Protein 3U0T (pdb70)

Sequence (875 aa):
DVVMTQSPLSLPVTLGQPASISCKSSQSLLYSDAKTYLNWFQQRPGQSPRRLIYQISRLDPGVPDRFSGSGSGTDFTLKISRVEAEDVGVYYCLQGTHYPVLFGQGTRLEIKRTVAAPSVFIFPPSDEQLKSGTASVVCLLNNFYPREAKVQWKVDNALQSGNSQESVTEQDSKDSTYSLSSTLTLSKADYEKHKVYACEVTHQGLSSPVTKSFNRGECQVQLVQSGAEVKKPGASVKVSCKASGYYTEAYYIHWVRQAPGQGLEWMGRIDPATGNTKYAPRLQDRVTMTRDTSTSTVYMELSSLRSEDTAVYYCASLYSLPVYWGQGTTVTVSSASTKGPSVFPLAPCSSTAALGCLVKDYFPEPVTVSWNSGALTSGVHTFPAVLQSSGLYSLSSVVTVPSSQTYTCNVDHKPSNTKVDKTVERAIIGLMVGGVVVVMTQSPLSLPVTLGQPASISCKSSQSLLYSDAKTYLNWFQQRPGQSPRRLIYQISRLDPGVPDRFSGSGSGTDFTLKISRVEAEDVGVYYCLQGTHYPVLFGQGTRLEIKRTVAAPSVFIFPPSDEQLKSGTASVVCLLNNFYPREAKVQWKVDNALQSGNSQESVTEQDSKDSTYSLSSTLTLSKADYEKHKVYACEVTHQGLSSPVTKSFNRGECQVQLVQSGAEVKKPGASVKVSCKASGYYTEAYYIHWVRQAPGQGLEWMGRIDPATGNTKYAPRLQDRVTMTRDTSTSTVYMELSSLRSEDTAVYYCASLYSLPVYWGQGTTVTVSSASTKGPSVFPLAPCSSESTAALGCLVKDYFPEPVTVSWNSGALTSGVHTFPAVLQSSGLYSLSSVVTVPSSQTYTCNVDHKPSNTKVDKTVERAIIGLMVGGVV

Foldseek 3Di:
DKAKAKPDQEAAAAAFAKDKIKIFIPWFQCAPPNFGFKWKWWDAPPDDIDTQAGRFFHGDPPHDPQWGKDDGTGIIMIMRHGDALVRFGWMWMWRDRDPPIDIHPIYGYAYDDDFDFWDKDKDWADVVVLVPWKTKIKMKTPFGDDPDKDKWKAFLHDTDDPFKDKDKDDQDNVNRGIMMMMIGMDTSVVVVVTFKIKIWMDDPVDPGIDMDIGTPVVD/DKAWAKDAAEEAEAQAKDKMKIFMDDPPLQQFKKWKWWDFVVDDIDTAWIARQVPRDIDGDPVQVVFKDWGADVVRRMIMMMGGRDDQSPQTWMKIWSVVDVVIHIYPTYTYGYHPDDADAWDKDKAADPPQKGKIWIKTDFGDDDDKDKDKPVNPDDPQKDKDDWDQDPVRGIITMIMGIDGPVFKMWMWMADVVVRDIDIDIYDD/DDDPPAPPHDD/DAKAKPDQEAAAAAFAKDKIKIFDPWFQCAPPNFRFKWKWWDAPPDDIDTQAGRFFHGDPPHDPQWGKDDGTGIIMIMRHGDALVRFGWMWMWRDRDPPIDIHPIHGYAYDDDWDFWDKDKDWADVVVLVPWKTKIKMKTPFGDDPDKDKWKAFLRDTDPPFKDKDKDDQDNVSRGIMMMMIGMDTSVVVVVTFKIKIWMDDPNDPGIDMDIDTPVND/DKAWAKDAADEEEAQAKDKMKIFMDDPPLQQFKKWKWWAFVVGDIDTAWIARQVVRDIDGDPVQVVFKDWGADVVRRMIMMMGGRDDQRPQTWMKIWSVPDVVIHIYPTYTYGYHPDDFDAWDKDKAADPDVDFKGKIWIKTDFGDDDDKDKDKPVPPDDPQKDKDDWDQDPVRGIITMIMGIDGPVFKMWMWMADVVVRDIDIDIYDD/DDDPPQPPHDD

InterPro domains:
  IPR002223 Pancreatic trypsin inhibitor Kunitz domain [PF00014] (290-341)
  IPR002223 Pancreatic trypsin inhibitor Kunitz domain [PR00759] (288-302)
  IPR002223 Pancreatic trypsin inhibitor Kunitz domain [PR00759] (316-326)
  IPR002223 Pancreatic trypsin inhibitor Kunitz domain [PR00759] (326-341)
  IPR002223 Pancreatic trypsin inhibitor Kunitz domain [PS50279] (291-341)
  IPR002223 Pancreatic trypsin inhibitor Kunitz domain [SM00131] (289-342)
  IPR008154 Amyloidogenic glycoprotein, extracellular [PS51869] (28-189)
  IPR008154 Amyloidogenic glycoprotein, extracellular [SM00006] (24-188)
  IPR008155 Amyloidogenic glycoprotein [PR00203] (177-195)
  IPR008155 Amyloidogenic glycoprotein [PR00203] (382-405)
  IPR008155 Amyloidogenic glycoprotein [PR00203] (699-724)
  IPR008155 Amyloidogenic glycoprotein [PR00203] (745-767)
  IPR008155 Amyloidogenic glycoprotein [PTHR23103] (10-770)
  IPR011178 Amyloidogenic glycoprotein, copper-binding [PF12924] (132-188)
  IPR011993 PH-like domain superfamily [G3DSA:2.30.29.30] (742-770)
  IPR013803 Amyloidogenic glycoprotein, amyloid-beta peptide [PF03494] (676-713)
  IPR013803 Amyloidogenic glycoprotein, amyloid-beta peptide [PR00204] (675-688)
  IPR013803 Amyloidogenic glycoprotein, amyloid-beta peptide [PR00204] (689-701)
  IPR013803 Amyloidogenic glycoprotein, amyloid-beta peptide [PR00204] (701-713)
  IPR015849 Amyloidogenic glycoprotein, heparin-binding [PF02177] (31-131)

Secondary structure (DSSP, 8-state):
--EEEE-SEEEEETT--EEEEEEESS--B-SSS-B-EEEEEE-TTS--EEEEETTTEEPTT--TTEEEEEETTEEEEEESS--GGG-EEEEEEE-SSSSPEE---EEEEEE---BPPEEEEEPPPHHHHTTTEEEEEEEEEEEBSS--EEEEEETTEEP-SSEEEEEPPPPTTT--EEEEEEEEEEHHHHHT--EEEEEEE-TT-SS-EEEEEETT--/-EEEEE---EEE-TT--EEEEEEEEES-GGGS-EEEEEE-TTPPEEEEEEE-TTT--EEE-GGGTTTEEEEEETTTTEEEEEE-S--GGG-EEEEEE-TTSSS--B---EEEEE-S---BPPEEEEE------SEEEEEEEEEEEBSS--EEEEGGGTB-TTEEEPPPEE-TTS-EEEEEEEEEE----EEEEEEEGGGTEEEEEEE--/---EEEE-SEEEEETT--EEEEEEESS--B-SSS-B-EEEEEE-TTS--EEEEETTTEEPTT--TTEEEEEETTEEEEEESS--GGG-EEEEEEE-SSSSPEE---EEEEEE---BPPEEEEEPPPHHHHTTTEEEEEEEEEEEBSS--EEEEEETTEEP-SSEEEEEPPPPTTT--EEEEEEEEEEHHHHTT--EEEEEEE-TT-SS-EEEEEETT--/-EEEEE---EEE-TT--EEEEEEEEETTGGGS-EEEEEE-SSPPEEEEEEE-TTT--EEE-TTTTTTEEEEEETTTTEEEEEE-S--GGG-EEEEEEETTSSS-EE---EEEEE-SPPPBPPEEEEE-----EEEEEEEEEEEBSS--EEEEGGGTB-TTEEEPPPEE-TTS-EEEEEEEEEE----EEEEEEEGGGTEEEEEEE--/--TTSSSS---/--TTSSTT---

CATH classification: 2.60.40.10 (+1 more: 2.60.40.10)

B-factor: mean 24.24, std 11.47, range [2.0, 93.21]

Radius of gyration: 31.77 Å; Cα contacts (8 Å, |Δi|>4): 2288; chains: 6; bounding box: 98×66×81 Å

GO terms:
  GO:1905898 positive regulation of response to endoplasmic reticulum stress (P, IDA)
  GO:0005634 nucleus (C, IGI)
  GO:0003682 chromatin binding (F, IGI)
  GO:0010629 negative regulation of gene expression (P, TAS)
  GO:0141137 positive regulation of gene expression, epigenetic (P, IGI)
  GO:0006357 regulation of transcription by RNA polymerase II (P, IGI)
  GO:0000122 negative regulation of transcription by RNA polymerase II (P, IGI)
  GO:1900221 regulation of amyloid-beta clearance (P, IMP)
  GO:0005515 protein binding (F, IPI)
  GO:0031901 early endosome membrane (C, IDA)
  GO:0005576 extracellular region (C, IDA)
  GO:0106003 amyloid-beta complex (C, IDA)
  GO:1904646 cellular response to amyloid-beta (P, IDA)
  GO:0032224 positive regulation of synaptic transmission, cholinergic (P, IDA)
  GO:0048018 receptor ligand activity (F, IDA)
  GO:0043083 synaptic cleft (C, TAS)
  GO:0005178 integrin binding (F, IDA)
  GO:0070381 endosome to plasma membrane transport vesicle (C, IDA)
  GO:0005739 mitochondrion (C, IDA)
  GO:0005764 lysosome (C, IDA)

Solvent-accessible surface area: 38571 Å² total; per-residue (Å²): 136,6,85,8,67,5,51,59,110,67,27,58,10,60,106,38,98,83,14,59,3,30,0,101,13,73,90,43,0,105,91,106,66,104,97,12,5,0,0,0,1,3,18,66,53,94,81,47,3,83,9,0,0,19,26,25,62,133,70,9,95,70,15,38,127,27,4,50,11,41,37,82,23,56,68,2,37,0,99,2,54,144,2,80,40,84,1,25,5,42,0,7,0,0,0,0,6,50,97,7,3,56,16,2,98,6,0,84,1,15,9,100,81,110,79,21,41,11,58,8,44,18,2,19,11,13,105,81,4,20,146,84,41,44,0,2,0,1,0,2,0,12,60,0,11,17,62,111,27,118,22,36,4,43,5,66,126,55,107,38,102,87,43,46,76,94,13,49,17,103,23,50,91,181,51,13,5,2,0,5,6,2,23,0,58,21,54,59,66,61,7,94,138,56,118,45,0,11,0,45,0,57,11,133,32,37,129,68,71,47,82,87,61,12,44,74,68,126,103,62,4,28,8,70,11,17,23,83,39,65,52,120,77,58,38,44,3,111,0,18,1,51,8,15,14,111,94,21,86,34,9,43,4,0,0,0,20,52,13,97,86,108,32,10,58,8,0,0,17,1,17,14,53,82,23,98,43,83,22,8,68,210,4,102,128,28,6,69,5,64,93,49,72,80,10,33,8,5,32,0,60,0,40,55,4,122,70,121,1,28,5,46,1,14,0,0,2,2,4,2,53,52,14,38,51,4,62,17,2,63,0,12,8,18,76,20,91,78,85,19,14,44,16,26,26,4,28,57,44,148,144,81,35,4,2,0,0,6,0,13,37,0,2,14,68,88,14,82,26,47,1,42,103,38,98,40,103,88,34,41,28,56,5,68,25,29,93,29,132,75,18,30,24,7,14,6,0,4,1,49,7,89,90,139,181,81,20,27,0,31,2,35,0,114,44,35,118,37,156,44,102,49,70,2,115,225,42,36,86,20,38,71,20,0,0,48,16,44,97,8,68,5,50,55,108,65,28,59,8,56,106,39,99,84,13,63,2,29,0,106,12,76,90,43,0,105,90,108,66,102,95,9,4,0,1,0,1,2,17,20,36,45,6,21,3,46,8,0,0,14,25,26,64,119,71,8,78,37,16,38,129,28,5,51,11,41,37,79,22,60,68,3,35,0,98,2,53,144,2,79,41,80,2,24,5,43,0,8,0,3,0,0,7,52,99,21,3,54,16,4,101,6,0,84,1,14,10,100,81,110,75,22,41,10,56,10,38,17,1,14,14,12,105,82,3,18,146,81,42,43,0,2,0,0,0,1,0,11,63,0,10,16,63,112,28,121,24,37,4,44,6,65,126,55,106,40,102,88,44,48,74,91,14,47,17,82,24,50,93,170,52,14,5,3,0,4,5,1,29,0,61,23,52,59,67,62,8,92,136,58,115,47,0,12,0,47,0,59,10,133,30,37,130,70,69,48,83,88,64,13,42,73,70,121,102,76,10,69,6,53,10,35,52,87,52,66,70,121,76,58,37,45,3,111,0,25,1,94,8,52,49,166,170,21,86,31,10,46,4,0,0,0,21,50,13,100,87,108,28,8,57,6,0,0,16,1,17,14,56,79,23,99,44,82,22,8,74,208,4,102,126,26,5,66,6,61,95,51,73,104,61,37,12,7,65,2,58,0,39,56,3,119,70,120,1,29,5,45,2,13,0,0,2,4,5,2,56,42,13,28,49,0,30,18,2,64,0,12,9,19,77,22,90,79,84,18,13,46,15,30,20,3,30,59,31,129,147,124,96,68,19,3,2,0,0,7,0,18,35,0,3,14,71,89,15,51,6,27,0,41,104,37,94,33,25,73,32,24,32,54,4,70,25,35,93,32,132,78,18,30,24,10,14,5,0,3,0,44,4,84,54,140,162,79,17,27,0,31,2,34,0,152,59,35,146,36,160,44,100,46,70,3,132,131,147,59,86,13,45,74,26,0,0,46,19

Nearest PDB structures (foldseek):
  3u0t-assembly2_A  TM=1.005E+00  e=6.041E-45  Homo sapiens
  3u1s-assembly1_L  TM=9.967E-01  e=1.743E-37  Homo sapiens
  9b82-assembly4_M  TM=8.709E-01  e=2.113E-39  Homo sapiens
  4lex-assembly1_L  TM=8.843E-01  e=4.447E-38  Mus musculus
  3o2w-assembly1_L  TM=8.527E-01  e=3.245E-38  unclassified

Organism: Homo sapiens (NCBI:txid9606)

Structure (mmCIF, N/CA/C/O backbone):
data_3U0T
#
_entry.id   3U0T
#
_cell.length_a   83.370
_cell.length_b   64.250
_cell.length_c   95.890
_cell.angle_alpha   90.00
_cell.angle_beta   112.42
_cell.angle_gamma   90.00
#
_symmetry.space_group_name_H-M   'P 1 21 1'
#
loop_
_entity.id
_entity.type
_entity.pdbx_description
1 polymer 'ponezumab LC Fab'
2 polymer 'ponezumab HC Fab'
3 polymer 'Amyloid beta A4 protein'
4 water water
#
loop_
_atom_site.group_PDB
_atom_site.id
_atom_site.type_symbol
_atom_site.label_atom_id
_atom_site.label_alt_id
_atom_site.label_comp_id
_atom_site.label_asym_id
_atom_site.label_entity_id
_atom_site.label_seq_id
_atom_site.pdbx_PDB_ins_code
_atom_site.Cartn_x
_atom_site.Cartn_y
_atom_site.Cartn_z
_atom_site.occupancy
_atom_site.B_iso_or_equiv
_atom_site.auth_seq_id
_atom_site.auth_comp_id
_atom_site.auth_asym_id
_atom_site.auth_atom_id
_atom_site.pdbx_PDB_model_num
ATOM 1 N N . ASP A 1 1 ? -6.441 23.406 28.157 1.00 43.04 1 ASP C N 1
ATOM 2 C CA . ASP A 1 1 ? -6.980 22.030 28.011 1.00 40.81 1 ASP C CA 1
ATOM 3 C C . ASP A 1 1 ? -7.770 21.644 29.224 1.00 39.62 1 ASP C C 1
ATOM 4 O O . ASP A 1 1 ? -7.431 22.024 30.342 1.00 39.76 1 ASP C O 1
ATOM 9 N N . VAL A 1 2 ? -8.848 20.900 29.008 1.00 38.61 2 VAL C N 1
ATOM 10 C CA . VAL A 1 2 ? -9.609 20.420 30.154 1.00 37.87 2 VAL C CA 1
ATOM 11 C C . VAL A 1 2 ? -8.633 19.622 31.058 1.00 36.68 2 VAL C C 1
ATOM 12 O O . VAL A 1 2 ? -7.771 18.864 30.587 1.00 36.01 2 VAL C O 1
ATOM 16 N N . VAL A 1 3 ? -8.727 19.870 32.355 1.00 36.16 3 VAL C N 1
ATOM 17 C CA . VAL A 1 3 ? -7.824 19.276 33.334 1.00 35.13 3 VAL C CA 1
ATOM 18 C C . VAL A 1 3 ? -8.618 18.490 34.386 1.00 33.34 3 VAL C C 1
ATOM 19 O O . VAL A 1 3 ? -9.566 19.018 34.986 1.00 33.28 3 VAL C O 1
ATOM 23 N N . MET A 1 4 ? -8.226 17.233 34.608 1.00 31.45 4 MET C N 1
ATOM 24 C CA . MET A 1 4 ? -8.936 16.332 35.524 1.00 29.38 4 MET C CA 1
ATOM 25 C C . MET A 1 4 ? -8.131 16.131 36.803 1.00 29.10 4 MET C C 1
ATOM 26 O O . MET A 1 4 ? -6.970 15.722 36.754 1.00 29.65 4 MET C O 1
ATOM 31 N N . THR A 1 5 ? -8.759 16.405 37.944 1.00 28.27 5 THR C N 1
ATOM 32 C CA . THR A 1 5 ? -8.094 16.369 39.236 1.00 28.23 5 THR C CA 1
ATOM 33 C C . THR A 1 5 ? -8.723 15.341 40.155 1.00 26.49 5 THR C C 1
ATOM 34 O O . THR A 1 5 ? -9.766 15.582 40.729 1.00 26.83 5 THR C O 1
ATOM 38 N N . GLN A 1 6 ? -8.072 14.196 40.296 1.00 25.17 6 GLN C N 1
ATOM 39 C CA . GLN A 1 6 ? -8.604 13.073 41.065 1.00 23.52 6 GLN C CA 1
ATOM 40 C C . GLN A 1 6 ? -8.125 13.174 42.494 1.00 23.91 6 GLN C C 1
ATOM 41 O O . GLN A 1 6 ? -6.999 13.577 42.724 1.00 24.87 6 GLN C O 1
ATOM 47 N N . SER A 1 7 ? -8.953 12.783 43.454 1.00 23.56 7 SER C N 1
ATOM 48 C CA . SER A 1 7 ? -8.615 12.974 44.867 1.00 24.90 7 SER C CA 1
ATOM 49 C C . SER A 1 7 ? -9.258 11.980 45.862 1.00 24.54 7 SER C C 1
ATOM 50 O O . SER A 1 7 ? -10.458 11.714 45.801 1.00 24.21 7 SER C O 1
ATOM 53 N N . PRO A 1 8 ? -8.474 11.454 46.819 1.00 25.26 8 PRO C N 1
ATOM 54 C CA . PRO A 1 8 ? -7.026 11.591 47.058 1.00 26.13 8 PRO C CA 1
ATOM 55 C C . PRO A 1 8 ? -6.254 10.658 46.162 1.00 25.37 8 PRO C C 1
ATOM 56 O O . PRO A 1 8 ? -6.872 9.817 45.526 1.00 24.79 8 PRO C O 1
ATOM 60 N N . LEU A 1 9 ? -4.920 10.794 46.151 1.00 26.28 9 LEU C N 1
ATOM 61 C CA . LEU A 1 9 ? -4.037 9.965 45.336 1.00 25.57 9 LEU C CA 1
ATOM 62 C C . LEU A 1 9 ? -3.848 8.570 45.922 1.00 24.23 9 LEU C C 1
ATOM 63 O O . LEU A 1 9 ? -3.642 7.620 45.181 1.00 23.13 9 LEU C O 1
ATOM 68 N N . SER A 1 10 ? -3.909 8.456 47.250 1.00 23.93 10 SER C N 1
ATOM 69 C CA . SER A 1 10 ? -3.780 7.169 47.941 1.00 22.87 10 SER C CA 1
ATOM 70 C C . SER A 1 10 ? -4.851 6.963 49.040 1.00 20.93 10 SER C C 1
ATOM 71 O O . SER A 1 10 ? -5.065 7.790 49.871 1.00 21.22 10 SER C O 1
ATOM 74 N N . LEU A 1 11 ? -5.507 5.821 49.030 1.00 18.98 11 LEU C N 1
ATOM 75 C CA . LEU A 1 11 ? -6.743 5.638 49.779 1.00 17.66 11 LEU C CA 1
ATOM 76 C C . LEU A 1 11 ? -6.689 4.341 50.568 1.00 16.89 11 LEU C C 1
ATOM 77 O O . LEU A 1 11 ? -7.121 3.311 50.069 1.00 16.69 11 LEU C O 1
ATOM 82 N N . PRO A 1 12 ? -6.114 4.373 51.793 1.00 16.61 12 PRO C N 1
ATOM 83 C CA . PRO A 1 12 ? -6.083 3.170 52.632 1.00 15.67 12 PRO C CA 1
ATOM 84 C C . PRO A 1 12 ? -7.402 2.981 53.397 1.00 14.78 12 PRO C C 1
ATOM 85 O O . PRO A 1 12 ? -7.799 3.843 54.168 1.00 15.15 12 PRO C O 1
ATOM 89 N N . VAL A 1 13 ? -8.060 1.851 53.197 1.00 13.13 13 VAL C N 1
ATOM 90 C CA . VAL A 1 13 ? -9.400 1.648 53.738 1.00 12.08 13 VAL C CA 1
ATOM 91 C C . VAL A 1 13 ? -9.480 0.385 54.583 1.00 12.16 13 VAL C C 1
ATOM 92 O O . VAL A 1 13 ? -9.139 -0.682 54.129 1.00 11.37 13 VAL C O 1
ATOM 96 N N . THR A 1 14 ? -10.014 0.500 55.792 1.00 13.55 14 THR C N 1
ATOM 97 C CA . THR A 1 14 ? -10.210 -0.653 56.662 1.00 14.36 14 THR C CA 1
ATOM 98 C C . THR A 1 14 ? -11.215 -1.571 56.004 1.00 14.35 14 THR C C 1
ATOM 99 O O . THR A 1 14 ? -12.163 -1.110 55.393 1.00 13.18 14 THR C O 1
ATOM 103 N N . LEU A 1 15 ? -10.933 -2.869 56.077 1.00 15.30 15 LEU C N 1
ATOM 104 C CA . LEU A 1 15 ? -11.738 -3.869 55.424 1.00 16.03 15 LEU C CA 1
ATOM 105 C C . LEU A 1 15 ? -13.178 -3.741 55.876 1.00 16.54 15 LEU C C 1
ATOM 106 O O . LEU A 1 15 ? -13.455 -3.655 57.086 1.00 17.51 15 LEU C O 1
ATOM 111 N N . GLY A 1 16 ? -14.088 -3.656 54.907 1.00 16.52 16 GLY C N 1
ATOM 112 C CA . GLY A 1 16 ? -15.520 -3.555 55.215 1.00 16.82 16 GLY C CA 1
ATOM 113 C C . GLY A 1 16 ? -16.039 -2.139 55.291 1.00 16.97 16 GLY C C 1
ATOM 114 O O . GLY A 1 16 ? -17.251 -1.948 55.373 1.00 18.56 16 GLY C O 1
ATOM 115 N N . GLN A 1 17 ? -15.163 -1.130 55.261 1.00 16.04 17 GLN C N 1
ATOM 116 C CA . GLN A 1 17 ? -15.615 0.260 55.331 1.00 15.58 17 GLN C CA 1
ATOM 117 C C . GLN A 1 17 ? -16.073 0.717 53.953 1.00 15.17 17 GLN C C 1
ATOM 118 O O . GLN A 1 17 ? -15.759 0.090 52.970 1.00 14.58 17 GLN C O 1
ATOM 124 N N . PRO A 1 18 ? -16.826 1.819 53.890 1.00 15.55 18 PRO C N 1
ATOM 125 C CA . PRO A 1 18 ? -17.112 2.409 52.589 1.00 15.41 18 PRO C CA 1
ATOM 126 C C . PRO A 1 18 ? -15.967 3.310 52.230 1.00 14.70 18 PRO C C 1
ATOM 127 O O . PRO A 1 18 ? -15.181 3.589 53.082 1.00 14.61 18 PRO C O 1
ATOM 131 N N . ALA A 1 19 ? -15.894 3.734 50.975 1.00 15.38 19 ALA C N 1
ATOM 132 C CA . ALA A 1 19 ? -14.868 4.667 50.505 1.00 16.02 19 ALA C CA 1
ATOM 133 C C . ALA A 1 19 ? -15.426 5.481 49.327 1.00 16.41 19 ALA C C 1
ATOM 134 O O . ALA A 1 19 ? -16.367 5.031 48.673 1.00 16.81 19 ALA C O 1
ATOM 136 N N . SER A 1 20 ? -14.880 6.681 49.099 1.00 16.83 20 SER C N 1
ATOM 137 C CA . SER A 1 20 ? -15.229 7.490 47.953 1.00 17.58 20 SER C CA 1
ATOM 138 C C . SER A 1 20 ? -13.972 8.111 47.315 1.00 17.46 20 SER C C 1
ATOM 139 O O . SER A 1 20 ? -12.985 8.364 47.974 1.00 17.80 20 SER C O 1
ATOM 142 N N . ILE A 1 21 ? -14.038 8.329 46.012 1.00 17.59 21 ILE C N 1
ATOM 143 C CA . ILE A 1 21 ? -12.977 8.942 45.242 1.00 17.70 21 ILE C CA 1
ATOM 144 C C . ILE A 1 21 ? -13.636 10.120 44.518 1.00 18.23 21 ILE C C 1
ATOM 145 O O . ILE A 1 21 ? -14.747 9.996 44.028 1.00 17.03 21 ILE C O 1
ATOM 150 N N . SER A 1 22 ? -12.939 11.256 44.490 1.00 19.70 22 SER C N 1
ATOM 151 C CA . SER A 1 22 ? -13.454 12.480 43.892 1.00 21.52 22 SER C CA 1
ATOM 152 C C . SER A 1 22 ? -12.704 12.777 42.597 1.00 22.23 22 SER C C 1
ATOM 153 O O . SER A 1 22 ? -11.508 12.547 42.517 1.00 20.86 22 SER C O 1
ATOM 156 N N . CYS A 1 23 ? -13.443 13.222 41.577 1.00 24.26 23 CYS C N 1
ATOM 157 C CA . CYS A 1 23 ? -12.860 13.665 40.313 1.00 26.17 23 CYS C CA 1
ATOM 158 C C . CYS A 1 23 ? -13.505 15.013 40.050 1.00 27.42 23 CYS C C 1
ATOM 159 O O . CYS A 1 23 ? -14.721 15.135 40.158 1.00 27.21 23 CYS C O 1
ATOM 162 N N . LYS A 1 24 ? -12.682 16.027 39.764 1.00 29.02 24 LYS C N 1
ATOM 163 C CA . LYS A 1 24 ? -13.157 17.362 39.351 1.00 30.69 24 LYS C CA 1
ATOM 164 C C . LYS A 1 24 ? -12.543 17.748 38.042 1.00 30.81 24 LYS C C 1
ATOM 165 O O . LYS A 1 24 ? -11.330 17.626 37.897 1.00 31.34 24 LYS C O 1
ATOM 171 N N . SER A 1 25 ? -13.361 18.230 37.106 1.00 30.87 25 SER C N 1
ATOM 172 C CA . SER A 1 25 ? -12.871 18.765 35.831 1.00 30.88 25 SER C CA 1
ATOM 173 C C . SER A 1 25 ? -12.765 20.293 35.911 1.00 32.51 25 SER C C 1
ATOM 174 O O . SER A 1 25 ? -13.314 20.922 36.830 1.00 33.56 25 SER C O 1
ATOM 177 N N . SER A 1 26 ? -12.026 20.875 34.965 1.00 32.63 26 SER C N 1
ATOM 178 C CA . SER A 1 26 ? -11.842 22.317 34.897 1.00 33.99 26 SER C CA 1
ATOM 179 C C . SER A 1 26 ? -13.037 22.966 34.211 1.00 34.71 26 SER C C 1
ATOM 180 O O . SER A 1 26 ? -13.307 24.161 34.413 1.00 36.03 26 SER C O 1
ATOM 183 N N . GLN A 1 27 ? -13.739 22.185 33.386 1.00 33.84 27 GLN C N 1
ATOM 184 C CA . GLN A 1 27 ? -15.021 22.617 32.799 1.00 34.62 27 GLN C CA 1
ATOM 185 C C . GLN A 1 27 ? -16.030 21.474 32.811 1.00 32.58 27 GLN C C 1
ATOM 186 O O . GLN A 1 27 ? -15.682 20.314 33.039 1.00 30.89 27 GLN C O 1
ATOM 192 N N . SER A 1 28 A -17.281 21.824 32.529 1.00 32.57 27 SER C N 1
ATOM 193 C CA . SER A 1 28 A -18.356 20.856 32.504 1.00 31.21 27 SER C CA 1
ATOM 194 C C . SER A 1 28 A -18.145 19.797 31.455 1.00 29.51 27 SER C C 1
ATOM 195 O O . SER A 1 28 A -17.575 20.048 30.399 1.00 29.46 27 SER C O 1
ATOM 198 N N . LEU A 1 29 B -18.639 18.604 31.753 1.00 28.40 27 LEU C N 1
ATOM 199 C CA . LEU A 1 29 B -18.558 17.497 30.818 1.00 26.89 27 LEU C CA 1
ATOM 200 C C . LEU A 1 29 B -19.920 17.188 30.270 1.00 28.56 27 LEU C C 1
ATOM 201 O O . LEU A 1 29 B -20.106 16.094 29.726 1.00 28.17 27 LEU C O 1
ATOM 206 N N . LEU A 1 30 C -20.864 18.132 30.404 1.00 30.87 27 LEU C N 1
ATOM 207 C CA . LEU A 1 30 C -22.182 18.018 29.783 1.00 33.08 27 LEU C CA 1
ATOM 208 C C . LEU A 1 30 C -21.977 18.351 28.307 1.00 34.82 27 LEU C C 1
ATOM 209 O O . LEU A 1 30 C -21.342 19.333 27.995 1.00 35.37 27 LEU C O 1
ATOM 214 N N . TYR A 1 31 D -22.440 17.481 27.409 1.00 36.67 27 TYR C N 1
ATOM 215 C CA . TYR A 1 31 D -22.316 17.683 25.965 1.00 38.55 27 TYR C CA 1
ATOM 216 C C . TYR A 1 31 D -23.663 18.172 25.401 1.00 41.45 27 TYR C C 1
ATOM 217 O O . TYR A 1 31 D -24.614 18.334 26.162 1.00 42.03 27 TYR C O 1
ATOM 226 N N . SER A 1 32 E -23.744 18.418 24.087 1.00 43.70 27 SER C N 1
ATOM 227 C CA . SER A 1 32 E -24.950 19.018 23.470 1.00 46.61 27 SER C CA 1
ATOM 228 C C . SER A 1 32 E -26.257 18.178 23.526 1.00 47.85 27 SER C C 1
ATOM 229 O O . SER A 1 32 E -27.338 18.713 23.299 1.00 49.22 27 SER C O 1
ATOM 232 N N . ASP A 1 33 ? -26.165 16.889 23.857 1.00 47.74 28 ASP C N 1
ATOM 233 C CA . ASP A 1 33 ? -27.345 16.125 24.332 1.00 49.00 28 ASP C CA 1
ATOM 234 C C . ASP A 1 33 ? -27.437 16.420 25.821 1.00 47.98 28 ASP C C 1
ATOM 235 O O . ASP A 1 33 ? -26.556 17.076 26.361 1.00 47.59 28 ASP C O 1
ATOM 240 N N . ALA A 1 34 ? -28.446 15.895 26.510 1.00 47.80 29 ALA C N 1
ATOM 241 C CA . ALA A 1 34 ? -28.405 15.904 27.980 1.00 46.36 29 ALA C CA 1
ATOM 242 C C . ALA A 1 34 ? -27.376 14.878 28.555 1.00 42.88 29 ALA C C 1
ATOM 243 O O . ALA A 1 34 ? -27.486 14.504 29.720 1.00 43.04 29 ALA C O 1
ATOM 245 N N . LYS A 1 35 ? -26.380 14.443 27.770 1.00 39.53 30 LYS C N 1
ATOM 246 C CA . LYS A 1 35 ? -25.470 13.380 28.213 1.00 36.64 30 LYS C CA 1
ATOM 247 C C . LYS A 1 35 ? -24.100 13.891 28.717 1.00 32.87 30 LYS C C 1
ATOM 248 O O . LYS A 1 35 ? -23.521 14.852 28.181 1.00 32.11 30 LYS C O 1
ATOM 254 N N . THR A 1 36 ? -23.609 13.242 29.766 1.00 29.41 31 THR C N 1
ATOM 255 C CA . THR A 1 36 ? -22.329 13.618 30.414 1.00 26.81 31 THR C CA 1
ATOM 256 C C . THR A 1 36 ? -21.395 12.410 30.399 1.00 23.80 31 THR C C 1
ATOM 257 O O . THR A 1 36 ? -21.621 11.444 31.129 1.00 22.75 31 THR C O 1
ATOM 261 N N . TYR A 1 37 ? -20.359 12.489 29.567 1.00 21.47 32 TYR C N 1
ATOM 262 C CA . TYR A 1 37 ? -19.397 11.406 29.390 1.00 20.07 32 TYR C CA 1
ATOM 263 C C . TYR A 1 37 ? -18.284 11.390 30.465 1.00 18.00 32 TYR C C 1
ATOM 264 O O . TYR A 1 37 ? -17.091 11.535 30.195 1.00 17.45 32 TYR C O 1
ATOM 273 N N . LEU A 1 38 ? -18.679 11.192 31.703 1.00 16.93 33 LEU C N 1
ATOM 274 C CA . LEU A 1 38 ? -17.704 10.852 32.728 1.00 16.53 33 LEU C CA 1
ATOM 275 C C . LEU A 1 38 ? -17.736 9.316 33.012 1.00 15.52 33 LEU C C 1
ATOM 276 O O . LEU A 1 38 ? -18.781 8.733 33.288 1.00 16.32 33 LEU C O 1
ATOM 281 N N . ASN A 1 39 ? -16.570 8.687 32.925 1.00 13.83 34 ASN C N 1
ATOM 282 C CA . ASN A 1 39 ? -16.444 7.273 33.115 1.00 13.20 34 ASN C CA 1
ATOM 283 C C . ASN A 1 39 ? -15.509 7.029 34.276 1.00 12.11 34 ASN C C 1
ATOM 284 O O . ASN A 1 39 ? -14.723 7.923 34.636 1.00 12.77 34 ASN C O 1
ATOM 289 N N . TRP A 1 40 ? -15.591 5.835 34.853 1.00 10.79 35 TRP C N 1
ATOM 290 C CA . TRP A 1 40 ? -14.688 5.408 35.923 1.00 9.65 35 TRP C CA 1
ATOM 291 C C . TRP A 1 40 ? -14.111 4.037 35.564 1.00 10.00 35 TRP C C 1
ATOM 292 O O . TRP A 1 40 ? -14.849 3.147 35.172 1.00 9.86 35 TRP C O 1
ATOM 303 N N . PHE A 1 41 ? -12.778 3.922 35.641 1.00 10.35 36 PHE C N 1
ATOM 304 C CA . PHE A 1 41 ? -12.051 2.718 35.312 1.00 11.48 36 PHE C CA 1
ATOM 305 C C . PHE A 1 41 ? -11.272 2.234 36.525 1.00 11.89 36 PHE C C 1
ATOM 306 O O . PHE A 1 41 ? -10.905 3.037 37.381 1.00 10.38 36 PHE C O 1
ATOM 314 N N . GLN A 1 42 ? -11.001 0.919 36.534 1.00 12.92 37 GLN C N 1
ATOM 315 C CA . GLN A 1 42 ? -10.253 0.252 37.571 1.00 13.61 37 GLN C CA 1
ATOM 316 C C . GLN A 1 42 ? -9.153 -0.583 36.933 1.00 15.44 37 GLN C C 1
ATOM 317 O O . GLN A 1 42 ? -9.356 -1.189 35.864 1.00 16.78 37 GLN C O 1
ATOM 323 N N . GLN A 1 43 ? -7.984 -0.612 37.562 1.00 16.37 38 GLN C N 1
ATOM 324 C CA . GLN A 1 43 ? -6.997 -1.621 37.211 1.00 18.12 38 GLN C CA 1
ATOM 325 C C . GLN A 1 43 ? -6.462 -2.306 38.459 1.00 19.27 38 GLN C C 1
ATOM 326 O O . GLN A 1 43 ? -5.825 -1.690 39.282 1.00 19.35 38 GLN C O 1
ATOM 332 N N . ARG A 1 44 ? -6.707 -3.599 38.574 1.00 21.16 39 ARG C N 1
ATOM 333 C CA . ARG A 1 44 ? -6.179 -4.351 39.684 1.00 22.75 39 ARG C CA 1
ATOM 334 C C . ARG A 1 44 ? -4.788 -4.881 39.311 1.00 24.16 39 ARG C C 1
ATOM 335 O O . ARG A 1 44 ? -4.458 -5.019 38.139 1.00 24.87 39 ARG C O 1
ATOM 343 N N . PRO A 1 45 ? -3.952 -5.173 40.313 1.00 25.42 40 PRO C N 1
ATOM 344 C CA . PRO A 1 45 ? -2.578 -5.603 40.037 1.00 26.59 40 PRO C CA 1
ATOM 345 C C . PRO A 1 45 ? -2.484 -6.844 39.138 1.00 27.61 40 PRO C C 1
ATOM 346 O O . PRO A 1 45 ? -3.164 -7.855 39.396 1.00 28.20 40 PRO C O 1
ATOM 350 N N . GLY A 1 46 ? -1.643 -6.770 38.108 1.00 27.72 41 GLY C N 1
ATOM 351 C CA . GLY A 1 46 ? -1.475 -7.871 37.171 1.00 28.69 41 GLY C CA 1
ATOM 352 C C . GLY A 1 46 ? -2.580 -8.042 36.134 1.00 28.71 41 GLY C C 1
ATOM 353 O O . GLY A 1 46 ? -2.446 -8.906 35.294 1.00 30.28 41 GLY C O 1
ATOM 354 N N . GLN A 1 47 ? -3.650 -7.241 36.171 1.00 26.90 42 GLN C N 1
ATOM 355 C CA . GLN A 1 47 ? -4.755 -7.369 35.216 1.00 27.37 42 GLN C CA 1
ATOM 356 C C . GLN A 1 47 ? -4.882 -6.207 34.242 1.00 25.89 42 GLN C C 1
ATOM 357 O O . GLN A 1 47 ? -4.362 -5.121 34.467 1.00 25.21 42 GLN C O 1
ATOM 363 N N . SER A 1 48 ? -5.641 -6.417 33.175 1.00 25.73 43 SER C N 1
ATOM 364 C CA . SER A 1 48 ? -6.001 -5.316 32.291 1.00 24.35 43 SER C CA 1
ATOM 365 C C . SER A 1 48 ? -7.011 -4.403 32.977 1.00 21.96 43 SER C C 1
ATOM 366 O O . SER A 1 48 ? -7.786 -4.844 33.807 1.00 21.10 43 SER C O 1
ATOM 369 N N . PRO A 1 49 ? -7.003 -3.118 32.619 1.00 20.68 44 PRO C N 1
ATOM 370 C CA . PRO A 1 49 ? -8.011 -2.200 33.093 1.00 19.86 44 PRO C CA 1
ATOM 371 C C . PRO A 1 49 ? -9.419 -2.539 32.608 1.00 20.22 44 PRO C C 1
ATOM 372 O O . PRO A 1 49 ? -9.594 -3.149 31.544 1.00 20.05 44 PRO C O 1
ATOM 376 N N . ARG A 1 50 ? -10.420 -2.112 33.373 1.00 19.77 45 ARG C N 1
ATOM 377 C CA . ARG A 1 50 ? -11.809 -2.357 32.965 1.00 20.66 45 ARG C CA 1
ATOM 378 C C . ARG A 1 50 ? -12.608 -1.153 33.303 1.00 19.16 45 ARG C C 1
ATOM 379 O O . ARG A 1 50 ? -12.270 -0.429 34.257 1.00 18.04 45 ARG C O 1
ATOM 387 N N . ARG A 1 51 ? -13.683 -0.935 32.548 1.00 19.44 46 ARG C N 1
ATOM 388 C CA . ARG A 1 51 ? -14.606 0.131 32.906 1.00 18.86 46 ARG C CA 1
ATOM 389 C C . ARG A 1 51 ? -15.628 -0.378 33.886 1.00 17.91 46 ARG C C 1
ATOM 390 O O . ARG A 1 51 ? -16.118 -1.482 33.739 1.00 18.63 46 ARG C O 1
ATOM 398 N N . LEU A 1 52 ? -15.850 0.445 34.914 1.00 16.76 47 LEU C N 1
ATOM 399 C CA . LEU A 1 52 ? -16.734 0.192 36.045 1.00 16.41 47 LEU C CA 1
ATOM 400 C C . LEU A 1 52 ? -18.065 0.839 35.774 1.00 16.60 47 LEU C C 1
ATOM 401 O O . LEU A 1 52 ? -19.101 0.231 36.003 1.00 17.14 47 LEU C O 1
ATOM 406 N N . ILE A 1 53 ? -18.000 2.074 35.281 1.00 16.11 48 ILE C N 1
ATOM 407 C CA . ILE A 1 53 ? -19.133 2.950 35.155 1.00 17.03 48 ILE C CA 1
ATOM 408 C C . ILE A 1 53 ? -18.993 3.832 33.906 1.00 17.42 48 ILE C C 1
ATOM 409 O O . ILE A 1 53 ? -17.887 4.277 33.603 1.00 16.54 48 ILE C O 1
ATOM 414 N N . TYR A 1 54 ? -20.111 4.067 33.204 1.00 18.62 49 TYR C N 1
ATOM 415 C CA . TYR A 1 54 ? -20.193 5.054 32.103 1.00 19.03 49 TYR C CA 1
ATOM 416 C C . TYR A 1 54 ? -21.363 6.020 32.343 1.00 20.02 49 TYR C C 1
ATOM 417 O O . TYR A 1 54 ? -22.345 5.674 33.003 1.00 20.74 49 TYR C O 1
ATOM 426 N N . GLN A 1 55 ? -21.236 7.229 31.798 1.00 20.34 50 GLN C N 1
ATOM 427 C CA . GLN A 1 55 ? -22.220 8.314 31.978 1.00 21.57 50 GLN C CA 1
ATOM 428 C C . GLN A 1 55 ? -22.588 8.612 33.449 1.00 21.19 50 GLN C C 1
ATOM 429 O O . GLN A 1 55 ? -23.751 8.664 33.820 1.00 21.91 50 GLN C O 1
ATOM 435 N N . ILE A 1 56 ? -21.559 8.816 34.257 1.00 20.36 51 ILE C N 1
ATOM 436 C CA . ILE A 1 56 ? -21.648 9.223 35.687 1.00 20.43 51 ILE C CA 1
ATOM 437 C C . ILE A 1 56 ? -22.021 8.071 36.587 1.00 20.38 51 ILE C C 1
ATOM 438 O O . ILE A 1 56 ? -21.238 7.665 37.416 1.00 19.82 51 ILE C O 1
ATOM 443 N N . SER A 1 57 ? -23.195 7.501 36.382 1.00 22.33 52 SER C N 1
ATOM 444 C CA . SER A 1 57 ? -23.758 6.571 37.329 1.00 23.41 52 SER C CA 1
ATOM 445 C C . SER A 1 57 ? -24.076 5.160 36.783 1.00 24.77 52 SER C C 1
ATOM 446 O O . SER A 1 57 ? -24.414 4.268 37.566 1.00 24.95 52 SER C O 1
ATOM 449 N N . ARG A 1 58 ? -23.959 4.941 35.476 1.00 26.01 53 ARG C N 1
ATOM 450 C CA . ARG A 1 58 ? -24.382 3.659 34.867 1.00 28.23 53 ARG C CA 1
ATOM 451 C C . ARG A 1 58 ? -23.315 2.554 34.918 1.00 27.02 53 ARG C C 1
ATOM 452 O O . ARG A 1 58 ? -22.229 2.677 34.365 1.00 24.93 53 ARG C O 1
ATOM 460 N N . LEU A 1 59 ? -23.669 1.459 35.576 1.00 28.40 54 LEU C N 1
ATOM 461 C CA . LEU A 1 59 ? -22.779 0.321 35.758 1.00 28.41 54 LEU C CA 1
ATOM 462 C C . LEU A 1 59 ? -22.580 -0.441 34.461 1.00 29.83 54 LEU C C 1
ATOM 463 O O . LEU A 1 59 ? -23.533 -0.742 33.749 1.00 31.24 54 LEU C O 1
ATOM 468 N N . ASP A 1 60 ? -21.337 -0.759 34.158 1.00 29.74 55 ASP C N 1
ATOM 469 C CA . ASP A 1 60 ? -21.037 -1.715 33.109 1.00 31.77 55 ASP C CA 1
ATOM 470 C C . ASP A 1 60 ? -21.456 -3.133 33.537 1.00 32.52 55 ASP C C 1
ATOM 471 O O . ASP A 1 60 ? -21.696 -3.399 34.708 1.00 32.28 55 ASP C O 1
ATOM 476 N N . PRO A 1 61 ? -21.543 -4.055 32.583 1.00 33.90 56 PRO C N 1
ATOM 477 C CA . PRO A 1 61 ? -21.934 -5.405 32.958 1.00 35.08 56 PRO C CA 1
ATOM 478 C C . PRO A 1 61 ? -20.767 -6.136 33.562 1.00 33.97 56 PRO C C 1
ATOM 479 O O . PRO A 1 61 ? -19.637 -6.007 33.065 1.00 32.99 56 PRO C O 1
ATOM 483 N N . GLY A 1 62 ? -21.047 -6.889 34.627 1.00 33.83 57 GLY C N 1
ATOM 484 C CA . GLY A 1 62 ? -20.009 -7.573 35.399 1.00 32.79 57 GLY C CA 1
ATOM 485 C C . GLY A 1 62 ? -19.627 -6.840 36.678 1.00 30.61 57 GLY C C 1
ATOM 486 O O . GLY A 1 62 ? -18.975 -7.407 37.552 1.00 30.38 57 GLY C O 1
ATOM 487 N N . VAL A 1 63 ? -20.071 -5.596 36.802 1.00 29.30 58 VAL C N 1
ATOM 488 C CA . VAL A 1 63 ? -19.708 -4.732 37.929 1.00 27.11 58 VAL C CA 1
ATOM 489 C C . VAL A 1 63 ? -20.688 -4.921 39.105 1.00 27.24 58 VAL C C 1
ATOM 490 O O . VAL A 1 63 ? -21.901 -4.808 38.934 1.00 27.48 58 VAL C O 1
ATOM 494 N N . PRO A 1 64 ? -20.163 -5.235 40.293 1.00 26.82 59 PRO C N 1
ATOM 495 C CA . PRO A 1 64 ? -21.075 -5.489 41.394 1.00 28.18 59 PRO C CA 1
ATOM 496 C C . PRO A 1 64 ? -21.728 -4.227 41.858 1.00 28.27 59 PRO C C 1
ATOM 497 O O . PRO A 1 64 ? -21.139 -3.172 41.695 1.00 27.96 59 PRO C O 1
ATOM 501 N N . ASP A 1 65 ? -22.915 -4.368 42.442 1.00 29.64 60 ASP C N 1
ATOM 502 C CA . ASP A 1 65 ? -23.713 -3.303 43.068 1.00 29.93 60 ASP C CA 1
ATOM 503 C C . ASP A 1 65 ? -22.980 -2.405 44.061 1.00 26.76 60 ASP C C 1
ATOM 504 O O . ASP A 1 65 ? -23.413 -1.283 44.306 1.00 26.00 60 ASP C O 1
ATOM 509 N N . ARG A 1 66 ? -21.885 -2.892 44.643 1.00 24.68 61 ARG C N 1
ATOM 510 C CA . ARG A 1 66 ? -21.069 -2.085 45.593 1.00 22.88 61 ARG C CA 1
ATOM 511 C C . ARG A 1 66 ? -20.511 -0.779 45.033 1.00 19.69 61 ARG C C 1
ATOM 512 O O . ARG A 1 66 ? -20.272 0.139 45.783 1.00 18.65 61 ARG C O 1
ATOM 520 N N . PHE A 1 67 ? -20.279 -0.722 43.731 1.00 17.92 62 PHE C N 1
ATOM 521 C CA . PHE A 1 67 ? -19.861 0.490 43.074 1.00 16.76 62 PHE C CA 1
ATOM 522 C C . PHE A 1 67 ? -21.051 1.302 42.592 1.00 17.54 62 PHE C C 1
ATOM 523 O O . PHE A 1 67 ? -21.956 0.737 41.995 1.00 18.32 62 PHE C O 1
ATOM 531 N N . SER A 1 68 ? -21.007 2.618 42.845 1.00 16.69 63 SER C N 1
ATOM 532 C CA . SER A 1 68 ? -22.028 3.567 42.435 1.00 17.91 63 SER C CA 1
ATOM 533 C C . SER A 1 68 ? -21.377 4.901 42.090 1.00 17.12 63 SER C C 1
ATOM 534 O O . SER A 1 68 ? -20.332 5.232 42.628 1.00 15.71 63 SER C O 1
ATOM 537 N N . GLY A 1 69 ? -22.034 5.690 41.252 1.00 18.14 64 GLY C N 1
ATOM 538 C CA . GLY A 1 69 ? -21.453 6.944 40.790 1.00 18.61 64 GLY C CA 1
ATOM 539 C C . GLY A 1 69 ? -22.387 8.097 40.876 1.00 19.60 64 GLY C C 1
ATOM 540 O O . GLY A 1 69 ? -23.574 7.923 40.764 1.00 21.54 64 GLY C O 1
ATOM 541 N N . SER A 1 70 ? -21.848 9.288 41.058 1.00 20.38 65 SER C N 1
ATOM 542 C CA . SER A 1 70 ? -22.696 10.449 41.183 1.00 22.00 65 SER C CA 1
ATOM 543 C C . SER A 1 70 ? -21.969 11.709 40.789 1.00 21.86 65 SER C C 1
ATOM 544 O O . SER A 1 70 ? -20.759 11.701 40.602 1.00 20.98 65 SER C O 1
ATOM 547 N N . GLY A 1 71 ? -22.744 12.780 40.675 1.00 23.60 66 GLY C N 1
ATOM 548 C CA . GLY A 1 71 ? -22.254 14.113 40.402 1.00 24.48 66 GLY C CA 1
ATOM 549 C C . GLY A 1 71 ? -22.820 14.649 39.121 1.00 25.60 66 GLY C C 1
ATOM 550 O O . GLY A 1 71 ? -23.652 14.003 38.496 1.00 26.54 66 GLY C O 1
ATOM 551 N N . SER A 1 72 ? -22.345 15.817 38.706 1.00 26.80 67 SER C N 1
ATOM 552 C CA . SER A 1 72 ? -22.836 16.469 37.483 1.00 28.14 67 SER C CA 1
ATOM 553 C C . SER A 1 72 ? -21.910 17.616 37.127 1.00 28.49 67 SER C C 1
ATOM 554 O O . SER A 1 72 ? -21.191 18.114 37.986 1.00 28.33 67 SER C O 1
ATOM 557 N N . GLY A 1 73 ? -21.934 18.018 35.861 1.00 29.02 68 GLY C N 1
ATOM 558 C CA . GLY A 1 73 ? -21.165 19.159 35.381 1.00 29.90 68 GLY C CA 1
ATOM 559 C C . GLY A 1 73 ? -19.654 19.011 35.470 1.00 29.40 68 GLY C C 1
ATOM 560 O O . GLY A 1 73 ? -19.007 18.539 34.519 1.00 28.55 68 GLY C O 1
ATOM 561 N N . THR A 1 74 ? -19.103 19.451 36.601 1.00 29.95 69 THR C N 1
ATOM 562 C CA . THR A 1 74 ? -17.662 19.445 36.847 1.00 30.05 69 THR C CA 1
ATOM 563 C C . THR A 1 74 ? -17.252 18.641 38.090 1.00 29.18 69 THR C C 1
ATOM 564 O O . THR A 1 74 ? -16.074 18.582 38.417 1.00 29.36 69 THR C O 1
ATOM 568 N N . ASP A 1 75 ? -18.195 18.032 38.792 1.00 28.47 70 ASP C N 1
ATOM 569 C CA . ASP A 1 75 ? -17.869 17.397 40.083 1.00 28.23 70 ASP C CA 1
ATOM 570 C C . ASP A 1 75 ? -18.418 15.949 40.265 1.00 25.17 70 ASP C C 1
ATOM 571 O O . ASP A 1 75 ? -19.629 15.740 40.234 1.00 24.77 70 ASP C O 1
ATOM 576 N N . PHE A 1 76 ? -17.523 14.974 40.465 1.00 21.95 71 PHE C N 1
ATOM 577 C CA . PHE A 1 76 ? -17.911 13.561 40.408 1.00 19.89 71 PHE C CA 1
ATOM 578 C C . PHE A 1 76 ? -17.344 12.730 41.539 1.00 19.04 71 PHE C C 1
ATOM 579 O O . PHE A 1 76 ? -16.255 12.970 42.036 1.00 19.46 71 PHE C O 1
ATOM 587 N N . THR A 1 77 ? -18.097 11.720 41.932 1.00 18.66 72 THR C N 1
ATOM 588 C CA . THR A 1 77 ? -17.704 10.871 43.030 1.00 18.20 72 THR C CA 1
ATOM 589 C C . THR A 1 77 ? -17.935 9.420 42.684 1.00 16.87 72 THR C C 1
ATOM 590 O O . THR A 1 77 ? -18.994 9.060 42.180 1.00 17.19 72 THR C O 1
ATOM 594 N N . LEU A 1 78 ? -16.949 8.592 42.966 1.00 16.11 73 LEU C N 1
ATOM 595 C CA . LEU A 1 78 ? -17.120 7.134 42.886 1.00 16.71 73 LEU C CA 1
ATOM 596 C C . LEU A 1 78 ? -17.215 6.534 44.282 1.00 17.42 73 LEU C C 1
ATOM 597 O O . LEU A 1 78 ? -16.260 6.632 45.038 1.00 17.13 73 LEU C O 1
ATOM 602 N N . LYS A 1 79 ? -18.342 5.894 44.610 1.00 18.51 74 LYS C N 1
ATOM 603 C CA . LYS A 1 79 ? -18.534 5.291 45.947 1.00 20.06 74 LYS C CA 1
ATOM 604 C C . LYS A 1 79 ? -18.452 3.765 45.881 1.00 19.66 74 LYS C C 1
ATOM 605 O O . LYS A 1 79 ? -18.862 3.145 44.900 1.00 19.33 74 LYS C O 1
ATOM 611 N N . ILE A 1 80 ? -17.840 3.171 46.901 1.00 19.80 75 ILE C N 1
ATOM 612 C CA . ILE A 1 80 ? -17.799 1.710 47.068 1.00 19.93 75 ILE C CA 1
ATOM 613 C C . ILE A 1 80 ? -18.410 1.502 48.425 1.00 20.98 75 ILE C C 1
ATOM 614 O O . ILE A 1 80 ? -17.847 1.942 49.428 1.00 21.41 75 ILE C O 1
ATOM 619 N N . SER A 1 81 ? -19.560 0.864 48.485 1.00 22.40 76 SER C N 1
ATOM 620 C CA . SER A 1 81 ? -20.325 0.837 49.740 1.00 24.34 76 SER C CA 1
ATOM 621 C C . SER A 1 81 ? -19.656 0.013 50.826 1.00 25.20 76 SER C C 1
ATOM 622 O O . SER A 1 81 ? -19.795 0.318 52.007 1.00 25.70 76 SER C O 1
ATOM 625 N N . ARG A 1 82 ? -18.900 -1.007 50.414 1.00 25.91 77 ARG C N 1
ATOM 626 C CA . ARG A 1 82 ? -18.268 -1.932 51.337 1.00 26.87 77 ARG C CA 1
ATOM 627 C C . ARG A 1 82 ? -17.059 -2.531 50.647 1.00 25.36 77 ARG C C 1
ATOM 628 O O . ARG A 1 82 ? -17.211 -3.317 49.712 1.00 25.39 77 ARG C O 1
ATOM 636 N N . VAL A 1 83 ? -15.871 -2.171 51.136 1.00 24.14 78 VAL C N 1
ATOM 637 C CA . VAL A 1 83 ? -14.590 -2.531 50.519 1.00 23.18 78 VAL C CA 1
ATOM 638 C C . VAL A 1 83 ? -14.126 -3.962 50.853 1.00 24.14 78 VAL C C 1
ATOM 639 O O . VAL A 1 83 ? -13.998 -4.342 52.022 1.00 24.00 78 VAL C O 1
ATOM 643 N N . GLU A 1 84 ? -13.872 -4.743 49.813 1.00 24.84 79 GLU C N 1
ATOM 644 C CA . GLU A 1 84 ? -13.262 -6.073 49.971 1.00 26.76 79 GLU C CA 1
ATOM 645 C C . GLU A 1 84 ? -11.810 -6.057 49.487 1.00 25.49 79 GLU C C 1
ATOM 646 O O . GLU A 1 84 ? -11.343 -5.110 48.885 1.00 24.35 79 GLU C O 1
ATOM 652 N N . ALA A 1 85 ? -11.107 -7.135 49.745 1.00 26.15 80 ALA C N 1
ATOM 653 C CA . ALA A 1 85 ? -9.746 -7.271 49.261 1.00 26.12 80 ALA C CA 1
ATOM 654 C C . ALA A 1 85 ? -9.671 -7.268 47.732 1.00 25.56 80 ALA C C 1
ATOM 655 O O . ALA A 1 85 ? -8.636 -6.908 47.207 1.00 25.74 80 ALA C O 1
ATOM 657 N N . GLU A 1 86 ? -10.748 -7.624 47.025 1.00 25.62 81 GLU C N 1
ATOM 658 C CA . GLU A 1 86 ? -10.730 -7.623 45.544 1.00 25.88 81 GLU C CA 1
ATOM 659 C C . GLU A 1 86 ? -10.872 -6.215 44.943 1.00 23.55 81 GLU C C 1
ATOM 660 O O . GLU A 1 86 ? -10.886 -6.039 43.713 1.00 24.40 81 GLU C O 1
ATOM 666 N N . ASP A 1 87 ? -11.013 -5.221 45.802 1.00 20.90 82 ASP C N 1
ATOM 667 C CA . ASP A 1 87 ? -11.118 -3.848 45.372 1.00 18.90 82 ASP C CA 1
ATOM 668 C C . ASP A 1 87 ? -9.767 -3.123 45.403 1.00 16.66 82 ASP C C 1
ATOM 669 O O . ASP A 1 87 ? -9.673 -1.976 44.996 1.00 15.43 82 ASP C O 1
ATOM 674 N N . VAL A 1 88 ? -8.731 -3.806 45.867 1.00 15.45 83 VAL C N 1
ATOM 675 C CA . VAL A 1 88 ? -7.374 -3.251 45.853 1.00 14.81 83 VAL C CA 1
ATOM 676 C C . VAL A 1 88 ? -6.895 -2.969 44.446 1.00 13.78 83 VAL C C 1
ATOM 677 O O . VAL A 1 88 ? -6.838 -3.878 43.623 1.00 13.83 83 VAL C O 1
ATOM 681 N N . GLY A 1 89 ? -6.566 -1.703 44.173 1.00 12.81 84 GLY C N 1
ATOM 682 C CA . GLY A 1 89 ? -5.936 -1.344 42.895 1.00 12.60 84 GLY C CA 1
ATOM 683 C C . GLY A 1 89 ? -5.960 0.128 42.635 1.00 12.38 84 GLY C C 1
ATOM 684 O O . GLY A 1 89 ? -6.100 0.946 43.582 1.00 12.71 84 GLY C O 1
ATOM 685 N N . VAL A 1 90 ? -5.858 0.495 41.351 1.00 11.86 85 VAL C N 1
ATOM 686 C CA . VAL A 1 90 ? -5.907 1.917 40.985 1.00 10.87 85 VAL C CA 1
ATOM 687 C C . VAL A 1 90 ? -7.206 2.237 40.206 1.00 10.82 85 VAL C C 1
ATOM 688 O O . VAL A 1 90 ? -7.656 1.437 39.391 1.00 10.57 85 VAL C O 1
ATOM 692 N N . TYR A 1 91 ? -7.791 3.402 40.504 1.00 10.38 86 TYR C N 1
ATOM 693 C CA . TYR A 1 91 ? -9.031 3.840 39.948 1.00 9.81 86 TYR C CA 1
ATOM 694 C C . TYR A 1 91 ? -8.797 5.166 39.277 1.00 10.05 86 TYR C C 1
ATOM 695 O O . TYR A 1 91 ? -8.184 6.046 39.897 1.00 8.88 86 TYR C O 1
ATOM 704 N N . TYR A 1 92 ? -9.342 5.294 38.050 1.00 10.52 87 TYR C N 1
ATOM 705 C CA . TYR A 1 92 ? -9.147 6.418 37.147 1.00 11.23 87 TYR C CA 1
ATOM 706 C C . TYR A 1 92 ? -10.474 6.967 36.637 1.00 13.06 87 TYR C C 1
ATOM 707 O O . TYR A 1 92 ? -11.318 6.198 36.199 1.00 13.71 87 TYR C O 1
ATOM 716 N N . CYS A 1 93 ? -10.665 8.292 36.643 1.00 14.46 88 CYS C N 1
ATOM 717 C CA . CYS A 1 93 ? -11.734 8.850 35.835 1.00 15.85 88 CYS C CA 1
ATOM 718 C C . CYS A 1 93 ? -11.247 9.103 34.422 1.00 15.77 88 CYS C C 1
ATOM 719 O O . CYS A 1 93 ? -10.041 9.213 34.172 1.00 15.78 88 CYS C O 1
ATOM 722 N N . LEU A 1 94 ? -12.210 9.165 33.514 1.00 15.09 89 LEU C N 1
ATOM 723 C CA . LEU A 1 94 ? -11.951 9.430 32.146 1.00 15.52 89 LEU C CA 1
ATOM 724 C C . LEU A 1 94 ? -13.098 10.234 31.621 1.00 16.60 89 LEU C C 1
ATOM 725 O O . LEU A 1 94 ? -14.272 9.832 31.717 1.00 17.63 89 LEU C O 1
ATOM 730 N N . GLN A 1 95 ? -12.712 11.356 31.046 1.00 17.16 90 GLN C N 1
ATOM 731 C CA . GLN A 1 95 ? -13.556 12.363 30.469 1.00 17.93 90 GLN C CA 1
ATOM 732 C C . GLN A 1 95 ? -13.588 12.091 28.999 1.00 18.30 90 GLN C C 1
ATOM 733 O O . GLN A 1 95 ? -12.527 12.046 28.373 1.00 17.78 90 GLN C O 1
ATOM 739 N N . GLY A 1 96 ? -14.782 11.890 28.444 1.00 19.40 91 GLY C N 1
ATOM 740 C CA . GLY A 1 96 ? -14.940 11.659 26.983 1.00 20.21 91 GLY C CA 1
ATOM 741 C C . GLY A 1 96 ? -15.692 12.736 26.210 1.00 21.62 91 GLY C C 1
ATOM 742 O O . GLY A 1 96 ? -16.129 12.478 25.095 1.00 22.58 91 GLY C O 1
ATOM 743 N N . THR A 1 97 ? -15.835 13.940 26.769 1.00 22.08 92 THR C N 1
ATOM 744 C CA . THR A 1 97 ? -16.664 14.980 26.167 1.00 23.48 92 THR C CA 1
ATOM 745 C C . THR A 1 97 ? -15.888 15.979 25.289 1.00 24.93 92 THR C C 1
ATOM 746 O O . THR A 1 97 ? -16.355 16.369 24.226 1.00 25.30 92 THR C O 1
ATOM 750 N N . HIS A 1 98 ? -14.710 16.394 25.757 1.00 25.39 93 HIS C N 1
ATOM 751 C CA . HIS A 1 98 ? -13.901 17.425 25.101 1.00 26.88 93 HIS C CA 1
ATOM 752 C C . HIS A 1 98 ? -12.569 16.898 24.674 1.00 26.55 93 HIS C C 1
ATOM 753 O O . HIS A 1 98 ? -11.892 16.268 25.459 1.00 26.06 93 HIS C O 1
ATOM 760 N N . TYR A 1 99 ? -12.180 17.170 23.439 1.00 27.63 94 TYR C N 1
ATOM 761 C CA . TYR A 1 99 ? -10.835 16.855 23.033 1.00 28.47 94 TYR C CA 1
ATOM 762 C C . TYR A 1 99 ? -9.828 17.561 23.990 1.00 28.70 94 TYR C C 1
ATOM 763 O O . TYR A 1 99 ? -10.014 18.732 24.360 1.00 29.40 94 TYR C O 1
ATOM 772 N N . PRO A 1 100 ? -8.775 16.843 24.425 1.00 28.25 95 PRO C N 1
ATOM 773 C CA . PRO A 1 100 ? -8.479 15.432 24.219 1.00 27.22 95 PRO C CA 1
ATOM 774 C C . PRO A 1 100 ? -9.041 14.613 25.345 1.00 25.72 95 PRO C C 1
ATOM 775 O O . PRO A 1 100 ? -9.245 15.154 26.439 1.00 25.02 95 PRO C O 1
ATOM 779 N N . VAL A 1 101 ? -9.289 13.324 25.051 1.00 24.64 96 VAL C N 1
ATOM 780 C CA . VAL A 1 101 ? -9.704 12.354 26.034 1.00 22.73 96 VAL C CA 1
ATOM 781 C C . VAL A 1 101 ? -8.558 12.323 27.048 1.00 22.60 96 VAL C C 1
ATOM 782 O O . VAL A 1 101 ? -7.363 12.444 26.684 1.00 22.38 96 VAL C O 1
ATOM 786 N N . LEU A 1 102 ? -8.920 12.146 28.319 1.00 21.37 97 LEU C N 1
ATOM 787 C CA . LEU A 1 102 ? -7.991 12.363 29.384 1.00 20.95 97 LEU C CA 1
ATOM 788 C C . LEU A 1 102 ? -8.348 11.545 30.635 1.00 19.84 97 LEU C C 1
ATOM 789 O O . LEU A 1 102 ? -9.478 11.633 31.148 1.00 19.41 97 LEU C O 1
ATOM 794 N N . PHE A 1 103 ? -7.379 10.748 31.102 1.00 18.54 98 PHE C N 1
ATOM 795 C CA . PHE A 1 103 ? -7.483 10.052 32.374 1.00 17.40 98 PHE C CA 1
ATOM 796 C C . PHE A 1 103 ? -7.041 10.938 33.566 1.00 17.96 98 PHE C C 1
ATOM 797 O O . PHE A 1 103 ? -6.118 11.757 33.455 1.00 18.52 98 PHE C O 1
ATOM 805 N N . GLY A 1 104 ? -7.728 10.803 34.690 1.00 17.03 99 GLY C N 1
ATOM 806 C CA . GLY A 1 104 ? -7.235 11.380 35.907 1.00 17.89 99 GLY C CA 1
ATOM 807 C C . GLY A 1 104 ? -5.949 10.686 36.314 1.00 18.42 99 GLY C C 1
ATOM 808 O O . GLY A 1 104 ? -5.534 9.731 35.698 1.00 18.18 99 GLY C O 1
ATOM 809 N N . GLN A 1 105 ? -5.292 11.184 37.348 1.00 20.23 100 GLN C N 1
ATOM 810 C CA . GLN A 1 105 ? -3.934 10.722 37.696 1.00 21.76 100 GLN C CA 1
ATOM 811 C C . GLN A 1 105 ? -3.943 9.404 38.438 1.00 20.42 100 GLN C C 1
ATOM 812 O O . GLN A 1 105 ? -2.893 8.835 38.677 1.00 20.30 100 GLN C O 1
ATOM 818 N N . GLY A 1 106 ? -5.132 8.941 38.821 1.00 19.27 101 GLY C N 1
ATOM 819 C CA . GLY A 1 106 ? -5.282 7.666 39.493 1.00 18.24 101 GLY C CA 1
ATOM 820 C C . GLY A 1 106 ? -5.330 7.799 41.015 1.00 18.08 101 GLY C C 1
ATOM 821 O O . GLY A 1 106 ? -4.711 8.669 41.606 1.00 19.17 101 GLY C O 1
ATOM 822 N N . THR A 1 107 ? -6.108 6.924 41.640 1.00 17.66 102 THR C N 1
ATOM 823 C CA . THR A 1 107 ? -6.183 6.802 43.100 1.00 17.16 102 THR C CA 1
ATOM 824 C C . THR A 1 107 ? -5.891 5.363 43.417 1.00 16.88 102 THR C C 1
ATOM 825 O O . THR A 1 107 ? -6.546 4.474 42.895 1.00 15.82 102 THR C O 1
ATOM 829 N N . ARG A 1 108 ? -4.857 5.169 44.232 1.00 17.82 103 ARG C N 1
ATOM 830 C CA . ARG A 1 108 ? -4.427 3.884 44.655 1.00 18.73 103 ARG C CA 1
ATOM 831 C C . ARG A 1 108 ? -5.229 3.508 45.906 1.00 17.76 103 ARG C C 1
ATOM 832 O O . ARG A 1 108 ? -5.224 4.234 46.932 1.00 18.18 103 ARG C O 1
ATOM 840 N N . LEU A 1 109 ? -5.892 2.366 45.837 1.00 16.15 104 LEU C N 1
ATOM 841 C CA . LEU A 1 109 ? -6.703 1.893 46.966 1.00 15.68 104 LEU C CA 1
ATOM 842 C C . LEU A 1 109 ? -6.079 0.666 47.562 1.00 15.56 104 LEU C C 1
ATOM 843 O O . LEU A 1 109 ? -5.896 -0.346 46.876 1.00 15.08 104 LEU C O 1
ATOM 848 N N . GLU A 1 110 ? -5.789 0.739 48.857 1.00 15.62 105 GLU C N 1
ATOM 849 C CA . GLU A 1 110 ? -5.203 -0.381 49.561 1.00 16.01 105 GLU C CA 1
ATOM 850 C C . GLU A 1 110 ? -6.005 -0.624 50.815 1.00 15.58 105 GLU C C 1
ATOM 851 O O . GLU A 1 110 ? -6.760 0.240 51.229 1.00 16.11 105 GLU C O 1
ATOM 857 N N . ILE A 1 111 ? -5.814 -1.794 51.426 1.00 15.49 106 ILE C N 1
ATOM 858 C CA . ILE A 1 111 ? -6.433 -2.154 52.682 1.00 14.61 106 ILE C CA 1
ATOM 859 C C . ILE A 1 111 ? -5.566 -1.701 53.843 1.00 16.40 106 ILE C C 1
ATOM 860 O O . ILE A 1 111 ? -4.351 -1.919 53.863 1.00 16.29 106 ILE C O 1
ATOM 865 N N . LYS A 1 112 ? -6.214 -1.069 54.817 1.00 17.56 107 LYS C N 1
ATOM 866 C CA . LYS A 1 112 ? -5.570 -0.593 55.994 1.00 19.49 107 LYS C CA 1
ATOM 867 C C . LYS A 1 112 ? -5.723 -1.588 57.135 1.00 20.50 107 LYS C C 1
ATOM 868 O O . LYS A 1 112 ? -6.830 -2.036 57.450 1.00 20.60 107 LYS C O 1
ATOM 874 N N . ARG A 1 113 ? -4.582 -1.896 57.753 1.00 16.55 108 ARG C N 1
ATOM 875 C CA . ARG A 1 113 ? -4.472 -2.713 58.949 1.00 16.33 108 ARG C CA 1
ATOM 876 C C . ARG A 1 113 ? -3.617 -1.966 59.957 1.00 16.04 108 ARG C C 1
ATOM 877 O O . ARG A 1 113 ? -3.099 -0.904 59.658 1.00 15.89 108 ARG C O 1
ATOM 885 N N . THR A 1 114 ? -3.447 -2.525 61.150 1.00 16.65 109 THR C N 1
ATOM 886 C CA . THR A 1 114 ? -2.604 -1.904 62.157 1.00 16.94 109 THR C CA 1
ATOM 887 C C . THR A 1 114 ? -1.121 -1.965 61.719 1.00 15.74 109 THR C C 1
ATOM 888 O O . THR A 1 114 ? -0.694 -2.840 60.954 1.00 15.35 109 THR C O 1
ATOM 892 N N . VAL A 1 115 ? -0.358 -0.998 62.193 1.00 15.17 110 VAL C N 1
ATOM 893 C CA . VAL A 1 115 ? 1.026 -0.831 61.855 1.00 14.18 110 VAL C CA 1
ATOM 894 C C . VAL A 1 115 ? 1.857 -2.049 62.255 1.00 14.17 110 VAL C C 1
ATOM 895 O O . VAL A 1 115 ? 1.781 -2.494 63.376 1.00 15.73 110 VAL C O 1
ATOM 899 N N . ALA A 1 116 ? 2.601 -2.618 61.320 1.00 12.74 111 ALA C N 1
ATOM 900 C CA . ALA A 1 116 ? 3.374 -3.805 61.620 1.00 12.99 111 ALA C CA 1
ATOM 901 C C . ALA A 1 116 ? 4.814 -3.578 61.156 1.00 12.00 111 ALA C C 1
ATOM 902 O O . ALA A 1 116 ? 5.057 -3.201 60.017 1.00 11.65 111 ALA C O 1
ATOM 904 N N . ALA A 1 117 ? 5.754 -3.773 62.060 1.00 12.27 112 ALA C N 1
ATOM 905 C CA . ALA A 1 117 ? 7.160 -3.480 61.809 1.00 11.67 112 ALA C CA 1
ATOM 906 C C . ALA A 1 117 ? 7.716 -4.606 60.997 1.00 11.19 112 ALA C C 1
ATOM 907 O O . ALA A 1 117 ? 7.438 -5.751 61.296 1.00 11.95 112 ALA C O 1
ATOM 909 N N . PRO A 1 118 ? 8.558 -4.301 60.002 1.00 11.12 113 PRO C N 1
ATOM 910 C CA . PRO A 1 118 ? 9.264 -5.330 59.249 1.00 11.32 113 PRO C CA 1
ATOM 911 C C . PRO A 1 118 ? 10.173 -6.225 60.066 1.00 12.00 113 PRO C C 1
ATOM 912 O O . PRO A 1 118 ? 10.688 -5.790 61.082 1.00 12.78 113 PRO C O 1
ATOM 916 N N . SER A 1 119 ? 10.367 -7.452 59.590 1.00 12.91 114 SER C N 1
ATOM 917 C CA . SER A 1 119 ? 11.495 -8.347 59.987 1.00 13.51 114 SER C CA 1
ATOM 918 C C . SER A 1 119 ? 12.616 -8.225 58.968 1.00 12.68 114 SER C C 1
ATOM 919 O O . SER A 1 119 ? 12.380 -8.362 57.784 1.00 12.09 114 SER C O 1
ATOM 922 N N . VAL A 1 120 ? 13.839 -7.991 59.436 1.00 13.05 115 VAL C N 1
ATOM 923 C CA . VAL A 1 120 ? 14.975 -7.694 58.549 1.00 11.93 115 VAL C CA 1
ATOM 924 C C . VAL A 1 120 ? 15.913 -8.889 58.449 1.00 12.23 115 VAL C C 1
ATOM 925 O O . VAL A 1 120 ? 16.239 -9.529 59.445 1.00 13.24 115 VAL C O 1
ATOM 929 N N . PHE A 1 121 ? 16.335 -9.187 57.226 1.00 11.45 116 PHE C N 1
ATOM 930 C CA . PHE A 1 121 ? 17.318 -10.212 56.982 1.00 11.20 116 PHE C CA 1
ATOM 931 C C . PHE A 1 121 ? 18.345 -9.704 56.010 1.00 9.98 116 PHE C C 1
ATOM 932 O O . PHE A 1 121 ? 17.961 -9.085 55.025 1.00 9.70 116 PHE C O 1
ATOM 940 N N . ILE A 1 122 ? 19.620 -10.026 56.266 1.00 9.84 117 ILE C N 1
ATOM 941 C CA . ILE A 1 122 ? 20.743 -9.621 55.399 1.00 9.34 117 ILE C CA 1
ATOM 942 C C . ILE A 1 122 ? 21.464 -10.848 54.810 1.00 9.88 117 ILE C C 1
ATOM 943 O O . ILE A 1 122 ? 21.647 -11.850 55.486 1.00 8.87 117 ILE C O 1
ATOM 948 N N . PHE A 1 123 ? 21.827 -10.773 53.527 1.00 10.43 118 PHE C N 1
ATOM 949 C CA . PHE A 1 123 ? 22.400 -11.950 52.821 1.00 11.70 118 PHE C CA 1
ATOM 950 C C . PHE A 1 123 ? 23.689 -11.563 52.173 1.00 12.42 118 PHE C C 1
ATOM 951 O O . PHE A 1 123 ? 23.677 -10.741 51.266 1.00 12.95 118 PHE C O 1
ATOM 959 N N . PRO A 1 124 ? 24.808 -12.144 52.604 1.00 13.69 119 PRO C N 1
ATOM 960 C CA . PRO A 1 124 ? 26.021 -11.841 51.877 1.00 14.65 119 PRO C CA 1
ATOM 961 C C . PRO A 1 124 ? 25.974 -12.334 50.423 1.00 15.41 119 PRO C C 1
ATOM 962 O O . PRO A 1 124 ? 25.003 -13.017 50.016 1.00 15.59 119 PRO C O 1
ATOM 966 N N . PRO A 1 125 ? 26.990 -11.960 49.632 1.00 16.16 120 PRO C N 1
ATOM 967 C CA . PRO A 1 125 ? 27.019 -12.460 48.268 1.00 17.52 120 PRO C CA 1
ATOM 968 C C . PRO A 1 125 ? 27.413 -13.916 48.266 1.00 19.29 120 PRO C C 1
ATOM 969 O O . PRO A 1 125 ? 28.151 -14.354 49.131 1.00 19.82 120 PRO C O 1
ATOM 973 N N . SER A 1 126 ? 26.899 -14.661 47.305 1.00 21.22 121 SER C N 1
ATOM 974 C CA . SER A 1 126 ? 27.297 -16.054 47.110 1.00 23.50 121 SER C CA 1
ATOM 975 C C . SER A 1 126 ? 28.745 -16.115 46.643 1.00 24.76 121 SER C C 1
ATOM 976 O O . SER A 1 126 ? 29.171 -15.269 45.862 1.00 24.42 121 SER C O 1
ATOM 979 N N . ASP A 1 127 ? 29.501 -17.094 47.117 1.00 27.06 122 ASP C N 1
ATOM 980 C CA . ASP A 1 127 ? 30.858 -17.294 46.587 1.00 29.56 122 ASP C CA 1
ATOM 981 C C . ASP A 1 127 ? 30.848 -17.578 45.080 1.00 30.45 122 ASP C C 1
ATOM 982 O O . ASP A 1 127 ? 31.860 -17.319 44.408 1.00 30.44 122 ASP C O 1
ATOM 987 N N . GLU A 1 128 ? 29.722 -18.085 44.564 1.00 30.74 123 GLU C N 1
ATOM 988 C CA . GLU A 1 128 ? 29.537 -18.245 43.120 1.00 32.34 123 GLU C CA 1
ATOM 989 C C . GLU A 1 128 ? 29.498 -16.923 42.371 1.00 30.60 123 GLU C C 1
ATOM 990 O O . GLU A 1 128 ? 30.069 -16.827 41.288 1.00 31.12 123 GLU C O 1
ATOM 996 N N . GLN A 1 129 ? 28.828 -15.912 42.917 1.00 28.67 124 GLN C N 1
ATOM 997 C CA . GLN A 1 129 ? 28.786 -14.607 42.251 1.00 27.86 124 GLN C CA 1
ATOM 998 C C . GLN A 1 129 ? 30.152 -13.994 42.321 1.00 28.00 124 GLN C C 1
ATOM 999 O O . GLN A 1 129 ? 30.580 -13.362 41.375 1.00 28.55 124 GLN C O 1
ATOM 1005 N N . LEU A 1 130 ? 30.837 -14.193 43.440 1.00 28.21 125 LEU C N 1
ATOM 1006 C CA . LEU A 1 130 ? 32.148 -13.609 43.642 1.00 29.08 125 LEU C CA 1
ATOM 1007 C C . LEU A 1 130 ? 33.137 -14.132 42.624 1.00 31.67 125 LEU C C 1
ATOM 1008 O O . LEU A 1 130 ? 33.939 -13.366 42.132 1.00 31.94 125 LEU C O 1
ATOM 1013 N N . LYS A 1 131 ? 33.043 -15.410 42.271 1.00 34.66 126 LYS C N 1
ATOM 1014 C CA . LYS A 1 131 ? 33.841 -15.985 41.195 1.00 38.03 126 LYS C CA 1
ATOM 1015 C C . LYS A 1 131 ? 33.640 -15.347 39.825 1.00 38.55 126 LYS C C 1
ATOM 1016 O O . LYS A 1 131 ? 34.145 -15.875 38.841 1.00 40.96 126 LYS C O 1
ATOM 1022 N N . SER A 1 132 ? 32.909 -14.245 39.722 1.00 37.47 127 SER C N 1
ATOM 1023 C CA . SER A 1 132 ? 32.638 -13.671 38.403 1.00 37.78 127 SER C CA 1
ATOM 1024 C C . SER A 1 132 ? 32.793 -12.151 38.305 1.00 36.63 127 SER C C 1
ATOM 1025 O O . SER A 1 132 ? 32.451 -11.586 37.279 1.00 37.51 127 SER C O 1
ATOM 1028 N N . GLY A 1 133 ? 33.274 -11.483 39.357 1.00 34.80 128 GLY C N 1
ATOM 1029 C CA . GLY A 1 133 ? 33.596 -10.041 39.285 1.00 33.38 128 GLY C CA 1
ATOM 1030 C C . GLY A 1 133 ? 32.733 -9.085 40.098 1.00 31.27 128 GLY C C 1
ATOM 1031 O O . GLY A 1 133 ? 33.173 -7.967 40.407 1.00 31.19 128 GLY C O 1
ATOM 1032 N N . THR A 1 134 ? 31.512 -9.505 40.452 1.00 29.16 129 THR C N 1
ATOM 1033 C CA . THR A 1 134 ? 30.572 -8.632 41.179 1.00 26.47 129 THR C CA 1
ATOM 1034 C C . THR A 1 134 ? 30.177 -9.255 42.527 1.00 23.55 129 THR C C 1
ATOM 1035 O O . THR A 1 134 ? 30.228 -10.467 42.733 1.00 23.43 129 THR C O 1
ATOM 1039 N N . ALA A 1 135 ? 29.824 -8.388 43.457 1.00 20.66 130 ALA C N 1
ATOM 1040 C CA . ALA A 1 135 ? 29.254 -8.772 44.739 1.00 18.73 130 ALA C CA 1
ATOM 1041 C C . ALA A 1 135 ? 27.880 -8.073 44.884 1.00 16.84 130 ALA C C 1
ATOM 1042 O O . ALA A 1 135 ? 27.804 -6.837 44.883 1.00 15.88 130 ALA C O 1
ATOM 1044 N N . SER A 1 136 ? 26.801 -8.846 44.991 1.00 15.46 131 SER C N 1
ATOM 1045 C CA . SER A 1 136 ? 25.490 -8.255 45.335 1.00 13.25 131 SER C CA 1
ATOM 1046 C C . SER A 1 136 ? 25.161 -8.644 46.754 1.00 12.93 131 SER C C 1
ATOM 1047 O O . SER A 1 136 ? 25.165 -9.863 47.085 1.00 13.88 131 SER C O 1
ATOM 1050 N N . VAL A 1 137 ? 24.905 -7.645 47.608 1.00 11.58 132 VAL C N 1
ATOM 1051 C CA . VAL A 1 137 ? 24.443 -7.915 48.958 1.00 11.26 132 VAL C CA 1
ATOM 1052 C C . VAL A 1 137 ? 22.975 -7.495 49.086 1.00 10.67 132 VAL C C 1
ATOM 1053 O O . VAL A 1 137 ? 22.588 -6.453 48.580 1.00 9.95 132 VAL C O 1
ATOM 1057 N N . VAL A 1 138 ? 22.157 -8.339 49.724 1.00 10.81 133 VAL C N 1
ATOM 1058 C CA . VAL A 1 138 ? 20.699 -8.171 49.743 1.00 10.69 133 VAL C CA 1
ATOM 1059 C C . VAL A 1 138 ? 20.126 -8.053 51.163 1.00 11.12 133 VAL C C 1
ATOM 1060 O O . VAL A 1 138 ? 20.464 -8.833 52.046 1.00 12.76 133 VAL C O 1
ATOM 1064 N N . CYS A 1 139 ? 19.263 -7.063 51.367 1.00 11.53 134 CYS C N 1
ATOM 1065 C CA . CYS A 1 139 ? 18.510 -6.841 52.628 1.00 12.20 134 CYS C CA 1
ATOM 1066 C C . CYS A 1 139 ? 16.994 -7.143 52.370 1.00 11.52 134 CYS C C 1
ATOM 1067 O O . CYS A 1 139 ? 16.407 -6.733 51.376 1.00 10.87 134 CYS C O 1
ATOM 1070 N N . LEU A 1 140 ? 16.379 -7.908 53.250 1.00 11.43 135 LEU C N 1
ATOM 1071 C CA . LEU A 1 140 ? 14.967 -8.217 53.102 1.00 11.39 135 LEU C CA 1
ATOM 1072 C C . LEU A 1 140 ? 14.196 -7.604 54.247 1.00 11.24 135 LEU C C 1
ATOM 1073 O O . LEU A 1 140 ? 14.574 -7.812 55.416 1.00 12.37 135 LEU C O 1
ATOM 1078 N N . LEU A 1 141 ? 13.153 -6.843 53.924 1.00 9.85 136 LEU C N 1
ATOM 1079 C CA . LEU A 1 141 ? 12.203 -6.380 54.929 1.00 9.81 136 LEU C CA 1
ATOM 1080 C C . LEU A 1 141 ? 10.904 -7.090 54.719 1.00 9.85 136 LEU C C 1
ATOM 1081 O O . LEU A 1 141 ? 10.237 -6.912 53.694 1.00 9.14 136 LEU C O 1
ATOM 1086 N N . ASN A 1 142 ? 10.532 -7.906 55.681 1.00 10.57 137 ASN C N 1
ATOM 1087 C CA . ASN A 1 142 ? 9.429 -8.813 55.480 1.00 11.62 137 ASN C CA 1
ATOM 1088 C C . ASN A 1 142 ? 8.171 -8.419 56.250 1.00 10.91 137 ASN C C 1
ATOM 1089 O O . ASN A 1 142 ? 8.273 -8.031 57.401 1.00 10.66 137 ASN C O 1
ATOM 1094 N N . ASN A 1 143 ? 7.013 -8.499 55.566 1.00 10.01 138 ASN C N 1
ATOM 1095 C CA . ASN A 1 143 ? 5.665 -8.473 56.177 1.00 9.62 138 ASN C CA 1
ATOM 1096 C C . ASN A 1 143 ? 5.342 -7.277 57.055 1.00 9.00 138 ASN C C 1
ATOM 1097 O O . ASN A 1 143 ? 5.016 -7.450 58.210 1.00 9.28 138 ASN C O 1
ATOM 1102 N N . PHE A 1 144 ? 5.413 -6.079 56.472 1.00 7.84 139 PHE C N 1
ATOM 1103 C CA . PHE A 1 144 ? 5.300 -4.810 57.183 1.00 7.66 139 PHE C CA 1
ATOM 1104 C C . PHE A 1 144 ? 4.183 -3.904 56.600 1.00 7.17 139 PHE C C 1
ATOM 1105 O O . PHE A 1 144 ? 3.684 -4.109 55.497 1.00 6.53 139 PHE C O 1
ATOM 1113 N N . TYR A 1 145 ? 3.774 -2.927 57.392 1.00 7.41 140 TYR C N 1
ATOM 1114 C CA . TYR A 1 145 ? 2.721 -2.004 57.011 1.00 7.77 140 TYR C CA 1
ATOM 1115 C C . TYR A 1 145 ? 2.798 -0.799 57.874 1.00 8.79 140 TYR C C 1
ATOM 1116 O O . TYR A 1 145 ? 2.877 -0.919 59.108 1.00 10.08 140 TYR C O 1
ATOM 1125 N N . PRO A 1 146 ? 2.695 0.374 57.274 1.00 9.72 141 PRO C N 1
ATOM 1126 C CA . PRO A 1 146 ? 2.413 0.749 55.895 1.00 10.38 141 PRO C CA 1
ATOM 1127 C C . PRO A 1 146 ? 3.596 0.571 54.943 1.00 11.30 141 PRO C C 1
ATOM 1128 O O . PRO A 1 146 ? 4.655 0.129 55.358 1.00 11.48 141 PRO C O 1
ATOM 1132 N N . ARG A 1 147 ? 3.380 0.908 53.680 1.00 12.77 142 ARG C N 1
ATOM 1133 C CA . ARG A 1 147 ? 4.338 0.634 52.601 1.00 14.45 142 ARG C CA 1
ATOM 1134 C C . ARG A 1 147 ? 5.664 1.381 52.700 1.00 14.60 142 ARG C C 1
ATOM 1135 O O . ARG A 1 147 ? 6.661 0.886 52.241 1.00 14.51 142 ARG C O 1
ATOM 1143 N N . GLU A 1 148 ? 5.674 2.558 53.298 1.00 16.10 143 GLU C N 1
ATOM 1144 C CA . GLU A 1 148 ? 6.889 3.373 53.353 1.00 17.68 143 GLU C CA 1
ATOM 1145 C C . GLU A 1 148 ? 7.939 2.743 54.288 1.00 16.94 143 GLU C C 1
ATOM 1146 O O . GLU A 1 148 ? 7.609 2.326 55.398 1.00 17.84 143 GLU C O 1
ATOM 1152 N N . ALA A 1 149 ? 9.182 2.672 53.835 1.00 15.61 144 ALA C N 1
ATOM 1153 C CA . ALA A 1 149 ? 10.265 2.181 54.653 1.00 15.56 144 ALA C CA 1
ATOM 1154 C C . ALA A 1 149 ? 11.542 2.760 54.139 1.00 15.86 144 ALA C C 1
ATOM 1155 O O . ALA A 1 149 ? 11.611 3.170 53.021 1.00 16.45 144 ALA C O 1
ATOM 1157 N N . LYS A 1 150 ? 12.581 2.768 54.940 1.00 16.80 145 LYS C N 1
ATOM 1158 C CA . LYS A 1 150 ? 13.839 3.327 54.478 1.00 17.82 145 LYS C CA 1
ATOM 1159 C C . LYS A 1 150 ? 14.932 2.361 54.845 1.00 16.30 145 LYS C C 1
ATOM 1160 O O . LYS A 1 150 ? 15.011 1.929 55.982 1.00 16.97 145 LYS C O 1
ATOM 1166 N N . VAL A 1 151 ? 15.742 1.996 53.863 1.00 14.92 146 VAL C N 1
ATOM 1167 C CA . VAL A 1 151 ? 16.899 1.169 54.080 1.00 14.03 146 VAL C CA 1
ATOM 1168 C C . VAL A 1 151 ? 18.154 2.009 53.890 1.00 13.59 146 VAL C C 1
ATOM 1169 O O . VAL A 1 151 ? 18.276 2.708 52.907 1.00 13.26 146 VAL C O 1
ATOM 1173 N N . GLN A 1 152 ? 19.060 1.945 54.848 1.00 13.49 147 GLN C N 1
ATOM 1174 C CA . GLN A 1 152 ? 20.347 2.628 54.760 1.00 14.64 147 GLN C CA 1
ATOM 1175 C C . GLN A 1 152 ? 21.479 1.587 54.803 1.00 13.25 147 GLN C C 1
ATOM 1176 O O . GLN A 1 152 ? 21.596 0.780 55.730 1.00 13.09 147 GLN C O 1
ATOM 1182 N N . TRP A 1 153 ? 22.271 1.574 53.754 1.00 13.03 148 TRP C N 1
ATOM 1183 C CA . TRP A 1 153 ? 23.409 0.696 53.659 1.00 12.89 148 TRP C CA 1
ATOM 1184 C C . TRP A 1 153 ? 24.664 1.356 54.209 1.00 13.90 148 TRP C C 1
ATOM 1185 O O . TRP A 1 153 ? 24.947 2.483 53.845 1.00 13.78 148 TRP C O 1
ATOM 1196 N N . LYS A 1 154 ? 25.398 0.639 55.075 1.00 15.37 149 LYS C N 1
ATOM 1197 C CA . LYS A 1 154 ? 26.712 1.058 55.619 1.00 17.24 149 LYS C CA 1
ATOM 1198 C C . LYS A 1 154 ? 27.795 -0.014 55.363 1.00 17.46 149 LYS C C 1
ATOM 1199 O O . LYS A 1 154 ? 27.552 -1.193 55.516 1.00 17.61 149 LYS C O 1
ATOM 1205 N N . VAL A 1 155 ? 28.987 0.406 54.959 1.00 18.64 150 VAL C N 1
ATOM 1206 C CA . VAL A 1 155 ? 30.133 -0.493 54.754 1.00 18.74 150 VAL C CA 1
ATOM 1207 C C . VAL A 1 155 ? 31.254 0.060 55.617 1.00 20.10 150 VAL C C 1
ATOM 1208 O O . VAL A 1 155 ? 31.684 1.171 55.393 1.00 20.32 150 VAL C O 1
ATOM 1212 N N . ASP A 1 156 ? 31.698 -0.698 56.613 1.00 21.42 151 ASP C N 1
ATOM 1213 C CA . ASP A 1 156 ? 32.617 -0.194 57.641 1.00 23.76 151 ASP C CA 1
ATOM 1214 C C . ASP A 1 156 ? 32.244 1.219 58.094 1.00 24.81 151 ASP C C 1
ATOM 1215 O O . ASP A 1 156 ? 33.076 2.109 58.222 1.00 25.16 151 ASP C O 1
ATOM 1220 N N . ASN A 1 157 ? 30.950 1.397 58.323 1.00 25.30 152 ASN C N 1
ATOM 1221 C CA . ASN A 1 157 ? 30.376 2.661 58.784 1.00 26.63 152 ASN C CA 1
ATOM 1222 C C . ASN A 1 157 ? 30.390 3.859 57.797 1.00 25.76 152 ASN C C 1
ATOM 1223 O O . ASN A 1 157 ? 30.124 4.996 58.187 1.00 26.81 152 ASN C O 1
ATOM 1228 N N . ALA A 1 158 ? 30.661 3.605 56.524 1.00 23.81 153 ALA C N 1
ATOM 1229 C CA . ALA A 1 158 ? 30.477 4.623 55.497 1.00 23.38 153 ALA C CA 1
ATOM 1230 C C . ALA A 1 158 ? 29.053 4.483 54.886 1.00 21.95 153 ALA C C 1
ATOM 1231 O O . ALA A 1 158 ? 28.683 3.412 54.417 1.00 20.89 153 ALA C O 1
ATOM 1233 N N . LEU A 1 159 ? 28.231 5.523 54.968 1.00 21.86 154 LEU C N 1
ATOM 1234 C CA . LEU A 1 159 ? 26.875 5.457 54.411 1.00 21.48 154 LEU C CA 1
ATOM 1235 C C . LEU A 1 159 ? 26.896 5.420 52.885 1.00 20.67 154 LEU C C 1
ATOM 1236 O O . LEU A 1 159 ? 27.490 6.294 52.265 1.00 21.68 154 LEU C O 1
ATOM 1241 N N . GLN A 1 160 ? 26.228 4.432 52.288 1.00 18.45 155 GLN C N 1
ATOM 1242 C CA . GLN A 1 160 ? 26.245 4.242 50.841 1.00 17.94 155 GLN C CA 1
ATOM 1243 C C . GLN A 1 160 ? 25.083 4.919 50.170 1.00 18.07 155 GLN C C 1
ATOM 1244 O O . GLN A 1 160 ? 23.950 4.809 50.605 1.00 17.28 155 GLN C O 1
ATOM 1250 N N . SER A 1 161 ? 25.357 5.611 49.078 1.00 19.54 156 SER C N 1
ATOM 1251 C CA . SER A 1 161 ? 24.281 6.100 48.221 1.00 20.57 156 SER C CA 1
ATOM 1252 C C . SER A 1 161 ? 24.617 5.985 46.750 1.00 20.22 156 SER C C 1
ATOM 1253 O O . SER A 1 161 ? 25.764 6.093 46.357 1.00 20.36 156 SER C O 1
ATOM 1256 N N . GLY A 1 162 ? 23.572 5.824 45.945 1.00 19.69 157 GLY C N 1
ATOM 1257 C CA . GLY A 1 162 ? 23.683 5.756 44.498 1.00 19.81 157 GLY C CA 1
ATOM 1258 C C . GLY A 1 162 ? 24.023 4.372 43.971 1.00 19.05 157 GLY C C 1
ATOM 1259 O O . GLY A 1 162 ? 24.200 4.205 42.772 1.00 20.21 157 GLY C O 1
ATOM 1260 N N . ASN A 1 163 ? 24.181 3.392 44.861 1.00 17.46 158 ASN C N 1
ATOM 1261 C CA . ASN A 1 163 ? 24.610 2.044 44.470 1.00 16.52 158 ASN C CA 1
ATOM 1262 C C . ASN A 1 163 ? 23.680 0.982 44.979 1.00 15.20 158 ASN C C 1
ATOM 1263 O O . ASN A 1 163 ? 24.042 -0.177 45.017 1.00 15.45 158 ASN C O 1
ATOM 1268 N N . SER A 1 164 ? 22.498 1.357 45.414 1.00 15.02 159 SER C N 1
ATOM 1269 C CA . SER A 1 164 ? 21.524 0.356 45.736 1.00 14.80 159 SER C CA 1
ATOM 1270 C C . SER A 1 164 ? 20.325 0.556 44.866 1.00 15.01 159 SER C C 1
ATOM 1271 O O . SER A 1 164 ? 20.197 1.552 44.183 1.00 15.77 159 SER C O 1
ATOM 1274 N N . GLN A 1 165 ? 19.443 -0.420 44.905 1.00 15.25 160 GLN C N 1
ATOM 1275 C CA . GLN A 1 165 ? 18.180 -0.362 44.187 1.00 16.03 160 GLN C CA 1
ATOM 1276 C C . GLN A 1 165 ? 17.247 -1.259 44.934 1.00 15.44 160 GLN C C 1
ATOM 1277 O O . GLN A 1 165 ? 17.678 -2.274 45.508 1.00 14.85 160 GLN C O 1
ATOM 1283 N N . GLU A 1 166 ? 15.974 -0.912 44.920 1.00 15.63 161 GLU C N 1
ATOM 1284 C CA . GLU A 1 166 ? 15.018 -1.657 45.720 1.00 15.73 161 GLU C CA 1
ATOM 1285 C C . GLU A 1 166 ? 13.707 -1.883 44.992 1.00 15.66 161 GLU C C 1
ATOM 1286 O O . GLU A 1 166 ? 13.425 -1.285 43.952 1.00 15.81 161 GLU C O 1
ATOM 1292 N N . SER A 1 167 ? 12.907 -2.748 45.588 1.00 14.80 162 SER C N 1
ATOM 1293 C CA . SER A 1 167 ? 11.701 -3.230 44.976 1.00 15.01 162 SER C CA 1
ATOM 1294 C C . SER A 1 167 ? 10.698 -3.634 46.073 1.00 13.49 162 SER C C 1
ATOM 1295 O O . SER A 1 167 ? 11.101 -4.147 47.113 1.00 12.44 162 SER C O 1
ATOM 1298 N N . VAL A 1 168 ? 9.409 -3.424 45.826 1.00 13.46 163 VAL C N 1
ATOM 1299 C CA . VAL A 1 168 ? 8.339 -3.724 46.799 1.00 13.39 163 VAL C CA 1
ATOM 1300 C C . VAL A 1 168 ? 7.214 -4.570 46.237 1.00 13.64 163 VAL C C 1
ATOM 1301 O O . VAL A 1 168 ? 6.770 -4.345 45.122 1.00 14.82 163 VAL C O 1
ATOM 1305 N N . THR A 1 169 ? 6.726 -5.515 47.022 1.00 13.55 164 THR C N 1
ATOM 1306 C CA . THR A 1 169 ? 5.606 -6.374 46.579 1.00 14.65 164 THR C CA 1
ATOM 1307 C C . THR A 1 169 ? 4.285 -5.598 46.468 1.00 15.39 164 THR C C 1
ATOM 1308 O O . THR A 1 169 ? 4.157 -4.479 46.947 1.00 14.57 164 THR C O 1
ATOM 1312 N N . GLU A 1 170 ? 3.313 -6.212 45.812 1.00 17.01 165 GLU C N 1
ATOM 1313 C CA . GLU A 1 170 ? 1.934 -5.797 45.943 1.00 17.99 165 GLU C CA 1
ATOM 1314 C C . GLU A 1 170 ? 1.458 -6.249 47.319 1.00 17.50 165 GLU C C 1
ATOM 1315 O O . GLU A 1 170 ? 2.083 -7.098 47.946 1.00 16.25 165 GLU C O 1
ATOM 1321 N N . GLN A 1 171 ? 0.357 -5.661 47.795 1.00 17.71 166 GLN C N 1
ATOM 1322 C CA . GLN A 1 171 ? -0.138 -5.979 49.124 1.00 17.18 166 GLN C CA 1
ATOM 1323 C C . GLN A 1 171 ? -0.626 -7.404 49.168 1.00 18.84 166 GLN C C 1
ATOM 1324 O O . GLN A 1 171 ? -1.322 -7.860 48.245 1.00 19.22 166 GLN C O 1
ATOM 1330 N N . ASP A 1 172 ? -0.271 -8.112 50.232 1.00 20.17 167 ASP C N 1
ATOM 1331 C CA . ASP A 1 172 ? -0.733 -9.484 50.412 1.00 22.68 167 ASP C CA 1
ATOM 1332 C C . ASP A 1 172 ? -2.229 -9.479 50.761 1.00 24.02 167 ASP C C 1
ATOM 1333 O O . ASP A 1 172 ? -2.669 -8.727 51.622 1.00 23.37 167 ASP C O 1
ATOM 1338 N N . SER A 1 173 ? -3.011 -10.313 50.088 1.00 26.08 168 SER C N 1
ATOM 1339 C CA . SER A 1 173 ? -4.468 -10.295 50.295 1.00 28.12 168 SER C CA 1
ATOM 1340 C C . SER A 1 173 ? -4.837 -10.888 51.653 1.00 29.59 168 SER C C 1
ATOM 1341 O O . SER A 1 173 ? -5.806 -10.474 52.273 1.00 29.83 168 SER C O 1
ATOM 1344 N N . LYS A 1 174 ? -4.041 -11.853 52.100 1.00 31.30 169 LYS C N 1
ATOM 1345 C CA . LYS A 1 174 ? -4.183 -12.466 53.439 1.00 32.97 169 LYS C CA 1
ATOM 1346 C C . LYS A 1 174 ? -4.003 -11.434 54.581 1.00 30.66 169 LYS C C 1
ATOM 1347 O O . LYS A 1 174 ? -4.970 -11.024 55.214 1.00 30.78 169 LYS C O 1
ATOM 1353 N N . ASP A 1 175 ? -2.763 -11.012 54.834 1.00 27.54 170 ASP C N 1
ATOM 1354 C CA . ASP A 1 175 ? -2.486 -10.202 56.018 1.00 25.91 170 ASP C CA 1
ATOM 1355 C C . ASP A 1 175 ? -2.376 -8.720 55.728 1.00 22.45 170 ASP C C 1
ATOM 1356 O O . ASP A 1 175 ? -2.194 -7.948 56.654 1.00 22.09 170 ASP C O 1
ATOM 1361 N N . SER A 1 176 ? -2.510 -8.331 54.463 1.00 19.56 171 SER C N 1
ATOM 1362 C CA . SER A 1 176 ? -2.457 -6.925 54.020 1.00 17.20 171 SER C CA 1
ATOM 1363 C C . SER A 1 176 ? -1.083 -6.263 54.268 1.00 15.40 171 SER C C 1
ATOM 1364 O O . SER A 1 176 ? -1.001 -5.049 54.473 1.00 13.86 171 SER C O 1
ATOM 1367 N N . THR A 1 177 ? -0.018 -7.070 54.247 1.00 14.26 172 THR C N 1
ATOM 1368 C CA . THR A 1 177 ? 1.342 -6.573 54.433 1.00 13.38 172 THR C CA 1
ATOM 1369 C C . THR A 1 177 ? 2.108 -6.419 53.086 1.00 11.72 172 THR C C 1
ATOM 1370 O O . THR A 1 177 ? 1.622 -6.795 52.032 1.00 11.42 172 THR C O 1
ATOM 1374 N N . TYR A 1 178 ? 3.282 -5.798 53.167 1.00 10.34 173 TYR C N 1
ATOM 1375 C CA . TYR A 1 178 ? 4.193 -5.584 52.064 1.00 9.27 173 TYR C CA 1
ATOM 1376 C C . TYR A 1 178 ? 5.526 -6.163 52.457 1.00 8.80 173 TYR C C 1
ATOM 1377 O O . TYR A 1 178 ? 5.845 -6.264 53.635 1.00 8.82 173 TYR C O 1
ATOM 1386 N N . SER A 1 179 ? 6.338 -6.493 51.466 1.00 8.48 174 SER C N 1
ATOM 1387 C CA . SER A 1 179 ? 7.713 -6.831 51.730 1.00 8.46 174 SER C CA 1
ATOM 1388 C C . SER A 1 179 ? 8.582 -6.055 50.803 1.00 8.48 174 SER C C 1
ATOM 1389 O O . SER A 1 179 ? 8.127 -5.666 49.737 1.00 9.53 174 SER C O 1
ATOM 1392 N N . LEU A 1 180 ? 9.849 -5.893 51.169 1.00 8.35 175 LEU C N 1
ATOM 1393 C CA . LEU A 1 180 ? 10.774 -5.111 50.374 1.00 8.35 175 LEU C CA 1
ATOM 1394 C C . LEU A 1 180 ? 12.121 -5.763 50.352 1.00 8.46 175 LEU C C 1
ATOM 1395 O O . LEU A 1 180 ? 12.505 -6.438 51.307 1.00 8.70 175 LEU C O 1
ATOM 1400 N N . SER A 1 181 ? 12.825 -5.503 49.260 1.00 8.96 176 SER C N 1
ATOM 1401 C CA . SER A 1 181 ? 14.103 -6.087 48.949 1.00 9.90 176 SER C CA 1
ATOM 1402 C C . SER A 1 181 ? 14.982 -4.982 48.452 1.00 9.90 176 SER C C 1
ATOM 1403 O O . SER A 1 181 ? 14.559 -4.208 47.615 1.00 11.70 176 SER C O 1
ATOM 1406 N N . SER A 1 182 ? 16.191 -4.892 48.971 1.00 9.88 177 SER C N 1
ATOM 1407 C CA . SER A 1 182 ? 17.132 -3.908 48.522 1.00 10.24 177 SER C CA 1
ATOM 1408 C C . SER A 1 182 ? 18.439 -4.618 48.224 1.00 10.71 177 SER C C 1
ATOM 1409 O O . SER A 1 182 ? 18.858 -5.466 49.007 1.00 11.53 177 SER C O 1
ATOM 1412 N N . THR A 1 183 ? 19.067 -4.297 47.096 1.00 10.72 178 THR C N 1
ATOM 1413 C CA . THR A 1 183 ? 20.344 -4.881 46.732 1.00 10.93 178 THR C CA 1
ATOM 1414 C C . THR A 1 183 ? 21.413 -3.800 46.609 1.00 10.78 178 THR C C 1
ATOM 1415 O O . THR A 1 183 ? 21.214 -2.807 45.915 1.00 10.34 178 THR C O 1
ATOM 1419 N N . LEU A 1 184 ? 22.529 -4.009 47.304 1.00 10.91 179 LEU C N 1
ATOM 1420 C CA . LEU A 1 184 ? 23.719 -3.151 47.224 1.00 11.71 179 LEU C CA 1
ATOM 1421 C C . LEU A 1 184 ? 24.647 -3.850 46.262 1.00 13.16 179 LEU C C 1
ATOM 1422 O O . LEU A 1 184 ? 24.968 -4.994 46.504 1.00 13.61 179 LEU C O 1
ATOM 1427 N N . THR A 1 185 ? 25.081 -3.179 45.194 1.00 14.41 180 THR C N 1
ATOM 1428 C CA . THR A 1 185 ? 26.075 -3.734 44.266 1.00 15.74 180 THR C CA 1
ATOM 1429 C C . THR A 1 185 ? 27.472 -3.145 44.399 1.00 16.67 180 THR C C 1
ATOM 1430 O O . THR A 1 185 ? 27.646 -1.966 44.264 1.00 17.06 180 THR C O 1
ATOM 1434 N N . LEU A 1 186 ? 28.472 -3.977 44.581 1.00 18.36 181 LEU C N 1
ATOM 1435 C CA . LEU A 1 186 ? 29.883 -3.541 44.570 1.00 20.32 181 LEU C CA 1
ATOM 1436 C C . LEU A 1 186 ? 30.675 -4.348 43.562 1.00 21.59 181 LEU C C 1
ATOM 1437 O O . LEU A 1 186 ? 30.283 -5.454 43.204 1.00 21.40 181 LEU C O 1
ATOM 1442 N N . SER A 1 187 ? 31.823 -3.827 43.152 1.00 23.48 182 SER C N 1
ATOM 1443 C CA . SER A 1 187 ? 32.805 -4.652 42.461 1.00 25.09 182 SER C CA 1
ATOM 1444 C C . SER A 1 187 ? 33.384 -5.636 43.489 1.00 25.78 182 SER C C 1
ATOM 1445 O O . SER A 1 187 ? 33.344 -5.382 44.715 1.00 24.75 182 SER C O 1
ATOM 1448 N N . LYS A 1 188 ? 33.897 -6.766 43.004 1.00 27.15 183 LYS C N 1
ATOM 1449 C CA . LYS A 1 188 ? 34.556 -7.734 43.879 1.00 28.07 183 LYS C CA 1
ATOM 1450 C C . LYS A 1 188 ? 35.767 -7.154 44.638 1.00 28.09 183 LYS C C 1
ATOM 1451 O O . LYS A 1 188 ? 35.979 -7.494 45.799 1.00 27.18 183 LYS C O 1
ATOM 1457 N N . ALA A 1 189 ? 36.536 -6.284 43.979 1.00 28.96 184 ALA C N 1
ATOM 1458 C CA . ALA A 1 189 ? 37.750 -5.715 44.576 1.00 29.49 184 ALA C CA 1
ATOM 1459 C C . ALA A 1 189 ? 37.367 -4.860 45.756 1.00 28.88 184 ALA C C 1
ATOM 1460 O O . ALA A 1 189 ? 38.024 -4.897 46.795 1.00 29.45 184 ALA C O 1
ATOM 1462 N N . ASP A 1 190 ? 36.295 -4.089 45.587 1.00 28.61 185 ASP C N 1
ATOM 1463 C CA . ASP A 1 190 ? 35.777 -3.223 46.653 1.00 27.96 185 ASP C CA 1
ATOM 1464 C C . ASP A 1 190 ? 35.182 -4.064 47.764 1.00 25.83 185 ASP C C 1
ATOM 1465 O O . ASP A 1 190 ? 35.410 -3.806 48.945 1.00 24.96 185 ASP C O 1
ATOM 1470 N N . TYR A 1 191 ? 34.423 -5.081 47.388 1.00 24.75 186 TYR C N 1
ATOM 1471 C CA . TYR A 1 191 ? 33.804 -5.944 48.385 1.00 23.61 186 TYR C CA 1
ATOM 1472 C C . TYR A 1 191 ? 34.882 -6.514 49.319 1.00 24.75 186 TYR C C 1
ATOM 1473 O O . TYR A 1 191 ? 34.729 -6.498 50.525 1.00 23.95 186 TYR C O 1
ATOM 1482 N N . GLU A 1 192 ? 35.996 -6.940 48.739 1.00 26.89 187 GLU C N 1
ATOM 1483 C CA . GLU A 1 192 ? 37.093 -7.579 49.460 1.00 28.94 187 GLU C CA 1
ATOM 1484 C C . GLU A 1 192 ? 37.989 -6.672 50.292 1.00 29.13 187 GLU C C 1
ATOM 1485 O O . GLU A 1 192 ? 38.775 -7.181 51.071 1.00 30.55 187 GLU C O 1
ATOM 1491 N N . LYS A 1 193 ? 37.892 -5.359 50.114 1.00 29.12 188 LYS C N 1
ATOM 1492 C CA . LYS A 1 193 ? 38.617 -4.385 50.931 1.00 29.56 188 LYS C CA 1
ATOM 1493 C C . LYS A 1 193 ? 37.972 -4.037 52.284 1.00 28.68 188 LYS C C 1
ATOM 1494 O O . LYS A 1 193 ? 38.574 -3.317 53.092 1.00 29.82 188 LYS C O 1
ATOM 1500 N N . HIS A 1 194 ? 36.752 -4.487 52.543 1.00 26.94 189 HIS C N 1
ATOM 1501 C CA . HIS A 1 194 ? 36.007 -4.004 53.724 1.00 25.84 189 HIS C CA 1
ATOM 1502 C C . HIS A 1 194 ? 35.486 -5.131 54.582 1.00 24.70 189 HIS C C 1
ATOM 1503 O O . HIS A 1 194 ? 35.212 -6.195 54.076 1.00 24.76 189 HIS C O 1
ATOM 1510 N N . LYS A 1 195 ? 35.334 -4.894 55.882 1.00 23.98 190 LYS C N 1
ATOM 1511 C CA . LYS A 1 195 ? 34.918 -5.944 56.798 1.00 23.66 190 LYS C CA 1
ATOM 1512 C C . LYS A 1 195 ? 33.380 -5.968 57.025 1.00 21.35 190 LYS C C 1
ATOM 1513 O O . LYS A 1 195 ? 32.711 -6.907 56.609 1.00 19.58 190 LYS C O 1
ATOM 1519 N N . VAL A 1 196 ? 32.827 -4.958 57.688 1.00 19.96 191 VAL C N 1
ATOM 1520 C CA . VAL A 1 196 ? 31.447 -5.067 58.210 1.00 18.75 191 VAL C CA 1
ATOM 1521 C C . VAL A 1 196 ? 30.396 -4.542 57.244 1.00 16.61 191 VAL C C 1
ATOM 1522 O O . VAL A 1 196 ? 30.463 -3.378 56.872 1.00 17.38 191 VAL C O 1
ATOM 1526 N N . TYR A 1 197 ? 29.427 -5.365 56.842 1.00 14.24 192 TYR C N 1
ATOM 1527 C CA . TYR A 1 197 ? 28.347 -4.888 55.953 1.00 12.10 192 TYR C CA 1
ATOM 1528 C C . TYR A 1 197 ? 27.059 -4.866 56.726 1.00 11.97 192 TYR C C 1
ATOM 1529 O O . TYR A 1 197 ? 26.689 -5.862 57.371 1.00 12.24 192 TYR C O 1
ATOM 1538 N N . ALA A 1 198 ? 26.371 -3.727 56.672 1.00 11.85 193 ALA C N 1
ATOM 1539 C CA . ALA A 1 198 ? 25.136 -3.504 57.473 1.00 12.04 193 ALA C CA 1
ATOM 1540 C C . ALA A 1 198 ? 23.976 -2.943 56.649 1.00 11.17 193 ALA C C 1
ATOM 1541 O O . ALA A 1 198 ? 24.203 -2.154 55.773 1.00 10.50 193 ALA C O 1
ATOM 1543 N N . CYS A 1 199 ? 22.743 -3.348 56.921 1.00 11.84 194 CYS C N 1
ATOM 1544 C CA . CYS A 1 199 ? 21.623 -2.528 56.488 1.00 13.54 194 CYS C CA 1
ATOM 1545 C C . CYS A 1 199 ? 20.783 -2.040 57.657 1.00 13.99 194 CYS C C 1
ATOM 1546 O O . CYS A 1 199 ? 20.359 -2.849 58.482 1.00 14.23 194 CYS C O 1
ATOM 1549 N N . GLU A 1 200 ? 20.579 -0.710 57.716 1.00 14.68 195 GLU C N 1
ATOM 1550 C CA . GLU A 1 200 ? 19.843 -0.064 58.801 1.00 16.29 195 GLU C CA 1
ATOM 1551 C C . GLU A 1 200 ? 18.456 0.316 58.316 1.00 15.95 195 GLU C C 1
ATOM 1552 O O . GLU A 1 200 ? 18.309 1.031 57.323 1.00 16.44 195 GLU C O 1
ATOM 1558 N N . VAL A 1 201 ? 17.433 -0.174 59.007 1.00 15.96 196 VAL C N 1
ATOM 1559 C CA . VAL A 1 201 ? 16.030 -0.025 58.549 1.00 14.95 196 VAL C CA 1
ATOM 1560 C C . VAL A 1 201 ? 15.218 0.908 59.465 1.00 15.46 196 VAL C C 1
ATOM 1561 O O . VAL A 1 201 ? 15.199 0.751 60.692 1.00 15.85 196 VAL C O 1
ATOM 1565 N N . THR A 1 202 ? 14.541 1.865 58.847 1.00 15.05 197 THR C N 1
ATOM 1566 C CA . THR A 1 202 ? 13.676 2.790 59.543 1.00 16.11 197 THR C CA 1
ATOM 1567 C C . THR A 1 202 ? 12.201 2.601 59.097 1.00 15.38 197 THR C C 1
ATOM 1568 O O . THR A 1 202 ? 11.918 2.571 57.898 1.00 14.21 197 THR C O 1
ATOM 1572 N N . HIS A 1 203 ? 11.271 2.516 60.051 1.00 15.24 198 HIS C N 1
ATOM 1573 C CA . HIS A 1 203 ? 9.848 2.330 59.734 1.00 14.93 198 HIS C CA 1
ATOM 1574 C C . HIS A 1 203 ? 8.978 2.855 60.857 1.00 16.05 198 HIS C C 1
ATOM 1575 O O . HIS A 1 203 ? 9.350 2.844 62.038 1.00 15.90 198 HIS C O 1
ATOM 1582 N N . GLN A 1 204 ? 7.783 3.286 60.479 1.00 16.78 199 GLN C N 1
ATOM 1583 C CA . GLN A 1 204 ? 6.781 3.720 61.457 1.00 18.16 199 GLN C CA 1
ATOM 1584 C C . GLN A 1 204 ? 6.610 2.789 62.650 1.00 18.05 199 GLN C C 1
ATOM 1585 O O . GLN A 1 204 ? 6.431 3.286 63.738 1.00 19.59 199 GLN C O 1
ATOM 1591 N N . GLY A 1 205 ? 6.652 1.466 62.458 1.00 17.16 200 GLY C N 1
ATOM 1592 C CA . GLY A 1 205 ? 6.372 0.487 63.543 1.00 17.99 200 GLY C CA 1
ATOM 1593 C C . GLY A 1 205 ? 7.570 0.097 64.410 1.00 19.20 200 GLY C C 1
ATOM 1594 O O . GLY A 1 205 ? 7.489 -0.835 65.199 1.00 20.16 200 GLY C O 1
ATOM 1595 N N . LEU A 1 206 ? 8.687 0.806 64.242 1.00 19.76 201 LEU C N 1
ATOM 1596 C CA . LEU A 1 206 ? 9.919 0.556 64.957 1.00 20.36 201 LEU C CA 1
ATOM 1597 C C . LEU A 1 206 ? 10.229 1.804 65.757 1.00 21.84 201 LEU C C 1
ATOM 1598 O O . LEU A 1 206 ? 10.342 2.884 65.191 1.00 21.13 201 LEU C O 1
ATOM 1603 N N . SER A 1 207 ? 10.355 1.644 67.076 1.00 24.51 202 SER C N 1
ATOM 1604 C CA . SER A 1 207 ? 10.822 2.713 67.972 1.00 26.64 202 SER C CA 1
ATOM 1605 C C . SER A 1 207 ? 12.158 3.246 67.500 1.00 26.21 202 SER C C 1
ATOM 1606 O O . SER A 1 207 ? 12.414 4.436 67.573 1.00 26.54 202 SER C O 1
ATOM 1609 N N . SER A 1 208 ? 13.011 2.342 67.038 1.00 25.35 203 SER C N 1
ATOM 1610 C CA . SER A 1 208 ? 14.347 2.715 66.635 1.00 25.63 203 SER C CA 1
ATOM 1611 C C . SER A 1 208 ? 14.790 1.918 65.446 1.00 23.80 203 SER C C 1
ATOM 1612 O O . SER A 1 208 ? 14.324 0.816 65.250 1.00 23.17 203 SER C O 1
ATOM 1615 N N . PRO A 1 209 ? 15.729 2.464 64.678 1.00 23.76 204 PRO C N 1
ATOM 1616 C CA . PRO A 1 209 ? 16.286 1.709 63.560 1.00 22.85 204 PRO C CA 1
ATOM 1617 C C . PRO A 1 209 ? 16.755 0.339 63.990 1.00 22.53 204 PRO C C 1
ATOM 1618 O O . PRO A 1 209 ? 17.261 0.184 65.104 1.00 23.55 204 PRO C O 1
ATOM 1622 N N . VAL A 1 210 ? 16.474 -0.641 63.138 1.00 21.42 205 VAL C N 1
ATOM 1623 C CA . VAL A 1 210 ? 16.923 -2.004 63.300 1.00 21.61 205 VAL C CA 1
ATOM 1624 C C . VAL A 1 210 ? 18.048 -2.214 62.289 1.00 20.85 205 VAL C C 1
ATOM 1625 O O . VAL A 1 210 ? 17.947 -1.816 61.117 1.00 20.17 205 VAL C O 1
ATOM 1629 N N . THR A 1 211 ? 19.108 -2.869 62.743 1.00 21.06 206 THR C N 1
ATOM 1630 C CA . THR A 1 211 ? 20.304 -3.024 61.941 1.00 20.52 206 THR C CA 1
ATOM 1631 C C . THR A 1 211 ? 20.746 -4.487 61.949 1.00 19.39 206 THR C C 1
ATOM 1632 O O . THR A 1 211 ? 20.848 -5.093 63.020 1.00 20.49 206 THR C O 1
ATOM 1636 N N . LYS A 1 212 ? 20.962 -5.046 60.761 1.00 17.28 207 LYS C N 1
ATOM 1637 C CA . LYS A 1 212 ? 21.499 -6.388 60.613 1.00 16.93 207 LYS C CA 1
ATOM 1638 C C . LYS A 1 212 ? 22.806 -6.300 59.906 1.00 16.42 207 LYS C C 1
ATOM 1639 O O . LYS A 1 212 ? 22.945 -5.554 58.977 1.00 14.87 207 LYS C O 1
ATOM 1645 N N . SER A 1 213 ? 23.760 -7.114 60.300 1.00 17.36 208 SER C N 1
ATOM 1646 C CA . SER A 1 213 ? 25.032 -7.079 59.639 1.00 18.11 208 SER C CA 1
ATOM 1647 C C . SER A 1 213 ? 25.712 -8.415 59.598 1.00 18.80 208 SER C C 1
ATOM 1648 O O . SER A 1 213 ? 25.276 -9.354 60.225 1.00 19.87 208 SER C O 1
ATOM 1651 N N . PHE A 1 214 ? 26.800 -8.477 58.849 1.00 19.42 209 PHE C N 1
ATOM 1652 C CA . PHE A 1 214 ? 27.691 -9.641 58.851 1.00 20.61 209 PHE C CA 1
ATOM 1653 C C . PHE A 1 214 ? 29.132 -9.163 58.655 1.00 22.23 209 PHE C C 1
ATOM 1654 O O . PHE A 1 214 ? 29.354 -8.070 58.161 1.00 21.49 209 PHE C O 1
ATOM 1662 N N . ASN A 1 215 ? 30.104 -9.971 59.055 1.00 25.37 210 ASN C N 1
ATOM 1663 C CA . ASN A 1 215 ? 31.490 -9.690 58.727 1.00 27.34 210 ASN C CA 1
ATOM 1664 C C . ASN A 1 215 ? 31.950 -10.582 57.604 1.00 28.49 210 ASN C C 1
ATOM 1665 O O . ASN A 1 215 ? 31.970 -11.807 57.757 1.00 29.46 210 ASN C O 1
ATOM 1670 N N . ARG A 1 216 ? 32.319 -9.979 56.477 1.00 29.69 211 ARG C N 1
ATOM 1671 C CA . ARG A 1 216 ? 33.022 -10.717 55.443 1.00 31.98 211 ARG C CA 1
ATOM 1672 C C . ARG A 1 216 ? 34.243 -11.387 56.070 1.00 35.84 211 ARG C C 1
ATOM 1673 O O . ARG A 1 216 ? 34.957 -10.782 56.869 1.00 35.89 211 ARG C O 1
ATOM 1681 N N . GLY A 1 217 ? 34.453 -12.651 55.740 1.00 40.31 212 GLY C N 1
ATOM 1682 C CA . GLY A 1 217 ? 35.580 -13.408 56.308 1.00 44.80 212 GLY C CA 1
ATOM 1683 C C . GLY A 1 217 ? 35.151 -14.353 57.418 1.00 48.64 212 GLY C C 1
ATOM 1684 O O . GLY A 1 217 ? 35.759 -15.400 57.614 1.00 50.44 212 GLY C O 1
ATOM 1685 N N . GLU A 1 218 ? 34.091 -13.986 58.132 1.00 51.59 213 GLU C N 1
ATOM 1686 C CA . GLU A 1 218 ? 33.476 -14.856 59.133 1.00 55.19 213 GLU C CA 1
ATOM 1687 C C . GLU A 1 218 ? 32.173 -15.434 58.588 1.00 55.88 213 GLU C C 1
ATOM 1688 O O . GLU A 1 218 ? 31.150 -15.405 59.269 1.00 56.12 213 GLU C O 1
ATOM 1694 N N . CYS A 1 219 ? 32.225 -15.978 57.371 1.00 57.06 214 CYS C N 1
ATOM 1695 C CA . CYS A 1 219 ? 31.002 -16.278 56.610 1.00 57.42 214 CYS C CA 1
ATOM 1696 C C . CYS A 1 219 ? 31.159 -17.487 55.652 1.00 58.65 214 CYS C C 1
ATOM 1697 O O . CYS A 1 219 ? 31.496 -18.598 56.081 1.00 60.47 214 CYS C O 1
ATOM 1701 N N . GLN B 2 1 ? -20.755 -7.624 18.721 1.00 44.06 1 GLN D N 1
ATOM 1702 C CA . GLN B 2 1 ? -19.629 -8.005 19.611 1.00 44.03 1 GLN D CA 1
ATOM 1703 C C . GLN B 2 1 ? -18.299 -8.056 18.846 1.00 43.65 1 GLN D C 1
ATOM 1704 O O . GLN B 2 1 ? -18.181 -8.726 17.809 1.00 45.01 1 GLN D O 1
ATOM 1706 N N . VAL B 2 2 ? -17.288 -7.366 19.366 1.00 42.21 2 VAL D N 1
ATOM 1707 C CA . VAL B 2 2 ? -15.987 -7.235 18.686 1.00 41.07 2 VAL D CA 1
ATOM 1708 C C . VAL B 2 2 ? -14.850 -7.846 19.501 1.00 40.39 2 VAL D C 1
ATOM 1709 O O . VAL B 2 2 ? -14.932 -7.931 20.719 1.00 40.81 2 VAL D O 1
ATOM 1713 N N . GLN B 2 3 ? -13.796 -8.278 18.818 1.00 39.39 3 GLN D N 1
ATOM 1714 C CA . GLN B 2 3 ? -12.630 -8.874 19.460 1.00 38.84 3 GLN D CA 1
ATOM 1715 C C . GLN B 2 3 ? -11.333 -8.315 18.851 1.00 36.18 3 GLN D C 1
ATOM 1716 O O . GLN B 2 3 ? -11.118 -8.331 17.625 1.00 35.99 3 GLN D O 1
ATOM 1722 N N . LEU B 2 4 ? -10.464 -7.816 19.723 1.00 33.16 4 LEU D N 1
ATOM 1723 C CA . LEU B 2 4 ? -9.247 -7.136 19.306 1.00 30.36 4 LEU D CA 1
ATOM 1724 C C . LEU B 2 4 ? -8.016 -7.976 19.644 1.00 29.71 4 LEU D C 1
ATOM 1725 O O . LEU B 2 4 ? -7.860 -8.464 20.761 1.00 29.77 4 LEU D O 1
ATOM 1730 N N . VAL B 2 5 ? -7.130 -8.131 18.673 1.00 28.88 5 VAL D N 1
ATOM 1731 C CA . VAL B 2 5 ? -5.951 -8.951 18.867 1.00 29.17 5 VAL D CA 1
ATOM 1732 C C . VAL B 2 5 ? -4.681 -8.216 18.470 1.00 27.99 5 VAL D C 1
ATOM 1733 O O . VAL B 2 5 ? -4.478 -7.879 17.303 1.00 26.96 5 VAL D O 1
ATOM 1737 N N . GLN B 2 6 ? -3.821 -7.979 19.455 1.00 27.12 6 GLN D N 1
ATOM 1738 C CA . GLN B 2 6 ? -2.642 -7.159 19.208 1.00 26.29 6 GLN D CA 1
ATOM 1739 C C . GLN B 2 6 ? -1.409 -7.987 18.883 1.00 26.50 6 GLN D C 1
ATOM 1740 O O . GLN B 2 6 ? -1.325 -9.179 19.185 1.00 26.79 6 GLN D O 1
ATOM 1746 N N . SER B 2 7 ? -0.443 -7.299 18.284 1.00 26.02 7 SER D N 1
ATOM 1747 C CA . SER B 2 7 ? 0.861 -7.862 18.000 1.00 26.40 7 SER D CA 1
ATOM 1748 C C . SER B 2 7 ? 1.688 -8.043 19.274 1.00 26.52 7 SER D C 1
ATOM 1749 O O . SER B 2 7 ? 1.462 -7.390 20.291 1.00 25.25 7 SER D O 1
ATOM 1752 N N . GLY B 2 8 ? 2.656 -8.943 19.192 1.00 27.86 8 GLY D N 1
ATOM 1753 C CA . GLY B 2 8 ? 3.386 -9.407 20.353 1.00 28.68 8 GLY D CA 1
ATOM 1754 C C . GLY B 2 8 ? 4.421 -8.436 20.894 1.00 28.95 8 GLY D C 1
ATOM 1755 O O . GLY B 2 8 ? 4.550 -7.295 20.428 1.00 28.53 8 GLY D O 1
ATOM 1756 N N . ALA B 2 9 ? 5.147 -8.920 21.896 1.00 30.08 9 ALA D N 1
ATOM 1757 C CA . ALA B 2 9 ? 6.172 -8.172 22.594 1.00 30.75 9 ALA D CA 1
ATOM 1758 C C . ALA B 2 9 ? 7.221 -7.637 21.649 1.00 31.59 9 ALA D C 1
ATOM 1759 O O . ALA B 2 9 ? 7.662 -8.352 20.771 1.00 33.08 9 ALA D O 1
ATOM 1761 N N . GLU B 2 10 ? 7.654 -6.402 21.848 1.00 32.05 10 GLU D N 1
ATOM 1762 C CA . GLU B 2 10 ? 8.705 -5.820 21.012 1.00 33.48 10 GLU D CA 1
ATOM 1763 C C . GLU B 2 10 ? 9.839 -5.261 21.856 1.00 33.47 10 GLU D C 1
ATOM 1764 O O . GLU B 2 10 ? 9.609 -4.710 22.935 1.00 32.70 10 GLU D O 1
ATOM 1770 N N . VAL B 2 11 ? 11.063 -5.411 21.353 1.00 34.22 11 VAL D N 1
ATOM 1771 C CA . VAL B 2 11 ? 12.250 -4.827 21.982 1.00 34.53 11 VAL D CA 1
ATOM 1772 C C . VAL B 2 11 ? 12.919 -3.904 20.966 1.00 34.69 11 VAL D C 1
ATOM 1773 O O . VAL B 2 11 ? 13.320 -4.353 19.912 1.00 34.55 11 VAL D O 1
ATOM 1777 N N . LYS B 2 12 ? 13.016 -2.615 21.278 1.00 34.99 12 LYS D N 1
ATOM 1778 C CA . LYS B 2 12 ? 13.610 -1.638 20.361 1.00 35.96 12 LYS D CA 1
ATOM 1779 C C . LYS B 2 12 ? 14.620 -0.739 21.055 1.00 36.60 12 LYS D C 1
ATOM 1780 O O . LYS B 2 12 ? 14.606 -0.580 22.281 1.00 36.34 12 LYS D O 1
ATOM 1786 N N . LYS B 2 13 ? 15.483 -0.134 20.247 1.00 37.47 13 LYS D N 1
ATOM 1787 C CA . LYS B 2 13 ? 16.618 0.643 20.737 1.00 38.67 13 LYS D CA 1
ATOM 1788 C C . LYS B 2 13 ? 16.214 2.106 20.854 1.00 37.54 13 LYS D C 1
ATOM 1789 O O . LYS B 2 13 ? 15.310 2.540 20.147 1.00 36.73 13 LYS D O 1
ATOM 1795 N N . PRO B 2 14 ? 16.881 2.870 21.740 1.00 37.29 14 PRO D N 1
ATOM 1796 C CA . PRO B 2 14 ? 16.574 4.302 21.834 1.00 37.23 14 PRO D CA 1
ATOM 1797 C C . PRO B 2 14 ? 16.761 5.021 20.495 1.00 37.29 14 PRO D C 1
ATOM 1798 O O . PRO B 2 14 ? 17.705 4.712 19.753 1.00 37.44 14 PRO D O 1
ATOM 1802 N N . GLY B 2 15 ? 15.849 5.945 20.195 1.00 36.67 15 GLY D N 1
ATOM 1803 C CA . GLY B 2 15 ? 15.855 6.679 18.931 1.00 37.13 15 GLY D CA 1
ATOM 1804 C C . GLY B 2 15 ? 15.049 6.027 17.818 1.00 36.41 15 GLY D C 1
ATOM 1805 O O . GLY B 2 15 ? 14.656 6.696 16.858 1.00 37.21 15 GLY D O 1
ATOM 1806 N N . ALA B 2 16 ? 14.816 4.724 17.928 1.00 35.12 16 ALA D N 1
ATOM 1807 C CA . ALA B 2 16 ? 14.147 3.968 16.884 1.00 34.63 16 ALA D CA 1
ATOM 1808 C C . ALA B 2 16 ? 12.635 4.207 16.905 1.00 33.84 16 ALA D C 1
ATOM 1809 O O . ALA B 2 16 ? 12.136 5.094 17.596 1.00 33.64 16 ALA D O 1
ATOM 1811 N N . SER B 2 17 ? 11.926 3.413 16.121 1.00 33.82 17 SER D N 1
ATOM 1812 C CA . SER B 2 17 ? 10.474 3.478 16.009 1.00 33.20 17 SER D CA 1
ATOM 1813 C C . SER B 2 17 ? 9.901 2.081 16.307 1.00 32.25 17 SER D C 1
ATOM 1814 O O . SER B 2 17 ? 10.570 1.057 16.050 1.00 32.48 17 SER D O 1
ATOM 1817 N N . VAL B 2 18 ? 8.676 2.038 16.834 1.00 30.95 18 VAL D N 1
ATOM 1818 C CA . VAL B 2 18 ? 7.934 0.770 17.013 1.00 29.99 18 VAL D CA 1
ATOM 1819 C C . VAL B 2 18 ? 6.520 0.891 16.431 1.00 29.61 18 VAL D C 1
ATOM 1820 O O . VAL B 2 18 ? 5.915 1.965 16.532 1.00 28.35 18 VAL D O 1
ATOM 1824 N N . LYS B 2 19 ? 6.039 -0.206 15.823 1.00 29.85 19 LYS D N 1
ATOM 1825 C CA . LYS B 2 19 ? 4.705 -0.287 15.207 1.00 30.27 19 LYS D CA 1
ATOM 1826 C C . LYS B 2 19 ? 3.947 -1.458 15.829 1.00 29.00 19 LYS D C 1
ATOM 1827 O O . LYS B 2 19 ? 4.394 -2.574 15.745 1.00 29.76 19 LYS D O 1
ATOM 1833 N N . VAL B 2 20 ? 2.826 -1.177 16.472 1.00 27.68 20 VAL D N 1
ATOM 1834 C CA . VAL B 2 20 ? 1.991 -2.159 17.127 1.00 27.01 20 VAL D CA 1
ATOM 1835 C C . VAL B 2 20 ? 0.702 -2.236 16.347 1.00 26.99 20 VAL D C 1
ATOM 1836 O O . VAL B 2 20 ? 0.172 -1.177 15.974 1.00 27.22 20 VAL D O 1
ATOM 1840 N N . SER B 2 21 ? 0.200 -3.452 16.101 1.00 26.98 21 SER D N 1
ATOM 1841 C CA . SER B 2 21 ? -1.045 -3.640 15.378 1.00 27.53 21 SER D CA 1
ATOM 1842 C C . SER B 2 21 ? -2.171 -4.101 16.294 1.00 27.88 21 SER D C 1
ATOM 1843 O O . SER B 2 21 ? -1.909 -4.594 17.379 1.00 27.72 21 SER D O 1
ATOM 1846 N N . CYS B 2 22 ? -3.413 -3.927 15.826 1.00 28.34 22 CYS D N 1
ATOM 1847 C CA . CYS B 2 22 ? -4.639 -4.313 16.540 1.00 29.15 22 CYS D CA 1
ATOM 1848 C C . CYS B 2 22 ? -5.620 -4.838 15.480 1.00 30.19 22 CYS D C 1
ATOM 1849 O O . CYS B 2 22 ? -6.236 -4.052 14.741 1.00 30.62 22 CYS D O 1
ATOM 1852 N N . LYS B 2 23 ? -5.753 -6.158 15.393 1.00 31.40 23 LYS D N 1
ATOM 1853 C CA . LYS B 2 23 ? -6.673 -6.774 14.454 1.00 32.97 23 LYS D CA 1
ATOM 1854 C C . LYS B 2 23 ? -8.087 -6.821 15.035 1.00 32.76 23 LYS D C 1
ATOM 1855 O O . LYS B 2 23 ? -8.316 -7.413 16.075 1.00 32.74 23 LYS D O 1
ATOM 1861 N N . ALA B 2 24 ? -9.036 -6.200 14.354 1.00 33.29 24 ALA D N 1
ATOM 1862 C CA . ALA B 2 24 ? -10.424 -6.234 14.788 1.00 34.36 24 ALA D CA 1
ATOM 1863 C C . ALA B 2 24 ? -11.165 -7.353 14.056 1.00 36.22 24 ALA D C 1
ATOM 1864 O O . ALA B 2 24 ? -10.849 -7.649 12.904 1.00 37.51 24 ALA D O 1
ATOM 1866 N N . SER B 2 25 ? -12.127 -7.982 14.729 1.00 37.40 25 SER D N 1
ATOM 1867 C CA . SER B 2 25 ? -13.019 -8.942 14.079 1.00 39.71 25 SER D CA 1
ATOM 1868 C C . SER B 2 25 ? -14.357 -8.989 14.791 1.00 40.34 25 SER D C 1
ATOM 1869 O O . SER B 2 25 ? -14.418 -8.775 15.995 1.00 39.73 25 SER D O 1
ATOM 1872 N N . GLY B 2 26 ? -15.411 -9.277 14.031 1.00 41.95 26 GLY D N 1
ATOM 1873 C CA . GLY B 2 26 ? -16.780 -9.259 14.516 1.00 43.15 26 GLY D CA 1
ATOM 1874 C C . GLY B 2 26 ? -17.648 -8.561 13.489 1.00 44.31 26 GLY D C 1
ATOM 1875 O O . GLY B 2 26 ? -17.198 -8.237 12.391 1.00 43.83 26 GLY D O 1
ATOM 1876 N N . TYR B 2 27 ? -18.902 -8.332 13.849 1.00 46.31 27 TYR D N 1
ATOM 1877 C CA . TYR B 2 27 ? -19.830 -7.630 12.966 1.00 48.00 27 TYR D CA 1
ATOM 1878 C C . TYR B 2 27 ? -19.528 -6.130 13.033 1.00 47.29 27 TYR D C 1
ATOM 1879 O O . TYR B 2 27 ? -19.367 -5.574 14.125 1.00 46.45 27 TYR D O 1
ATOM 1888 N N . TYR B 2 28 ? -19.446 -5.490 11.866 1.00 48.05 28 TYR D N 1
ATOM 1889 C CA . TYR B 2 28 ? -19.230 -4.043 11.760 1.00 48.00 28 TYR D CA 1
ATOM 1890 C C . TYR B 2 28 ? -18.043 -3.561 12.589 1.00 45.43 28 TYR D C 1
ATOM 1891 O O . TYR B 2 28 ? -18.208 -2.783 13.526 1.00 44.23 28 TYR D O 1
ATOM 1900 N N . THR B 2 29 ? -16.850 -4.030 12.250 1.00 44.04 29 THR D N 1
ATOM 1901 C CA . THR B 2 29 ? -15.643 -3.555 12.920 1.00 42.38 29 THR D CA 1
ATOM 1902 C C . THR B 2 29 ? -15.385 -2.049 12.642 1.00 41.45 29 THR D C 1
ATOM 1903 O O . THR B 2 29 ? -14.806 -1.350 13.481 1.00 40.24 29 THR D O 1
ATOM 1907 N N . GLU B 2 30 ? -15.839 -1.568 11.475 1.00 41.42 30 GLU D N 1
ATOM 1908 C CA . GLU B 2 30 ? -15.686 -0.150 11.042 1.00 40.92 30 GLU D CA 1
ATOM 1909 C C . GLU B 2 30 ? -16.445 0.893 11.894 1.00 38.78 30 GLU D C 1
ATOM 1910 O O . GLU B 2 30 ? -16.117 2.093 11.849 1.00 38.40 30 GLU D O 1
ATOM 1916 N N . ALA B 2 31 ? -17.438 0.443 12.659 1.00 36.83 31 ALA D N 1
ATOM 1917 C CA . ALA B 2 31 ? -18.227 1.316 13.537 1.00 34.98 31 ALA D CA 1
ATOM 1918 C C . ALA B 2 31 ? -17.605 1.578 14.907 1.00 33.14 31 ALA D C 1
ATOM 1919 O O . ALA B 2 31 ? -18.141 2.397 15.670 1.00 33.21 31 ALA D O 1
ATOM 1921 N N . TYR B 2 32 ? -16.498 0.909 15.239 1.00 31.05 32 TYR D N 1
ATOM 1922 C CA . TYR B 2 32 ? -15.854 1.137 16.548 1.00 29.47 32 TYR D CA 1
ATOM 1923 C C . TYR B 2 32 ? -14.571 1.943 16.418 1.00 27.93 32 TYR D C 1
ATOM 1924 O O . TYR B 2 32 ? -13.654 1.535 15.700 1.00 27.39 32 TYR D O 1
ATOM 1933 N N . TYR B 2 33 ? -14.500 3.090 17.098 1.00 26.17 33 TYR D N 1
ATOM 1934 C CA . TYR B 2 33 ? -13.253 3.812 17.135 1.00 24.90 33 TYR D CA 1
ATOM 1935 C C . TYR B 2 33 ? -12.316 3.014 18.030 1.00 22.59 33 TYR D C 1
ATOM 1936 O O . TYR B 2 33 ? -12.686 2.600 19.111 1.00 20.32 33 TYR D O 1
ATOM 1945 N N . ILE B 2 34 ? -11.099 2.809 17.532 1.00 21.62 34 ILE D N 1
ATOM 1946 C CA . ILE B 2 34 ? -10.029 2.161 18.273 1.00 20.12 34 ILE D CA 1
ATOM 1947 C C . ILE B 2 34 ? -9.169 3.210 18.949 1.00 19.04 34 ILE D C 1
ATOM 1948 O O . ILE B 2 34 ? -8.707 4.137 18.309 1.00 19.35 34 ILE D O 1
ATOM 1953 N N . HIS B 2 35 ? -8.988 3.076 20.256 1.00 17.90 35 HIS D N 1
ATOM 1954 C CA . HIS B 2 35 ? -8.081 3.928 21.021 1.00 17.14 35 HIS D CA 1
ATOM 1955 C C . HIS B 2 35 ? -6.812 3.184 21.421 1.00 16.56 35 HIS D C 1
ATOM 1956 O O . HIS B 2 35 ? -6.792 1.980 21.456 1.00 16.36 35 HIS D O 1
ATOM 1963 N N . TRP B 2 36 ? -5.752 3.920 21.710 1.00 16.51 36 TRP D N 1
ATOM 1964 C CA . TRP B 2 36 ? -4.552 3.349 22.308 1.00 16.66 36 TRP D CA 1
ATOM 1965 C C . TRP B 2 36 ? -4.328 3.992 23.664 1.00 17.42 36 TRP D C 1
ATOM 1966 O O . TRP B 2 36 ? -4.484 5.208 23.888 1.00 17.09 36 TRP D O 1
ATOM 1977 N N . VAL B 2 37 ? -3.997 3.149 24.602 1.00 17.69 37 VAL D N 1
ATOM 1978 C CA . VAL B 2 37 ? -3.734 3.616 25.912 1.00 18.45 37 VAL D CA 1
ATOM 1979 C C . VAL B 2 37 ? -2.461 2.929 26.332 1.00 19.76 37 VAL D C 1
ATOM 1980 O O . VAL B 2 37 ? -2.194 1.828 25.873 1.00 19.52 37 VAL D O 1
ATOM 1984 N N . ARG B 2 38 ? -1.684 3.564 27.193 1.00 21.73 38 ARG D N 1
ATOM 1985 C CA . ARG B 2 38 ? -0.487 2.927 27.724 1.00 23.89 38 ARG D CA 1
ATOM 1986 C C . ARG B 2 38 ? -0.301 3.075 29.243 1.00 26.02 38 ARG D C 1
ATOM 1987 O O . ARG B 2 38 ? -0.805 4.018 29.889 1.00 25.82 38 ARG D O 1
ATOM 1995 N N . GLN B 2 39 ? 0.436 2.119 29.796 1.00 28.13 39 GLN D N 1
ATOM 1996 C CA . GLN B 2 39 ? 0.778 2.138 31.197 1.00 30.62 39 GLN D CA 1
ATOM 1997 C C . GLN B 2 39 ? 2.253 1.853 31.379 1.00 31.58 39 GLN D C 1
ATOM 1998 O O . GLN B 2 39 ? 2.705 0.735 31.194 1.00 32.02 39 GLN D O 1
ATOM 2004 N N . ALA B 2 40 ? 3.007 2.869 31.742 1.00 33.44 40 ALA D N 1
ATOM 2005 C CA . ALA B 2 40 ? 4.403 2.670 32.065 1.00 35.27 40 ALA D CA 1
ATOM 2006 C C . ALA B 2 40 ? 4.514 2.150 33.508 1.00 37.84 40 ALA D C 1
ATOM 2007 O O . ALA B 2 40 ? 3.569 2.282 34.304 1.00 37.89 40 ALA D O 1
ATOM 2009 N N . PRO B 2 41 ? 5.667 1.542 33.843 1.00 40.60 41 PRO D N 1
ATOM 2010 C CA . PRO B 2 41 ? 5.909 0.965 35.175 1.00 42.81 41 PRO D CA 1
ATOM 2011 C C . PRO B 2 41 ? 5.750 1.973 36.318 1.00 44.27 41 PRO D C 1
ATOM 2012 O O . PRO B 2 41 ? 6.375 3.050 36.303 1.00 44.49 41 PRO D O 1
ATOM 2016 N N . GLY B 2 42 ? 4.895 1.621 37.280 1.00 45.32 42 GLY D N 1
ATOM 2017 C CA . GLY B 2 42 ? 4.468 2.545 38.324 1.00 46.43 42 GLY D CA 1
ATOM 2018 C C . GLY B 2 42 ? 3.421 3.557 37.881 1.00 45.72 42 GLY D C 1
ATOM 2019 O O . GLY B 2 42 ? 2.527 3.902 38.674 1.00 46.70 42 GLY D O 1
ATOM 2020 N N . GLN B 2 43 ? 3.511 4.004 36.619 1.00 44.05 43 GLN D N 1
ATOM 2021 C CA . GLN B 2 43 ? 2.790 5.203 36.127 1.00 43.14 43 GLN D CA 1
ATOM 2022 C C . GLN B 2 43 ? 1.297 4.996 35.927 1.00 40.13 43 GLN D C 1
ATOM 2023 O O . GLN B 2 43 ? 0.786 3.873 35.912 1.00 39.56 43 GLN D O 1
ATOM 2029 N N . GLY B 2 44 ? 0.621 6.117 35.731 1.00 37.25 44 GLY D N 1
ATOM 2030 C CA . GLY B 2 44 ? -0.794 6.108 35.478 1.00 34.76 44 GLY D CA 1
ATOM 2031 C C . GLY B 2 44 ? -1.057 5.751 34.044 1.00 31.38 44 GLY D C 1
ATOM 2032 O O . GLY B 2 44 ? -0.142 5.732 33.221 1.00 31.16 44 GLY D O 1
ATOM 2033 N N . LEU B 2 45 ? -2.319 5.451 33.763 1.00 28.53 45 LEU D N 1
ATOM 2034 C CA . LEU B 2 45 ? -2.810 5.266 32.401 1.00 25.64 45 LEU D CA 1
ATOM 2035 C C . LEU B 2 45 ? -2.784 6.571 31.657 1.00 24.79 45 LEU D C 1
ATOM 2036 O O . LEU B 2 45 ? -3.215 7.622 32.192 1.00 25.05 45 LEU D O 1
ATOM 2041 N N . GLU B 2 46 ? -2.308 6.505 30.420 1.00 23.37 46 GLU D N 1
ATOM 2042 C CA . GLU B 2 46 ? -2.174 7.690 29.569 1.00 22.87 46 GLU D CA 1
ATOM 2043 C C . GLU B 2 46 ? -2.879 7.384 28.273 1.00 20.78 46 GLU D C 1
ATOM 2044 O O . GLU B 2 46 ? -2.614 6.370 27.665 1.00 19.47 46 GLU D O 1
ATOM 2050 N N . TRP B 2 47 ? -3.759 8.277 27.847 1.00 20.19 47 TRP D N 1
ATOM 2051 C CA . TRP B 2 47 ? -4.449 8.133 26.566 1.00 19.13 47 TRP D CA 1
ATOM 2052 C C . TRP B 2 47 ? -3.588 8.733 25.471 1.00 19.21 47 TRP D C 1
ATOM 2053 O O . TRP B 2 47 ? -3.215 9.891 25.560 1.00 19.90 47 TRP D O 1
ATOM 2064 N N . MET B 2 48 ? -3.326 7.939 24.434 1.00 18.85 48 MET D N 1
ATOM 2065 C CA . MET B 2 48 ? -2.441 8.303 23.316 1.00 18.83 48 MET D CA 1
ATOM 2066 C C . MET B 2 48 ? -3.160 8.867 22.100 1.00 18.42 48 MET D C 1
ATOM 2067 O O . MET B 2 48 ? -2.605 9.669 21.380 1.00 19.01 48 MET D O 1
ATOM 2072 N N . GLY B 2 49 ? -4.361 8.399 21.818 1.00 18.10 49 GLY D N 1
ATOM 2073 C CA . GLY B 2 49 ? -5.141 8.936 20.693 1.00 18.48 49 GLY D CA 1
ATOM 2074 C C . GLY B 2 49 ? -6.153 7.917 20.241 1.00 18.38 49 GLY D C 1
ATOM 2075 O O . GLY B 2 49 ? -6.121 6.825 20.749 1.00 17.30 49 GLY D O 1
ATOM 2076 N N . ARG B 2 50 ? -7.035 8.274 19.290 1.00 20.12 50 ARG D N 1
ATOM 2077 C CA . ARG B 2 50 ? -7.984 7.337 18.638 1.00 20.21 50 ARG D CA 1
ATOM 2078 C C . ARG B 2 50 ? -7.846 7.452 17.125 1.00 20.94 50 ARG D C 1
ATOM 2079 O O . ARG B 2 50 ? -7.466 8.510 16.623 1.00 20.52 50 ARG D O 1
ATOM 2087 N N . ILE B 2 51 ? -8.221 6.372 16.419 1.00 21.29 51 ILE D N 1
ATOM 2088 C CA . ILE B 2 51 ? -8.480 6.393 14.987 1.00 22.01 51 ILE D CA 1
ATOM 2089 C C . ILE B 2 51 ? -9.928 5.917 14.687 1.00 23.25 51 ILE D C 1
ATOM 2090 O O . ILE B 2 51 ? -10.405 4.967 15.286 1.00 22.37 51 ILE D O 1
ATOM 2095 N N . ASP B 2 52 ? -10.608 6.614 13.774 1.00 25.73 52 ASP D N 1
ATOM 2096 C CA . ASP B 2 52 ? -11.899 6.177 13.224 1.00 27.33 52 ASP D CA 1
ATOM 2097 C C . ASP B 2 52 ? -11.603 5.297 12.041 1.00 28.69 52 ASP D C 1
ATOM 2098 O O . ASP B 2 52 ? -11.138 5.812 11.031 1.00 28.79 52 ASP D O 1
ATOM 2103 N N . PRO B 2 53 A -11.866 3.977 12.152 1.00 30.01 52 PRO D N 1
ATOM 2104 C CA . PRO B 2 53 A -11.578 3.088 11.024 1.00 31.69 52 PRO D CA 1
ATOM 2105 C C . PRO B 2 53 A -12.411 3.390 9.776 1.00 33.53 52 PRO D C 1
ATOM 2106 O O . PRO B 2 53 A -11.969 3.106 8.652 1.00 35.00 52 PRO D O 1
ATOM 2110 N N . ALA B 2 54 ? -13.591 3.978 9.963 1.00 34.41 53 ALA D N 1
ATOM 2111 C CA . ALA B 2 54 ? -14.434 4.350 8.836 1.00 36.24 53 ALA D CA 1
ATOM 2112 C C . ALA B 2 54 ? -13.654 5.228 7.840 1.00 37.61 53 ALA D C 1
ATOM 2113 O O . ALA B 2 54 ? -13.532 4.875 6.667 1.00 38.97 53 ALA D O 1
ATOM 2115 N N . THR B 2 55 ? -13.099 6.335 8.344 1.00 37.59 54 THR D N 1
ATOM 2116 C CA . THR B 2 55 ? -12.489 7.385 7.529 1.00 38.37 54 THR D CA 1
ATOM 2117 C C . THR B 2 55 ? -10.961 7.475 7.640 1.00 37.62 54 THR D C 1
ATOM 2118 O O . THR B 2 55 ? -10.306 8.048 6.779 1.00 38.15 54 THR D O 1
ATOM 2122 N N . GLY B 2 56 ? -10.404 6.934 8.715 1.00 36.05 55 GLY D N 1
ATOM 2123 C CA . GLY B 2 56 ? -8.974 7.033 8.987 1.00 35.38 55 GLY D CA 1
ATOM 2124 C C . GLY B 2 56 ? -8.604 8.274 9.787 1.00 34.85 55 GLY D C 1
ATOM 2125 O O . GLY B 2 56 ? -7.427 8.538 10.003 1.00 34.55 55 GLY D O 1
ATOM 2126 N N . ASN B 2 57 ? -9.608 9.036 10.226 1.00 34.51 56 ASN D N 1
ATOM 2127 C CA . ASN B 2 57 ? -9.369 10.291 10.936 1.00 34.63 56 ASN D CA 1
ATOM 2128 C C . ASN B 2 57 ? -8.902 10.063 12.365 1.00 32.44 56 ASN D C 1
ATOM 2129 O O . ASN B 2 57 ? -9.411 9.197 13.067 1.00 31.73 56 ASN D O 1
ATOM 2134 N N . THR B 2 58 ? -7.904 10.831 12.779 1.00 31.37 57 THR D N 1
ATOM 2135 C CA . THR B 2 58 ? -7.195 10.565 14.017 1.00 29.22 57 THR D CA 1
ATOM 2136 C C . THR B 2 58 ? -7.186 11.792 14.900 1.00 29.07 57 THR D C 1
ATOM 2137 O O . THR B 2 58 ? -7.264 12.906 14.411 1.00 29.71 57 THR D O 1
ATOM 2141 N N . LYS B 2 59 ? -7.110 11.560 16.210 1.00 27.78 58 LYS D N 1
ATOM 2142 C CA . LYS B 2 59 ? -6.897 12.601 17.218 1.00 28.31 58 LYS D CA 1
ATOM 2143 C C . LYS B 2 59 ? -5.793 12.129 18.149 1.00 27.39 58 LYS D C 1
ATOM 2144 O O . LYS B 2 59 ? -5.791 10.982 18.527 1.00 26.69 58 LYS D O 1
ATOM 2150 N N . TYR B 2 60 ? -4.863 12.983 18.537 1.00 27.90 59 TYR D N 1
ATOM 2151 C CA . TYR B 2 60 ? -3.745 12.512 19.360 1.00 27.84 59 TYR D CA 1
ATOM 2152 C C . TYR B 2 60 ? -3.657 13.274 20.679 1.00 28.53 59 TYR D C 1
ATOM 2153 O O . TYR B 2 60 ? -4.036 14.435 20.769 1.00 29.61 59 TYR D O 1
ATOM 2162 N N . ALA B 2 61 ? -3.164 12.623 21.720 1.00 28.40 60 ALA D N 1
ATOM 2163 C CA . ALA B 2 61 ? -2.793 13.352 22.922 1.00 29.71 60 ALA D CA 1
ATOM 2164 C C . ALA B 2 61 ? -1.687 14.378 22.528 1.00 31.44 60 ALA D C 1
ATOM 2165 O O . ALA B 2 61 ? -0.753 14.048 21.793 1.00 30.88 60 ALA D O 1
ATOM 2167 N N . PRO B 2 62 ? -1.811 15.621 22.993 1.00 33.67 61 PRO D N 1
ATOM 2168 C CA . PRO B 2 62 ? -0.914 16.670 22.527 1.00 35.98 61 PRO D CA 1
ATOM 2169 C C . PRO B 2 62 ? 0.541 16.472 22.913 1.00 37.28 61 PRO D C 1
ATOM 2170 O O . PRO B 2 62 ? 1.422 16.886 22.173 1.00 37.55 61 PRO D O 1
ATOM 2174 N N . ARG B 2 63 ? 0.777 15.826 24.047 1.00 38.36 62 ARG D N 1
ATOM 2175 C CA . ARG B 2 63 ? 2.120 15.540 24.501 1.00 40.46 62 ARG D CA 1
ATOM 2176 C C . ARG B 2 63 ? 2.872 14.595 23.580 1.00 39.97 62 ARG D C 1
ATOM 2177 O O . ARG B 2 63 ? 4.098 14.533 23.655 1.00 40.24 62 ARG D O 1
ATOM 2185 N N . LEU B 2 64 ? 2.138 13.863 22.732 1.00 39.49 63 LEU D N 1
ATOM 2186 C CA . LEU B 2 64 ? 2.700 12.833 21.868 1.00 39.30 63 LEU D CA 1
ATOM 2187 C C . LEU B 2 64 ? 2.526 13.079 20.366 1.00 40.36 63 LEU D C 1
ATOM 2188 O O . LEU B 2 64 ? 3.112 12.339 19.566 1.00 39.77 63 LEU D O 1
ATOM 2193 N N . GLN B 2 65 ? 1.744 14.104 19.991 1.00 41.82 64 GLN D N 1
ATOM 2194 C CA . GLN B 2 65 ? 1.336 14.332 18.593 1.00 42.72 64 GLN D CA 1
ATOM 2195 C C . GLN B 2 65 ? 2.527 14.298 17.617 1.00 42.95 64 GLN D C 1
ATOM 2196 O O . GLN B 2 65 ? 2.511 13.596 16.598 1.00 42.74 64 GLN D O 1
ATOM 2202 N N . ASP B 2 66 ? 3.573 15.028 17.954 1.00 43.28 65 ASP D N 1
ATOM 2203 C CA . ASP B 2 66 ? 4.760 15.068 17.116 1.00 44.15 65 ASP D CA 1
ATOM 2204 C C . ASP B 2 66 ? 5.390 13.691 16.854 1.00 42.06 65 ASP D C 1
ATOM 2205 O O . ASP B 2 66 ? 6.087 13.546 15.856 1.00 43.29 65 ASP D O 1
ATOM 2210 N N . ARG B 2 67 ? 5.143 12.695 17.721 1.00 38.89 66 ARG D N 1
ATOM 2211 C CA . ARG B 2 67 ? 5.866 11.423 17.678 1.00 36.58 66 ARG D CA 1
ATOM 2212 C C . ARG B 2 67 ? 5.061 10.190 17.313 1.00 34.19 66 ARG D C 1
ATOM 2213 O O . ARG B 2 67 ? 5.662 9.170 17.006 1.00 33.25 66 ARG D O 1
ATOM 2221 N N . VAL B 2 68 ? 3.734 10.243 17.379 1.00 32.57 67 VAL D N 1
ATOM 2222 C CA . VAL B 2 68 ? 2.920 9.040 17.112 1.00 31.22 67 VAL D CA 1
ATOM 2223 C C . VAL B 2 68 ? 2.018 9.177 15.895 1.00 30.31 67 VAL D C 1
ATOM 2224 O O . VAL B 2 68 ? 1.507 10.257 15.641 1.00 30.88 67 VAL D O 1
ATOM 2228 N N . THR B 2 69 ? 1.822 8.079 15.163 1.00 29.19 68 THR D N 1
ATOM 2229 C CA . THR B 2 69 ? 0.872 8.046 14.046 1.00 29.38 68 THR D CA 1
ATOM 2230 C C . THR B 2 69 ? -0.082 6.888 14.199 1.00 27.73 68 THR D C 1
ATOM 2231 O O . THR B 2 69 ? 0.314 5.846 14.630 1.00 27.03 68 THR D O 1
ATOM 2235 N N . MET B 2 70 ? -1.338 7.083 13.836 1.00 27.82 69 MET D N 1
ATOM 2236 C CA . MET B 2 70 ? -2.321 6.001 13.786 1.00 27.47 69 MET D CA 1
ATOM 2237 C C . MET B 2 70 ? -2.890 5.834 12.394 1.00 28.48 69 MET D C 1
ATOM 2238 O O . MET B 2 70 ? -3.356 6.794 11.784 1.00 28.95 69 MET D O 1
ATOM 2243 N N . THR B 2 71 ? -2.807 4.593 11.918 1.00 29.32 70 THR D N 1
ATOM 2244 C CA . THR B 2 71 ? -3.173 4.213 10.571 1.00 30.83 70 THR D CA 1
ATOM 2245 C C . THR B 2 71 ? -4.066 2.973 10.630 1.00 31.75 70 THR D C 1
ATOM 2246 O O . THR B 2 71 ? -4.131 2.285 11.656 1.00 30.89 70 THR D O 1
ATOM 2250 N N . ARG B 2 72 ? -4.733 2.715 9.504 1.00 33.83 71 ARG D N 1
ATOM 2251 C CA . ARG B 2 72 ? -5.792 1.722 9.368 1.00 34.49 71 ARG D CA 1
ATOM 2252 C C . ARG B 2 72 ? -5.523 0.918 8.081 1.00 36.04 71 ARG D C 1
ATOM 2253 O O . ARG B 2 72 ? -4.883 1.427 7.172 1.00 36.19 71 ARG D O 1
ATOM 2261 N N . ASP B 2 73 ? -6.016 -0.325 8.015 1.00 37.20 72 ASP D N 1
ATOM 2262 C CA . ASP B 2 73 ? -6.079 -1.093 6.762 1.00 38.78 72 ASP D CA 1
ATOM 2263 C C . ASP B 2 73 ? -7.443 -1.730 6.714 1.00 38.77 72 ASP D C 1
ATOM 2264 O O . ASP B 2 73 ? -7.694 -2.698 7.437 1.00 38.19 72 ASP D O 1
ATOM 2269 N N . THR B 2 74 ? -8.318 -1.201 5.847 1.00 39.19 73 THR D N 1
ATOM 2270 C CA . THR B 2 74 ? -9.718 -1.649 5.808 1.00 39.34 73 THR D CA 1
ATOM 2271 C C . THR B 2 74 ? -9.906 -3.080 5.284 1.00 39.75 73 THR D C 1
ATOM 2272 O O . THR B 2 74 ? -10.819 -3.758 5.735 1.00 40.07 73 THR D O 1
ATOM 2276 N N . SER B 2 75 ? -9.074 -3.534 4.346 1.00 39.86 74 SER D N 1
ATOM 2277 C CA . SER B 2 75 ? -9.187 -4.911 3.841 1.00 40.60 74 SER D CA 1
ATOM 2278 C C . SER B 2 75 ? -8.940 -5.921 4.969 1.00 39.36 74 SER D C 1
ATOM 2279 O O . SER B 2 75 ? -9.675 -6.884 5.103 1.00 39.67 74 SER D O 1
ATOM 2282 N N . THR B 2 76 ? -7.938 -5.654 5.808 1.00 37.61 75 THR D N 1
ATOM 2283 C CA . THR B 2 76 ? -7.591 -6.519 6.923 1.00 36.49 75 THR D CA 1
ATOM 2284 C C . THR B 2 76 ? -8.152 -6.105 8.290 1.00 34.34 75 THR D C 1
ATOM 2285 O O . THR B 2 76 ? -7.771 -6.688 9.279 1.00 33.21 75 THR D O 1
ATOM 2289 N N . SER B 2 77 ? -9.078 -5.139 8.333 1.00 33.79 76 SER D N 1
ATOM 2290 C CA . SER B 2 77 ? -9.637 -4.563 9.597 1.00 31.93 76 SER D CA 1
ATOM 2291 C C . SER B 2 77 ? -8.605 -4.503 10.706 1.00 30.75 76 SER D C 1
ATOM 2292 O O . SER B 2 77 ? -8.843 -4.897 11.825 1.00 30.78 76 SER D O 1
ATOM 2295 N N . THR B 2 78 ? -7.451 -3.976 10.374 1.00 30.31 77 THR D N 1
ATOM 2296 C CA . THR B 2 78 ? -6.370 -3.810 11.324 1.00 29.59 77 THR D CA 1
ATOM 2297 C C . THR B 2 78 ? -6.092 -2.313 11.515 1.00 27.97 77 THR D C 1
ATOM 2298 O O . THR B 2 78 ? -6.200 -1.558 10.551 1.00 28.47 77 THR D O 1
ATOM 2302 N N . VAL B 2 79 ? -5.774 -1.891 12.741 1.00 25.86 78 VAL D N 1
ATOM 2303 C CA . VAL B 2 79 ? -5.232 -0.547 12.966 1.00 24.79 78 VAL D CA 1
ATOM 2304 C C . VAL B 2 79 ? -3.818 -0.592 13.564 1.00 24.27 78 VAL D C 1
ATOM 2305 O O . VAL B 2 79 ? -3.409 -1.531 14.254 1.00 23.45 78 VAL D O 1
ATOM 2309 N N . TYR B 2 80 ? -3.041 0.427 13.265 1.00 24.20 79 TYR D N 1
ATOM 2310 C CA . TYR B 2 80 ? -1.634 0.400 13.613 1.00 23.96 79 TYR D CA 1
ATOM 2311 C C . TYR B 2 80 ? -1.287 1.635 14.417 1.00 23.20 79 TYR D C 1
ATOM 2312 O O . TYR B 2 80 ? -1.860 2.668 14.231 1.00 21.44 79 TYR D O 1
ATOM 2321 N N . MET B 2 81 ? -0.328 1.513 15.319 1.00 23.49 80 MET D N 1
ATOM 2322 C CA . MET B 2 81 ? 0.165 2.677 16.023 1.00 23.78 80 MET D CA 1
ATOM 2323 C C . MET B 2 81 ? 1.680 2.681 16.026 1.00 24.37 80 MET D C 1
ATOM 2324 O O . MET B 2 81 ? 2.317 1.717 16.477 1.00 23.67 80 MET D O 1
ATOM 2329 N N . GLU B 2 82 ? 2.266 3.779 15.546 1.00 25.14 81 GLU D N 1
ATOM 2330 C CA . GLU B 2 82 ? 3.723 3.894 15.441 1.00 26.19 81 GLU D CA 1
ATOM 2331 C C . GLU B 2 82 ? 4.251 4.972 16.376 1.00 25.78 81 GLU D C 1
ATOM 2332 O O . GLU B 2 82 ? 3.859 6.132 16.273 1.00 26.03 81 GLU D O 1
ATOM 2338 N N . LEU B 2 83 ? 5.152 4.605 17.281 1.00 25.48 82 LEU D N 1
ATOM 2339 C CA . LEU B 2 83 ? 5.744 5.591 18.180 1.00 25.67 82 LEU D CA 1
ATOM 2340 C C . LEU B 2 83 ? 7.212 5.790 17.831 1.00 26.94 82 LEU D C 1
ATOM 2341 O O . LEU B 2 83 ? 8.015 4.881 17.967 1.00 27.30 82 LEU D O 1
ATOM 2346 N N . SER B 2 84 A 7.556 6.989 17.378 1.00 28.46 82 SER D N 1
ATOM 2347 C CA . SER B 2 84 A 8.899 7.284 16.909 1.00 30.14 82 SER D CA 1
ATOM 2348 C C . SER B 2 84 A 9.726 7.901 17.994 1.00 30.83 82 SER D C 1
ATOM 2349 O O . SER B 2 84 A 9.196 8.327 19.010 1.00 30.11 82 SER D O 1
ATOM 2352 N N . SER B 2 85 B 11.032 7.964 17.742 1.00 32.69 82 SER D N 1
ATOM 2353 C CA . SER B 2 85 B 11.989 8.632 18.636 1.00 34.34 82 SER D CA 1
ATOM 2354 C C . SER B 2 85 B 11.841 8.085 20.042 1.00 33.77 82 SER D C 1
ATOM 2355 O O . SER B 2 85 B 11.615 8.820 21.003 1.00 33.19 82 SER D O 1
ATOM 2358 N N . LEU B 2 86 C 11.933 6.768 20.146 1.00 33.96 82 LEU D N 1
ATOM 2359 C CA . LEU B 2 86 C 11.704 6.105 21.422 1.00 33.73 82 LEU D CA 1
ATOM 2360 C C . LEU B 2 86 C 12.753 6.488 22.462 1.00 35.49 82 LEU D C 1
ATOM 2361 O O . LEU B 2 86 C 13.961 6.465 22.184 1.00 35.99 82 LEU D O 1
ATOM 2366 N N . ARG B 2 87 ? 12.288 6.874 23.647 1.00 32.11 83 ARG D N 1
ATOM 2367 C CA . ARG B 2 87 ? 13.155 6.930 24.832 1.00 33.64 83 ARG D CA 1
ATOM 2368 C C . ARG B 2 87 ? 12.687 5.927 25.884 1.00 31.69 83 ARG D C 1
ATOM 2369 O O . ARG B 2 87 ? 11.619 5.321 25.755 1.00 30.90 83 ARG D O 1
ATOM 2377 N N . SER B 2 88 ? 13.506 5.732 26.912 1.00 31.03 84 SER D N 1
ATOM 2378 C CA . SER B 2 88 ? 13.266 4.660 27.881 1.00 29.95 84 SER D CA 1
ATOM 2379 C C . SER B 2 88 ? 11.951 4.784 28.644 1.00 28.16 84 SER D C 1
ATOM 2380 O O . SER B 2 88 ? 11.380 3.773 29.024 1.00 27.12 84 SER D O 1
ATOM 2383 N N . GLU B 2 89 ? 11.461 6.006 28.828 1.00 27.69 85 GLU D N 1
ATOM 2384 C CA . GLU B 2 89 ? 10.144 6.240 29.464 1.00 26.88 85 GLU D CA 1
ATOM 2385 C C . GLU B 2 89 ? 8.944 5.854 28.585 1.00 24.74 85 GLU D C 1
ATOM 2386 O O . GLU B 2 89 ? 7.792 5.996 29.029 1.00 23.76 85 GLU D O 1
ATOM 2392 N N . ASP B 2 90 ? 9.222 5.386 27.357 1.00 22.89 86 ASP D N 1
ATOM 2393 C CA . ASP B 2 90 ? 8.230 4.728 26.500 1.00 21.07 86 ASP D CA 1
ATOM 2394 C C . ASP B 2 90 ? 8.099 3.215 26.728 1.00 19.19 86 ASP D C 1
ATOM 2395 O O . ASP B 2 90 ? 7.154 2.590 26.224 1.00 18.44 86 ASP D O 1
ATOM 2400 N N . THR B 2 91 ? 9.037 2.627 27.477 1.00 17.71 87 THR D N 1
ATOM 2401 C CA . THR B 2 91 ? 8.907 1.223 27.937 1.00 16.21 87 THR D CA 1
ATOM 2402 C C . THR B 2 91 ? 7.605 1.085 28.699 1.00 15.22 87 THR D C 1
ATOM 2403 O O . THR B 2 91 ? 7.427 1.767 29.717 1.00 15.29 87 THR D O 1
ATOM 2407 N N . ALA B 2 92 ? 6.682 0.250 28.227 1.00 14.14 88 ALA D N 1
ATOM 2408 C CA . ALA B 2 92 ? 5.342 0.207 28.861 1.00 12.65 88 ALA D CA 1
ATOM 2409 C C . ALA B 2 92 ? 4.501 -0.837 28.192 1.00 12.15 88 ALA D C 1
ATOM 2410 O O . ALA B 2 92 ? 4.942 -1.430 27.207 1.00 11.90 88 ALA D O 1
ATOM 2412 N N . VAL B 2 93 ? 3.313 -1.067 28.770 1.00 11.53 89 VAL D N 1
ATOM 2413 C CA . VAL B 2 93 ? 2.257 -1.914 28.195 1.00 11.04 89 VAL D CA 1
ATOM 2414 C C . VAL B 2 93 ? 1.306 -1.016 27.391 1.00 10.88 89 VAL D C 1
ATOM 2415 O O . VAL B 2 93 ? 0.842 -0.037 27.916 1.00 11.46 89 VAL D O 1
ATOM 2419 N N . TYR B 2 94 ? 1.069 -1.332 26.126 1.00 10.52 90 TYR D N 1
ATOM 2420 C CA . TYR B 2 94 ? 0.189 -0.537 25.251 1.00 10.63 90 TYR D CA 1
ATOM 2421 C C . TYR B 2 94 ? -1.051 -1.348 24.905 1.00 11.35 90 TYR D C 1
ATOM 2422 O O . TYR B 2 94 ? -0.948 -2.477 24.408 1.00 12.38 90 TYR D O 1
ATOM 2431 N N . TYR B 2 95 ? -2.223 -0.791 25.168 1.00 11.75 91 TYR D N 1
ATOM 2432 C CA . TYR B 2 95 ? -3.483 -1.475 24.875 1.00 12.39 91 TYR D CA 1
ATOM 2433 C C . TYR B 2 95 ? -4.198 -0.759 23.732 1.00 13.49 91 TYR D C 1
ATOM 2434 O O . TYR B 2 95 ? -4.124 0.468 23.638 1.00 13.92 91 TYR D O 1
ATOM 2443 N N . CYS B 2 96 ? -4.866 -1.492 22.848 1.00 14.95 92 CYS D N 1
ATOM 2444 C CA . CYS B 2 96 ? -5.928 -0.868 22.023 1.00 16.59 92 CYS D CA 1
ATOM 2445 C C . CYS B 2 96 ? -7.249 -1.214 22.646 1.00 15.79 92 CYS D C 1
ATOM 2446 O O . CYS B 2 96 ? -7.363 -2.263 23.241 1.00 15.41 92 CYS D O 1
ATOM 2449 N N . ALA B 2 97 ? -8.228 -0.321 22.514 1.00 16.00 93 ALA D N 1
ATOM 2450 C CA . ALA B 2 97 ? -9.531 -0.490 23.161 1.00 16.12 93 ALA D CA 1
ATOM 2451 C C . ALA B 2 97 ? -10.609 0.373 22.494 1.00 17.31 93 ALA D C 1
ATOM 2452 O O . ALA B 2 97 ? -10.371 1.548 22.170 1.00 18.89 93 ALA D O 1
ATOM 2454 N N . SER B 2 98 ? -11.800 -0.184 22.312 1.00 17.12 94 SER D N 1
ATOM 2455 C CA . SER B 2 98 ? -12.933 0.621 21.893 1.00 17.54 94 SER D CA 1
ATOM 2456 C C . SER B 2 98 ? -13.538 1.270 23.144 1.00 16.87 94 SER D C 1
ATOM 2457 O O . SER B 2 98 ? -14.535 0.780 23.696 1.00 16.26 94 SER D O 1
ATOM 2460 N N . LEU B 2 99 ? -12.920 2.382 23.568 1.00 16.34 95 LEU D N 1
ATOM 2461 C CA . LEU B 2 99 ? -13.289 3.065 24.828 1.00 16.19 95 LEU D CA 1
ATOM 2462 C C . LEU B 2 99 ? -14.707 3.660 24.783 1.00 17.25 95 LEU D C 1
ATOM 2463 O O . LEU B 2 99 ? -15.295 3.918 25.820 1.00 17.52 95 LEU D O 1
ATOM 2468 N N . TYR B 2 100 ? -15.246 3.914 23.595 1.00 17.98 96 TYR D N 1
ATOM 2469 C CA . TYR B 2 100 ? -16.544 4.557 23.505 1.00 19.20 96 TYR D CA 1
ATOM 2470 C C . TYR B 2 100 ? -17.711 3.579 23.569 1.00 19.96 96 TYR D C 1
ATOM 2471 O O . TYR B 2 100 ? -18.834 4.015 23.810 1.00 20.58 96 TYR D O 1
ATOM 2480 N N . SER B 2 101 ? -17.454 2.275 23.390 1.00 19.67 97 SER D N 1
ATOM 2481 C CA . SER B 2 101 ? -18.534 1.287 23.241 1.00 20.51 97 SER D CA 1
ATOM 2482 C C . SER B 2 101 ? -18.992 0.612 24.529 1.00 20.93 97 SER D C 1
ATOM 2483 O O . SER B 2 101 ? -18.290 0.618 25.527 1.00 19.90 97 SER D O 1
ATOM 2486 N N . LEU B 2 102 ? -20.187 0.029 24.490 1.00 22.77 98 LEU D N 1
ATOM 2487 C CA . LEU B 2 102 ? -20.734 -0.736 25.628 1.00 23.87 98 LEU D CA 1
ATOM 2488 C C . LEU B 2 102 ? -20.822 -2.235 25.326 1.00 24.41 98 LEU D C 1
ATOM 2489 O O . LEU B 2 102 ? -21.620 -2.643 24.495 1.00 26.40 98 LEU D O 1
ATOM 2494 N N . PRO B 2 103 ? -19.981 -3.067 25.974 1.00 23.91 99 PRO D N 1
ATOM 2495 C CA . PRO B 2 103 ? -18.884 -2.765 26.901 1.00 22.09 99 PRO D CA 1
ATOM 2496 C C . PRO B 2 103 ? -17.678 -2.347 26.104 1.00 20.75 99 PRO D C 1
ATOM 2497 O O . PRO B 2 103 ? -17.731 -2.357 24.881 1.00 21.63 99 PRO D O 1
ATOM 2501 N N . VAL B 2 104 ? -16.617 -1.950 26.780 1.00 19.30 100 VAL D N 1
ATOM 2502 C CA . VAL B 2 104 ? -15.375 -1.660 26.120 1.00 18.25 100 VAL D CA 1
ATOM 2503 C C . VAL B 2 104 ? -14.726 -2.972 25.722 1.00 18.94 100 VAL D C 1
ATOM 2504 O O . VAL B 2 104 ? -14.674 -3.911 26.508 1.00 19.93 100 VAL D O 1
ATOM 2508 N N . TYR B 2 105 ? -14.267 -3.062 24.481 1.00 19.14 101 TYR D N 1
ATOM 2509 C CA . TYR B 2 105 ? -13.549 -4.234 24.050 1.00 19.00 101 TYR D CA 1
ATOM 2510 C C . TYR B 2 105 ? -12.056 -3.916 24.044 1.00 18.68 101 TYR D C 1
ATOM 2511 O O . TYR B 2 105 ? -11.657 -2.904 23.509 1.00 19.22 101 TYR D O 1
ATOM 2520 N N . TRP B 2 106 ? -11.250 -4.762 24.684 1.00 18.41 102 TRP D N 1
ATOM 2521 C CA . TRP B 2 106 ? -9.831 -4.509 24.900 1.00 17.23 102 TRP D CA 1
ATOM 2522 C C . TRP B 2 106 ? -9.017 -5.460 24.099 1.00 18.09 102 TRP D C 1
ATOM 2523 O O . TRP B 2 106 ? -9.412 -6.624 23.892 1.00 19.44 102 TRP D O 1
ATOM 2534 N N . GLY B 2 107 ? -7.860 -4.991 23.649 1.00 17.76 103 GLY D N 1
ATOM 2535 C CA . GLY B 2 107 ? -6.812 -5.902 23.227 1.00 18.20 103 GLY D CA 1
ATOM 2536 C C . GLY B 2 107 ? -6.170 -6.523 24.468 1.00 18.04 103 GLY D C 1
ATOM 2537 O O . GLY B 2 107 ? -6.483 -6.169 25.611 1.00 17.69 103 GLY D O 1
ATOM 2538 N N . GLN B 2 108 ? -5.272 -7.460 24.259 1.00 18.46 104 GLN D N 1
ATOM 2539 C CA . GLN B 2 108 ? -4.677 -8.137 25.390 1.00 19.12 104 GLN D CA 1
ATOM 2540 C C . GLN B 2 108 ? -3.403 -7.449 25.920 1.00 19.22 104 GLN D C 1
ATOM 2541 O O . GLN B 2 108 ? -2.806 -7.912 26.873 1.00 19.56 104 GLN D O 1
ATOM 2547 N N . GLY B 2 109 ? -2.984 -6.352 25.296 1.00 19.88 105 GLY D N 1
ATOM 2548 C CA . GLY B 2 109 ? -1.746 -5.698 25.671 1.00 19.34 105 GLY D CA 1
ATOM 2549 C C . GLY B 2 109 ? -0.506 -6.193 24.919 1.00 19.72 105 GLY D C 1
ATOM 2550 O O . GLY B 2 109 ? -0.336 -7.387 24.636 1.00 20.87 105 GLY D O 1
ATOM 2551 N N . THR B 2 110 ? 0.339 -5.238 24.586 1.00 18.97 106 THR D N 1
ATOM 2552 C CA . THR B 2 110 ? 1.598 -5.480 23.979 1.00 19.41 106 THR D CA 1
ATOM 2553 C C . THR B 2 110 ? 2.656 -4.737 24.807 1.00 19.21 106 THR D C 1
ATOM 2554 O O . THR B 2 110 ? 2.471 -3.550 25.141 1.00 19.51 106 THR D O 1
ATOM 2558 N N . THR B 2 111 ? 3.751 -5.417 25.125 1.00 18.68 107 THR D N 1
ATOM 2559 C CA . THR B 2 111 ? 4.798 -4.847 25.928 1.00 18.39 107 THR D CA 1
ATOM 2560 C C . THR B 2 111 ? 5.869 -4.323 25.019 1.00 18.70 107 THR D C 1
ATOM 2561 O O . THR B 2 111 ? 6.326 -5.034 24.120 1.00 19.11 107 THR D O 1
ATOM 2565 N N . VAL B 2 112 ? 6.284 -3.082 25.261 1.00 18.14 108 VAL D N 1
ATOM 2566 C CA . VAL B 2 112 ? 7.369 -2.481 24.517 1.00 18.50 108 VAL D CA 1
ATOM 2567 C C . VAL B 2 112 ? 8.483 -2.090 25.478 1.00 18.19 108 VAL D C 1
ATOM 2568 O O . VAL B 2 112 ? 8.246 -1.395 26.451 1.00 18.60 108 VAL D O 1
ATOM 2572 N N . THR B 2 113 ? 9.689 -2.535 25.175 1.00 18.39 109 THR D N 1
ATOM 2573 C CA . THR B 2 113 ? 10.885 -2.255 25.951 1.00 18.27 109 THR D CA 1
ATOM 2574 C C . THR B 2 113 ? 11.890 -1.433 25.121 1.00 19.08 109 THR D C 1
ATOM 2575 O O . THR B 2 113 ? 12.311 -1.835 24.073 1.00 19.48 109 THR D O 1
ATOM 2579 N N . VAL B 2 114 ? 12.252 -0.256 25.600 1.00 19.83 110 VAL D N 1
ATOM 2580 C CA . VAL B 2 114 ? 13.239 0.594 24.924 1.00 20.85 110 VAL D CA 1
ATOM 2581 C C . VAL B 2 114 ? 14.598 0.462 25.612 1.00 21.52 110 VAL D C 1
ATOM 2582 O O . VAL B 2 114 ? 14.738 0.804 26.784 1.00 20.96 110 VAL D O 1
ATOM 2586 N N . SER B 2 115 ? 15.579 -0.050 24.865 1.00 22.92 111 SER D N 1
ATOM 2587 C CA . SER B 2 115 ? 16.855 -0.489 25.429 1.00 23.65 111 SER D CA 1
ATOM 2588 C C . SER B 2 115 ? 17.835 -0.954 24.336 1.00 25.22 111 SER D C 1
ATOM 2589 O O . SER B 2 115 ? 17.438 -1.398 23.251 1.00 24.98 111 SER D O 1
ATOM 2592 N N . SER B 2 116 ? 19.114 -0.840 24.653 1.00 26.17 112 SER D N 1
ATOM 2593 C CA . SER B 2 116 ? 20.189 -1.259 23.774 1.00 28.25 112 SER D CA 1
ATOM 2594 C C . SER B 2 116 ? 20.667 -2.678 24.101 1.00 28.34 112 SER D C 1
ATOM 2595 O O . SER B 2 116 ? 21.418 -3.290 23.339 1.00 29.33 112 SER D O 1
ATOM 2598 N N . ALA B 2 117 ? 20.242 -3.194 25.245 1.00 27.21 113 ALA D N 1
ATOM 2599 C CA . ALA B 2 117 ? 20.639 -4.509 25.672 1.00 27.36 113 ALA D CA 1
ATOM 2600 C C . ALA B 2 117 ? 20.278 -5.584 24.648 1.00 28.10 113 ALA D C 1
ATOM 2601 O O . ALA B 2 117 ? 19.265 -5.489 23.927 1.00 28.50 113 ALA D O 1
ATOM 2603 N N . SER B 2 118 ? 21.099 -6.625 24.582 1.00 28.63 114 SER D N 1
ATOM 2604 C CA . SER B 2 118 ? 20.678 -7.823 23.870 1.00 29.07 114 SER D CA 1
ATOM 2605 C C . SER B 2 118 ? 20.247 -8.929 24.837 1.00 27.26 114 SER D C 1
ATOM 2606 O O . SER B 2 118 ? 20.618 -8.941 26.023 1.00 27.22 114 SER D O 1
ATOM 2609 N N . THR B 2 119 ? 19.426 -9.830 24.307 1.00 25.80 115 THR D N 1
ATOM 2610 C CA . THR B 2 119 ? 18.883 -10.979 25.029 1.00 23.83 115 THR D CA 1
ATOM 2611 C C . THR B 2 119 ? 19.923 -11.784 25.775 1.00 23.34 115 THR D C 1
ATOM 2612 O O . THR B 2 119 ? 20.930 -12.184 25.196 1.00 23.81 115 THR D O 1
ATOM 2616 N N . LYS B 2 120 ? 19.670 -12.008 27.065 1.00 21.55 116 LYS D N 1
ATOM 2617 C CA . LYS B 2 120 ? 20.598 -12.738 27.931 1.00 21.16 116 LYS D CA 1
ATOM 2618 C C . LYS B 2 120 ? 19.789 -13.460 29.001 1.00 19.24 116 LYS D C 1
ATOM 2619 O O . LYS B 2 120 ? 18.996 -12.828 29.680 1.00 19.13 116 LYS D O 1
ATOM 2625 N N . GLY B 2 121 ? 19.963 -14.775 29.129 1.00 18.49 117 GLY D N 1
ATOM 2626 C CA . GLY B 2 121 ? 19.316 -15.558 30.186 1.00 17.05 117 GLY D CA 1
ATOM 2627 C C . GLY B 2 121 ? 19.981 -15.287 31.528 1.00 15.93 117 GLY D C 1
ATOM 2628 O O . GLY B 2 121 ? 21.105 -14.841 31.567 1.00 16.79 117 GLY D O 1
ATOM 2629 N N . PRO B 2 122 ? 19.280 -15.517 32.637 1.00 14.25 118 PRO D N 1
ATOM 2630 C CA . PRO B 2 122 ? 19.831 -15.139 33.958 1.00 14.10 118 PRO D CA 1
ATOM 2631 C C . PRO B 2 122 ? 20.867 -16.078 34.568 1.00 14.89 118 PRO D C 1
ATOM 2632 O O . PRO B 2 122 ? 20.902 -17.264 34.251 1.00 15.80 118 PRO D O 1
ATOM 2636 N N . SER B 2 123 ? 21.670 -15.539 35.480 1.00 15.18 119 SER D N 1
ATOM 2637 C CA . SER B 2 123 ? 22.428 -16.341 36.444 1.00 15.52 119 SER D CA 1
ATOM 2638 C C . SER B 2 123 ? 21.578 -16.384 37.702 1.00 15.11 119 SER D C 1
ATOM 2639 O O . SER B 2 123 ? 21.013 -15.338 38.091 1.00 15.38 119 SER D O 1
ATOM 2642 N N . VAL B 2 124 ? 21.480 -17.555 38.351 1.00 14.81 120 VAL D N 1
ATOM 2643 C CA . VAL B 2 124 ? 20.750 -17.662 39.629 1.00 14.09 120 VAL D CA 1
ATOM 2644 C C . VAL B 2 124 ? 21.647 -18.003 40.819 1.00 14.15 120 VAL D C 1
ATOM 2645 O O . VAL B 2 124 ? 22.298 -19.014 40.784 1.00 15.41 120 VAL D O 1
ATOM 2649 N N . PHE B 2 125 ? 21.644 -17.166 41.869 1.00 13.81 121 PHE D N 1
ATOM 2650 C CA . PHE B 2 125 ? 22.509 -17.338 43.036 1.00 13.99 121 PHE D CA 1
ATOM 2651 C C . PHE B 2 125 ? 21.654 -17.499 44.282 1.00 14.09 121 PHE D C 1
ATOM 2652 O O . PHE B 2 125 ? 20.523 -17.023 44.316 1.00 14.11 121 PHE D O 1
ATOM 2660 N N . PRO B 2 126 ? 22.188 -18.193 45.296 1.00 14.63 122 PRO D N 1
ATOM 2661 C CA . PRO B 2 126 ? 21.431 -18.484 46.511 1.00 14.84 122 PRO D CA 1
ATOM 2662 C C . PRO B 2 126 ? 21.489 -17.333 47.477 1.00 15.18 122 PRO D C 1
ATOM 2663 O O . PRO B 2 126 ? 22.504 -16.665 47.547 1.00 15.83 122 PRO D O 1
ATOM 2667 N N . LEU B 2 127 ? 20.404 -17.088 48.189 1.00 15.37 123 LEU D N 1
ATOM 2668 C CA . LEU B 2 127 ? 20.391 -16.128 49.245 1.00 15.88 123 LEU D CA 1
ATOM 2669 C C . LEU B 2 127 ? 20.286 -16.924 50.561 1.00 17.53 123 LEU D C 1
ATOM 2670 O O . LEU B 2 127 ? 19.231 -17.499 50.882 1.00 17.36 123 LEU D O 1
ATOM 2675 N N . ALA B 2 128 ? 21.381 -16.976 51.307 1.00 19.17 124 ALA D N 1
ATOM 2676 C CA . ALA B 2 128 ? 21.392 -17.728 52.557 1.00 21.92 124 ALA D CA 1
ATOM 2677 C C . ALA B 2 128 ? 21.995 -16.885 53.670 1.00 23.64 124 ALA D C 1
ATOM 2678 O O . ALA B 2 128 ? 22.917 -16.120 53.436 1.00 23.91 124 ALA D O 1
ATOM 2680 N N . PRO B 2 129 ? 21.448 -17.008 54.885 1.00 25.97 125 PRO D N 1
ATOM 2681 C CA . PRO B 2 129 ? 22.060 -16.269 55.982 1.00 28.18 125 PRO D CA 1
ATOM 2682 C C . PRO B 2 129 ? 23.513 -16.662 56.205 1.00 30.69 125 PRO D C 1
ATOM 2683 O O . PRO B 2 129 ? 23.966 -17.688 55.739 1.00 30.25 125 PRO D O 1
ATOM 2687 N N . CYS B 2 130 ? 24.235 -15.813 56.901 1.00 34.64 126 CYS D N 1
ATOM 2688 C CA . CYS B 2 130 ? 25.608 -16.102 57.270 1.00 38.82 126 CYS D CA 1
ATOM 2689 C C . CYS B 2 130 ? 25.696 -17.259 58.303 1.00 40.23 126 CYS D C 1
ATOM 2690 O O . CYS B 2 130 ? 26.549 -18.124 58.162 1.00 40.80 126 CYS D O 1
ATOM 2693 N N . SER B 2 131 ? 24.802 -17.280 59.301 1.00 41.85 127 SER D N 1
ATOM 2694 C CA . SER B 2 131 ? 24.788 -18.312 60.363 1.00 43.86 127 SER D C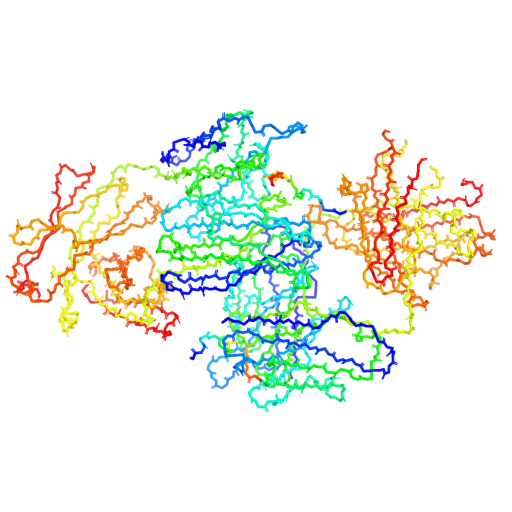A 1
ATOM 2695 C C . SER B 2 131 ? 23.403 -18.453 61.017 1.00 44.39 127 SER D C 1
ATOM 2696 O O . SER B 2 131 ? 23.238 -18.241 62.234 1.00 45.25 127 SER D O 1
ATOM 2699 N N . SER B 2 137 ? 13.633 -18.590 65.259 1.00 56.39 133 SER D N 1
ATOM 2700 C CA . SER B 2 137 ? 12.404 -19.347 65.080 1.00 56.09 133 SER D CA 1
ATOM 2701 C C . SER B 2 137 ? 12.114 -19.468 63.581 1.00 53.58 133 SER D C 1
ATOM 2702 O O . SER B 2 137 ? 11.981 -20.576 63.047 1.00 53.49 133 SER D O 1
ATOM 2705 N N . THR B 2 138 ? 12.050 -18.308 62.919 1.00 50.69 134 THR D N 1
ATOM 2706 C CA . THR B 2 138 ? 11.666 -18.186 61.510 1.00 47.78 134 THR D CA 1
ATOM 2707 C C . THR B 2 138 ? 12.853 -17.774 60.617 1.00 44.34 134 THR D C 1
ATOM 2708 O O . THR B 2 138 ? 13.300 -16.627 60.646 1.00 44.25 134 THR D O 1
ATOM 2712 N N . ALA B 2 139 ? 13.368 -18.705 59.818 1.00 40.57 135 ALA D N 1
ATOM 2713 C CA . ALA B 2 139 ? 14.464 -18.378 58.905 1.00 37.04 135 ALA D CA 1
ATOM 2714 C C . ALA B 2 139 ? 13.975 -17.910 57.499 1.00 33.66 135 ALA D C 1
ATOM 2715 O O . ALA B 2 139 ? 12.789 -17.946 57.152 1.00 32.66 135 ALA D O 1
ATOM 2717 N N . ALA B 2 140 ? 14.914 -17.445 56.703 1.00 29.62 136 ALA D N 1
ATOM 2718 C CA . ALA B 2 140 ? 14.601 -17.002 5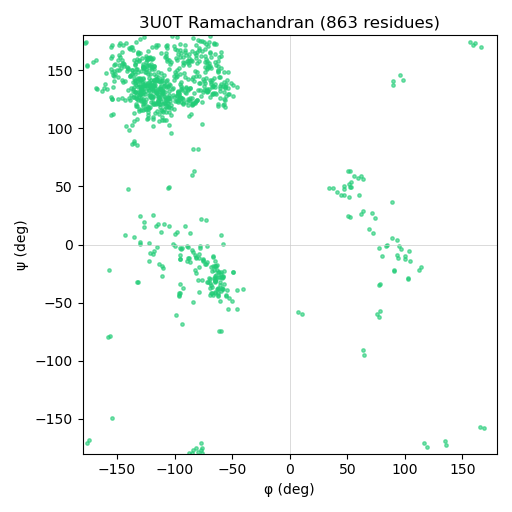5.388 1.00 26.65 136 ALA D CA 1
ATOM 2719 C C . ALA B 2 140 ? 15.733 -17.376 54.443 1.00 24.65 136 ALA D C 1
ATOM 2720 O O . ALA B 2 140 ? 16.908 -17.291 54.790 1.00 24.18 136 ALA D O 1
ATOM 2722 N N . LEU B 2 141 ? 15.367 -17.800 53.242 1.00 22.28 137 LEU D N 1
ATOM 2723 C CA . LEU B 2 141 ? 16.344 -18.059 52.228 1.00 20.74 137 LEU D CA 1
ATOM 2724 C C . LEU B 2 141 ? 15.756 -17.685 50.901 1.00 19.00 137 LEU D C 1
ATOM 2725 O O . LEU B 2 141 ? 14.587 -17.350 50.830 1.00 18.76 137 LEU D O 1
ATOM 2730 N N . GLY B 2 142 ? 16.567 -17.692 49.851 1.00 17.76 138 GLY D N 1
ATOM 2731 C CA . GLY B 2 142 ? 16.063 -17.252 48.577 1.00 16.95 138 GLY D CA 1
ATOM 2732 C C . GLY B 2 142 ? 16.973 -17.361 47.382 1.00 16.38 138 GLY D C 1
ATOM 2733 O O . GLY B 2 142 ? 18.022 -17.964 47.434 1.00 15.59 138 GLY D O 1
ATOM 2734 N N . CYS B 2 143 ? 16.519 -16.758 46.290 1.00 16.10 139 CYS D N 1
ATOM 2735 C CA . CYS B 2 143 ? 17.218 -16.785 45.010 1.00 16.59 139 CYS D CA 1
ATOM 2736 C C . CYS B 2 143 ? 17.407 -15.409 44.434 1.00 14.83 139 CYS D C 1
ATOM 2737 O O . CYS B 2 143 ? 16.497 -14.579 44.415 1.00 13.71 139 CYS D O 1
ATOM 2740 N N . LEU B 2 144 ? 18.609 -15.165 43.940 1.00 14.50 140 LEU D N 1
ATOM 2741 C CA . LEU B 2 144 ? 18.902 -13.926 43.247 1.00 13.08 140 LEU D CA 1
ATOM 2742 C C . LEU B 2 144 ? 19.017 -14.307 41.758 1.00 13.50 140 LEU D C 1
ATOM 2743 O O . LEU B 2 144 ? 19.902 -15.095 41.342 1.00 14.21 140 LEU D O 1
ATOM 2748 N N . VAL B 2 145 ? 18.070 -13.788 40.981 1.00 12.36 141 VAL D N 1
ATOM 2749 C CA . VAL B 2 145 ? 17.985 -14.011 39.575 1.00 12.32 141 VAL D CA 1
ATOM 2750 C C . VAL B 2 145 ? 18.478 -12.781 38.862 1.00 13.75 141 VAL D C 1
ATOM 2751 O O . VAL B 2 145 ? 17.716 -11.838 38.601 1.00 13.36 141 VAL D O 1
ATOM 2755 N N . LYS B 2 146 ? 19.756 -12.823 38.489 1.00 15.78 142 LYS D N 1
ATOM 2756 C CA . LYS B 2 146 ? 20.509 -11.643 38.094 1.00 16.59 142 LYS D CA 1
ATOM 2757 C C . LYS B 2 146 ? 20.832 -11.563 36.589 1.00 16.89 142 LYS D C 1
ATOM 2758 O O . LYS B 2 146 ? 21.079 -12.580 35.947 1.00 17.74 142 LYS D O 1
ATOM 2764 N N . ASP B 2 147 ? 20.849 -10.343 36.047 1.00 16.50 143 ASP D N 1
ATOM 2765 C CA . ASP B 2 147 ? 21.415 -10.034 34.708 1.00 16.47 143 ASP D CA 1
ATOM 2766 C C . ASP B 2 147 ? 20.685 -10.713 33.528 1.00 15.61 143 ASP D C 1
ATOM 2767 O O . ASP B 2 147 ? 21.277 -11.436 32.691 1.00 16.41 143 ASP D O 1
ATOM 2772 N N . TYR B 2 148 ? 19.396 -10.481 33.433 1.00 13.80 144 TYR D N 1
ATOM 2773 C CA . TYR B 2 148 ? 18.656 -11.041 32.332 1.00 13.19 144 TYR D CA 1
ATOM 2774 C C . TYR B 2 148 ? 18.006 -9.961 31.548 1.00 13.04 144 TYR D C 1
ATOM 2775 O O . TYR B 2 148 ? 17.901 -8.834 32.011 1.00 13.74 144 TYR D O 1
ATOM 2784 N N . PHE B 2 149 ? 17.616 -10.267 30.324 1.00 13.37 145 PHE D N 1
ATOM 2785 C CA . PHE B 2 149 ? 16.972 -9.264 29.465 1.00 13.35 145 PHE D CA 1
ATOM 2786 C C . PHE B 2 149 ? 16.385 -9.938 28.259 1.00 13.79 145 PHE D C 1
ATOM 2787 O O . PHE B 2 149 ? 17.021 -10.817 27.676 1.00 14.99 145 PHE D O 1
ATOM 2795 N N . PRO B 2 150 ? 15.137 -9.590 27.895 1.00 13.50 146 PRO D N 1
ATOM 2796 C CA . PRO B 2 150 ? 14.230 -8.673 28.551 1.00 12.49 146 PRO D CA 1
ATOM 2797 C C . PRO B 2 150 ? 13.444 -9.415 29.595 1.00 12.59 146 PRO D C 1
ATOM 2798 O O . PRO B 2 150 ? 13.665 -10.591 29.784 1.00 12.27 146 PRO D O 1
ATOM 2802 N N . GLU B 2 151 ? 12.557 -8.705 30.283 1.00 13.41 147 GLU D N 1
ATOM 2803 C CA . GLU B 2 151 ? 11.482 -9.314 31.074 1.00 14.74 147 GLU D CA 1
ATOM 2804 C C . GLU B 2 151 ? 10.573 -10.181 30.159 1.00 15.82 147 GLU D C 1
ATOM 2805 O O . GLU B 2 151 ? 10.666 -10.136 28.943 1.00 16.75 147 GLU D O 1
ATOM 2811 N N . PRO B 2 152 ? 9.728 -11.031 30.741 1.00 16.40 148 PRO D N 1
ATOM 2812 C CA . PRO B 2 152 ? 9.674 -11.390 32.150 1.00 15.70 148 PRO D CA 1
ATOM 2813 C C . PRO B 2 152 ? 10.475 -12.655 32.449 1.00 16.38 148 PRO D C 1
ATOM 2814 O O . PRO B 2 152 ? 10.840 -13.409 31.549 1.00 16.72 148 PRO D O 1
ATOM 2818 N N . VAL B 2 153 ? 10.728 -12.859 33.741 1.00 16.89 149 VAL D N 1
ATOM 2819 C CA . VAL B 2 153 ? 11.140 -14.155 34.301 1.00 17.41 149 VAL D CA 1
ATOM 2820 C C . VAL B 2 153 ? 10.025 -14.590 35.253 1.00 17.36 149 VAL D C 1
ATOM 2821 O O . VAL B 2 153 ? 9.442 -13.754 35.914 1.00 17.14 149 VAL D O 1
ATOM 2825 N N . THR B 2 154 ? 9.707 -15.887 35.267 1.00 18.50 150 THR D N 1
ATOM 2826 C CA . THR B 2 154 ? 8.754 -16.495 36.219 1.00 18.54 150 THR D CA 1
ATOM 2827 C C . THR B 2 154 ? 9.523 -17.347 37.223 1.00 18.34 150 THR D C 1
ATOM 2828 O O . THR B 2 154 ? 10.399 -18.108 36.830 1.00 18.80 150 THR D O 1
ATOM 2832 N N . VAL B 2 155 ? 9.158 -17.252 38.507 1.00 17.61 151 VAL D N 1
ATOM 2833 C CA . VAL B 2 155 ? 9.819 -18.012 39.552 1.00 17.17 151 VAL D CA 1
ATOM 2834 C C . VAL B 2 155 ? 8.827 -18.802 40.364 1.00 17.34 151 VAL D C 1
ATOM 2835 O O . VAL B 2 155 ? 7.789 -18.284 40.690 1.00 18.49 151 VAL D O 1
ATOM 2839 N N . SER B 2 156 ? 9.146 -20.057 40.669 1.00 17.19 152 SER D N 1
ATOM 2840 C CA . SER B 2 156 ? 8.406 -20.850 41.650 1.00 16.64 152 SER D CA 1
ATOM 2841 C C . SER B 2 156 ? 9.349 -21.650 42.535 1.00 16.67 152 SER D C 1
ATOM 2842 O O . SER B 2 156 ? 10.566 -21.733 42.293 1.00 16.13 152 SER D O 1
ATOM 2845 N N . TRP B 2 157 ? 8.788 -22.241 43.582 1.00 16.75 153 TRP D N 1
ATOM 2846 C CA . TRP B 2 157 ? 9.569 -23.048 44.508 1.00 17.08 153 TRP D CA 1
ATOM 2847 C C . TRP B 2 157 ? 9.044 -24.457 44.551 1.00 18.77 153 TRP D C 1
ATOM 2848 O O . TRP B 2 157 ? 7.819 -24.659 44.603 1.00 18.70 153 TRP D O 1
ATOM 2859 N N . ASN B 2 158 ? 9.971 -25.423 44.527 1.00 20.33 154 ASN D N 1
ATOM 2860 C CA . ASN B 2 158 ? 9.631 -26.832 44.657 1.00 22.40 154 ASN D CA 1
ATOM 2861 C C . ASN B 2 158 ? 8.553 -27.179 43.648 1.00 23.90 154 ASN D C 1
ATOM 2862 O O . ASN B 2 158 ? 7.505 -27.723 43.964 1.00 25.32 154 ASN D O 1
ATOM 2867 N N . SER B 2 159 ? 8.806 -26.785 42.416 1.00 25.03 155 SER D N 1
ATOM 2868 C CA . SER B 2 159 ? 7.894 -27.069 41.307 1.00 26.45 155 SER D CA 1
ATOM 2869 C C . SER B 2 159 ? 6.437 -26.681 41.574 1.00 26.71 155 SER D C 1
ATOM 2870 O O . SER B 2 159 ? 5.520 -27.242 40.976 1.00 28.27 155 SER D O 1
ATOM 2873 N N . GLY B 2 160 ? 6.217 -25.730 42.464 1.00 25.82 156 GLY D N 1
ATOM 2874 C CA . GLY B 2 160 ? 4.873 -25.255 42.719 1.00 26.17 156 GLY D CA 1
ATOM 2875 C C . GLY B 2 160 ? 4.252 -25.741 44.012 1.00 26.90 156 GLY D C 1
ATOM 2876 O O . GLY B 2 160 ? 3.271 -25.180 44.451 1.00 27.01 156 GLY D O 1
ATOM 2877 N N . ALA B 2 161 ? 4.831 -26.756 44.637 1.00 27.56 157 ALA D N 1
ATOM 2878 C CA . ALA B 2 161 ? 4.275 -27.294 45.849 1.00 28.87 157 ALA D CA 1
ATOM 2879 C C . ALA B 2 161 ? 4.490 -26.356 47.037 1.00 28.73 157 ALA D C 1
ATOM 2880 O O . ALA B 2 161 ? 3.856 -26.501 48.089 1.00 28.98 157 ALA D O 1
ATOM 2882 N N . LEU B 2 162 ? 5.411 -25.409 46.895 1.00 28.43 158 LEU D N 1
ATOM 2883 C CA . LEU B 2 162 ? 5.701 -24.460 47.977 1.00 28.34 158 LEU D CA 1
ATOM 2884 C C . LEU B 2 162 ? 5.226 -23.092 47.535 1.00 27.44 158 LEU D C 1
ATOM 2885 O O . LEU B 2 162 ? 5.728 -22.546 46.559 1.00 26.77 158 LEU D O 1
ATOM 2890 N N . THR B 2 163 ? 4.236 -22.566 48.251 1.00 27.64 159 THR D N 1
ATOM 2891 C CA . THR B 2 163 ? 3.617 -21.271 47.954 1.00 27.07 159 THR D CA 1
ATOM 2892 C C . THR B 2 163 ? 3.482 -20.360 49.215 1.00 26.53 159 THR D C 1
ATOM 2893 O O . THR B 2 163 ? 3.560 -19.122 49.135 1.00 25.41 159 THR D O 1
ATOM 2897 N N . SER B 2 164 ? 3.277 -20.973 50.379 1.00 26.75 160 SER D N 1
ATOM 2898 C CA . SER B 2 164 ? 3.125 -20.218 51.616 1.00 26.61 160 SER D CA 1
ATOM 2899 C C . SER B 2 164 ? 4.423 -19.502 51.992 1.00 24.93 160 SER D C 1
ATOM 2900 O O . SER B 2 164 ? 5.495 -20.116 52.033 1.00 24.52 160 SER D O 1
ATOM 2903 N N . GLY B 2 165 ? 4.328 -18.205 52.283 1.00 23.16 161 GLY D N 1
ATOM 2904 C CA . GLY B 2 165 ? 5.513 -17.444 52.703 1.00 21.69 161 GLY D CA 1
ATOM 2905 C C . GLY B 2 165 ? 6.496 -17.129 51.574 1.00 19.82 161 GLY D C 1
ATOM 2906 O O . GLY B 2 165 ? 7.652 -16.891 51.836 1.00 19.93 161 GLY D O 1
ATOM 2907 N N . VAL B 2 166 ? 6.029 -17.134 50.331 1.00 17.85 162 VAL D N 1
ATOM 2908 C CA . VAL B 2 166 ? 6.868 -16.895 49.182 1.00 16.14 162 VAL D CA 1
ATOM 2909 C C . VAL B 2 166 ? 6.631 -15.483 48.761 1.00 15.55 162 VAL D C 1
ATOM 2910 O O . VAL B 2 166 ? 5.487 -15.028 48.699 1.00 16.44 162 VAL D O 1
ATOM 2914 N N . HIS B 2 167 ? 7.704 -14.769 48.484 1.00 14.76 163 HIS D N 1
ATOM 2915 C CA . HIS B 2 167 ? 7.585 -13.415 47.912 1.00 13.71 163 HIS D CA 1
ATOM 2916 C C . HIS B 2 167 ? 8.547 -13.287 46.745 1.00 12.57 163 HIS D C 1
ATOM 2917 O O . HIS B 2 167 ? 9.750 -13.472 46.916 1.00 12.26 163 HIS D O 1
ATOM 2924 N N . THR B 2 168 ? 8.002 -13.026 45.560 1.00 11.63 164 THR D N 1
ATOM 2925 C CA . THR B 2 168 ? 8.789 -12.791 44.380 1.00 11.05 164 THR D CA 1
ATOM 2926 C C . THR B 2 168 ? 8.643 -11.305 44.049 1.00 11.08 164 THR D C 1
ATOM 2927 O O . THR B 2 168 ? 7.545 -10.798 43.852 1.00 12.23 164 THR D O 1
ATOM 2931 N N . PHE B 2 169 ? 9.768 -10.598 44.006 1.00 10.98 165 PHE D N 1
ATOM 2932 C CA . PHE B 2 169 ? 9.754 -9.145 43.902 1.00 10.09 165 PHE D CA 1
ATOM 2933 C C . PHE B 2 169 ? 9.716 -8.709 42.449 1.00 10.08 165 PHE D C 1
ATOM 2934 O O . PHE B 2 169 ? 10.046 -9.503 41.578 1.00 10.43 165 PHE D O 1
ATOM 2942 N N . PRO B 2 170 ? 9.252 -7.469 42.182 1.00 10.13 166 PRO D N 1
ATOM 2943 C CA . PRO B 2 170 ? 9.381 -6.878 40.850 1.00 10.32 166 PRO D CA 1
ATOM 2944 C C . PRO B 2 170 ? 10.848 -6.726 40.465 1.00 11.26 166 PRO D C 1
ATOM 2945 O O . PRO B 2 170 ? 11.681 -6.529 41.324 1.00 11.94 166 PRO D O 1
ATOM 2949 N N . ALA B 2 171 ? 11.135 -6.796 39.181 1.00 11.84 167 ALA D N 1
ATOM 2950 C CA . ALA B 2 171 ? 12.468 -6.718 38.678 1.00 12.76 167 ALA D CA 1
ATOM 2951 C C . ALA B 2 171 ? 12.922 -5.272 38.758 1.00 13.57 167 ALA D C 1
ATOM 2952 O O . ALA B 2 171 ? 12.100 -4.361 38.558 1.00 14.18 167 ALA D O 1
ATOM 2954 N N . VAL B 2 172 ? 14.201 -5.048 39.088 1.00 13.78 168 VAL D N 1
ATOM 2955 C CA . VAL B 2 172 ? 14.784 -3.717 38.941 1.00 13.93 168 VAL D CA 1
ATOM 2956 C C . VAL B 2 172 ? 15.668 -3.707 37.710 1.00 14.10 168 VAL D C 1
ATOM 2957 O O . VAL B 2 172 ? 16.168 -4.741 37.301 1.00 14.33 168 VAL D O 1
ATOM 2961 N N . LEU B 2 173 ? 15.858 -2.532 37.135 1.00 14.59 169 LEU D N 1
ATOM 2962 C CA . LEU B 2 173 ? 16.627 -2.374 35.916 1.00 16.01 169 LEU D CA 1
ATOM 2963 C C . LEU B 2 173 ? 17.973 -1.764 36.278 1.00 17.44 169 LEU D C 1
ATOM 2964 O O . LEU B 2 173 ? 18.050 -0.637 36.763 1.00 17.69 169 LEU D O 1
ATOM 2969 N N . GLN B 2 174 ? 19.036 -2.529 36.085 1.00 18.64 170 GLN D N 1
ATOM 2970 C CA . GLN B 2 174 ? 20.353 -2.079 36.515 1.00 20.57 170 GLN D CA 1
ATOM 2971 C C . GLN B 2 174 ? 20.994 -1.065 35.563 1.00 22.52 170 GLN D C 1
ATOM 2972 O O . GLN B 2 174 ? 20.497 -0.830 34.449 1.00 22.82 170 GLN D O 1
ATOM 2978 N N . SER B 2 175 ? 22.087 -0.450 36.018 1.00 24.35 171 SER D N 1
ATOM 2979 C CA . SER B 2 175 ? 22.828 0.512 35.197 1.00 26.18 171 SER D CA 1
ATOM 2980 C C . SER B 2 175 ? 23.290 -0.139 33.899 1.00 26.24 171 SER D C 1
ATOM 2981 O O . SER B 2 175 ? 23.506 0.539 32.884 1.00 27.91 171 SER D O 1
ATOM 2984 N N . SER B 2 176 ? 23.484 -1.454 33.942 1.00 24.89 172 SER D N 1
ATOM 2985 C CA . SER B 2 176 ? 23.921 -2.208 32.766 1.00 24.38 172 SER D CA 1
ATOM 2986 C C . SER B 2 176 ? 22.822 -2.430 31.732 1.00 23.02 172 SER D C 1
ATOM 2987 O O . SER B 2 176 ? 23.097 -2.831 30.627 1.00 23.19 172 SER D O 1
ATOM 2990 N N . GLY B 2 177 ? 21.570 -2.191 32.103 1.00 21.40 173 GLY D N 1
ATOM 2991 C CA . GLY B 2 177 ? 20.453 -2.368 31.188 1.00 20.00 173 GLY D CA 1
ATOM 2992 C C . GLY B 2 177 ? 19.845 -3.740 31.361 1.00 18.99 173 GLY D C 1
ATOM 2993 O O . GLY B 2 177 ? 18.870 -4.098 30.718 1.00 19.05 173 GLY D O 1
ATOM 2994 N N . LEU B 2 178 ? 20.426 -4.516 32.254 1.00 18.29 174 LEU D N 1
ATOM 2995 C CA . LEU B 2 178 ? 19.955 -5.850 32.553 1.00 17.18 174 LEU D CA 1
ATOM 2996 C C . LEU B 2 178 ? 19.119 -5.792 33.810 1.00 16.09 174 LEU D C 1
ATOM 2997 O O . LEU B 2 178 ? 19.347 -4.956 34.667 1.00 17.08 174 LEU D O 1
ATOM 3002 N N . TYR B 2 179 ? 18.107 -6.642 33.886 1.00 14.96 175 TYR D N 1
ATOM 3003 C CA . TYR B 2 179 ? 17.201 -6.669 35.032 1.00 13.84 175 TYR D CA 1
ATOM 3004 C C . TYR B 2 179 ? 17.674 -7.616 36.110 1.00 13.69 175 TYR D C 1
ATOM 3005 O O . TYR B 2 179 ? 18.470 -8.522 35.844 1.00 13.59 175 TYR D O 1
ATOM 3014 N N . SER B 2 180 ? 17.120 -7.457 37.309 1.00 13.21 176 SER D N 1
ATOM 3015 C CA . SER B 2 180 ? 17.417 -8.374 38.409 1.00 13.69 176 SER D CA 1
ATOM 3016 C C . SER B 2 180 ? 16.225 -8.497 39.337 1.00 13.18 176 SER D C 1
ATOM 3017 O O . SER B 2 180 ? 15.476 -7.547 39.514 1.00 14.03 176 SER D O 1
ATOM 3020 N N . LEU B 2 181 ? 15.990 -9.678 39.891 1.00 13.47 177 LEU D N 1
ATOM 3021 C CA . LEU B 2 181 ? 14.980 -9.815 40.934 1.00 13.04 177 LEU D CA 1
ATOM 3022 C C . LEU B 2 181 ? 15.326 -10.869 41.950 1.00 13.44 177 LEU D C 1
ATOM 3023 O O . LEU B 2 181 ? 16.190 -11.685 41.738 1.00 13.84 177 LEU D O 1
ATOM 3028 N N . SER B 2 182 ? 14.679 -10.789 43.098 1.00 13.88 178 SER D N 1
ATOM 3029 C CA . SER B 2 182 ? 14.887 -11.749 44.136 1.00 14.82 178 SER D CA 1
ATOM 3030 C C . SER B 2 182 ? 13.587 -12.419 44.484 1.00 14.79 178 SER D C 1
ATOM 3031 O O . SER B 2 182 ? 12.502 -11.812 44.382 1.00 14.56 178 SER D O 1
ATOM 3034 N N . SER B 2 183 ? 13.690 -13.694 44.855 1.00 15.52 179 SER D N 1
ATOM 3035 C CA . SER B 2 183 ? 12.541 -14.424 45.368 1.00 15.82 179 SER D CA 1
ATOM 3036 C C . SER B 2 183 ? 12.961 -15.074 46.652 1.00 17.38 179 SER D C 1
ATOM 3037 O O . SER B 2 183 ? 13.998 -15.728 46.720 1.00 17.58 179 SER D O 1
ATOM 3040 N N . VAL B 2 184 ? 12.143 -14.877 47.677 1.00 18.91 180 VAL D N 1
ATOM 3041 C CA . VAL B 2 184 ? 12.474 -15.302 49.012 1.00 20.54 180 VAL D CA 1
ATOM 3042 C C . VAL B 2 184 ? 11.380 -16.161 49.585 1.00 22.54 180 VAL D C 1
ATOM 3043 O O . VAL B 2 184 ? 10.191 -16.025 49.212 1.00 22.47 180 VAL D O 1
ATOM 3047 N N . VAL B 2 185 ? 11.771 -17.050 50.487 1.00 24.59 181 VAL D N 1
ATOM 3048 C CA . VAL B 2 185 ? 10.787 -17.797 51.228 1.00 26.83 181 VAL D CA 1
ATOM 3049 C C . VAL B 2 185 ? 11.125 -17.840 52.721 1.00 29.41 181 VAL D C 1
ATOM 3050 O O . VAL B 2 185 ? 12.283 -17.802 53.132 1.00 28.27 181 VAL D O 1
ATOM 3054 N N . THR B 2 186 ? 10.077 -17.856 53.526 1.00 33.43 182 THR D N 1
ATOM 3055 C CA . THR B 2 186 ? 10.215 -18.067 54.960 1.00 37.27 182 THR D CA 1
ATOM 3056 C C . THR B 2 186 ? 9.912 -19.501 55.302 1.00 40.81 182 THR D C 1
ATOM 3057 O O . THR B 2 186 ? 8.832 -20.018 54.990 1.00 41.41 182 THR D O 1
ATOM 3061 N N . VAL B 2 187 ? 10.888 -20.126 55.940 1.00 44.69 183 VAL D N 1
ATOM 3062 C CA . VAL B 2 187 ? 10.801 -21.491 56.395 1.00 48.52 183 VAL D CA 1
ATOM 3063 C C . VAL B 2 187 ? 11.059 -21.541 57.912 1.00 51.63 183 VAL D C 1
ATOM 3064 O O . VAL B 2 187 ? 11.624 -20.602 58.484 1.00 51.55 183 VAL D O 1
ATOM 3068 N N . PRO B 2 188 ? 10.613 -22.628 58.569 1.00 55.33 184 PRO D N 1
ATOM 3069 C CA . PRO B 2 188 ? 11.082 -22.966 59.909 1.00 57.34 184 PRO D CA 1
ATOM 3070 C C . PRO B 2 188 ? 12.464 -23.641 59.913 1.00 57.56 184 PRO D C 1
ATOM 3071 O O . PRO B 2 188 ? 12.778 -24.399 58.996 1.00 57.76 184 PRO D O 1
ATOM 3075 N N . SER B 2 189 ? 13.279 -23.371 60.933 1.00 57.91 185 SER D N 1
ATOM 3076 C CA . SER B 2 189 ? 14.466 -24.210 61.225 1.00 58.09 185 SER D CA 1
ATOM 3077 C C . SER B 2 189 ? 14.051 -25.670 61.498 1.00 57.51 185 SER D C 1
ATOM 3078 O O . SER B 2 189 ? 14.757 -26.605 61.118 1.00 58.00 185 SER D O 1
ATOM 3081 N N . SER B 2 190 ? 12.916 -25.815 62.194 1.00 56.16 186 SER D N 1
ATOM 3082 C CA . SER B 2 190 ? 12.141 -27.068 62.412 1.00 55.36 186 SER D CA 1
ATOM 3083 C C . SER B 2 190 ? 12.737 -28.412 61.940 1.00 55.13 186 SER D C 1
ATOM 3084 O O . SER B 2 190 ? 13.907 -28.524 61.603 1.00 53.56 186 SER D O 1
ATOM 3087 N N . GLN B 2 196 ? 14.217 -28.628 55.182 1.00 39.01 192 GLN D N 1
ATOM 3088 C CA . GLN B 2 196 ? 14.990 -29.690 54.524 1.00 39.04 192 GLN D CA 1
ATOM 3089 C C . GLN B 2 196 ? 15.594 -29.191 53.184 1.00 37.59 192 GLN D C 1
ATOM 3090 O O . GLN B 2 196 ? 16.792 -28.787 53.150 1.00 36.91 192 GLN D O 1
ATOM 3096 N N . THR B 2 197 ? 14.773 -29.155 52.114 1.00 35.98 193 THR D N 1
ATOM 3097 C CA . THR B 2 197 ? 15.253 -28.789 50.765 1.00 34.06 193 THR D CA 1
ATOM 3098 C C . THR B 2 197 ? 14.286 -27.861 49.995 1.00 31.68 193 THR D C 1
ATOM 3099 O O . THR B 2 197 ? 13.072 -28.066 49.947 1.00 31.11 193 THR D O 1
ATOM 3103 N N . TYR B 2 198 ? 14.888 -26.843 49.390 1.00 29.36 194 TYR D N 1
ATOM 3104 C CA . TYR B 2 198 ? 14.184 -25.769 48.708 1.00 27.36 194 TYR D CA 1
ATOM 3105 C C . TYR B 2 198 ? 14.896 -25.438 47.433 1.00 25.93 194 TYR D C 1
ATOM 3106 O O . TYR B 2 198 ? 16.090 -25.142 47.429 1.00 25.01 194 TYR D O 1
ATOM 3115 N N . THR B 2 199 ? 14.142 -25.509 46.354 1.00 25.44 195 THR D N 1
ATOM 3116 C CA . THR B 2 199 ? 14.650 -25.306 45.018 1.00 24.77 195 THR D CA 1
ATOM 3117 C C . THR B 2 199 ? 13.792 -24.251 44.343 1.00 23.95 195 THR D C 1
ATOM 3118 O O . THR B 2 199 ? 12.566 -24.379 44.289 1.00 24.05 195 THR D O 1
ATOM 3122 N N . CYS B 2 200 ? 14.431 -23.209 43.843 1.00 22.86 196 CYS D N 1
ATOM 3123 C CA . CYS B 2 200 ? 13.698 -22.208 43.114 1.00 22.76 196 CYS D CA 1
ATOM 3124 C C . CYS B 2 200 ? 13.832 -22.503 41.614 1.00 21.69 196 CYS D C 1
ATOM 3125 O O . CYS B 2 200 ? 14.929 -22.784 41.106 1.00 21.42 196 CYS D O 1
ATOM 3128 N N . ASN B 2 201 ? 12.691 -22.480 40.926 1.00 20.92 197 ASN D N 1
ATOM 3129 C CA . ASN B 2 201 ? 12.630 -22.807 39.502 1.00 20.86 197 ASN D CA 1
ATOM 3130 C C . ASN B 2 201 ? 12.425 -21.551 38.730 1.00 19.56 197 ASN D C 1
ATOM 3131 O O . ASN B 2 201 ? 11.440 -20.862 38.930 1.00 19.15 197 ASN D O 1
ATOM 3136 N N . VAL B 2 202 ? 13.377 -21.245 37.872 1.00 19.73 198 VAL D N 1
ATOM 3137 C CA . VAL B 2 202 ? 13.396 -19.993 37.159 1.00 19.72 198 VAL D CA 1
ATOM 3138 C C . VAL B 2 202 ? 13.314 -20.288 35.670 1.00 21.05 198 VAL D C 1
ATOM 3139 O O . VAL B 2 202 ? 14.013 -21.161 35.152 1.00 21.74 198 VAL D O 1
ATOM 3143 N N . ASP B 2 203 ? 12.445 -19.562 34.993 1.00 21.76 199 ASP D N 1
ATOM 3144 C CA . ASP B 2 203 ? 12.188 -19.773 33.575 1.00 23.82 199 ASP D CA 1
ATOM 3145 C C . ASP B 2 203 ? 12.237 -18.419 32.860 1.00 22.62 199 ASP D C 1
ATOM 3146 O O . ASP B 2 203 ? 11.679 -17.463 33.340 1.00 21.72 199 ASP D O 1
ATOM 3151 N N . HIS B 2 204 ? 12.980 -18.346 31.761 1.00 22.76 200 HIS D N 1
ATOM 3152 C CA . HIS B 2 204 ? 13.176 -17.117 31.015 1.00 22.25 200 HIS D CA 1
ATOM 3153 C C . HIS B 2 204 ? 13.021 -17.442 29.569 1.00 23.53 200 HIS D C 1
ATOM 3154 O O . HIS B 2 204 ? 13.986 -17.724 28.909 1.00 24.77 200 HIS D O 1
ATOM 3161 N N . LYS B 2 205 ? 11.797 -17.362 29.082 1.00 24.38 201 LYS D N 1
ATOM 3162 C CA . LYS B 2 205 ? 11.457 -17.847 27.754 1.00 26.24 201 LYS D CA 1
ATOM 3163 C C . LYS B 2 205 ? 12.130 -17.106 26.625 1.00 26.40 201 LYS D C 1
ATOM 3164 O O . LYS B 2 205 ? 12.408 -17.701 25.591 1.00 27.79 201 LYS D O 1
ATOM 3170 N N . PRO B 2 206 ? 12.399 -15.806 26.800 1.00 25.72 202 PRO D N 1
ATOM 3171 C CA . PRO B 2 206 ? 13.011 -15.142 25.650 1.00 26.43 202 PRO D CA 1
ATOM 3172 C C . PRO B 2 206 ? 14.369 -15.760 25.257 1.00 27.36 202 PRO D C 1
ATOM 3173 O O . PRO B 2 206 ? 14.734 -15.710 24.096 1.00 28.12 202 PRO D O 1
ATOM 3177 N N . SER B 2 207 ? 15.095 -16.343 26.206 1.00 27.50 203 SER D N 1
ATOM 3178 C CA . SER B 2 207 ? 16.381 -16.975 25.890 1.00 29.07 203 SER D CA 1
ATOM 3179 C C . SER B 2 207 ? 16.291 -18.502 26.055 1.00 30.24 203 SER D C 1
ATOM 3180 O O . SER B 2 207 ? 17.295 -19.219 26.000 1.00 30.55 203 SER D O 1
ATOM 3183 N N . ASN B 2 208 ? 15.067 -18.990 26.220 1.00 30.64 204 ASN D N 1
ATOM 3184 C CA . ASN B 2 208 ? 14.801 -20.405 26.399 1.00 31.73 204 ASN D CA 1
ATOM 3185 C C . ASN B 2 208 ? 15.659 -21.011 27.501 1.00 31.43 204 ASN D C 1
ATOM 3186 O O . ASN B 2 208 ? 16.165 -22.118 27.380 1.00 32.37 204 ASN D O 1
ATOM 3191 N N . THR B 2 209 ? 15.819 -20.262 28.581 1.00 30.25 205 THR D N 1
ATOM 3192 C CA . THR B 2 209 ? 16.641 -20.681 29.700 1.00 30.00 205 THR D CA 1
ATOM 3193 C C . THR B 2 209 ? 15.749 -21.110 30.847 1.00 28.63 205 THR D C 1
ATOM 3194 O O . THR B 2 209 ? 14.713 -20.492 31.124 1.00 27.58 205 THR D O 1
ATOM 3198 N N . LYS B 2 210 ? 16.152 -22.201 31.479 1.00 28.18 206 LYS D N 1
ATOM 3199 C CA . LYS B 2 210 ? 15.519 -22.692 32.691 1.00 27.66 206 LYS D CA 1
ATOM 3200 C C . LYS B 2 210 ? 16.553 -23.144 33.694 1.00 26.36 206 LYS D C 1
ATOM 3201 O O . LYS B 2 210 ? 17.425 -23.948 33.359 1.00 26.71 206 LYS D O 1
ATOM 3207 N N . VAL B 2 211 ? 16.446 -22.652 34.922 1.00 24.46 207 VAL D N 1
ATOM 3208 C CA . VAL B 2 211 ? 17.378 -23.039 35.975 1.00 23.54 207 VAL D CA 1
ATOM 3209 C C . VAL B 2 211 ? 16.637 -23.519 37.196 1.00 22.81 207 VAL D C 1
ATOM 3210 O O . VAL B 2 211 ? 15.630 -22.940 37.571 1.00 22.24 207 VAL D O 1
ATOM 3214 N N . ASP B 2 212 ? 17.125 -24.597 37.797 1.00 23.18 208 ASP D N 1
ATOM 3215 C CA . ASP B 2 212 ? 16.611 -25.076 39.086 1.00 22.62 208 ASP D CA 1
ATOM 3216 C C . ASP B 2 212 ? 17.750 -25.028 40.103 1.00 21.43 208 ASP D C 1
ATOM 3217 O O . ASP B 2 212 ? 18.705 -25.811 40.041 1.00 20.58 208 ASP D O 1
ATOM 3222 N N . LYS B 2 213 ? 17.622 -24.102 41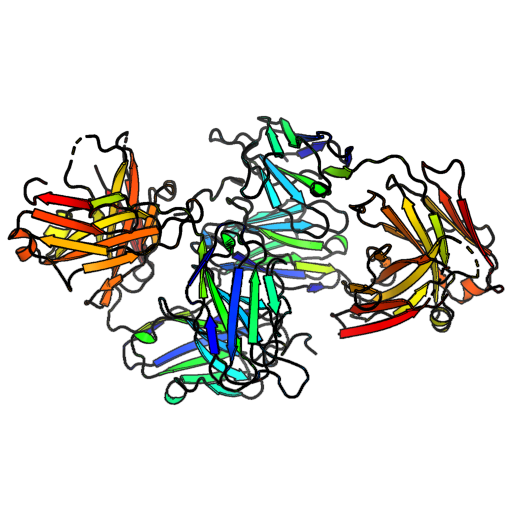.044 1.00 19.77 209 LYS D N 1
ATOM 3223 C CA . LYS B 2 213 ? 18.658 -23.833 42.001 1.00 19.43 209 LYS D CA 1
ATOM 3224 C C . LYS B 2 213 ? 18.225 -24.297 43.384 1.00 19.63 209 LYS D C 1
ATOM 3225 O O . LYS B 2 213 ? 17.205 -23.869 43.904 1.00 18.41 209 LYS D O 1
ATOM 3231 N N . THR B 2 214 ? 19.000 -25.199 43.955 1.00 20.98 210 THR D N 1
ATOM 3232 C CA . THR B 2 214 ? 18.775 -25.649 45.314 1.00 22.35 210 THR D CA 1
ATOM 3233 C C . THR B 2 214 ? 19.623 -24.836 46.284 1.00 22.48 210 THR D C 1
ATOM 3234 O O . THR B 2 214 ? 20.819 -24.621 46.056 1.00 22.02 210 THR D O 1
ATOM 3238 N N . VAL B 2 215 ? 18.968 -24.390 47.352 1.00 23.12 211 VAL D N 1
ATOM 3239 C CA . VAL B 2 215 ? 19.551 -23.502 48.336 1.00 24.28 211 VAL D CA 1
ATOM 3240 C C . VAL B 2 215 ? 19.497 -24.169 49.711 1.00 27.10 211 VAL D C 1
ATOM 3241 O O . VAL B 2 215 ? 18.486 -24.760 50.097 1.00 26.94 211 VAL D O 1
ATOM 3245 N N . GLU B 2 216 ? 20.597 -24.071 50.450 1.00 30.59 212 GLU D N 1
ATOM 3246 C CA . GLU B 2 216 ? 20.753 -24.827 51.708 1.00 33.60 212 GLU D CA 1
ATOM 3247 C C . GLU B 2 216 ? 20.626 -23.964 52.946 1.00 35.28 212 GLU D C 1
ATOM 3248 O O . GLU B 2 216 ? 20.615 -22.749 52.850 1.00 35.68 212 GLU D O 1
ATOM 3254 N N . ARG B 2 217 ? 20.528 -24.621 54.101 1.00 38.51 213 ARG D N 1
ATOM 3255 C CA . ARG B 2 217 ? 20.375 -23.998 55.445 1.00 40.13 213 ARG D CA 1
ATOM 3256 C C . ARG B 2 217 ? 18.942 -23.502 55.682 1.00 40.06 213 ARG D C 1
ATOM 3257 O O . ARG B 2 217 ? 18.107 -24.254 56.212 1.00 41.05 213 ARG D O 1
ATOM 3265 N N . ALA C 3 1 ? -28.689 -2.188 13.626 1.00 56.80 30 ALA E N 1
ATOM 3266 C CA . ALA C 3 1 ? -27.221 -2.025 13.839 1.00 57.45 30 ALA E CA 1
ATOM 3267 C C . ALA C 3 1 ? -26.888 -1.862 15.346 1.00 55.96 30 ALA E C 1
ATOM 3268 O O . ALA C 3 1 ? -27.666 -2.293 16.207 1.00 55.62 30 ALA E O 1
ATOM 3270 N N . ILE C 3 2 ? -25.754 -1.236 15.669 1.00 55.43 31 ILE E N 1
ATOM 3271 C CA . ILE C 3 2 ? -25.090 -1.458 16.982 1.00 55.17 31 ILE E CA 1
ATOM 3272 C C . ILE C 3 2 ? -25.637 -0.650 18.163 1.00 51.87 31 ILE E C 1
ATOM 3273 O O . ILE C 3 2 ? -25.642 0.578 18.120 1.00 49.69 31 ILE E O 1
ATOM 3278 N N . ILE C 3 3 ? -26.067 -1.348 19.220 1.00 52.04 32 ILE E N 1
ATOM 3279 C CA . ILE C 3 3 ? -26.586 -0.699 20.437 1.00 49.87 32 ILE E CA 1
ATOM 3280 C C . ILE C 3 3 ? -25.431 -0.292 21.347 1.00 49.09 32 ILE E C 1
ATOM 3281 O O . ILE C 3 3 ? -24.459 -1.029 21.477 1.00 50.80 32 ILE E O 1
ATOM 3286 N N . GLY C 3 4 ? -25.542 0.879 21.972 1.00 46.93 33 GLY E N 1
ATOM 3287 C CA . GLY C 3 4 ? -24.560 1.330 22.971 1.00 46.03 33 GLY E CA 1
ATOM 3288 C C . GLY C 3 4 ? -23.133 1.457 22.444 1.00 46.90 33 GLY E C 1
ATOM 3289 O O . GLY C 3 4 ? -22.168 1.081 23.128 1.00 47.71 33 GLY E O 1
ATOM 3290 N N . LEU C 3 5 ? -23.011 2.013 21.240 1.00 47.08 34 LEU E N 1
ATOM 3291 C CA . LEU C 3 5 ? -21.738 2.082 20.506 1.00 48.18 34 LEU E CA 1
ATOM 3292 C C . LEU C 3 5 ? -20.871 3.260 20.954 1.00 46.28 34 LEU E C 1
ATOM 3293 O O . LEU C 3 5 ? -19.641 3.222 20.774 1.00 47.44 34 LEU E O 1
ATOM 3298 N N . MET C 3 6 ? -21.517 4.275 21.545 1.00 43.30 35 MET E N 1
ATOM 3299 C CA . MET C 3 6 ? -20.875 5.548 21.885 1.00 41.84 35 MET E CA 1
ATOM 3300 C C . MET C 3 6 ? -21.347 6.071 23.231 1.00 39.06 35 MET E C 1
ATOM 3301 O O . MET C 3 6 ? -21.696 7.240 23.350 1.00 38.41 35 MET E O 1
ATOM 3306 N N . VAL C 3 7 ? -21.363 5.212 24.242 1.00 38.39 36 VAL E N 1
ATOM 3307 C CA . VAL C 3 7 ? -21.764 5.622 25.587 1.00 36.82 36 VAL E CA 1
ATOM 3308 C C . VAL C 3 7 ? -20.594 6.139 26.441 1.00 36.27 36 VAL E C 1
ATOM 3309 O O . VAL C 3 7 ? -20.826 6.736 27.500 1.00 34.99 36 VAL E O 1
ATOM 3313 N N . GLY C 3 8 ? -19.359 5.886 25.999 1.00 37.44 37 GLY E N 1
ATOM 3314 C CA . GLY C 3 8 ? -18.160 6.279 26.741 1.00 37.22 37 GLY E CA 1
ATOM 3315 C C . GLY C 3 8 ? -17.551 7.613 26.321 1.00 36.99 37 GLY E C 1
ATOM 3316 O O . GLY C 3 8 ? -16.631 8.113 26.982 1.00 36.80 37 GLY E O 1
ATOM 3317 N N . GLY C 3 9 ? -18.055 8.169 25.214 1.00 37.22 38 GLY E N 1
ATOM 3318 C CA . GLY C 3 9 ? -17.553 9.441 24.661 1.00 37.43 38 GLY E CA 1
ATOM 3319 C C . GLY C 3 9 ? -17.965 9.816 23.231 1.00 38.23 38 GLY E C 1
ATOM 3320 O O . GLY C 3 9 ? -18.549 9.020 22.506 1.00 38.81 38 GLY E O 1
ATOM 3321 N N . VAL C 3 10 ? -17.665 11.056 22.848 1.00 38.61 39 VAL E N 1
ATOM 3322 C CA . VAL C 3 10 ? -17.921 11.557 21.509 1.00 40.07 39 VAL E CA 1
ATOM 3323 C C . VAL C 3 10 ? -16.679 12.068 20.770 1.00 42.92 39 VAL E C 1
ATOM 3324 O O . VAL C 3 10 ? -16.728 12.245 19.542 1.00 44.43 39 VAL E O 1
ATOM 3328 N N . VAL C 3 11 ? -15.571 12.285 21.488 1.00 44.18 40 VAL E N 1
ATOM 3329 C CA . VAL C 3 11 ? -14.386 12.982 20.914 1.00 46.94 40 VAL E CA 1
ATOM 3330 C C . VAL C 3 11 ? -13.635 12.229 19.782 1.00 49.81 40 VAL E C 1
ATOM 3331 O O . VAL C 3 11 ? -13.341 12.794 18.719 1.00 51.69 40 VAL E O 1
ATOM 3336 N N . VAL D 1 2 ? -6.871 -41.265 11.322 1.00 33.36 2 VAL A N 1
ATOM 3337 C CA . VAL D 1 2 ? -7.281 -40.859 12.697 1.00 32.57 2 VAL A CA 1
ATOM 3338 C C . VAL D 1 2 ? -8.617 -40.099 12.660 1.00 31.61 2 VAL A C 1
ATOM 3339 O O . VAL D 1 2 ? -8.839 -39.295 11.778 1.00 31.03 2 VAL A O 1
ATOM 3343 N N . VAL D 1 3 ? -9.501 -40.411 13.615 1.00 31.14 3 VAL A N 1
ATOM 3344 C CA . VAL D 1 3 ? -10.845 -39.847 13.682 1.00 30.45 3 VAL A CA 1
ATOM 3345 C C . VAL D 1 3 ? -10.980 -39.078 15.001 1.00 28.27 3 VAL A C 1
ATOM 3346 O O . VAL D 1 3 ? -10.583 -39.586 16.050 1.00 27.42 3 VAL A O 1
ATOM 3350 N N . MET D 1 4 ? -11.532 -37.862 14.920 1.00 26.79 4 MET A N 1
ATOM 3351 C CA . MET D 1 4 ? -11.791 -37.022 16.100 1.00 25.04 4 MET A CA 1
ATOM 3352 C C . MET D 1 4 ? -13.278 -36.943 16.368 1.00 24.94 4 MET A C 1
ATOM 3353 O O . MET D 1 4 ? -14.037 -36.641 15.465 1.00 26.01 4 MET A O 1
ATOM 3358 N N . THR D 1 5 ? -13.666 -37.248 17.602 1.00 23.92 5 THR A N 1
ATOM 3359 C CA . THR D 1 5 ? -15.039 -37.215 18.053 1.00 23.92 5 THR A CA 1
ATOM 3360 C C . THR D 1 5 ? -15.186 -36.197 19.192 1.00 22.27 5 THR A C 1
ATOM 3361 O O . THR D 1 5 ? -14.742 -36.423 20.301 1.00 22.11 5 THR A O 1
ATOM 3365 N N . GLN D 1 6 ? -15.835 -35.081 18.899 1.00 21.50 6 GLN A N 1
ATOM 3366 C CA . GLN D 1 6 ? -16.099 -34.034 19.882 1.00 20.03 6 GLN A CA 1
ATOM 3367 C C . GLN D 1 6 ? -17.458 -34.286 20.516 1.00 20.30 6 GLN A C 1
ATOM 3368 O O . GLN D 1 6 ? -18.334 -34.779 19.852 1.00 20.83 6 GLN A O 1
ATOM 3374 N N . SER D 1 7 ? -17.622 -33.933 21.789 1.00 20.19 7 SER A N 1
ATOM 3375 C CA . SER D 1 7 ? -18.870 -34.163 22.513 1.00 21.54 7 SER A CA 1
ATOM 3376 C C . SER D 1 7 ? -19.081 -33.170 23.619 1.00 21.16 7 SER A C 1
ATOM 3377 O O . SER D 1 7 ? -18.117 -32.825 24.281 1.00 20.27 7 SER A O 1
ATOM 3380 N N . PRO D 1 8 ? -20.333 -32.699 23.828 1.00 22.29 8 PRO A N 1
ATOM 3381 C CA . PRO D 1 8 ? -21.511 -32.858 22.980 1.00 23.70 8 PRO A CA 1
ATOM 3382 C C . PRO D 1 8 ? -21.459 -31.912 21.802 1.00 23.34 8 PRO A C 1
ATOM 3383 O O . PRO D 1 8 ? -20.578 -31.057 21.737 1.00 22.96 8 PRO A O 1
ATOM 3387 N N . LEU D 1 9 ? -22.421 -32.024 20.897 1.00 24.25 9 LEU A N 1
ATOM 3388 C CA . LEU D 1 9 ? -22.469 -31.128 19.746 1.00 23.89 9 LEU A CA 1
ATOM 3389 C C . LEU D 1 9 ? -23.063 -29.782 20.077 1.00 22.67 9 LEU A C 1
ATOM 3390 O O . LEU D 1 9 ? -22.680 -28.798 19.456 1.00 21.50 9 LEU A O 1
ATOM 3395 N N . SER D 1 10 ? -23.986 -29.737 21.044 1.00 22.49 10 SER A N 1
ATOM 3396 C CA . SER D 1 10 ? -24.566 -28.463 21.486 1.00 22.02 10 SER A CA 1
ATOM 3397 C C . SER D 1 10 ? -24.566 -28.346 23.013 1.00 20.60 10 SER A C 1
ATOM 3398 O O . SER D 1 10 ? -24.896 -29.289 23.705 1.00 21.06 10 SER A O 1
ATOM 3401 N N . LEU D 1 11 ? -24.174 -27.184 23.536 1.00 18.86 11 LEU A N 1
ATOM 3402 C CA . LEU D 1 11 ? -23.882 -27.035 24.963 1.00 17.31 11 LEU A CA 1
ATOM 3403 C C . LEU D 1 11 ? -24.526 -25.761 25.451 1.00 16.87 11 LEU A C 1
ATOM 3404 O O . LEU D 1 11 ? -23.933 -24.713 25.378 1.00 16.49 11 LEU A O 1
ATOM 3409 N N . PRO D 1 12 ? -25.790 -25.831 25.872 1.00 17.13 12 PRO A N 1
ATOM 3410 C CA . PRO D 1 12 ? -26.436 -24.691 26.521 1.00 16.56 12 PRO A CA 1
ATOM 3411 C C . PRO D 1 12 ? -26.032 -24.603 27.993 1.00 15.76 12 PRO A C 1
ATOM 3412 O O . PRO D 1 12 ? -26.211 -25.586 28.711 1.00 16.55 12 PRO A O 1
ATOM 3416 N N . VAL D 1 13 ? -25.498 -23.451 28.418 1.00 14.05 13 VAL A N 1
ATOM 3417 C CA . VAL D 1 13 ? -24.953 -23.269 29.761 1.00 13.03 13 VAL A CA 1
ATOM 3418 C C . VAL D 1 13 ? -25.533 -22.048 30.424 1.00 13.62 13 VAL A C 1
ATOM 3419 O O . VAL D 1 13 ? -25.561 -20.999 29.834 1.00 13.04 13 VAL A O 1
ATOM 3423 N N . THR D 1 14 ? -25.963 -22.187 31.668 1.00 15.26 14 THR A N 1
ATOM 3424 C CA . THR D 1 14 ? -26.470 -21.078 32.423 1.00 16.55 14 THR A CA 1
ATOM 3425 C C . THR D 1 14 ? -25.340 -20.121 32.736 1.00 16.54 14 THR A C 1
ATOM 3426 O O . THR D 1 14 ? -24.219 -20.519 33.037 1.00 15.45 14 THR A O 1
ATOM 3430 N N . LEU D 1 15 ? -25.640 -18.842 32.609 1.00 17.61 15 LEU A N 1
ATOM 3431 C CA . LEU D 1 15 ? -24.649 -17.821 32.811 1.00 18.07 15 LEU A CA 1
ATOM 3432 C C . LEU D 1 15 ? -24.000 -18.051 34.154 1.00 18.76 15 LEU A C 1
ATOM 3433 O O . LEU D 1 15 ? -24.710 -18.291 35.141 1.00 20.40 15 LEU A O 1
ATOM 3438 N N . GLY D 1 16 ? -22.660 -18.066 34.172 1.00 18.17 16 GLY A N 1
ATOM 3439 C CA . GLY D 1 16 ? -21.889 -18.203 35.402 1.00 18.11 16 GLY A CA 1
ATOM 3440 C C . GLY D 1 16 ? -21.498 -19.625 35.715 1.00 18.09 16 GLY A C 1
ATOM 3441 O O . GLY D 1 16 ? -20.695 -19.846 36.615 1.00 19.08 16 GLY A O 1
ATOM 3442 N N . GLN D 1 17 ? -22.068 -20.610 35.010 1.00 17.37 17 GLN A N 1
ATOM 3443 C CA . GLN D 1 17 ? -21.786 -22.036 35.328 1.00 16.84 17 GLN A CA 1
ATOM 3444 C C . GLN D 1 17 ? -20.534 -22.479 34.615 1.00 15.69 17 GLN A C 1
ATOM 3445 O O . GLN D 1 17 ? -20.129 -21.858 33.625 1.00 14.82 17 GLN A O 1
ATOM 3451 N N . PRO D 1 18 ? -19.901 -23.555 35.113 1.00 15.66 18 PRO A N 1
ATOM 3452 C CA . PRO D 1 18 ? -18.764 -24.079 34.406 1.00 14.53 18 PRO A CA 1
ATOM 3453 C C . PRO D 1 18 ? -19.260 -24.963 33.301 1.00 14.60 18 PRO A C 1
ATOM 3454 O O . PRO D 1 18 ? -20.405 -25.382 33.326 1.00 14.98 18 PRO A O 1
ATOM 3458 N N . ALA D 1 19 ? -18.381 -25.283 32.353 1.00 14.89 19 ALA A N 1
ATOM 3459 C CA . ALA D 1 19 ? -18.707 -26.209 31.240 1.00 14.90 19 ALA A CA 1
ATOM 3460 C C . ALA D 1 19 ? -17.464 -26.982 30.806 1.00 14.58 19 ALA A C 1
ATOM 3461 O O . ALA D 1 19 ? -16.334 -26.532 31.028 1.00 14.54 19 ALA A O 1
ATOM 3463 N N . SER D 1 20 ? -17.685 -28.156 30.227 1.00 14.82 20 SER A N 1
ATOM 3464 C CA . SER D 1 20 ? -16.604 -28.959 29.681 1.00 15.30 20 SER A CA 1
ATOM 3465 C C . SER D 1 20 ? -16.961 -29.603 28.337 1.00 15.31 20 SER A C 1
ATOM 3466 O O . SER D 1 20 ? -18.103 -29.909 28.067 1.00 16.53 20 SER A O 1
ATOM 3469 N N . ILE D 1 21 ? -15.969 -29.718 27.469 1.00 14.82 21 ILE A N 1
ATOM 3470 C CA . ILE D 1 21 ? -16.152 -30.203 26.119 1.00 14.60 21 ILE A CA 1
ATOM 3471 C C . ILE D 1 21 ? -15.155 -31.356 25.976 1.00 14.73 21 ILE A C 1
ATOM 3472 O O . ILE D 1 21 ? -14.036 -31.301 26.465 1.00 13.87 21 ILE A O 1
ATOM 3477 N N . SER D 1 22 ? -15.566 -32.432 25.337 1.00 16.23 22 SER A N 1
ATOM 3478 C CA . SER D 1 22 ? -14.739 -33.625 25.286 1.00 17.30 22 SER A CA 1
ATOM 3479 C C . SER D 1 22 ? -14.293 -33.834 23.851 1.00 18.04 22 SER A C 1
ATOM 3480 O O . SER D 1 22 ? -15.036 -33.585 22.910 1.00 17.10 22 SER A O 1
ATOM 3483 N N . CYS D 1 23 ? -13.038 -34.238 23.685 1.00 19.80 23 CYS A N 1
ATOM 3484 C CA . CYS D 1 23 ? -12.499 -34.587 22.355 1.00 21.58 23 CYS A CA 1
ATOM 3485 C C . CYS D 1 23 ? -11.799 -35.926 22.520 1.00 22.30 23 CYS A C 1
ATOM 3486 O O . CYS D 1 23 ? -10.983 -36.073 23.436 1.00 22.03 23 CYS A O 1
ATOM 3489 N N . LYS D 1 24 ? -12.189 -36.918 21.715 1.00 23.57 24 LYS A N 1
ATOM 3490 C CA . LYS D 1 24 ? -11.563 -38.255 21.745 1.00 24.99 24 LYS A CA 1
ATOM 3491 C C . LYS D 1 24 ? -10.990 -38.577 20.382 1.00 25.19 24 LYS A C 1
ATOM 3492 O O . LYS D 1 24 ? -11.705 -38.472 19.397 1.00 26.06 24 LYS A O 1
ATOM 3498 N N . SER D 1 25 ? -9.727 -39.002 20.321 1.00 24.57 25 SER A N 1
ATOM 3499 C CA . SER D 1 25 ? -9.146 -39.506 19.076 1.00 24.57 25 SER A CA 1
ATOM 3500 C C . SER D 1 25 ? -9.166 -41.035 19.004 1.00 25.89 25 SER A C 1
ATOM 3501 O O . SER D 1 25 ? -9.251 -41.721 20.036 1.00 26.70 25 SER A O 1
ATOM 3504 N N . SER D 1 26 ? -9.082 -41.559 17.780 1.00 25.79 26 SER A N 1
ATOM 3505 C CA . SER D 1 26 ? -9.086 -42.991 17.530 1.00 26.97 26 SER A CA 1
ATOM 3506 C C . SER D 1 26 ? -7.712 -43.615 17.803 1.00 27.31 26 SER A C 1
ATOM 3507 O O . SER D 1 26 ? -7.593 -44.823 18.017 1.00 28.42 26 SER A O 1
ATOM 3510 N N . GLN D 1 27 ? -6.675 -42.791 17.829 1.00 26.41 27 GLN A N 1
ATOM 3511 C CA . GLN D 1 27 ? -5.369 -43.219 18.343 1.00 26.76 27 GLN A CA 1
ATOM 3512 C C . GLN D 1 27 ? -4.650 -42.091 19.031 1.00 24.72 27 GLN A C 1
ATOM 3513 O O . GLN D 1 27 ? -5.002 -40.923 18.871 1.00 24.06 27 GLN A O 1
ATOM 3519 N N . SER D 1 28 A -3.613 -42.452 19.771 1.00 24.13 27 SER A N 1
ATOM 3520 C CA . SER D 1 28 A -2.893 -41.515 20.604 1.00 22.71 27 SER A CA 1
ATOM 3521 C C . SER D 1 28 A -2.270 -40.403 19.807 1.00 21.59 27 SER A C 1
ATOM 3522 O O . SER D 1 28 A -1.757 -40.614 18.702 1.00 21.61 27 SER A O 1
ATOM 3525 N N . LEU D 1 29 B -2.256 -39.213 20.394 1.00 20.54 27 LEU A N 1
ATOM 3526 C CA . LEU D 1 29 B -1.649 -38.054 19.723 1.00 19.31 27 LEU A CA 1
ATOM 3527 C C . LEU D 1 29 B -0.289 -37.724 20.345 1.00 20.42 27 LEU A C 1
ATOM 3528 O O . LEU D 1 29 B 0.237 -36.620 20.152 1.00 19.81 27 LEU A O 1
ATOM 3533 N N . LEU D 1 30 C 0.264 -38.675 21.106 1.00 22.17 27 LEU A N 1
ATOM 3534 C CA . LEU D 1 30 C 1.616 -38.564 21.640 1.00 23.71 27 LEU A CA 1
ATOM 3535 C C . LEU D 1 30 C 2.578 -38.851 20.507 1.00 25.42 27 LEU A C 1
ATOM 3536 O O . LEU D 1 30 C 2.492 -39.901 19.865 1.00 26.07 27 LEU A O 1
ATOM 3541 N N . TYR D 1 31 D 3.466 -37.896 20.229 1.00 27.30 27 TYR A N 1
ATOM 3542 C CA . TYR D 1 31 D 4.443 -38.007 19.121 1.00 29.36 27 TYR A CA 1
ATOM 3543 C C . TYR D 1 31 D 5.787 -38.487 19.661 1.00 31.31 27 TYR A C 1
ATOM 3544 O O . TYR D 1 31 D 5.917 -38.727 20.850 1.00 31.71 27 TYR A O 1
ATOM 3553 N N . SER D 1 32 E 6.777 -38.668 18.794 1.00 33.74 27 SER A N 1
ATOM 3554 C CA . SER D 1 32 E 8.073 -39.269 19.192 1.00 35.91 27 SER A CA 1
ATOM 3555 C C . SER D 1 32 E 8.949 -38.442 20.161 1.00 36.52 27 SER A C 1
ATOM 3556 O O . SER D 1 32 E 9.942 -38.950 20.674 1.00 37.37 27 SER A O 1
ATOM 3559 N N . ASP D 1 33 ? 8.596 -37.177 20.393 1.00 36.58 28 ASP A N 1
ATOM 3560 C CA . ASP D 1 33 ? 9.051 -36.440 21.604 1.00 37.33 28 ASP A CA 1
ATOM 3561 C C . ASP D 1 33 ? 8.065 -36.792 22.703 1.00 36.31 28 ASP A C 1
ATOM 3562 O O . ASP D 1 33 ? 7.095 -37.507 22.474 1.00 36.27 28 ASP A O 1
ATOM 3567 N N . ALA D 1 34 ? 8.251 -36.250 23.894 1.00 35.85 29 ALA A N 1
ATOM 3568 C CA . ALA D 1 34 ? 7.180 -36.363 24.881 1.00 34.44 29 ALA A CA 1
ATOM 3569 C C . ALA D 1 34 ? 6.031 -35.367 24.607 1.00 31.52 29 ALA A C 1
ATOM 3570 O O . ALA D 1 34 ? 5.256 -35.081 25.514 1.00 31.81 29 ALA A O 1
ATOM 3572 N N . LYS D 1 35 ? 5.874 -34.878 23.378 1.00 28.68 30 LYS A N 1
ATOM 3573 C CA . LYS D 1 35 ? 4.844 -33.847 23.112 1.00 26.28 30 LYS A CA 1
ATOM 3574 C C . LYS D 1 35 ? 3.580 -34.437 22.475 1.00 23.04 30 LYS A C 1
ATOM 3575 O O . LYS D 1 35 ? 3.643 -35.377 21.688 1.00 22.37 30 LYS A O 1
ATOM 3581 N N . THR D 1 36 ? 2.447 -33.857 22.843 1.00 20.16 31 THR A N 1
ATOM 3582 C CA . THR D 1 36 ? 1.110 -34.254 22.358 1.00 17.93 31 THR A CA 1
ATOM 3583 C C . THR D 1 36 ? 0.428 -33.033 21.737 1.00 15.70 31 THR A C 1
ATOM 3584 O O . THR D 1 36 ? 0.027 -32.115 22.483 1.00 15.12 31 THR A O 1
ATOM 3588 N N . TYR D 1 37 ? 0.311 -33.019 20.400 1.00 13.85 32 TYR A N 1
ATOM 3589 C CA . TYR D 1 37 ? -0.217 -31.875 19.651 1.00 12.67 32 TYR A CA 1
ATOM 3590 C C . TYR D 1 37 ? -1.761 -31.856 19.561 1.00 11.12 32 TYR A C 1
ATOM 3591 O O . TYR D 1 37 ? -2.331 -31.858 18.478 1.00 11.11 32 TYR A O 1
ATOM 3600 N N . LEU D 1 38 ? -2.426 -31.798 20.702 1.00 10.02 33 LEU A N 1
ATOM 3601 C CA . LEU D 1 38 ? -3.852 -31.512 20.723 1.00 9.84 33 LEU A CA 1
ATOM 3602 C C . LEU D 1 38 ? -4.056 -29.999 21.027 1.00 8.96 33 LEU A C 1
ATOM 3603 O O . LEU D 1 38 ? -3.542 -29.493 22.016 1.00 9.62 33 LEU A O 1
ATOM 3608 N N . ASN D 1 39 ? -4.832 -29.323 20.182 1.00 7.80 34 ASN A N 1
ATOM 3609 C CA . ASN D 1 39 ? -5.112 -27.909 20.303 1.00 7.35 34 ASN A CA 1
ATOM 3610 C C . ASN D 1 39 ? -6.608 -27.709 20.425 1.00 6.95 34 ASN A C 1
ATOM 3611 O O . ASN D 1 39 ? -7.416 -28.613 20.038 1.00 7.78 34 ASN A O 1
ATOM 3616 N N . TRP D 1 40 ? -6.991 -26.534 20.935 1.00 5.38 35 TRP A N 1
ATOM 3617 C CA . TRP D 1 40 ? -8.393 -26.180 21.031 1.00 4.73 35 TRP A CA 1
ATOM 3618 C C . TRP D 1 40 ? -8.584 -24.809 20.449 1.00 5.31 35 TRP A C 1
ATOM 3619 O O . TRP D 1 40 ? -7.847 -23.925 20.810 1.00 5.77 35 TRP A O 1
ATOM 3630 N N . PHE D 1 41 ? -9.558 -24.646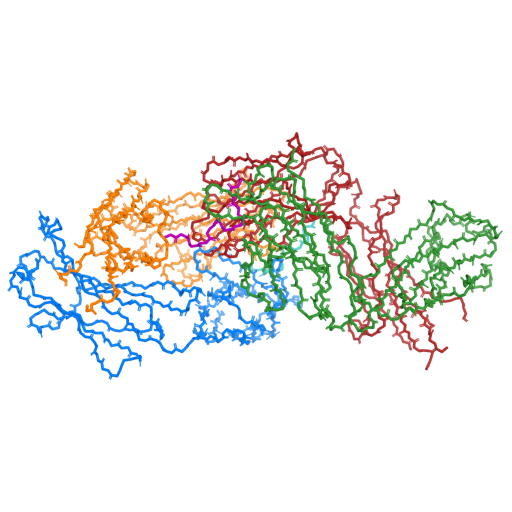 19.547 1.00 5.97 36 PHE A N 1
ATOM 3631 C CA . PHE D 1 41 ? -9.851 -23.384 18.850 1.00 7.38 36 PHE A CA 1
ATOM 3632 C C . PHE D 1 41 ? -11.245 -22.940 19.182 1.00 8.11 36 PHE A C 1
ATOM 3633 O O . PHE D 1 41 ? -12.068 -23.747 19.604 1.00 7.86 36 PHE A O 1
ATOM 3641 N N . GLN D 1 42 ? -11.501 -21.656 18.971 1.00 9.09 37 GLN A N 1
ATOM 3642 C CA . GLN D 1 42 ? -12.784 -21.068 19.207 1.00 10.44 37 GLN A CA 1
ATOM 3643 C C . GLN D 1 42 ? -13.120 -20.206 18.038 1.00 12.03 37 GLN A C 1
ATOM 3644 O O . GLN D 1 42 ? -12.238 -19.523 17.523 1.00 13.38 37 GLN A O 1
ATOM 3650 N N . GLN D 1 43 ? -14.378 -20.221 17.617 1.00 13.52 38 GLN A N 1
ATOM 3651 C CA . GLN D 1 43 ? -14.882 -19.209 16.695 1.00 15.42 38 GLN A CA 1
ATOM 3652 C C . GLN D 1 43 ? -16.183 -18.640 17.195 1.00 16.84 38 GLN A C 1
ATOM 3653 O O . GLN D 1 43 ? -17.173 -19.358 17.243 1.00 16.83 38 GLN A O 1
ATOM 3659 N N . ARG D 1 44 ? -16.165 -17.342 17.525 1.00 18.72 39 ARG A N 1
ATOM 3660 C CA . ARG D 1 44 ? -17.341 -16.613 17.970 1.00 20.34 39 ARG A CA 1
ATOM 3661 C C . ARG D 1 44 ? -18.017 -16.104 16.717 1.00 22.06 39 ARG A C 1
ATOM 3662 O O . ARG D 1 44 ? -17.355 -15.939 15.701 1.00 22.88 39 ARG A O 1
ATOM 3670 N N . PRO D 1 45 ? -19.340 -15.860 16.772 1.00 23.75 40 PRO A N 1
ATOM 3671 C CA . PRO D 1 45 ? -20.103 -15.338 15.627 1.00 25.12 40 PRO A CA 1
ATOM 3672 C C . PRO D 1 45 ? -19.531 -14.035 15.000 1.00 25.82 40 PRO A C 1
ATOM 3673 O O . PRO D 1 45 ? -19.277 -13.056 15.727 1.00 25.82 40 PRO A O 1
ATOM 3677 N N . GLY D 1 46 ? -19.360 -14.039 13.672 1.00 25.97 41 GLY A N 1
ATOM 3678 C CA . GLY D 1 46 ? -18.819 -12.889 12.920 1.00 26.70 41 GLY A CA 1
ATOM 3679 C C . GLY D 1 46 ? -17.288 -12.704 12.938 1.00 26.25 41 GLY A C 1
ATOM 3680 O O . GLY D 1 46 ? -16.748 -11.893 12.199 1.00 27.15 41 GLY A O 1
ATOM 3681 N N . GLN D 1 47 ? -16.582 -13.453 13.776 1.00 24.58 42 GLN A N 1
ATOM 3682 C CA . GLN D 1 47 ? -15.151 -13.285 13.933 1.00 24.39 42 GLN A CA 1
ATOM 3683 C C . GLN D 1 47 ? -14.349 -14.414 13.311 1.00 22.91 42 GLN A C 1
ATOM 3684 O O . GLN D 1 47 ? -14.861 -15.514 13.040 1.00 22.31 42 GLN A O 1
ATOM 3690 N N . SER D 1 48 ? -13.056 -14.153 13.145 1.00 22.18 43 SER A N 1
ATOM 3691 C CA . SER D 1 48 ? -12.127 -15.206 12.733 1.00 20.94 43 SER A CA 1
ATOM 3692 C C . SER D 1 48 ? -11.903 -16.173 13.865 1.00 18.49 43 SER A C 1
ATOM 3693 O O . SER D 1 48 ? -11.972 -15.786 15.019 1.00 18.11 43 SER A O 1
ATOM 3696 N N . PRO D 1 49 ? -11.601 -17.427 13.542 1.00 17.38 44 PRO A N 1
ATOM 3697 C CA . PRO D 1 49 ? -11.218 -18.374 14.565 1.00 16.17 44 PRO A CA 1
ATOM 3698 C C . PRO D 1 49 ? -9.938 -17.969 15.293 1.00 15.90 44 PRO A C 1
ATOM 3699 O O . PRO D 1 49 ? -9.146 -17.201 14.779 1.00 15.96 44 PRO A O 1
ATOM 3703 N N . ARG D 1 50 ? -9.741 -18.485 16.498 1.00 15.41 45 ARG A N 1
ATOM 3704 C CA . ARG D 1 50 ? -8.490 -18.244 17.214 1.00 15.87 45 ARG A CA 1
ATOM 3705 C C . ARG D 1 50 ? -8.105 -19.472 17.987 1.00 14.29 45 ARG A C 1
ATOM 3706 O O . ARG D 1 50 ? -8.970 -20.243 18.397 1.00 13.57 45 ARG A O 1
ATOM 3714 N N . ARG D 1 51 ? -6.815 -19.649 18.238 1.00 13.95 46 ARG A N 1
ATOM 3715 C CA . ARG D 1 51 ? -6.423 -20.736 19.126 1.00 13.19 46 ARG A CA 1
ATOM 3716 C C . ARG D 1 51 ? -6.448 -20.326 20.586 1.00 12.44 46 ARG A C 1
ATOM 3717 O O . ARG D 1 51 ? -5.984 -19.255 20.965 1.00 13.34 46 ARG A O 1
ATOM 3725 N N . LEU D 1 52 ? -7.015 -21.200 21.394 1.00 11.09 47 LEU A N 1
ATOM 3726 C CA . LEU D 1 52 ? -7.190 -20.971 22.806 1.00 11.06 47 LEU A CA 1
ATOM 3727 C C . LEU D 1 52 ? -6.047 -21.627 23.551 1.00 10.77 47 LEU A C 1
ATOM 3728 O O . LEU D 1 52 ? -5.480 -21.035 24.449 1.00 10.77 47 LEU A O 1
ATOM 3733 N N . ILE D 1 53 ? -5.719 -22.851 23.130 1.00 10.19 48 ILE A N 1
ATOM 3734 C CA . ILE D 1 53 ? -4.809 -23.747 23.822 1.00 10.31 48 ILE A CA 1
ATOM 3735 C C . ILE D 1 53 ? -4.002 -24.571 22.827 1.00 10.41 48 ILE A C 1
ATOM 3736 O O . ILE D 1 53 ? -4.571 -25.017 21.843 1.00 10.07 48 ILE A O 1
ATOM 3741 N N . TYR D 1 54 ? -2.697 -24.774 23.101 1.00 11.02 49 TYR A N 1
ATOM 3742 C CA . TYR D 1 54 ? -1.854 -25.713 22.362 1.00 11.27 49 TYR A CA 1
ATOM 3743 C C . TYR D 1 54 ? -1.243 -26.721 23.347 1.00 12.12 49 TYR A C 1
ATOM 3744 O O . TYR D 1 54 ? -1.215 -26.495 24.552 1.00 12.86 49 TYR A O 1
ATOM 3753 N N . GLN D 1 55 ? -0.799 -27.852 22.825 1.00 12.29 50 GLN A N 1
ATOM 3754 C CA . GLN D 1 55 ? -0.223 -28.931 23.613 1.00 13.27 50 GLN A CA 1
ATOM 3755 C C . GLN D 1 55 ? -1.012 -29.341 24.892 1.00 13.47 50 GLN A C 1
ATOM 3756 O O . GLN D 1 55 ? -0.447 -29.472 25.996 1.00 13.86 50 GLN A O 1
ATOM 3762 N N . ILE D 1 56 ? -2.313 -29.576 24.699 1.00 12.85 51 ILE A N 1
ATOM 3763 C CA . ILE D 1 56 ? -3.247 -30.092 25.732 1.00 13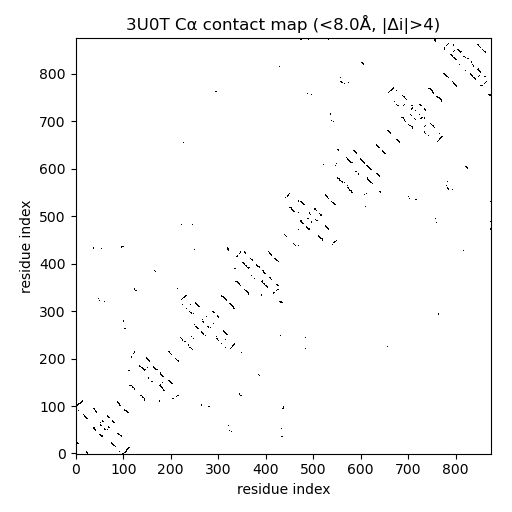.13 51 ILE A CA 1
ATOM 3764 C C . ILE D 1 56 ? -3.702 -29.050 26.705 1.00 13.40 51 ILE A C 1
ATOM 3765 O O . ILE D 1 56 ? -4.891 -28.840 26.849 1.00 12.82 51 ILE A O 1
ATOM 3770 N N . SER D 1 57 ? -2.745 -28.408 27.376 1.00 14.92 52 SER A N 1
ATOM 3771 C CA . SER D 1 57 ? -3.055 -27.509 28.482 1.00 15.75 52 SER A CA 1
ATOM 3772 C C . SER D 1 57 ? -2.397 -26.112 28.434 1.00 16.62 52 SER A C 1
ATOM 3773 O O . SER D 1 57 ? -2.614 -25.311 29.309 1.00 16.86 52 SER A O 1
ATOM 3776 N N . ARG D 1 58 ? -1.610 -25.807 27.419 1.00 17.83 53 ARG A N 1
ATOM 3777 C CA . ARG D 1 58 ? -0.945 -24.508 27.353 1.00 19.59 53 ARG A CA 1
ATOM 3778 C C . ARG D 1 58 ? -1.806 -23.417 26.703 1.00 18.57 53 ARG A C 1
ATOM 3779 O O . ARG D 1 58 ? -2.238 -23.559 25.572 1.00 17.04 53 ARG A O 1
ATOM 3787 N N . LEU D 1 59 ? -2.027 -22.329 27.431 1.00 19.83 54 LEU A N 1
ATOM 3788 C CA . LEU D 1 59 ? -2.823 -21.180 26.947 1.00 20.44 54 LEU A CA 1
ATOM 3789 C C . LEU D 1 59 ? -2.077 -20.328 25.948 1.00 21.61 54 LEU A C 1
ATOM 3790 O O . LEU D 1 59 ? -0.944 -19.926 26.216 1.00 22.64 54 LEU A O 1
ATOM 3795 N N . ASP D 1 60 ? -2.716 -20.017 24.825 1.00 22.04 55 ASP A N 1
ATOM 3796 C CA . ASP D 1 60 ? -2.183 -19.003 23.887 1.00 23.82 55 ASP A CA 1
ATOM 3797 C C . ASP D 1 60 ? -2.263 -17.612 24.539 1.00 24.42 55 ASP A C 1
ATOM 3798 O O . ASP D 1 60 ? -3.022 -17.420 25.505 1.00 24.36 55 ASP A O 1
ATOM 3803 N N . PRO D 1 61 ? -1.491 -16.636 24.013 1.00 25.28 56 PRO A N 1
ATOM 3804 C CA . PRO D 1 61 ? -1.546 -15.295 24.584 1.00 26.06 56 PRO A CA 1
ATOM 3805 C C . PRO D 1 61 ? -2.833 -14.595 24.215 1.00 25.11 56 PRO A C 1
ATOM 3806 O O . PRO D 1 61 ? -3.300 -14.719 23.087 1.00 24.78 56 PRO A O 1
ATOM 3810 N N . GLY D 1 62 ? -3.406 -13.892 25.176 1.00 25.09 57 GLY A N 1
ATOM 3811 C CA . GLY D 1 62 ? -4.700 -13.240 25.004 1.00 24.50 57 GLY A CA 1
ATOM 3812 C C . GLY D 1 62 ? -5.842 -14.016 25.614 1.00 23.25 57 GLY A C 1
ATOM 3813 O O . GLY D 1 62 ? -6.938 -13.512 25.712 1.00 23.63 57 GLY A O 1
ATOM 3814 N N . VAL D 1 63 ? -5.585 -15.251 26.031 1.00 22.17 58 VAL A N 1
ATOM 3815 C CA . VAL D 1 63 ? -6.619 -16.176 26.491 1.00 20.35 58 VAL A CA 1
ATOM 3816 C C . VAL D 1 63 ? -6.828 -16.104 28.007 1.00 20.53 58 VAL A C 1
ATOM 3817 O O . VAL D 1 63 ? -5.913 -16.253 28.782 1.00 20.36 58 VAL A O 1
ATOM 3821 N N . PRO D 1 64 ? -8.059 -15.869 28.437 1.00 20.61 59 PRO A N 1
ATOM 3822 C CA . PRO D 1 64 ? -8.214 -15.713 29.856 1.00 22.23 59 PRO A CA 1
ATOM 3823 C C . PRO D 1 64 ? -8.023 -16.994 30.666 1.00 22.56 59 PRO A C 1
ATOM 3824 O O . PRO D 1 64 ? -8.252 -18.096 30.181 1.00 22.82 59 PRO A O 1
ATOM 3828 N N . ASP D 1 65 ? -7.615 -16.830 31.908 1.00 23.71 60 ASP A N 1
ATOM 3829 C CA . ASP D 1 65 ? -7.485 -17.921 32.887 1.00 24.17 60 ASP A CA 1
ATOM 3830 C C . ASP D 1 65 ? -8.682 -18.898 33.056 1.00 21.68 60 ASP A C 1
ATOM 3831 O O . ASP D 1 65 ? -8.508 -20.017 33.509 1.00 20.59 60 ASP A O 1
ATOM 3836 N N . ARG D 1 66 ? -9.883 -18.454 32.697 1.00 20.16 61 ARG A N 1
ATOM 3837 C CA . ARG D 1 66 ? -11.106 -19.285 32.740 1.00 18.72 61 ARG A CA 1
ATOM 3838 C C . ARG D 1 66 ? -11.029 -20.548 31.913 1.00 15.77 61 ARG A C 1
ATOM 3839 O O . ARG D 1 66 ? -11.739 -21.478 32.194 1.00 15.17 61 ARG A O 1
ATOM 3847 N N . PHE D 1 67 ? -10.240 -20.544 30.848 1.00 13.64 62 PHE A N 1
ATOM 3848 C CA . PHE D 1 67 ? -10.070 -21.722 30.024 1.00 12.27 62 PHE A CA 1
ATOM 3849 C C . PHE D 1 67 ? -8.908 -22.598 30.576 1.00 12.47 62 PHE A C 1
ATOM 3850 O O . PHE D 1 67 ? -7.886 -22.108 31.094 1.00 12.64 62 PHE A O 1
ATOM 3858 N N . SER D 1 68 ? -9.102 -23.911 30.499 1.00 11.60 63 SER A N 1
ATOM 3859 C CA . SER D 1 68 ? -8.075 -24.839 30.889 1.00 12.28 63 SER A CA 1
ATOM 3860 C C . SER D 1 68 ? -8.242 -26.137 30.119 1.00 11.32 63 SER A C 1
ATOM 3861 O O . SER D 1 68 ? -9.307 -26.473 29.660 1.00 9.98 63 SER A O 1
ATOM 3864 N N . GLY D 1 69 ? -7.147 -26.850 29.970 1.00 11.93 64 GLY A N 1
ATOM 3865 C CA . GLY D 1 69 ? -7.149 -28.053 29.159 1.00 12.39 64 GLY A CA 1
ATOM 3866 C C . GLY D 1 69 ? -6.510 -29.234 29.840 1.00 13.01 64 GLY A C 1
ATOM 3867 O O . GLY D 1 69 ? -5.594 -29.086 30.629 1.00 13.91 64 GLY A O 1
ATOM 3868 N N . SER D 1 70 ? -6.999 -30.417 29.539 1.00 13.60 65 SER A N 1
ATOM 3869 C CA . SER D 1 70 ? -6.456 -31.597 30.179 1.00 15.13 65 SER A CA 1
ATOM 3870 C C . SER D 1 70 ? -6.642 -32.843 29.363 1.00 15.11 65 SER A C 1
ATOM 3871 O O . SER D 1 70 ? -7.348 -32.877 28.350 1.00 14.57 65 SER A O 1
ATOM 3874 N N . GLY D 1 71 ? -5.999 -33.888 29.852 1.00 16.68 66 GLY A N 1
ATOM 3875 C CA . GLY D 1 71 ? -6.051 -35.187 29.235 1.00 17.12 66 GLY A CA 1
ATOM 3876 C C . GLY D 1 71 ? -4.692 -35.631 28.738 1.00 17.76 66 GLY A C 1
ATOM 3877 O O . GLY D 1 71 ? -3.646 -35.019 29.010 1.00 17.70 66 GLY A O 1
ATOM 3878 N N . SER D 1 72 ? -4.724 -36.730 28.003 1.00 19.12 67 SER A N 1
ATOM 3879 C CA . SER D 1 72 ? -3.516 -37.360 27.476 1.00 19.85 67 SER A CA 1
ATOM 3880 C C . SER D 1 72 ? -3.908 -38.472 26.486 1.00 19.94 67 SER A C 1
ATOM 3881 O O . SER D 1 72 ? -5.037 -38.988 26.526 1.00 19.74 67 SER A O 1
ATOM 3884 N N . GLY D 1 73 ? -2.974 -38.794 25.598 1.00 19.93 68 GLY A N 1
ATOM 3885 C CA . GLY D 1 73 ? -3.112 -39.895 24.678 1.00 21.00 68 GLY A CA 1
ATOM 3886 C C . GLY D 1 73 ? -4.233 -39.717 23.684 1.00 21.07 68 GLY A C 1
ATOM 3887 O O . GLY D 1 73 ? -4.060 -39.065 22.627 1.00 20.57 68 GLY A O 1
ATOM 3888 N N . THR D 1 74 ? -5.386 -40.287 24.041 1.00 22.09 69 THR A N 1
ATOM 3889 C CA . THR D 1 74 ? -6.574 -40.307 23.188 1.00 22.40 69 THR A CA 1
ATOM 3890 C C . THR D 1 74 ? -7.766 -39.535 23.752 1.00 21.81 69 THR A C 1
ATOM 3891 O O . THR D 1 74 ? -8.787 -39.469 23.067 1.00 22.28 69 THR A O 1
ATOM 3895 N N . ASP D 1 75 ? -7.653 -38.955 24.956 1.00 20.94 70 ASP A N 1
ATOM 3896 C CA . ASP D 1 75 ? -8.816 -38.372 25.653 1.00 20.99 70 ASP A CA 1
ATOM 3897 C C . ASP D 1 75 ? -8.578 -36.966 26.253 1.00 18.17 70 ASP A C 1
ATOM 3898 O O . ASP D 1 75 ? -7.709 -36.798 27.092 1.00 17.78 70 ASP A O 1
ATOM 3903 N N . PHE D 1 76 ? -9.360 -35.970 25.838 1.00 15.74 71 PHE A N 1
ATOM 3904 C CA . PHE D 1 76 ? -9.070 -34.560 26.144 1.00 13.66 71 PHE A CA 1
ATOM 3905 C C . PHE D 1 76 ? -10.307 -33.792 26.543 1.00 13.56 71 PHE A C 1
ATOM 3906 O O . PHE D 1 76 ? -11.397 -34.071 26.054 1.00 14.62 71 PHE A O 1
ATOM 3914 N N . THR D 1 77 ? -10.139 -32.834 27.430 1.00 12.77 72 THR A N 1
ATOM 3915 C CA . THR D 1 77 ? -11.262 -32.030 27.898 1.00 13.15 72 THR A CA 1
ATOM 3916 C C . THR D 1 77 ? -10.869 -30.558 27.869 1.00 11.98 72 THR A C 1
ATOM 3917 O O . THR D 1 77 ? -9.750 -30.209 28.235 1.00 11.40 72 THR A O 1
ATOM 3921 N N . LEU D 1 78 ? -11.788 -29.725 27.399 1.00 11.61 73 LEU A N 1
ATOM 3922 C CA . LEU D 1 78 ? -11.669 -28.285 27.511 1.00 12.31 73 LEU A CA 1
ATOM 3923 C C . LEU D 1 78 ? -12.638 -27.815 28.595 1.00 13.60 73 LEU A C 1
ATOM 3924 O O . LEU D 1 78 ? -13.839 -28.108 28.499 1.00 13.73 73 LEU A O 1
ATOM 3929 N N . LYS D 1 79 ? -12.130 -27.144 29.628 1.00 14.31 74 LYS A N 1
ATOM 3930 C CA . LYS D 1 79 ? -12.981 -26.644 30.715 1.00 16.39 74 LYS A CA 1
ATOM 3931 C C . LYS D 1 79 ? -13.022 -25.129 30.649 1.00 16.30 74 LYS A C 1
ATOM 3932 O O . LYS D 1 79 ? -12.014 -24.491 30.316 1.00 15.88 74 LYS A O 1
ATOM 3938 N N . ILE D 1 80 ? -14.186 -24.554 30.928 1.00 16.93 75 ILE A N 1
ATOM 3939 C CA . ILE D 1 80 ? -14.330 -23.086 31.129 1.00 17.41 75 ILE A CA 1
ATOM 3940 C C . ILE D 1 80 ? -14.922 -22.937 32.507 1.00 18.86 75 ILE A C 1
ATOM 3941 O O . ILE D 1 80 ? -16.045 -23.409 32.745 1.00 19.72 75 ILE A O 1
ATOM 3946 N N . SER D 1 81 ? -14.190 -22.320 33.417 1.00 19.86 76 SER A N 1
ATOM 3947 C CA . SER D 1 81 ? -14.552 -22.396 34.825 1.00 22.05 76 SER A CA 1
ATOM 3948 C C . SER D 1 81 ? -15.811 -21.616 35.155 1.00 23.48 76 SER A C 1
ATOM 3949 O O . SER D 1 81 ? -16.507 -21.936 36.117 1.00 24.35 76 SER A O 1
ATOM 3952 N N . ARG D 1 82 ? -16.063 -20.558 34.383 1.00 24.48 77 ARG A N 1
ATOM 3953 C CA . ARG D 1 82 ? -17.192 -19.656 34.624 1.00 26.11 77 ARG A CA 1
ATOM 3954 C C . ARG D 1 82 ? -17.570 -19.015 33.292 1.00 24.82 77 ARG A C 1
ATOM 3955 O O . ARG D 1 82 ? -16.791 -18.229 32.759 1.00 25.10 77 ARG A O 1
ATOM 3963 N N . VAL D 1 83 ? -18.748 -19.349 32.768 1.00 23.68 78 VAL A N 1
ATOM 3964 C CA . VAL D 1 83 ? -19.158 -18.960 31.423 1.00 22.63 78 VAL A CA 1
ATOM 3965 C C . VAL D 1 83 ? -19.783 -17.561 31.341 1.00 23.99 78 VAL A C 1
ATOM 3966 O O . VAL D 1 83 ? -20.758 -17.265 32.050 1.00 24.80 78 VAL A O 1
ATOM 3970 N N . GLU D 1 84 ? -19.241 -16.716 30.460 1.00 24.22 79 GLU A N 1
ATOM 3971 C CA . GLU D 1 84 ? -19.795 -15.390 30.192 1.00 26.13 79 GLU A CA 1
ATOM 3972 C C . GLU D 1 84 ? -20.481 -15.352 28.828 1.00 25.34 79 GLU A C 1
ATOM 3973 O O . GLU D 1 84 ? -20.376 -16.289 28.036 1.00 24.29 79 GLU A O 1
ATOM 3979 N N . ALA D 1 85 ? -21.174 -14.264 28.532 1.00 25.82 80 ALA A N 1
ATOM 3980 C CA . ALA D 1 85 ? -21.746 -14.111 27.193 1.00 25.78 80 ALA A CA 1
ATOM 3981 C C . ALA D 1 85 ? -20.677 -14.091 26.088 1.00 24.93 80 ALA A C 1
ATOM 3982 O O . ALA D 1 85 ? -20.981 -14.402 24.952 1.00 24.73 80 ALA A O 1
ATOM 3984 N N . GLU D 1 86 ? -19.432 -13.728 26.413 1.00 24.70 81 GLU A N 1
ATOM 3985 C CA . GLU D 1 86 ? -18.384 -13.634 25.395 1.00 24.11 81 GLU A CA 1
ATOM 3986 C C . GLU D 1 86 ? -17.836 -15.002 24.997 1.00 21.76 81 GLU A C 1
ATOM 3987 O O . GLU D 1 86 ? -16.982 -15.115 24.109 1.00 22.29 81 GLU A O 1
ATOM 3993 N N . ASP D 1 87 ? -18.317 -16.045 25.650 1.00 19.42 82 ASP A N 1
ATOM 3994 C CA . ASP D 1 87 ? -17.898 -17.400 25.348 1.00 16.96 82 ASP A CA 1
ATOM 3995 C C . ASP D 1 87 ? -18.851 -18.088 24.358 1.00 15.36 82 ASP A C 1
ATOM 3996 O O . ASP D 1 87 ? -18.605 -19.196 23.918 1.00 14.19 82 ASP A O 1
ATOM 4001 N N . VAL D 1 88 ? -19.935 -17.420 23.992 1.00 14.49 83 VAL A N 1
ATOM 4002 C CA . VAL D 1 88 ? -20.849 -17.957 23.013 1.00 13.85 83 VAL A CA 1
ATOM 4003 C C . VAL D 1 88 ? -20.181 -18.146 21.658 1.00 12.80 83 VAL A C 1
ATOM 4004 O O . VAL D 1 88 ? -19.707 -17.190 21.043 1.00 12.86 83 VAL A O 1
ATOM 4008 N N . GLY D 1 89 ? -20.147 -19.391 21.189 1.00 11.76 84 GLY A N 1
ATOM 4009 C CA . GLY D 1 89 ? -19.615 -19.685 19.862 1.00 11.17 84 GLY A CA 1
ATOM 4010 C C . GLY D 1 89 ? -19.416 -21.173 19.644 1.00 11.05 84 GLY A C 1
ATOM 4011 O O . GLY D 1 89 ? -20.060 -22.006 20.311 1.00 11.65 84 GLY A O 1
ATOM 4012 N N . VAL D 1 90 ? -18.534 -21.511 18.695 1.00 10.31 85 VAL A N 1
ATOM 4013 C CA . VAL D 1 90 ? -18.240 -22.899 18.389 1.00 9.09 85 VAL A CA 1
ATOM 4014 C C . VAL D 1 90 ? -16.804 -23.211 18.771 1.00 8.74 85 VAL A C 1
ATOM 4015 O O . VAL D 1 90 ? -15.938 -22.370 18.615 1.00 8.42 85 VAL A O 1
ATOM 4019 N N . TYR D 1 91 ? -16.584 -24.406 19.333 1.00 8.12 86 TYR A N 1
ATOM 4020 C CA . TYR D 1 91 ? -15.286 -24.815 19.820 1.00 7.13 86 TYR A CA 1
ATOM 4021 C C . TYR D 1 91 ? -14.852 -26.106 19.114 1.00 7.64 86 TYR A C 1
ATOM 4022 O O . TYR D 1 91 ? -15.616 -27.072 19.024 1.00 6.51 86 TYR A O 1
ATOM 4031 N N . TYR D 1 92 ? -13.601 -26.118 18.636 1.00 7.60 87 TYR A N 1
ATOM 4032 C CA . TYR D 1 92 ? -13.087 -27.206 17.821 1.00 8.26 87 TYR A CA 1
ATOM 4033 C C . TYR D 1 92 ? -11.793 -27.726 18.435 1.00 9.48 87 TYR A C 1
ATOM 4034 O O . TYR D 1 92 ? -10.940 -26.929 18.752 1.00 10.16 87 TYR A O 1
ATOM 4043 N N . CYS D 1 93 ? -11.605 -29.040 18.558 1.00 10.60 88 CYS A N 1
ATOM 4044 C CA . CYS D 1 93 ? -10.266 -29.530 18.728 1.00 11.26 88 CYS A CA 1
ATOM 4045 C C . CYS D 1 93 ? -9.581 -29.715 17.360 1.00 11.52 88 CYS A C 1
ATOM 4046 O O . CYS D 1 93 ? -10.232 -29.882 16.282 1.00 11.60 88 CYS A O 1
ATOM 4049 N N . LEU D 1 94 ? -8.260 -29.705 17.434 1.00 10.48 89 LEU A N 1
ATOM 4050 C CA . LEU D 1 94 ? -7.410 -29.939 16.300 1.00 10.92 89 LEU A CA 1
ATOM 4051 C C . LEU D 1 94 ? -6.149 -30.745 16.690 1.00 11.31 89 LEU A C 1
ATOM 4052 O O . LEU D 1 94 ? -5.349 -30.383 17.563 1.00 11.19 89 LEU A O 1
ATOM 4057 N N . GLN D 1 95 ? -6.015 -31.840 15.976 1.00 12.04 90 GLN A N 1
ATOM 4058 C CA . GLN D 1 95 ? -4.995 -32.834 16.125 1.00 12.30 90 GLN A CA 1
ATOM 4059 C C . GLN D 1 95 ? -3.913 -32.455 15.126 1.00 13.14 90 GLN A C 1
ATOM 4060 O O . GLN D 1 95 ? -4.172 -32.331 13.915 1.00 12.96 90 GLN A O 1
ATOM 4066 N N . GLY D 1 96 ? -2.700 -32.244 15.624 1.00 13.86 91 GLY A N 1
ATOM 4067 C CA . GLY D 1 96 ? -1.553 -31.989 14.745 1.00 14.60 91 GLY A CA 1
ATOM 4068 C C . GLY D 1 96 ? -0.403 -32.987 14.799 1.00 15.59 91 GLY A C 1
ATOM 4069 O O . GLY D 1 96 ? 0.734 -32.640 14.444 1.00 16.30 91 GLY A O 1
ATOM 4070 N N . THR D 1 97 ? -0.680 -34.238 15.199 1.00 16.26 92 THR A N 1
ATOM 4071 C CA . THR D 1 97 ? 0.350 -35.258 15.316 1.00 16.59 92 THR A CA 1
ATOM 4072 C C . THR D 1 97 ? 0.472 -36.160 14.100 1.00 18.13 92 THR A C 1
ATOM 4073 O O . THR D 1 97 ? 1.566 -36.483 13.706 1.00 18.54 92 THR A O 1
ATOM 4077 N N . HIS D 1 98 ? -0.650 -36.584 13.531 1.00 19.40 93 HIS A N 1
ATOM 4078 C CA . HIS D 1 98 ? -0.698 -37.580 12.462 1.00 21.08 93 HIS A CA 1
ATOM 4079 C C . HIS D 1 98 ? -1.327 -36.958 11.254 1.00 21.26 93 HIS A C 1
ATOM 4080 O O . HIS D 1 98 ? -2.344 -36.321 11.408 1.00 21.65 93 HIS A O 1
ATOM 4087 N N . TYR D 1 99 ? -0.774 -37.180 10.067 1.00 22.67 94 TYR A N 1
ATOM 4088 C CA . TYR D 1 99 ? -1.454 -36.818 8.831 1.00 23.76 94 TYR A CA 1
ATOM 4089 C C . TYR D 1 99 ? -2.782 -37.589 8.778 1.00 24.34 94 TYR A C 1
ATOM 4090 O O . TYR D 1 99 ? -2.799 -38.772 9.156 1.00 25.37 94 TYR A O 1
ATOM 4099 N N . PRO D 1 100 ? -3.893 -36.948 8.343 1.00 24.16 95 PRO A N 1
ATOM 4100 C CA . PRO D 1 100 ? -3.983 -35.542 8.030 1.00 23.54 95 PRO A CA 1
ATOM 4101 C C . PRO D 1 100 ? -4.360 -34.762 9.284 1.00 22.06 95 PRO A C 1
ATOM 4102 O O . PRO D 1 100 ? -4.937 -35.335 10.240 1.00 21.22 95 PRO A O 1
ATOM 4106 N N . VAL D 1 101 ? -4.040 -33.461 9.268 1.00 21.00 96 VAL A N 1
ATOM 4107 C CA . VAL D 1 101 ? -4.482 -32.539 10.298 1.00 18.90 96 VAL A CA 1
ATOM 4108 C C . VAL D 1 101 ? -6.011 -32.461 10.161 1.00 18.67 96 VAL A C 1
ATOM 4109 O O . VAL D 1 101 ? -6.529 -32.517 9.051 1.00 18.83 96 VAL A O 1
ATOM 4113 N N . LEU D 1 102 ? -6.702 -32.356 11.299 1.00 17.50 97 LEU A N 1
ATOM 4114 C CA . LEU D 1 102 ? -8.124 -32.663 11.382 1.00 17.30 97 LEU A CA 1
ATOM 4115 C C . LEU D 1 102 ? -8.708 -31.890 12.528 1.00 15.90 97 LEU A C 1
ATOM 4116 O O . LEU D 1 102 ? -8.201 -31.974 13.651 1.00 15.19 97 LEU A O 1
ATOM 4121 N N . PHE D 1 103 ? -9.756 -31.124 12.234 1.00 15.21 98 PHE A N 1
ATOM 4122 C CA . PHE D 1 103 ? -10.635 -30.567 13.256 1.00 13.93 98 PHE A CA 1
ATOM 4123 C C . PHE D 1 103 ? -11.687 -31.606 13.699 1.00 14.58 98 PHE A C 1
ATOM 4124 O O . PHE D 1 103 ? -12.095 -32.445 12.921 1.00 15.36 98 PHE A O 1
ATOM 4132 N N . GLY D 1 104 ? -12.121 -31.534 14.953 1.00 14.23 99 GLY A N 1
ATOM 4133 C CA . GLY D 1 104 ? -13.347 -32.196 15.383 1.00 14.60 99 GLY A CA 1
ATOM 4134 C C . GLY D 1 104 ? -14.513 -31.469 14.765 1.00 15.40 99 GLY A C 1
ATOM 4135 O O . GLY D 1 104 ? -14.329 -30.422 14.163 1.00 14.75 99 GLY A O 1
ATOM 4136 N N . GLN D 1 105 ? -15.717 -31.998 14.953 1.00 17.34 100 GLN A N 1
ATOM 4137 C CA . GLN D 1 105 ? -16.915 -31.507 14.250 1.00 19.07 100 GLN A CA 1
ATOM 4138 C C . GLN D 1 105 ? -17.433 -30.182 14.795 1.00 17.74 100 GLN A C 1
ATOM 4139 O O . GLN D 1 105 ? -18.266 -29.582 14.144 1.00 18.10 100 GLN A O 1
ATOM 4145 N N . GLY D 1 106 ? -16.956 -29.759 15.978 1.00 16.34 101 GLY A N 1
ATOM 4146 C CA . GLY D 1 106 ? -17.411 -28.515 16.656 1.00 15.72 101 GLY A CA 1
ATOM 4147 C C . GLY D 1 106 ? -18.473 -28.697 17.764 1.00 15.60 101 GLY A C 1
ATOM 4148 O O . GLY D 1 106 ? -19.375 -29.497 17.652 1.00 17.05 101 GLY A O 1
ATOM 4149 N N . THR D 1 107 ? -18.360 -27.931 18.827 1.00 14.92 102 THR A N 1
ATOM 4150 C CA . THR D 1 107 ? -19.364 -27.857 19.872 1.00 15.14 102 THR A CA 1
ATOM 4151 C C . THR D 1 107 ? -19.913 -26.447 19.945 1.00 15.56 102 THR A C 1
ATOM 4152 O O . THR D 1 107 ? -19.153 -25.494 20.175 1.00 14.48 102 THR A O 1
ATOM 4156 N N . ARG D 1 108 ? -21.230 -26.323 19.748 1.00 16.80 103 ARG A N 1
ATOM 4157 C CA . ARG D 1 108 ? -21.882 -25.039 19.799 1.00 18.06 103 ARG A CA 1
ATOM 4158 C C . ARG D 1 108 ? -22.205 -24.742 21.244 1.00 17.04 103 ARG A C 1
ATOM 4159 O O . ARG D 1 108 ? -22.928 -25.510 21.888 1.00 18.07 103 ARG A O 1
ATOM 4167 N N . LEU D 1 109 ? -21.666 -23.637 21.748 1.00 15.52 104 LEU A N 1
ATOM 4168 C CA . LEU D 1 109 ? -21.938 -23.207 23.097 1.00 15.28 104 LEU A CA 1
ATOM 4169 C C . LEU D 1 109 ? -22.839 -21.978 23.052 1.00 15.22 104 LEU A C 1
ATOM 4170 O O . LEU D 1 109 ? -22.502 -21.019 22.396 1.00 14.75 104 LEU A O 1
ATOM 4175 N N . GLU D 1 110 ? -23.973 -22.052 23.754 1.00 15.81 105 GLU A N 1
ATOM 4176 C CA . GLU D 1 110 ? -24.935 -20.956 23.892 1.00 16.51 105 GLU A CA 1
ATOM 4177 C C . GLU D 1 110 ? -25.306 -20.795 25.351 1.00 16.40 105 GLU A C 1
ATOM 4178 O O . GLU D 1 110 ? -25.023 -21.688 26.164 1.00 16.67 105 GLU A O 1
ATOM 4184 N N . ILE D 1 111 ? -25.929 -19.660 25.677 1.00 16.65 106 ILE A N 1
ATOM 4185 C CA . ILE D 1 111 ? -26.390 -19.353 27.042 1.00 16.38 106 ILE A CA 1
ATOM 4186 C C . ILE D 1 111 ? -27.803 -19.852 27.238 1.00 18.63 106 ILE A C 1
ATOM 4187 O O . ILE D 1 111 ? -28.708 -19.545 26.441 1.00 18.99 106 ILE A O 1
ATOM 4192 N N . LYS D 1 112 ? -28.003 -20.582 28.335 1.00 20.11 107 LYS A N 1
ATOM 4193 C CA . LYS D 1 112 ? -29.306 -21.108 28.691 1.00 22.31 107 LYS A CA 1
ATOM 4194 C C . LYS D 1 112 ? -30.037 -20.179 29.675 1.00 23.86 107 LYS A C 1
ATOM 4195 O O . LYS D 1 112 ? -29.517 -19.827 30.762 1.00 23.86 107 LYS A O 1
ATOM 4201 N N . ARG D 1 113 ? -31.267 -19.832 29.284 1.00 18.47 108 ARG A N 1
ATOM 4202 C CA . ARG D 1 113 ? -32.210 -19.052 30.089 1.00 17.57 108 ARG A CA 1
ATOM 4203 C C . ARG D 1 113 ? -33.499 -19.841 30.144 1.00 16.71 108 ARG A C 1
ATOM 4204 O O . ARG D 1 113 ? -33.613 -20.884 29.518 1.00 16.62 108 ARG A O 1
ATOM 4212 N N . THR D 1 114 ? -34.491 -19.320 30.851 1.00 16.99 109 THR A N 1
ATOM 4213 C CA . THR D 1 114 ? -35.797 -19.962 30.909 1.00 17.16 109 THR A CA 1
ATOM 4214 C C . THR D 1 114 ? -36.506 -19.867 29.556 1.00 15.64 109 THR A C 1
ATOM 4215 O O . THR D 1 114 ? -36.249 -18.986 28.738 1.00 15.60 109 THR A O 1
ATOM 4219 N N . VAL D 1 115 ? -37.373 -20.819 29.325 1.00 14.93 110 VAL A N 1
ATOM 4220 C CA . VAL D 1 115 ? -38.068 -20.931 28.081 1.00 14.06 110 VAL A CA 1
ATOM 4221 C C . VAL D 1 115 ? -38.896 -19.657 27.842 1.00 14.15 110 VAL A C 1
ATOM 4222 O O . VAL D 1 115 ? -39.568 -19.181 28.733 1.00 15.48 110 VAL A O 1
ATOM 4226 N N . ALA D 1 116 ? -38.810 -19.080 26.649 1.00 12.85 111 ALA A N 1
ATOM 4227 C CA . ALA D 1 116 ? -39.662 -17.945 26.328 1.00 12.91 111 ALA A CA 1
ATOM 4228 C C . ALA D 1 116 ? -40.329 -18.181 24.967 1.00 12.42 111 ALA A C 1
ATOM 4229 O O . ALA D 1 116 ? -39.659 -18.504 23.961 1.00 12.40 111 ALA A O 1
ATOM 4231 N N . ALA D 1 117 ? -41.652 -18.056 24.953 1.00 12.29 112 ALA A N 1
ATOM 4232 C CA . ALA D 1 117 ? -42.436 -18.273 23.753 1.00 11.91 112 ALA A CA 1
ATOM 4233 C C . ALA D 1 117 ? -42.264 -17.086 22.801 1.00 11.68 112 ALA A C 1
ATOM 4234 O O . ALA D 1 117 ? -42.280 -15.937 23.202 1.00 12.07 112 ALA A O 1
ATOM 4236 N N . PRO D 1 118 ? -42.168 -17.365 21.514 1.00 11.69 113 PRO A N 1
ATOM 4237 C CA . PRO D 1 118 ? -42.108 -16.285 20.531 1.00 12.15 113 PRO A CA 1
ATOM 4238 C C . PRO D 1 118 ? -43.342 -15.419 20.523 1.00 12.96 113 PRO A C 1
ATOM 4239 O O . PRO D 1 118 ? -44.405 -15.915 20.868 1.00 13.87 113 PRO A O 1
ATOM 4243 N N . SER D 1 119 ? -43.181 -14.163 20.100 1.00 13.54 114 SER A N 1
ATOM 4244 C CA . SER D 1 119 ? -44.275 -13.300 19.621 1.00 14.27 114 SER A CA 1
ATOM 4245 C C . SER D 1 119 ? -44.313 -13.329 18.083 1.00 13.85 114 SER A C 1
ATOM 4246 O O . SER D 1 119 ? -43.297 -13.069 17.436 1.00 13.73 114 SER A O 1
ATOM 4249 N N . VAL D 1 120 ? -45.478 -13.599 17.509 1.00 13.91 115 VAL A N 1
ATOM 4250 C CA . VAL D 1 120 ? -45.623 -13.828 16.068 1.00 13.25 115 VAL A CA 1
ATOM 4251 C C . VAL D 1 120 ? -46.230 -12.614 15.368 1.00 13.42 115 VAL A C 1
ATOM 4252 O O . VAL D 1 120 ? -47.172 -11.990 15.854 1.00 14.75 115 VAL A O 1
ATOM 4256 N N . PHE D 1 121 ? -45.676 -12.270 14.220 1.00 12.80 116 PHE A N 1
ATOM 4257 C CA . PHE D 1 121 ? -46.225 -11.202 13.393 1.00 12.49 116 PHE A CA 1
ATOM 4258 C C . PHE D 1 121 ? -46.230 -11.673 11.967 1.00 11.75 116 PHE A C 1
ATOM 4259 O O . PHE D 1 121 ? -45.269 -12.350 11.561 1.00 11.59 116 PHE A O 1
ATOM 4267 N N . ILE D 1 122 ? -47.300 -11.345 11.232 1.00 11.48 117 ILE A N 1
ATOM 4268 C CA . ILE D 1 122 ? -47.451 -11.734 9.827 1.00 11.19 117 ILE A CA 1
ATOM 4269 C C . ILE D 1 122 ? -47.557 -10.464 8.978 1.00 12.06 117 ILE A C 1
ATOM 4270 O O . ILE D 1 122 ? -48.176 -9.517 9.401 1.00 11.54 117 ILE A O 1
ATOM 4275 N N . PHE D 1 123 ? -46.910 -10.452 7.803 1.00 12.57 118 PHE A N 1
ATOM 4276 C CA . PHE D 1 123 ? -46.865 -9.282 6.936 1.00 13.84 118 PHE A CA 1
ATOM 4277 C C . PHE D 1 123 ? -47.302 -9.685 5.544 1.00 14.82 118 PHE A C 1
ATOM 4278 O O . PHE D 1 123 ? -46.659 -10.538 4.902 1.00 15.33 118 PHE A O 1
ATOM 4286 N N . PRO D 1 124 ? -48.371 -9.085 5.043 1.00 15.85 119 PRO A N 1
ATOM 4287 C CA . PRO D 1 124 ? -48.709 -9.369 3.670 1.00 16.99 119 PRO A CA 1
ATOM 4288 C C . PRO D 1 124 ? -47.641 -8.834 2.709 1.00 17.84 119 PRO A C 1
ATOM 4289 O O . PRO D 1 124 ? -46.708 -8.137 3.151 1.00 18.15 119 PRO A O 1
ATOM 4293 N N . PRO D 1 125 ? -47.760 -9.164 1.412 1.00 18.54 120 PRO A N 1
ATOM 4294 C CA . PRO D 1 125 ? -46.835 -8.573 0.440 1.00 19.93 120 PRO A CA 1
ATOM 4295 C C . PRO D 1 125 ? -47.179 -7.115 0.207 1.00 21.89 120 PRO A C 1
ATOM 4296 O O . PRO D 1 125 ? -48.321 -6.681 0.433 1.00 22.64 120 PRO A O 1
ATOM 4300 N N . SER D 1 126 ? -46.165 -6.356 -0.155 1.00 23.58 121 SER A N 1
ATOM 4301 C CA . SER D 1 126 ? -46.337 -4.966 -0.491 1.00 26.15 121 SER A CA 1
ATOM 4302 C C . SER D 1 126 ? -47.019 -4.876 -1.840 1.00 27.45 121 SER A C 1
ATOM 4303 O O . SER D 1 126 ? -46.766 -5.684 -2.728 1.00 26.89 121 SER A O 1
ATOM 4306 N N . ASP D 1 127 ? -47.887 -3.896 -2.007 1.00 30.06 122 ASP A N 1
ATOM 4307 C CA . ASP D 1 127 ? -48.440 -3.645 -3.337 1.00 32.36 122 ASP A CA 1
ATOM 4308 C C . ASP D 1 127 ? -47.318 -3.331 -4.368 1.00 33.01 122 ASP A C 1
ATOM 4309 O O . ASP D 1 127 ? -47.437 -3.646 -5.547 1.00 32.96 122 ASP A O 1
ATOM 4314 N N . GLU D 1 128 ? -46.214 -2.769 -3.908 1.00 33.64 123 GLU A N 1
ATOM 4315 C CA . GLU D 1 128 ? -45.050 -2.549 -4.767 1.00 35.06 123 GLU A CA 1
ATOM 4316 C C . GLU D 1 128 ? -44.457 -3.867 -5.317 1.00 33.09 123 GLU A C 1
ATOM 4317 O O . GLU D 1 128 ? -44.120 -3.964 -6.492 1.00 33.02 123 GLU A O 1
ATOM 4323 N N . GLN D 1 129 ? -44.332 -4.883 -4.473 1.00 31.15 124 GLN A N 1
ATOM 4324 C CA . GLN D 1 129 ? -43.836 -6.187 -4.948 1.00 30.23 124 GLN A CA 1
ATOM 4325 C C . GLN D 1 129 ? -44.817 -6.848 -5.896 1.00 30.41 124 GLN A C 1
ATOM 4326 O O . GLN D 1 129 ? -44.416 -7.511 -6.847 1.00 30.57 124 GLN A O 1
ATOM 4332 N N . LEU D 1 130 ? -46.106 -6.677 -5.615 1.00 30.86 125 LEU A N 1
ATOM 4333 C CA . LEU D 1 130 ? -47.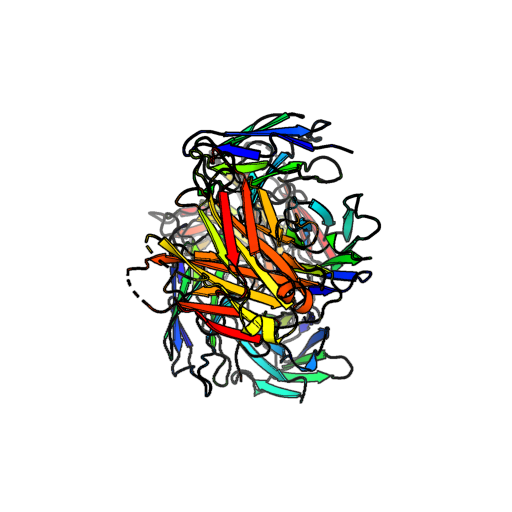158 -7.219 -6.458 1.00 31.44 125 LEU A CA 1
ATOM 4334 C C . LEU D 1 130 ? -47.127 -6.594 -7.857 1.00 33.97 125 LEU A C 1
ATOM 4335 O O . LEU D 1 130 ? -47.322 -7.280 -8.839 1.00 33.72 125 LEU A O 1
ATOM 4340 N N . LYS D 1 131 ? -46.841 -5.302 -7.954 1.00 37.06 126 LYS A N 1
ATOM 4341 C CA . LYS D 1 131 ? -46.692 -4.657 -9.260 1.00 40.31 126 LYS A CA 1
ATOM 4342 C C . LYS D 1 131 ? -45.617 -5.289 -10.149 1.00 40.72 126 LYS A C 1
ATOM 4343 O O . LYS D 1 131 ? -45.385 -4.806 -11.244 1.00 43.32 126 LYS A O 1
ATOM 4349 N N . SER D 1 132 ? -44.930 -6.329 -9.702 1.00 39.70 127 SER A N 1
ATOM 4350 C CA . SER D 1 132 ? -43.774 -6.818 -10.436 1.00 39.68 127 SER A CA 1
ATOM 4351 C C . SER D 1 132 ? -43.777 -8.313 -10.687 1.00 38.58 127 SER A C 1
ATOM 4352 O O . SER D 1 132 ? -42.814 -8.793 -11.257 1.00 39.57 127 SER A O 1
ATOM 4355 N N . GLY D 1 133 ? -44.819 -9.055 -10.268 1.00 36.65 128 GLY A N 1
ATOM 4356 C CA . GLY D 1 133 ? -44.951 -10.498 -10.595 1.00 35.24 128 GLY A CA 1
ATOM 4357 C C . GLY D 1 133 ? -44.882 -11.545 -9.480 1.00 33.36 128 GLY A C 1
ATOM 4358 O O . GLY D 1 133 ? -45.348 -12.692 -9.665 1.00 33.40 128 GLY A O 1
ATOM 4359 N N . THR D 1 134 ? -44.315 -11.173 -8.328 1.00 31.32 129 THR A N 1
ATOM 4360 C CA . THR D 1 134 ? -44.140 -12.088 -7.188 1.00 28.65 129 THR A CA 1
ATOM 4361 C C . THR D 1 134 ? -44.835 -11.540 -5.921 1.00 26.11 129 THR A C 1
ATOM 4362 O O . THR D 1 134 ? -45.056 -10.341 -5.785 1.00 26.36 129 THR A O 1
ATOM 4366 N N . ALA D 1 135 ? -45.205 -12.453 -5.027 1.00 22.95 130 ALA A N 1
ATOM 4367 C CA . ALA D 1 135 ? -45.755 -12.134 -3.719 1.00 21.07 130 ALA A CA 1
ATOM 4368 C C . ALA D 1 135 ? -44.930 -12.840 -2.660 1.00 19.20 130 ALA A C 1
ATOM 4369 O O . ALA D 1 135 ? -44.898 -14.063 -2.631 1.00 18.67 130 ALA A O 1
ATOM 4371 N N . SER D 1 136 ? -44.265 -12.085 -1.797 1.00 17.57 131 SER A N 1
ATOM 4372 C CA . SER D 1 136 ? -43.600 -12.674 -0.650 1.00 15.70 131 SER A CA 1
ATOM 4373 C C . SER D 1 136 ? -44.425 -12.349 0.591 1.00 15.04 131 SER A C 1
ATOM 4374 O O . SER D 1 136 ? -44.757 -11.204 0.848 1.00 15.67 131 SER A O 1
ATOM 4377 N N . VAL D 1 137 ? -44.783 -13.375 1.345 1.00 14.13 132 VAL A N 1
ATOM 4378 C CA . VAL D 1 137 ? -45.434 -13.176 2.616 1.00 13.62 132 VAL A CA 1
ATOM 4379 C C . VAL D 1 137 ? -44.495 -13.641 3.742 1.00 12.79 132 VAL A C 1
ATOM 4380 O O . VAL D 1 137 ? -43.888 -14.684 3.658 1.00 11.73 132 VAL A O 1
ATOM 4384 N N . VAL D 1 138 ? -44.377 -12.819 4.783 1.00 13.18 133 VAL A N 1
ATOM 4385 C CA . VAL D 1 138 ? -43.363 -13.002 5.837 1.00 13.09 133 VAL A CA 1
ATOM 4386 C C . VAL D 1 138 ? -43.999 -13.172 7.238 1.00 13.49 133 VAL A C 1
ATOM 4387 O O . VAL D 1 138 ? -44.956 -12.447 7.594 1.00 14.94 133 VAL A O 1
ATOM 4391 N N . CYS D 1 139 ? -43.502 -14.157 7.988 1.00 13.27 134 CYS A N 1
ATOM 4392 C CA . CYS D 1 139 ? -43.917 -14.427 9.364 1.00 13.91 134 CYS A CA 1
ATOM 4393 C C . CYS D 1 139 ? -42.684 -14.146 10.219 1.00 13.47 134 CYS A C 1
ATOM 4394 O O . CYS D 1 139 ? -41.588 -14.554 9.870 1.00 13.37 134 CYS A O 1
ATOM 4397 N N . LEU D 1 140 ? -42.852 -13.419 11.317 1.00 13.28 135 LEU A N 1
ATOM 4398 C CA . LEU D 1 140 ? -41.750 -13.132 12.220 1.00 12.93 135 LEU A CA 1
ATOM 4399 C C . LEU D 1 140 ? -42.055 -13.780 13.556 1.00 12.85 135 LEU A C 1
ATOM 4400 O O . LEU D 1 140 ? -43.166 -13.617 14.057 1.00 13.71 135 LEU A O 1
ATOM 4405 N N . LEU D 1 141 ? -41.083 -14.518 14.102 1.00 11.79 136 LEU A N 1
ATOM 4406 C CA . LEU D 1 141 ? -41.125 -15.028 15.469 1.00 11.61 136 LEU A CA 1
ATOM 4407 C C . LEU D 1 141 ? -40.039 -14.291 16.217 1.00 11.78 136 LEU A C 1
ATOM 4408 O O . LEU D 1 141 ? -38.851 -14.406 15.886 1.00 10.93 136 LEU A O 1
ATOM 4413 N N . ASN D 1 142 ? -40.455 -13.546 17.239 1.00 12.52 137 ASN A N 1
ATOM 4414 C CA . ASN D 1 142 ? -39.565 -12.651 17.936 1.00 13.13 137 ASN A CA 1
ATOM 4415 C C . ASN D 1 142 ? -39.230 -13.038 19.383 1.00 12.87 137 ASN A C 1
ATOM 4416 O O . ASN D 1 142 ? -40.136 -13.335 20.188 1.00 13.23 137 ASN A O 1
ATOM 4421 N N . ASN D 1 143 ? -37.932 -13.021 19.709 1.00 11.87 138 ASN A N 1
ATOM 4422 C CA . ASN D 1 143 ? -37.447 -13.067 21.084 1.00 11.23 138 ASN A CA 1
ATOM 4423 C C . ASN D 1 143 ? -37.869 -14.305 21.884 1.00 10.36 138 ASN A C 1
ATOM 4424 O O . ASN D 1 143 ? -38.433 -14.184 22.965 1.00 10.37 138 ASN A O 1
ATOM 4429 N N . PHE D 1 144 ? -37.515 -15.478 21.362 1.00 9.48 139 PHE A N 1
ATOM 4430 C CA . PHE D 1 144 ? -37.911 -16.780 21.896 1.00 9.05 139 PHE A CA 1
ATOM 4431 C C . PHE D 1 144 ? -36.697 -17.634 22.280 1.00 8.49 139 PHE A C 1
ATOM 4432 O O . PHE D 1 144 ? -35.587 -17.373 21.843 1.00 8.52 139 PHE A O 1
ATOM 4440 N N . TYR D 1 145 ? -36.916 -18.626 23.135 1.00 8.80 140 TYR A N 1
ATOM 4441 C CA . TYR D 1 145 ? -35.857 -19.544 23.556 1.00 9.00 140 TYR A CA 1
ATOM 4442 C C . TYR D 1 145 ? -36.524 -20.770 24.049 1.00 9.72 140 TYR A C 1
ATOM 4443 O O . TYR D 1 145 ? -37.404 -20.635 24.877 1.00 10.19 140 TYR A O 1
ATOM 4452 N N . PRO D 1 146 ? -36.049 -21.970 23.637 1.00 11.10 141 PRO A N 1
ATOM 4453 C CA . PRO D 1 146 ? -34.816 -22.273 22.872 1.00 11.81 141 PRO A CA 1
ATOM 4454 C C . PRO D 1 146 ? -34.947 -22.026 21.367 1.00 13.15 141 PRO A C 1
ATOM 4455 O O . PRO D 1 146 ? -36.003 -21.562 20.917 1.00 13.07 141 PRO A O 1
ATOM 4459 N N . ARG D 1 147 ? -33.876 -22.315 20.624 1.00 14.83 142 ARG A N 1
ATOM 4460 C CA . ARG D 1 147 ? -33.774 -22.031 19.182 1.00 16.52 142 ARG A CA 1
ATOM 4461 C C . ARG D 1 147 ? -34.756 -22.773 18.290 1.00 16.47 142 ARG A C 1
ATOM 4462 O O . ARG D 1 147 ? -35.103 -22.301 17.255 1.00 16.61 142 ARG A O 1
ATOM 4470 N N . GLU D 1 148 ? -35.180 -23.953 18.673 1.00 17.95 143 GLU A N 1
ATOM 4471 C CA . GLU D 1 148 ? -36.033 -24.759 17.808 1.00 19.43 143 GLU A CA 1
ATOM 4472 C C . GLU D 1 148 ? -37.444 -24.162 17.761 1.00 18.46 143 GLU A C 1
ATOM 4473 O O . GLU D 1 148 ? -38.008 -23.816 18.784 1.00 19.08 143 GLU A O 1
ATOM 4479 N N . ALA D 1 149 ? -37.993 -24.036 16.567 1.00 17.61 144 ALA A N 1
ATOM 4480 C CA . ALA D 1 149 ? -39.365 -23.604 16.394 1.00 17.33 144 ALA A CA 1
ATOM 4481 C C . ALA D 1 149 ? -39.861 -24.153 15.067 1.00 17.91 144 ALA A C 1
ATOM 4482 O O . ALA D 1 149 ? -39.066 -24.562 14.227 1.00 18.64 144 ALA A O 1
ATOM 4484 N N . LYS D 1 150 ? -41.168 -24.192 14.881 1.00 18.29 145 LYS A N 1
ATOM 4485 C CA . LYS D 1 150 ? -41.694 -24.702 13.640 1.00 19.35 145 LYS A CA 1
ATOM 4486 C C . LYS D 1 150 ? -42.761 -23.774 13.130 1.00 17.72 145 LYS A C 1
ATOM 4487 O O . LYS D 1 150 ? -43.697 -23.455 13.843 1.00 17.89 145 LYS A O 1
ATOM 4493 N N . VAL D 1 151 ? -42.600 -23.333 11.891 1.00 16.55 146 VAL A N 1
ATOM 4494 C CA . VAL D 1 151 ? -43.595 -22.510 11.238 1.00 15.66 146 VAL A CA 1
ATOM 4495 C C . VAL D 1 151 ? -44.315 -23.298 10.162 1.00 15.02 146 VAL A C 1
ATOM 4496 O O . VAL D 1 151 ? -43.690 -23.854 9.316 1.00 15.23 146 VAL A O 1
ATOM 4500 N N . GLN D 1 152 ? -45.630 -23.332 10.200 1.00 15.10 147 GLN A N 1
ATOM 4501 C CA . GLN D 1 152 ? -46.425 -24.004 9.174 1.00 16.23 147 GLN A CA 1
ATOM 4502 C C . GLN D 1 152 ? -47.275 -22.935 8.458 1.00 15.25 147 GLN A C 1
ATOM 4503 O O . GLN D 1 152 ? -48.032 -22.185 9.070 1.00 15.07 147 GLN A O 1
ATOM 4509 N N . TRP D 1 153 ? -47.101 -22.834 7.161 1.00 14.98 148 TRP A N 1
ATOM 4510 C CA . TRP D 1 153 ? -47.884 -21.929 6.340 1.00 14.86 148 TRP A CA 1
ATOM 4511 C C . TRP D 1 153 ? -49.183 -22.568 5.822 1.00 15.76 148 TRP A C 1
ATOM 4512 O O . TRP D 1 153 ? -49.182 -23.657 5.322 1.00 16.21 148 TRP A O 1
ATOM 4523 N N . LYS D 1 154 ? -50.298 -21.863 5.914 1.00 17.37 149 LYS A N 1
ATOM 4524 C CA . LYS D 1 154 ? -51.582 -22.323 5.324 1.00 19.32 149 LYS A CA 1
ATOM 4525 C C . LYS D 1 154 ? -52.216 -21.244 4.439 1.00 19.67 149 LYS A C 1
ATOM 4526 O O . LYS D 1 154 ? -52.249 -20.073 4.799 1.00 19.81 149 LYS A O 1
ATOM 4532 N N . VAL D 1 155 ? -52.711 -21.636 3.274 1.00 20.96 150 VAL A N 1
ATOM 4533 C CA . VAL D 1 155 ? -53.387 -20.722 2.333 1.00 21.19 150 VAL A CA 1
ATOM 4534 C C . VAL D 1 155 ? -54.784 -21.277 2.074 1.00 22.67 150 VAL A C 1
ATOM 4535 O O . VAL D 1 155 ? -54.915 -22.312 1.435 1.00 22.82 150 VAL A O 1
ATOM 4539 N N . ASP D 1 156 ? -55.821 -20.586 2.548 1.00 24.13 151 ASP A N 1
ATOM 4540 C CA . ASP D 1 156 ? -57.206 -21.135 2.572 1.00 26.51 151 ASP A CA 1
ATOM 4541 C C . ASP D 1 156 ? -57.249 -22.599 3.086 1.00 27.70 151 ASP A C 1
ATOM 4542 O O . ASP D 1 156 ? -57.932 -23.483 2.543 1.00 27.87 151 ASP A O 1
ATOM 4547 N N . ASN D 1 157 ? -56.465 -22.813 4.141 1.00 28.09 152 ASN A N 1
ATOM 4548 C CA . ASN D 1 157 ? -56.335 -24.093 4.856 1.00 29.25 152 ASN A CA 1
ATOM 4549 C C . ASN D 1 157 ? -55.584 -25.231 4.176 1.00 28.24 152 ASN A C 1
ATOM 4550 O O . ASN D 1 157 ? -55.594 -26.358 4.676 1.00 29.37 152 ASN A O 1
ATOM 4555 N N . ALA D 1 158 ? -54.914 -24.945 3.071 1.00 26.51 153 ALA A N 1
ATOM 4556 C CA . ALA D 1 158 ? -54.046 -25.930 2.457 1.00 26.19 153 ALA A CA 1
ATOM 4557 C C . ALA D 1 158 ? -52.678 -25.709 3.090 1.00 24.17 153 ALA A C 1
ATOM 4558 O O . ALA D 1 158 ? -52.182 -24.591 3.026 1.00 22.82 153 ALA A O 1
ATOM 4560 N N . LEU D 1 159 ? -52.096 -26.737 3.712 1.00 24.00 154 LEU A N 1
ATOM 4561 C CA . LEU D 1 159 ? -50.715 -26.663 4.228 1.00 23.49 154 LEU A CA 1
ATOM 4562 C C . LEU D 1 159 ? -49.698 -26.551 3.086 1.00 22.78 154 LEU A C 1
ATOM 4563 O O . LEU D 1 159 ? -49.751 -27.332 2.131 1.00 23.51 154 LEU A O 1
ATOM 4568 N N . GLN D 1 160 ? -48.783 -25.590 3.186 1.00 20.91 155 GLN A N 1
ATOM 4569 C CA . GLN D 1 160 ? -47.756 -25.363 2.152 1.00 20.42 155 GLN A CA 1
ATOM 4570 C C . GLN D 1 160 ? -46.471 -26.093 2.500 1.00 20.65 155 GLN A C 1
ATOM 4571 O O . GLN D 1 160 ? -46.086 -26.149 3.671 1.00 19.96 155 GLN A O 1
ATOM 4577 N N . SER D 1 161 ? -45.822 -26.688 1.504 1.00 21.81 156 SER A N 1
ATOM 4578 C CA . SER D 1 161 ? -44.445 -27.131 1.691 1.00 22.73 156 SER A CA 1
ATOM 4579 C C . SER D 1 161 ? -43.662 -27.006 0.425 1.00 22.51 156 SER A C 1
ATOM 4580 O O . SER D 1 161 ? -44.246 -27.094 -0.652 1.00 22.82 156 SER A O 1
ATOM 4583 N N . GLY D 1 162 ? -42.344 -26.811 0.589 1.00 21.98 157 GLY A N 1
ATOM 4584 C CA . GLY D 1 162 ? -41.393 -26.639 -0.511 1.00 22.30 157 GLY A CA 1
ATOM 4585 C C . GLY D 1 162 ? -41.304 -25.222 -1.058 1.00 21.34 157 GLY A C 1
ATOM 4586 O O . GLY D 1 162 ? -40.498 -24.965 -1.963 1.00 22.51 157 GLY A O 1
ATOM 4587 N N . ASN D 1 163 ? -42.098 -24.294 -0.509 1.00 19.47 158 ASN A N 1
ATOM 4588 C CA . ASN D 1 163 ? -42.138 -22.933 -1.011 1.00 18.45 158 ASN A CA 1
ATOM 4589 C C . ASN D 1 163 ? -41.899 -21.924 0.070 1.00 17.49 158 ASN A C 1
ATOM 4590 O O . ASN D 1 163 ? -42.249 -20.764 -0.091 1.00 18.04 158 ASN A O 1
ATOM 4595 N N . SER D 1 164 ? -41.320 -22.319 1.188 1.00 17.47 159 SER A N 1
ATOM 4596 C CA . SER D 1 164 ? -40.896 -21.321 2.160 1.00 17.13 159 SER A CA 1
ATOM 4597 C C . SER D 1 164 ? -39.432 -21.485 2.415 1.00 17.74 159 SER A C 1
ATOM 4598 O O . SER D 1 164 ? -38.846 -22.483 2.021 1.00 18.71 159 SER A O 1
ATOM 4601 N N . GLN D 1 165 ? -38.845 -20.483 3.049 1.00 17.81 160 GLN A N 1
ATOM 4602 C CA . GLN D 1 165 ? -37.463 -20.543 3.480 1.00 18.64 160 GLN A CA 1
ATOM 4603 C C . GLN D 1 165 ? -37.379 -19.714 4.731 1.00 17.96 160 GLN A C 1
ATOM 4604 O O . GLN D 1 165 ? -38.124 -18.735 4.886 1.00 17.21 160 GLN A O 1
ATOM 4610 N N . GLU D 1 166 ? -36.466 -20.079 5.618 1.00 18.23 161 GLU A N 1
ATOM 4611 C CA . GLU D 1 166 ? -36.378 -19.367 6.874 1.00 18.23 161 GLU A CA 1
ATOM 4612 C C . GLU D 1 166 ? -34.956 -19.091 7.269 1.00 18.29 161 GLU A C 1
ATOM 4613 O O . GLU D 1 166 ? -34.028 -19.605 6.662 1.00 18.96 161 GLU A O 1
ATOM 4619 N N . SER D 1 167 ? -34.818 -18.258 8.297 1.00 17.68 162 SER A N 1
ATOM 4620 C CA . SER D 1 167 ? -33.542 -17.747 8.748 1.00 17.96 162 SER A CA 1
ATOM 4621 C C . SER D 1 167 ? -33.634 -17.401 10.236 1.00 16.57 162 SER A C 1
ATOM 4622 O O . SER D 1 167 ? -34.682 -16.932 10.680 1.00 15.14 162 SER A O 1
ATOM 4625 N N . VAL D 1 168 ? -32.543 -17.595 10.983 1.00 16.54 163 VAL A N 1
ATOM 4626 C CA . VAL D 1 168 ? -32.521 -17.321 12.426 1.00 16.64 163 VAL A CA 1
ATOM 4627 C C . VAL D 1 168 ? -31.342 -16.471 12.893 1.00 17.10 163 VAL A C 1
ATOM 4628 O O . VAL D 1 168 ? -30.230 -16.655 12.433 1.00 18.90 163 VAL A O 1
ATOM 4632 N N . THR D 1 169 ? -31.568 -15.584 13.848 1.00 16.71 164 THR A N 1
ATOM 4633 C CA . THR D 1 169 ? -30.504 -14.722 14.337 1.00 17.93 164 THR A CA 1
ATOM 4634 C C . THR D 1 169 ? -29.476 -15.489 15.160 1.00 19.11 164 THR A C 1
ATOM 4635 O O . THR D 1 169 ? -29.670 -16.653 15.500 1.00 18.63 164 THR A O 1
ATOM 4639 N N . GLU D 1 170 ? -28.377 -14.827 15.483 1.00 20.73 165 GLU A N 1
ATOM 4640 C CA . GLU D 1 170 ? -27.490 -15.298 16.545 1.00 22.24 165 GLU A CA 1
ATOM 4641 C C . GLU D 1 170 ? -28.148 -14.942 17.831 1.00 21.37 165 GLU A C 1
ATOM 4642 O O . GLU D 1 170 ? -29.045 -14.109 17.851 1.00 20.47 165 GLU A O 1
ATOM 4648 N N . GLN D 1 171 ? -27.722 -15.574 18.917 1.00 21.82 166 GLN A N 1
ATOM 4649 C CA . GLN D 1 171 ? -28.351 -15.344 20.219 1.00 21.05 166 GLN A CA 1
ATOM 4650 C C . GLN D 1 171 ? -28.076 -13.933 20.647 1.00 22.76 166 GLN A C 1
ATOM 4651 O O . GLN D 1 171 ? -26.945 -13.461 20.491 1.00 23.01 166 GLN A O 1
ATOM 4657 N N . ASP D 1 172 ? -29.101 -13.259 21.172 1.00 23.88 167 ASP A N 1
ATOM 4658 C CA . ASP D 1 172 ? -28.925 -11.904 21.686 1.00 26.40 167 ASP A CA 1
ATOM 4659 C C . ASP D 1 172 ? -28.116 -11.945 22.977 1.00 27.82 167 ASP A C 1
ATOM 4660 O O . ASP D 1 172 ? -28.428 -12.725 23.864 1.00 27.15 167 ASP A O 1
ATOM 4665 N N . SER D 1 173 ? -27.102 -11.098 23.092 1.00 30.04 168 SER A N 1
ATOM 4666 C CA . SER D 1 173 ? -26.245 -11.110 24.285 1.00 32.38 168 SER A CA 1
ATOM 4667 C C . SER D 1 173 ? -26.962 -10.581 25.526 1.00 33.45 168 SER A C 1
ATOM 4668 O O . SER D 1 173 ? -26.678 -11.042 26.631 1.00 33.45 168 SER A O 1
ATOM 4671 N N . LYS D 1 174 ? -27.875 -9.622 25.315 1.00 34.77 169 LYS A N 1
ATOM 4672 C CA . LYS D 1 174 ? -28.756 -9.078 26.368 1.00 36.21 169 LYS A CA 1
ATOM 4673 C C . LYS D 1 174 ? -29.657 -10.152 27.016 1.00 33.41 169 LYS A C 1
ATOM 4674 O O . LYS D 1 174 ? -29.405 -10.563 28.155 1.00 33.56 169 LYS A O 1
ATOM 4680 N N . ASP D 1 175 ? -30.699 -10.588 26.293 1.00 29.92 170 ASP A N 1
ATOM 4681 C CA . ASP D 1 175 ? -31.720 -11.456 26.875 1.00 28.05 170 ASP A CA 1
ATOM 4682 C C . ASP D 1 175 ? -31.552 -12.938 26.490 1.00 24.78 170 ASP A C 1
ATOM 4683 O O . ASP D 1 175 ? -32.325 -13.772 26.936 1.00 23.69 170 ASP A O 1
ATOM 4688 N N . SER D 1 176 ? -30.515 -13.250 25.705 1.00 22.26 171 SER A N 1
ATOM 4689 C CA . SER D 1 176 ? -30.180 -14.612 25.314 1.00 19.89 171 SER A CA 1
ATOM 4690 C C . SER D 1 176 ? -31.312 -15.253 24.496 1.00 18.20 171 SER A C 1
ATOM 4691 O O . SER D 1 176 ? -31.451 -16.473 24.471 1.00 16.69 171 SER A O 1
ATOM 4694 N N . THR D 1 177 ? -32.114 -14.425 23.818 1.00 17.05 172 THR A N 1
ATOM 4695 C CA . THR D 1 177 ? -33.165 -14.930 22.931 1.00 15.81 172 THR A CA 1
ATOM 4696 C C . THR D 1 177 ? -32.707 -15.013 21.443 1.00 14.21 172 THR A C 1
ATOM 4697 O O . THR D 1 177 ? -31.619 -14.584 21.078 1.00 13.63 172 THR A O 1
ATOM 4701 N N . TYR D 1 178 ? -33.577 -15.605 20.633 1.00 12.62 173 TYR A N 1
ATOM 4702 C CA . TYR D 1 178 ? -33.403 -15.747 19.196 1.00 11.88 173 TYR A CA 1
ATOM 4703 C C . TYR D 1 178 ? -34.614 -15.138 18.530 1.00 11.38 173 TYR A C 1
ATOM 4704 O O . TYR D 1 178 ? -35.671 -15.015 19.150 1.00 11.47 173 TYR A O 1
ATOM 4713 N N . SER D 1 179 ? -34.475 -14.776 17.261 1.00 11.06 174 SER A N 1
ATOM 4714 C CA . SER D 1 179 ? -35.626 -14.447 16.432 1.00 10.91 174 SER A CA 1
ATOM 4715 C C . SER D 1 179 ? -35.544 -15.195 15.091 1.00 11.16 174 SER A C 1
ATOM 4716 O O . SER D 1 179 ? -34.451 -15.600 14.659 1.00 11.58 174 SER A O 1
ATOM 4719 N N . LEU D 1 180 ? -36.706 -15.352 14.440 1.00 10.90 175 LEU A N 1
ATOM 4720 C CA . LEU D 1 180 ? -36.823 -16.128 13.208 1.00 10.59 175 LEU A CA 1
ATOM 4721 C C . LEU D 1 180 ? -37.774 -15.477 12.240 1.00 10.65 175 LEU A C 1
ATOM 4722 O O . LEU D 1 180 ? -38.730 -14.828 12.603 1.00 10.59 175 LEU A O 1
ATOM 4727 N N . SER D 1 181 ? -37.472 -15.691 10.978 1.00 11.51 176 SER A N 1
ATOM 4728 C CA . SER D 1 181 ? -38.146 -15.046 9.895 1.00 12.20 176 SER A CA 1
ATOM 4729 C C . SER D 1 181 ? -38.310 -16.087 8.867 1.00 12.31 176 SER A C 1
ATOM 4730 O O . SER D 1 181 ? -37.326 -16.694 8.476 1.00 14.20 176 SER A O 1
ATOM 4733 N N . SER D 1 182 ? -39.547 -16.291 8.427 1.00 12.38 177 SER A N 1
ATOM 4734 C CA . SER D 1 182 ? -39.894 -17.282 7.403 1.00 12.58 177 SER A CA 1
ATOM 4735 C C . SER D 1 182 ? -40.604 -16.543 6.302 1.00 13.02 177 SER A C 1
ATOM 4736 O O . SER D 1 182 ? -41.418 -15.676 6.607 1.00 13.64 177 SER A O 1
ATOM 4739 N N . THR D 1 183 ? -40.263 -16.834 5.041 1.00 13.20 178 THR A N 1
ATOM 4740 C CA . THR D 1 183 ? -40.908 -16.210 3.901 1.00 13.25 178 THR A CA 1
ATOM 4741 C C . THR D 1 183 ? -41.557 -17.257 3.029 1.00 13.13 178 THR A C 1
ATOM 4742 O O . THR D 1 183 ? -40.920 -18.206 2.619 1.00 13.54 178 THR A O 1
ATOM 4746 N N . LEU D 1 184 ? -42.833 -17.071 2.732 1.00 13.12 179 LEU A N 1
ATOM 4747 C CA . LEU D 1 184 ? -43.549 -17.879 1.759 1.00 13.80 179 LEU A CA 1
ATOM 4748 C C . LEU D 1 184 ? -43.531 -17.146 0.432 1.00 15.44 179 LEU A C 1
ATOM 4749 O O . LEU D 1 184 ? -43.941 -15.978 0.393 1.00 15.80 179 LEU A O 1
ATOM 4754 N N . THR D 1 185 ? -43.070 -17.797 -0.640 1.00 16.61 180 THR A N 1
ATOM 4755 C CA . THR D 1 185 ? -43.079 -17.189 -1.986 1.00 18.18 180 THR A CA 1
ATOM 4756 C C . THR D 1 185 ? -44.167 -17.783 -2.889 1.00 19.18 180 THR A C 1
ATOM 4757 O O . THR D 1 185 ? -44.235 -18.993 -3.052 1.00 19.28 180 THR A O 1
ATOM 4761 N N . LEU D 1 186 ? -44.999 -16.923 -3.478 1.00 20.80 181 LEU A N 1
ATOM 4762 C CA . LEU D 1 186 ? -45.975 -17.317 -4.514 1.00 22.37 181 LEU A CA 1
ATOM 4763 C C . LEU D 1 186 ? -45.861 -16.431 -5.745 1.00 23.79 181 LEU A C 1
ATOM 4764 O O . LEU D 1 186 ? -45.356 -15.311 -5.676 1.00 23.72 181 LEU A O 1
ATOM 4769 N N . SER D 1 187 ? -46.371 -16.915 -6.869 1.00 25.64 182 SER A N 1
ATOM 4770 C CA . SER D 1 187 ? -46.548 -16.056 -8.024 1.00 27.34 182 SER A CA 1
ATOM 4771 C C . SER D 1 187 ? -47.700 -15.121 -7.687 1.00 27.95 182 SER A C 1
ATOM 4772 O O . SER D 1 187 ? -48.523 -15.469 -6.840 1.00 27.32 182 SER A O 1
ATOM 4775 N N . LYS D 1 188 ? -47.743 -13.952 -8.340 1.00 29.22 183 LYS A N 1
ATOM 4776 C CA . LYS D 1 188 ? -48.847 -13.029 -8.195 1.00 30.16 183 LYS A CA 1
ATOM 4777 C C . LYS D 1 188 ? -50.218 -13.646 -8.575 1.00 30.49 183 LYS A C 1
ATOM 4778 O O . LYS D 1 188 ? -51.223 -13.339 -7.923 1.00 30.10 183 LYS A O 1
ATOM 4784 N N . ALA D 1 189 ? -50.273 -14.485 -9.612 1.00 31.03 184 ALA A N 1
ATOM 4785 C CA . ALA D 1 189 ? -51.565 -15.039 -10.069 1.00 31.71 184 ALA A CA 1
ATOM 4786 C C . ALA D 1 189 ? -52.125 -15.976 -8.997 1.00 31.45 184 ALA A C 1
ATOM 4787 O O . ALA D 1 189 ? -53.309 -15.960 -8.698 1.00 32.02 184 ALA A O 1
ATOM 4789 N N . ASP D 1 190 ? -51.247 -16.774 -8.407 1.00 31.06 185 ASP A N 1
ATOM 4790 C CA . ASP D 1 190 ? -51.609 -17.657 -7.311 1.00 30.67 185 ASP A CA 1
ATOM 4791 C C . ASP D 1 190 ? -52.004 -16.871 -6.057 1.00 28.57 185 ASP A C 1
ATOM 4792 O O . ASP D 1 190 ? -52.970 -17.199 -5.385 1.00 27.61 185 ASP A O 1
ATOM 4797 N N . TYR D 1 191 ? -51.239 -15.835 -5.738 1.00 27.38 186 TYR A N 1
ATOM 4798 C CA . TYR D 1 191 ? -51.544 -15.036 -4.561 1.00 26.31 186 TYR A CA 1
ATOM 4799 C C . TYR D 1 191 ? -52.980 -14.531 -4.658 1.00 27.66 186 TYR A C 1
ATOM 4800 O O . TYR D 1 191 ? -53.730 -14.619 -3.711 1.00 27.06 186 TYR A O 1
ATOM 4809 N N . GLU D 1 192 ? -53.346 -14.052 -5.847 1.00 29.92 187 GLU A N 1
ATOM 4810 C CA . GLU D 1 192 ? -54.630 -13.421 -6.115 1.00 31.83 187 GLU A CA 1
ATOM 4811 C C . GLU D 1 192 ? -55.812 -14.364 -6.186 1.00 32.29 187 GLU A C 1
ATOM 4812 O O . GLU D 1 192 ? -56.934 -13.912 -6.097 1.00 33.93 187 GLU A O 1
ATOM 4818 N N . LYS D 1 193 ? -55.579 -15.658 -6.339 1.00 32.27 188 LYS A N 1
ATOM 4819 C CA . LYS D 1 193 ? -56.652 -16.652 -6.322 1.00 32.81 188 LYS A CA 1
ATOM 4820 C C . LYS D 1 193 ? -57.191 -17.050 -4.923 1.00 32.23 188 LYS A C 1
ATOM 4821 O O . LYS D 1 193 ? -58.218 -17.738 -4.833 1.00 33.28 188 LYS A O 1
ATOM 4827 N N . HIS D 1 194 ? -56.512 -16.663 -3.839 1.00 30.32 189 HIS A N 1
ATOM 4828 C CA . HIS D 1 194 ? -56.834 -17.196 -2.508 1.00 28.96 189 HIS A CA 1
ATOM 4829 C C . HIS D 1 194 ? -57.150 -16.105 -1.483 1.00 27.86 189 HIS A C 1
ATOM 4830 O O . HIS D 1 194 ? -56.669 -15.002 -1.598 1.00 27.93 189 HIS A O 1
ATOM 4837 N N . LYS D 1 195 ? -57.925 -16.415 -0.455 1.00 26.92 190 LYS A N 1
ATOM 4838 C CA . LYS D 1 195 ? -58.332 -15.383 0.503 1.00 26.87 190 LYS A CA 1
ATOM 4839 C C . LYS D 1 195 ? -57.511 -15.317 1.820 1.00 24.56 190 LYS A C 1
ATOM 4840 O O . LYS D 1 195 ? -56.914 -14.290 2.108 1.00 23.14 190 LYS A O 1
ATOM 4846 N N . VAL D 1 196 ? -57.486 -16.391 2.617 1.00 23.05 191 VAL A N 1
ATOM 4847 C CA . VAL D 1 196 ? -56.857 -16.343 3.955 1.00 21.42 191 VAL A CA 1
ATOM 4848 C C . VAL D 1 196 ? -55.406 -16.849 3.966 1.00 19.10 191 VAL A C 1
ATOM 4849 O O . VAL D 1 196 ? -55.149 -17.977 3.543 1.00 19.63 191 VAL A O 1
ATOM 4853 N N . TYR D 1 197 ? -54.471 -16.019 4.442 1.00 16.70 192 TYR A N 1
ATOM 4854 C CA . TYR D 1 197 ? -53.058 -16.415 4.612 1.00 14.64 192 TYR A CA 1
ATOM 4855 C C . TYR D 1 197 ? -52.685 -16.467 6.100 1.00 14.04 192 TYR A C 1
ATOM 4856 O O . TYR D 1 197 ? -52.865 -15.501 6.837 1.00 14.13 192 TYR A O 1
ATOM 4865 N N . ALA D 1 198 ? -52.146 -17.601 6.525 1.00 13.52 193 ALA A N 1
ATOM 4866 C CA . ALA D 1 198 ? -51.885 -17.868 7.929 1.00 13.56 193 ALA A CA 1
ATOM 4867 C C . ALA D 1 198 ? -50.487 -18.455 8.147 1.00 13.16 193 ALA A C 1
ATOM 4868 O O . ALA D 1 198 ? -50.013 -19.255 7.328 1.00 12.71 193 ALA A O 1
ATOM 4870 N N . CYS D 1 199 ? -49.812 -18.062 9.216 1.00 13.55 194 CYS A N 1
ATOM 4871 C CA . CYS D 1 199 ? -48.731 -18.910 9.694 1.00 15.33 194 CYS A CA 1
ATOM 4872 C C . CYS D 1 199 ? -49.069 -19.439 11.072 1.00 15.80 194 CYS A C 1
ATOM 4873 O O . CYS D 1 199 ? -49.493 -18.669 11.947 1.00 15.93 194 CYS A O 1
ATOM 4876 N N . GLU D 1 200 ? -48.922 -20.763 11.224 1.00 16.50 195 GLU A N 1
ATOM 4877 C CA . GLU D 1 200 ? -49.127 -21.453 12.500 1.00 17.63 195 GLU A CA 1
ATOM 4878 C C . GLU D 1 200 ? -47.758 -21.809 13.100 1.00 17.15 195 GLU A C 1
ATOM 4879 O O . GLU D 1 200 ? -46.934 -22.471 12.437 1.00 17.13 195 GLU A O 1
ATOM 4885 N N . VAL D 1 201 ? -47.543 -21.378 14.348 1.00 16.80 196 VAL A N 1
ATOM 4886 C CA . VAL D 1 201 ? -46.251 -21.490 15.036 1.00 15.83 196 VAL A CA 1
ATOM 4887 C C . VAL D 1 201 ? -46.306 -22.421 16.225 1.00 16.33 196 VAL A C 1
ATOM 4888 O O . VAL D 1 201 ? -47.153 -22.239 17.102 1.00 17.15 196 VAL A O 1
ATOM 4892 N N . THR D 1 202 ? -45.388 -23.394 16.258 1.00 16.25 197 THR A N 1
ATOM 4893 C CA . THR D 1 202 ? -45.244 -24.372 17.343 1.00 16.97 197 THR A CA 1
ATOM 4894 C C . THR D 1 202 ? -43.909 -24.115 18.070 1.00 16.00 197 THR A C 1
ATOM 4895 O O . THR D 1 202 ? -42.882 -23.949 17.416 1.00 15.36 197 THR A O 1
ATOM 4899 N N . HIS D 1 203 ? -43.924 -24.131 19.398 1.00 15.65 198 HIS A N 1
ATOM 4900 C CA . HIS D 1 203 ? -42.696 -23.936 20.203 1.00 15.32 198 HIS A CA 1
ATOM 4901 C C . HIS D 1 203 ? -42.880 -24.489 21.612 1.00 15.89 198 HIS A C 1
ATOM 4902 O O . HIS D 1 203 ? -43.986 -24.456 22.190 1.00 15.17 198 HIS A O 1
ATOM 4909 N N . GLN D 1 204 ? -41.774 -24.984 22.155 1.00 16.54 199 GLN A N 1
ATOM 4910 C CA . GLN D 1 204 ? -41.721 -25.450 23.531 1.00 17.93 199 GLN A CA 1
ATOM 4911 C C . GLN D 1 204 ? -42.480 -24.580 24.536 1.00 17.74 199 GLN A C 1
ATOM 4912 O O . GLN D 1 204 ? -43.082 -25.116 25.461 1.00 18.23 199 GLN A O 1
ATOM 4918 N N . GLY D 1 205 ? -42.430 -23.254 24.369 1.00 16.66 200 GLY A N 1
ATOM 4919 C CA . GLY D 1 205 ? -43.014 -22.339 25.338 1.00 17.29 200 GLY A CA 1
ATOM 4920 C C . GLY D 1 205 ? -44.463 -21.952 25.091 1.00 18.69 200 GLY A C 1
ATOM 4921 O O . GLY D 1 205 ? -44.943 -20.957 25.659 1.00 19.63 200 GLY A O 1
ATOM 4922 N N . LEU D 1 206 ? -45.163 -22.715 24.241 1.00 19.31 201 LEU A N 1
ATOM 4923 C CA . LEU D 1 206 ? -46.566 -22.439 23.860 1.00 19.87 201 LEU A CA 1
ATOM 4924 C C . LEU D 1 206 ? -47.359 -23.696 24.102 1.00 21.11 201 LEU A C 1
ATOM 4925 O O . LEU D 1 206 ? -47.064 -24.727 23.514 1.00 20.85 201 LEU A O 1
ATOM 4930 N N . SER D 1 207 ? -48.369 -23.613 24.945 1.00 23.14 202 SER A N 1
ATOM 4931 C CA . SER D 1 207 ? -49.269 -24.731 25.188 1.00 25.32 202 SER A CA 1
ATOM 4932 C C . SER D 1 207 ? -49.929 -25.219 23.912 1.00 25.41 202 SER A C 1
ATOM 4933 O O . SER D 1 207 ? -50.167 -26.416 23.741 1.00 25.86 202 SER A O 1
ATOM 4936 N N . SER D 1 208 ? -50.202 -24.283 23.015 1.00 24.68 203 SER A N 1
ATOM 4937 C CA . SER D 1 208 ? -50.769 -24.619 21.737 1.00 25.16 203 SER A CA 1
ATOM 4938 C C . SER D 1 208 ? -50.252 -23.733 20.634 1.00 23.73 203 SER A C 1
ATOM 4939 O O . SER D 1 208 ? -49.863 -22.583 20.883 1.00 22.49 203 SER A O 1
ATOM 4942 N N . PRO D 1 209 ? -50.311 -24.254 19.397 1.00 23.90 204 PRO A N 1
ATOM 4943 C CA . PRO D 1 209 ? -49.923 -23.464 18.272 1.00 23.07 204 PRO A CA 1
ATOM 4944 C C . PRO D 1 209 ? -50.603 -22.092 18.307 1.00 23.05 204 PRO A C 1
ATOM 4945 O O . PRO D 1 209 ? -51.774 -21.984 18.643 1.00 24.01 204 PRO A O 1
ATOM 4949 N N . VAL D 1 210 ? -49.821 -21.068 17.987 1.00 22.15 205 VAL A N 1
ATOM 4950 C CA . VAL D 1 210 ? -50.290 -19.710 17.814 1.00 22.20 205 VAL A CA 1
ATOM 4951 C C . VAL D 1 210 ? -50.327 -19.377 16.327 1.00 21.79 205 VAL A C 1
ATOM 4952 O O . VAL D 1 210 ? -49.326 -19.582 15.599 1.00 21.49 205 VAL A O 1
ATOM 4956 N N . THR D 1 211 ? -51.453 -18.813 15.898 1.00 21.84 206 THR A N 1
ATOM 4957 C CA . THR D 1 211 ? -51.742 -18.635 14.483 1.00 21.55 206 THR A CA 1
ATOM 4958 C C . THR D 1 211 ? -52.035 -17.167 14.219 1.00 20.32 206 THR A C 1
ATOM 4959 O O . THR D 1 211 ? -52.866 -16.569 14.879 1.00 21.29 206 THR A O 1
ATOM 4963 N N . LYS D 1 212 ? -51.313 -16.570 13.280 1.00 18.78 207 LYS A N 1
ATOM 4964 C CA . LYS D 1 212 ? -51.627 -15.202 12.829 1.00 18.39 207 LYS A CA 1
ATOM 4965 C C . LYS D 1 212 ? -52.005 -15.217 11.394 1.00 17.95 207 LYS A C 1
ATOM 4966 O O . LYS D 1 212 ? -51.336 -15.869 10.610 1.00 16.05 207 LYS A O 1
ATOM 4972 N N . SER D 1 213 ? -53.046 -14.466 11.038 1.00 19.11 208 SER A N 1
ATOM 4973 C CA . SER D 1 213 ? -53.483 -14.427 9.647 1.00 19.94 208 SER A CA 1
ATOM 4974 C C . SER D 1 213 ? -53.942 -13.053 9.171 1.00 20.91 208 SER A C 1
ATOM 4975 O O . SER D 1 213 ? -54.014 -12.112 9.924 1.00 21.58 208 SER A O 1
ATOM 4978 N N . PHE D 1 214 ? -54.220 -12.963 7.878 1.00 21.82 209 PHE A N 1
ATOM 4979 C CA . PHE D 1 214 ? -54.847 -11.794 7.285 1.00 22.87 209 PHE A CA 1
ATOM 4980 C C . PHE D 1 214 ? -55.667 -12.269 6.106 1.00 24.89 209 PHE A C 1
ATOM 4981 O O . PHE D 1 214 ? -55.412 -13.358 5.607 1.00 23.96 209 PHE A O 1
ATOM 4989 N N . ASN D 1 215 ? -56.659 -11.480 5.680 1.00 28.06 210 ASN A N 1
ATOM 4990 C CA . ASN D 1 215 ? -57.375 -11.765 4.447 1.00 30.12 210 ASN A CA 1
ATOM 4991 C C . ASN D 1 215 ? -56.888 -10.822 3.373 1.00 31.17 210 ASN A C 1
ATOM 4992 O O . ASN D 1 215 ? -56.993 -9.629 3.522 1.00 32.48 210 ASN A O 1
ATOM 4997 N N . ARG D 1 216 ? -56.353 -11.349 2.295 1.00 32.38 211 ARG A N 1
ATOM 4998 C CA . ARG D 1 216 ? -56.117 -10.552 1.117 1.00 34.95 211 ARG A CA 1
ATOM 4999 C C . ARG D 1 216 ? -57.435 -9.906 0.678 1.00 39.29 211 ARG A C 1
ATOM 5000 O O . ARG D 1 216 ? -58.488 -10.561 0.635 1.00 39.58 211 ARG A O 1
ATOM 5008 N N . GLY D 1 217 ? -57.379 -8.622 0.354 1.00 43.70 212 GLY A N 1
ATOM 5009 C CA . GLY D 1 217 ? -58.591 -7.896 -0.032 1.00 48.36 212 GLY A CA 1
ATOM 5010 C C . GLY D 1 217 ? -59.114 -7.020 1.086 1.00 52.24 212 GLY A C 1
ATOM 5011 O O . GLY D 1 217 ? -59.746 -5.999 0.826 1.00 54.07 212 GLY A O 1
ATOM 5012 N N . GLU D 1 218 ? -58.852 -7.424 2.330 1.00 55.00 213 GLU A N 1
ATOM 5013 C CA . GLU D 1 218 ? -59.178 -6.615 3.513 1.00 58.58 213 GLU A CA 1
ATOM 5014 C C . GLU D 1 218 ? -57.899 -6.006 4.083 1.00 59.06 213 GLU A C 1
ATOM 5015 O O . GLU D 1 218 ? -57.661 -6.049 5.288 1.00 59.26 213 GLU A O 1
ATOM 5021 N N . CYS D 1 219 ? -57.096 -5.408 3.206 1.00 60.25 214 CYS A N 1
ATOM 5022 C CA . CYS D 1 219 ? -55.705 -5.111 3.532 1.00 60.40 214 CYS A CA 1
ATOM 5023 C C . CYS D 1 219 ? -55.148 -3.850 2.843 1.00 61.71 214 CYS A C 1
ATOM 5024 O O . CYS D 1 219 ? -55.766 -2.777 2.886 1.00 63.70 214 CYS A O 1
ATOM 5028 N N . GLN E 2 1 ? 7.884 -11.887 14.431 1.00 44.29 1 GLN B N 1
ATOM 5029 C CA . GLN E 2 1 ? 6.475 -11.497 14.210 1.00 43.46 1 GLN B CA 1
ATOM 5030 C C . GLN E 2 1 ? 6.145 -11.439 12.711 1.00 42.42 1 GLN B C 1
ATOM 5031 O O . GLN E 2 1 ? 6.850 -10.759 11.946 1.00 43.76 1 GLN B O 1
ATOM 5037 N N . VAL E 2 2 ? 5.075 -12.133 12.310 1.00 40.27 2 VAL B N 1
ATOM 5038 C CA . VAL E 2 2 ? 4.661 -12.231 10.904 1.00 38.81 2 VAL B CA 1
ATOM 5039 C C . VAL E 2 2 ? 3.261 -11.632 10.670 1.00 37.66 2 VAL B C 1
ATOM 5040 O O . VAL E 2 2 ? 2.425 -11.589 11.579 1.00 37.87 2 VAL B O 1
ATOM 5044 N N . GLN E 2 3 ? 3.013 -11.167 9.448 1.00 36.18 3 GLN B N 1
ATOM 5045 C CA . GLN E 2 3 ? 1.708 -10.625 9.088 1.00 35.12 3 GLN B CA 1
ATOM 5046 C C . GLN E 2 3 ? 1.316 -11.217 7.740 1.00 31.92 3 GLN B C 1
ATOM 5047 O O . GLN E 2 3 ? 2.136 -11.230 6.821 1.00 32.13 3 GLN B O 1
ATOM 5053 N N . LEU E 2 4 ? 0.087 -11.731 7.645 1.00 28.45 4 LEU B N 1
ATOM 5054 C CA . LEU E 2 4 ? -0.400 -12.410 6.435 1.00 25.72 4 LEU B CA 1
ATOM 5055 C C . LEU E 2 4 ? -1.563 -11.636 5.839 1.00 24.64 4 LEU B C 1
ATOM 5056 O O . LEU E 2 4 ? -2.500 -11.298 6.544 1.00 24.37 4 LEU B O 1
ATOM 5061 N N . VAL E 2 5 ? -1.490 -11.373 4.541 1.00 23.95 5 VAL B N 1
ATOM 5062 C CA . VAL E 2 5 ? -2.493 -10.578 3.845 1.00 23.85 5 VAL B CA 1
ATOM 5063 C C . VAL E 2 5 ? -2.970 -11.392 2.649 1.00 22.70 5 VAL B C 1
ATOM 5064 O O . VAL E 2 5 ? -2.165 -11.808 1.826 1.00 21.89 5 VAL B O 1
ATOM 5068 N N . GLN E 2 6 ? -4.276 -11.665 2.605 1.00 21.76 6 GLN B N 1
ATOM 5069 C CA . GLN E 2 6 ? -4.854 -12.486 1.536 1.00 20.78 6 GLN B CA 1
ATOM 5070 C C . GLN E 2 6 ? -5.475 -11.619 0.455 1.00 20.97 6 GLN B C 1
ATOM 5071 O O . GLN E 2 6 ? -5.801 -10.480 0.695 1.00 20.68 6 GLN B O 1
ATOM 5077 N N . SER E 2 7 ? -5.643 -12.227 -0.717 1.00 20.77 7 SER B N 1
ATOM 5078 C CA . SER E 2 7 ? -6.363 -11.646 -1.827 1.00 21.31 7 SER B CA 1
ATOM 5079 C C . SER E 2 7 ? -7.842 -11.473 -1.470 1.00 21.20 7 SER B C 1
ATOM 5080 O O . SER E 2 7 ? -8.342 -12.035 -0.501 1.00 19.48 7 SER B O 1
ATOM 5083 N N . GLY E 2 8 ? -8.527 -10.660 -2.265 1.00 22.90 8 GLY B N 1
ATOM 5084 C CA . GLY E 2 8 ? -9.916 -10.270 -1.988 1.00 23.66 8 GLY B CA 1
ATOM 5085 C C . GLY E 2 8 ? -10.953 -11.275 -2.408 1.00 23.64 8 GLY B C 1
ATOM 5086 O O . GLY E 2 8 ? -10.607 -12.359 -2.912 1.00 23.34 8 GLY B O 1
ATOM 5087 N N . ALA E 2 9 ? -12.215 -10.864 -2.245 1.00 24.88 9 ALA B N 1
ATOM 5088 C CA . ALA E 2 9 ? -13.402 -11.675 -2.536 1.00 25.73 9 ALA B CA 1
ATOM 5089 C C . ALA E 2 9 ? -13.422 -12.139 -3.978 1.00 27.28 9 ALA B C 1
ATOM 5090 O O . ALA E 2 9 ? -13.149 -11.338 -4.884 1.00 28.86 9 ALA B O 1
ATOM 5092 N N . GLU E 2 10 ? -13.767 -13.411 -4.190 1.00 27.76 10 GLU B N 1
ATOM 5093 C CA . GLU E 2 10 ? -13.883 -13.969 -5.533 1.00 29.71 10 GLU B CA 1
ATOM 5094 C C . GLU E 2 10 ? -15.280 -14.532 -5.790 1.00 29.92 10 GLU B C 1
ATOM 5095 O O . GLU E 2 10 ? -15.891 -15.092 -4.897 1.00 29.10 10 GLU B O 1
ATOM 5101 N N . VAL E 2 11 ? -15.770 -14.365 -7.018 1.00 31.31 11 VAL B N 1
ATOM 5102 C CA . VAL E 2 11 ? -16.980 -15.018 -7.492 1.00 31.81 11 VAL B CA 1
ATOM 5103 C C . VAL E 2 11 ? -16.605 -15.863 -8.706 1.00 32.54 11 VAL B C 1
ATOM 5104 O O . VAL E 2 11 ? -16.065 -15.345 -9.674 1.00 32.69 11 VAL B O 1
ATOM 5108 N N . LYS E 2 12 ? -16.881 -17.164 -8.634 1.00 32.94 12 LYS B N 1
ATOM 5109 C CA . LYS E 2 12 ? -16.603 -18.093 -9.738 1.00 34.35 12 LYS B CA 1
ATOM 5110 C C . LYS E 2 12 ? -17.809 -18.987 -10.037 1.00 35.33 12 LYS B C 1
ATOM 5111 O O . LYS E 2 12 ? -18.732 -19.104 -9.225 1.00 34.39 12 LYS B O 1
ATOM 5117 N N . LYS E 2 13 ? -17.756 -19.616 -11.215 1.00 36.85 13 LYS B N 1
ATOM 5118 C CA . LYS E 2 13 ? -18.837 -20.443 -11.753 1.00 38.37 13 LYS B CA 1
ATOM 5119 C C . LYS E 2 13 ? -18.580 -21.889 -11.449 1.00 36.86 13 LYS B C 1
ATOM 5120 O O . LYS E 2 13 ? -17.429 -22.278 -11.335 1.00 35.98 13 LYS B O 1
ATOM 5126 N N . PRO E 2 14 ? -19.643 -22.698 -11.325 1.00 36.82 14 PRO B N 1
ATOM 5127 C CA . PRO E 2 14 ? -19.419 -24.121 -11.081 1.00 36.55 14 PRO B CA 1
ATOM 5128 C C . PRO E 2 14 ? -18.500 -24.743 -12.147 1.00 36.92 14 PRO B C 1
ATOM 5129 O O . PRO E 2 14 ? -18.574 -24.367 -13.320 1.00 38.00 14 PRO B O 1
ATOM 5133 N N . GLY E 2 15 ? -17.619 -25.646 -11.717 1.00 35.82 15 GLY B N 1
ATOM 5134 C CA . GLY E 2 15 ? -16.672 -26.306 -12.607 1.00 36.44 15 GLY B CA 1
ATOM 5135 C C . GLY E 2 15 ? -15.346 -25.576 -12.736 1.00 35.44 15 GLY B C 1
ATOM 5136 O O . GLY E 2 15 ? -14.327 -26.171 -13.086 1.00 36.14 15 GLY B O 1
ATOM 5137 N N . ALA E 2 16 ? -15.356 -24.280 -12.460 1.00 34.13 16 ALA B N 1
ATOM 5138 C CA . ALA E 2 16 ? -14.171 -23.457 -12.621 1.00 33.44 16 ALA B CA 1
ATOM 5139 C C . ALA E 2 16 ? -13.159 -23.648 -11.488 1.00 31.95 16 ALA B C 1
ATOM 5140 O O . ALA E 2 16 ? -13.338 -24.453 -10.577 1.00 31.27 16 ALA B O 1
ATOM 5142 N N . SER E 2 17 ? -12.098 -22.864 -11.559 1.00 31.87 17 SER B N 1
ATOM 5143 C CA . SER E 2 17 ? -11.018 -22.894 -10.598 1.00 30.73 17 SER B CA 1
ATOM 5144 C C . SER E 2 17 ? -10.862 -21.520 -9.902 1.00 29.57 17 SER B C 1
ATOM 5145 O O . SER E 2 17 ? -11.212 -20.495 -10.468 1.00 30.22 17 SER B O 1
ATOM 5148 N N . VAL E 2 18 ? -10.371 -21.509 -8.658 1.00 27.72 18 VAL B N 1
ATOM 5149 C CA . VAL E 2 18 ? -10.092 -20.264 -7.960 1.00 26.21 18 VAL B CA 1
ATOM 5150 C C . VAL E 2 18 ? -8.713 -20.289 -7.315 1.00 25.75 18 VAL B C 1
ATOM 5151 O O . VAL E 2 18 ? -8.291 -21.303 -6.765 1.00 24.25 18 VAL B O 1
ATOM 5155 N N . LYS E 2 19 ? -8.018 -19.155 -7.375 1.00 26.18 19 LYS B N 1
ATOM 5156 C CA . LYS E 2 19 ? -6.658 -19.046 -6.827 1.00 26.37 19 LYS B CA 1
ATOM 5157 C C . LYS E 2 19 ? -6.601 -17.934 -5.778 1.00 24.76 19 LYS B C 1
ATOM 5158 O O . LYS E 2 19 ? -6.869 -16.804 -6.084 1.00 25.67 19 LYS B O 1
ATOM 5164 N N . VAL E 2 20 ? -6.295 -18.274 -4.536 1.00 23.11 20 VAL B N 1
ATOM 5165 C CA . VAL E 2 20 ? -6.252 -17.316 -3.436 1.00 22.31 20 VAL B CA 1
ATOM 5166 C C . VAL E 2 20 ? -4.806 -17.143 -2.952 1.00 22.41 20 VAL B C 1
ATOM 5167 O O . VAL E 2 20 ? -4.100 -18.110 -2.736 1.00 22.36 20 VAL B O 1
ATOM 5171 N N . SER E 2 21 ? -4.363 -15.911 -2.756 1.00 22.68 21 SER B N 1
ATOM 5172 C CA . SER E 2 21 ? -2.994 -15.677 -2.320 1.00 23.04 21 SER B CA 1
ATOM 5173 C C . SER E 2 21 ? -2.899 -15.245 -0.849 1.00 23.21 21 SER B C 1
ATOM 5174 O O . SER E 2 21 ? -3.870 -14.732 -0.250 1.00 22.65 21 SER B O 1
ATOM 5177 N N . CYS E 2 22 ? -1.700 -15.437 -0.294 1.00 23.62 22 CYS B N 1
ATOM 5178 C CA . CYS E 2 22 ? -1.381 -15.112 1.110 1.00 24.31 22 CYS B CA 1
ATOM 5179 C C . CYS E 2 22 ? 0.033 -14.495 1.135 1.00 25.54 22 CYS B C 1
ATOM 5180 O O . CYS E 2 22 ? 1.026 -15.182 1.048 1.00 25.95 22 CYS B O 1
ATOM 5183 N N . LYS E 2 23 ? 0.115 -13.184 1.186 1.00 26.94 23 LYS B N 1
ATOM 5184 C CA . LYS E 2 23 ? 1.403 -12.521 1.197 1.00 28.72 23 LYS B CA 1
ATOM 5185 C C . LYS E 2 23 ? 1.937 -12.473 2.628 1.00 28.57 23 LYS B C 1
ATOM 5186 O O . LYS E 2 23 ? 1.299 -11.931 3.519 1.00 28.14 23 LYS B O 1
ATOM 5192 N N . ALA E 2 24 ? 3.107 -13.048 2.851 1.00 29.52 24 ALA B N 1
ATOM 5193 C CA . ALA E 2 24 ? 3.717 -13.006 4.182 1.00 30.67 24 ALA B CA 1
ATOM 5194 C C . ALA E 2 24 ? 4.758 -11.912 4.280 1.00 32.97 24 ALA B C 1
ATOM 5195 O O . ALA E 2 24 ? 5.473 -11.630 3.322 1.00 34.72 24 ALA B O 1
ATOM 5197 N N . SER E 2 25 ? 4.840 -11.287 5.442 1.00 34.28 25 SER B N 1
ATOM 5198 C CA . SER E 2 25 ? 5.866 -10.294 5.690 1.00 36.85 25 SER B CA 1
ATOM 5199 C C . SER E 2 25 ? 6.267 -10.238 7.155 1.00 37.72 25 SER B C 1
ATOM 5200 O O . SER E 2 25 ? 5.468 -10.481 8.039 1.00 36.89 25 SER B O 1
ATOM 5203 N N . GLY E 2 26 ? 7.520 -9.878 7.392 1.00 40.18 26 GLY B N 1
ATOM 5204 C CA . GLY E 2 26 ? 8.109 -9.908 8.730 1.00 41.72 26 GLY B CA 1
ATOM 5205 C C . GLY E 2 26 ? 9.483 -10.527 8.638 1.00 43.46 26 GLY B C 1
ATOM 5206 O O . GLY E 2 26 ? 10.001 -10.713 7.541 1.00 43.30 26 GLY B O 1
ATOM 5207 N N . TYR E 2 27 ? 10.070 -10.845 9.785 1.00 45.93 27 TYR B N 1
ATOM 5208 C CA . TYR E 2 27 ? 11.386 -11.510 9.832 1.00 48.33 27 TYR B CA 1
ATOM 5209 C C . TYR E 2 27 ? 11.243 -13.019 9.649 1.00 47.53 27 TYR B C 1
ATOM 5210 O O . TYR E 2 27 ? 10.440 -13.646 10.339 1.00 46.47 27 TYR B O 1
ATOM 5219 N N . TYR E 2 28 ? 12.042 -13.587 8.738 1.00 48.53 28 TYR B N 1
ATOM 5220 C CA . TYR E 2 28 ? 12.046 -15.028 8.433 1.00 48.34 28 TYR B CA 1
ATOM 5221 C C . TYR E 2 28 ? 10.660 -15.577 8.119 1.00 44.90 28 TYR B C 1
ATOM 5222 O O . TYR E 2 28 ? 10.154 -16.433 8.838 1.00 43.81 28 TYR B O 1
ATOM 5231 N N . THR E 2 29 ? 10.057 -15.088 7.046 1.00 43.05 29 THR B N 1
ATOM 5232 C CA . THR E 2 29 ? 8.754 -15.582 6.616 1.00 40.75 29 THR B CA 1
ATOM 5233 C C . THR E 2 29 ? 8.845 -17.048 6.195 1.00 39.84 29 THR B C 1
ATOM 5234 O O . THR E 2 29 ? 7.875 -17.790 6.371 1.00 38.34 29 THR B O 1
ATOM 5238 N N . GLU E 2 30 ? 10.009 -17.449 5.652 1.00 40.18 30 GLU B N 1
ATOM 5239 C CA . GLU E 2 30 ? 10.278 -18.831 5.189 1.00 39.66 30 GLU B CA 1
ATOM 5240 C C . GLU E 2 30 ? 10.247 -19.898 6.287 1.00 37.79 30 GLU B C 1
ATOM 5241 O O . GLU E 2 30 ? 10.149 -21.076 5.979 1.00 37.28 30 GLU B O 1
ATOM 5247 N N . ALA E 2 31 ? 10.356 -19.496 7.555 1.00 36.29 31 ALA B N 1
ATOM 5248 C CA . ALA E 2 31 ? 10.354 -20.449 8.672 1.00 34.79 31 ALA B CA 1
ATOM 5249 C C . ALA E 2 31 ? 8.949 -20.839 9.141 1.00 32.21 31 ALA B C 1
ATOM 5250 O O . ALA E 2 31 ? 8.835 -21.661 10.015 1.00 32.61 31 ALA B O 1
ATOM 5252 N N . TYR E 2 32 ? 7.900 -20.234 8.597 1.00 29.50 32 TYR B N 1
ATOM 5253 C CA . TYR E 2 32 ? 6.531 -20.537 9.014 1.00 27.75 32 TYR B CA 1
ATOM 5254 C C . TYR E 2 32 ? 5.789 -21.314 7.934 1.00 25.64 32 TYR B C 1
ATOM 5255 O O . TYR E 2 32 ? 5.654 -20.842 6.796 1.00 24.45 32 TYR B O 1
ATOM 5264 N N . TYR E 2 33 ? 5.299 -22.500 8.291 1.00 23.98 33 TYR B N 1
ATOM 5265 C CA . TYR E 2 33 ? 4.418 -23.235 7.396 1.00 22.21 33 TYR B CA 1
ATOM 5266 C C . TYR E 2 33 ? 3.111 -22.516 7.385 1.00 19.38 33 TYR B C 1
ATOM 5267 O O . TYR E 2 33 ? 2.594 -22.176 8.414 1.00 17.61 33 TYR B O 1
ATOM 5276 N N . ILE E 2 34 ? 2.606 -22.275 6.188 1.00 18.07 34 ILE B N 1
ATOM 5277 C CA . ILE E 2 34 ? 1.331 -21.655 5.987 1.00 16.26 34 ILE B CA 1
ATOM 5278 C C . ILE E 2 34 ? 0.342 -22.787 5.767 1.00 15.06 34 ILE B C 1
ATOM 5279 O O . ILE E 2 34 ? 0.595 -23.675 4.955 1.00 15.10 34 ILE B O 1
ATOM 5284 N N . HIS E 2 35 ? -0.762 -22.747 6.496 1.00 13.48 35 HIS B N 1
ATOM 5285 C CA . HIS E 2 35 ? -1.889 -23.657 6.289 1.00 12.76 35 HIS B CA 1
ATOM 5286 C C . HIS E 2 35 ? -3.049 -22.922 5.652 1.00 11.88 35 HIS B C 1
ATOM 5287 O O . HIS E 2 35 ? -3.097 -21.705 5.721 1.00 11.65 35 HIS B O 1
ATOM 5294 N N . TRP E 2 36 ? -3.989 -23.666 5.085 1.00 11.38 36 TRP B N 1
ATOM 5295 C CA . TRP E 2 36 ? -5.260 -23.125 4.656 1.00 11.52 36 TRP B CA 1
ATOM 5296 C C . TRP E 2 36 ? -6.402 -23.842 5.349 1.00 12.30 36 TRP B C 1
ATOM 5297 O O . TRP E 2 36 ? -6.400 -25.060 5.492 1.00 12.00 36 TRP B O 1
ATOM 5308 N N . VAL E 2 37 ? -7.392 -23.064 5.764 1.00 12.33 37 VAL B N 1
ATOM 5309 C CA . VAL E 2 37 ? -8.512 -23.587 6.478 1.00 13.32 37 VAL B CA 1
ATOM 5310 C C . VAL E 2 37 ? -9.700 -22.913 5.882 1.00 14.60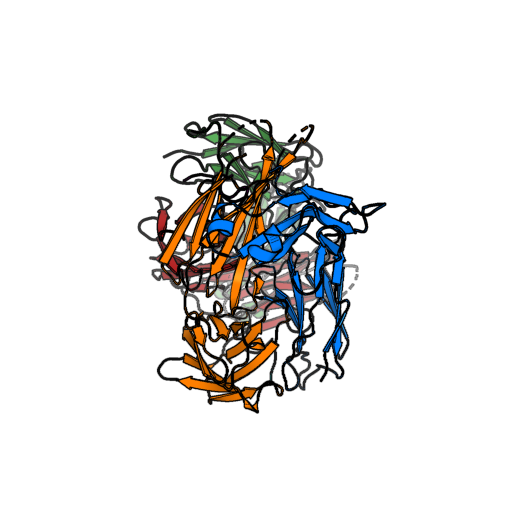 37 VAL B C 1
ATOM 5311 O O . VAL E 2 37 ? -9.601 -21.765 5.459 1.00 14.66 37 VAL B O 1
ATOM 5315 N N . ARG E 2 38 ? -10.836 -23.585 5.894 1.00 16.67 38 ARG B N 1
ATOM 5316 C CA . ARG E 2 38 ? -12.058 -22.965 5.396 1.00 18.78 38 ARG B CA 1
ATOM 5317 C C . ARG E 2 38 ? -13.233 -23.215 6.324 1.00 20.64 38 ARG B C 1
ATOM 5318 O O . ARG E 2 38 ? -13.200 -24.131 7.121 1.00 20.79 38 ARG B O 1
ATOM 5326 N N . GLN E 2 39 ? -14.239 -22.357 6.210 1.00 22.77 39 GLN B N 1
ATOM 5327 C CA . GLN E 2 39 ? -15.483 -22.489 6.923 1.00 25.09 39 GLN B CA 1
ATOM 5328 C C . GLN E 2 39 ? -16.604 -22.232 5.953 1.00 26.17 39 GLN B C 1
ATOM 5329 O O . GLN E 2 39 ? -16.731 -21.130 5.446 1.00 26.86 39 GLN B O 1
ATOM 5335 N N . ALA E 2 40 ? -17.392 -23.243 5.652 1.00 28.25 40 ALA B N 1
ATOM 5336 C CA . ALA E 2 40 ? -18.587 -23.052 4.833 1.00 30.34 40 ALA B CA 1
ATOM 5337 C C . ALA E 2 40 ? -19.768 -22.671 5.738 1.00 32.88 40 ALA B C 1
ATOM 5338 O O . ALA E 2 40 ? -19.729 -22.932 6.942 1.00 33.15 40 ALA B O 1
ATOM 5340 N N . PRO E 2 41 ? -20.825 -22.071 5.161 1.00 35.61 41 PRO B N 1
ATOM 5341 C CA . PRO E 2 41 ? -21.992 -21.558 5.914 1.00 37.95 41 PRO B CA 1
ATOM 5342 C C . PRO E 2 41 ? -22.683 -22.600 6.776 1.00 39.73 41 PRO B C 1
ATOM 5343 O O . PRO E 2 41 ? -23.074 -23.666 6.278 1.00 40.16 41 PRO B O 1
ATOM 5347 N N . GLY E 2 42 ? -22.796 -22.289 8.070 1.00 40.90 42 GLY B N 1
ATOM 5348 C CA . GLY E 2 42 ? -23.217 -23.264 9.075 1.00 42.18 42 GLY B CA 1
ATOM 5349 C C . GLY E 2 42 ? -22.103 -24.227 9.488 1.00 41.44 42 GLY B C 1
ATOM 5350 O O . GLY E 2 42 ? -22.028 -24.614 10.664 1.00 42.60 42 GLY B O 1
ATOM 5351 N N . GLN E 2 43 ? -21.223 -24.578 8.537 1.00 39.67 43 GLN B N 1
ATOM 5352 C CA . GLN E 2 43 ? -20.316 -25.751 8.661 1.00 38.79 43 GLN B CA 1
ATOM 5353 C C . GLN E 2 43 ? -19.147 -25.524 9.584 1.00 35.71 43 GLN B C 1
ATOM 5354 O O . GLN E 2 43 ? -18.834 -24.393 9.951 1.00 35.11 43 GLN B O 1
ATOM 5360 N N . GLY E 2 44 ? -18.498 -26.631 9.924 1.00 33.02 44 GLY B N 1
ATOM 5361 C CA . GLY E 2 44 ? -17.371 -26.606 10.813 1.00 30.73 44 GLY B CA 1
ATOM 5362 C C . GLY E 2 44 ? -16.149 -26.198 10.052 1.00 27.02 44 GLY B C 1
ATOM 5363 O O . GLY E 2 44 ? -16.144 -26.204 8.833 1.00 27.15 44 GLY B O 1
ATOM 5364 N N . LEU E 2 45 ? -15.109 -25.851 10.784 1.00 24.12 45 LEU B N 1
ATOM 5365 C CA . LEU E 2 45 ? -13.798 -25.609 10.213 1.00 21.11 45 LEU B CA 1
ATOM 5366 C C . LEU E 2 45 ? -13.189 -26.865 9.598 1.00 20.12 45 LEU B C 1
ATOM 5367 O O . LEU E 2 45 ? -13.163 -27.947 10.215 1.00 20.82 45 LEU B O 1
ATOM 5372 N N . GLU E 2 46 ? -12.620 -26.702 8.421 1.00 18.38 46 GLU B N 1
ATOM 5373 C CA . GLU E 2 46 ? -12.042 -27.819 7.667 1.00 18.11 46 GLU B CA 1
ATOM 5374 C C . GLU E 2 46 ? -10.614 -27.513 7.274 1.00 16.07 46 GLU B C 1
ATOM 5375 O O . GLU E 2 46 ? -10.373 -26.513 6.617 1.00 15.17 46 GLU B O 1
ATOM 5381 N N . TRP E 2 47 ? -9.670 -28.361 7.657 1.00 15.39 47 TRP B N 1
ATOM 5382 C CA . TRP E 2 47 ? -8.276 -28.154 7.291 1.00 14.31 47 TRP B CA 1
ATOM 5383 C C . TRP E 2 47 ? -8.041 -28.658 5.898 1.00 14.20 47 TRP B C 1
ATOM 5384 O O . TRP E 2 47 ? -8.280 -29.815 5.616 1.00 15.18 47 TRP B O 1
ATOM 5395 N N . MET E 2 48 ? -7.548 -27.786 5.032 1.00 13.58 48 MET B N 1
ATOM 5396 C CA . MET E 2 48 ? -7.310 -28.103 3.614 1.00 13.72 48 MET B CA 1
ATOM 5397 C C . MET E 2 48 ? -5.904 -28.604 3.276 1.00 13.65 48 MET B C 1
ATOM 5398 O O . MET E 2 48 ? -5.761 -29.481 2.412 1.00 14.18 48 MET B O 1
ATOM 5403 N N . GLY E 2 49 ? -4.875 -28.059 3.932 1.00 13.13 49 GLY B N 1
ATOM 5404 C CA . GLY E 2 49 ? -3.492 -28.555 3.753 1.00 13.62 49 GLY B CA 1
ATOM 5405 C C . GLY E 2 49 ? -2.459 -27.546 4.204 1.00 13.83 49 GLY B C 1
ATOM 5406 O O . GLY E 2 49 ? -2.839 -26.456 4.538 1.00 12.64 49 GLY B O 1
ATOM 5407 N N . ARG E 2 50 ? -1.167 -27.901 4.232 1.00 15.35 50 ARG B N 1
ATOM 5408 C CA . ARG E 2 50 ? -0.100 -26.922 4.509 1.00 16.14 50 ARG B CA 1
ATOM 5409 C C . ARG E 2 50 ? 0.945 -26.879 3.382 1.00 16.72 50 ARG B C 1
ATOM 5410 O O . ARG E 2 50 ? 1.159 -27.867 2.710 1.00 16.67 50 ARG B O 1
ATOM 5418 N N . ILE E 2 51 ? 1.620 -25.745 3.219 1.00 16.98 51 ILE B N 1
ATOM 5419 C CA . ILE E 2 51 ? 2.844 -25.678 2.415 1.00 18.12 51 ILE B CA 1
ATOM 5420 C C . ILE E 2 51 ? 4.052 -25.177 3.262 1.00 19.43 51 ILE B C 1
ATOM 5421 O O . ILE E 2 51 ? 3.942 -24.251 4.030 1.00 18.63 51 ILE B O 1
ATOM 5426 N N . ASP E 2 52 ? 5.192 -25.823 3.098 1.00 22.18 52 ASP B N 1
ATOM 5427 C CA . ASP E 2 52 ? 6.454 -25.362 3.649 1.00 24.26 52 ASP B CA 1
ATOM 5428 C C . ASP E 2 52 ? 7.047 -24.372 2.654 1.00 25.73 52 ASP B C 1
ATOM 5429 O O . ASP E 2 52 ? 7.426 -24.737 1.562 1.00 25.39 52 ASP B O 1
ATOM 5434 N N . PRO E 2 53 A 7.118 -23.086 3.031 1.00 27.66 52 PRO B N 1
ATOM 5435 C CA . PRO E 2 53 A 7.696 -22.129 2.069 1.00 29.17 52 PRO B CA 1
ATOM 5436 C C . PRO E 2 53 A 9.176 -22.341 1.816 1.00 31.50 52 PRO B C 1
ATOM 5437 O O . PRO E 2 53 A 9.662 -21.912 0.778 1.00 33.18 52 PRO B O 1
ATOM 5441 N N . ALA E 2 54 ? 9.890 -22.975 2.747 1.00 32.78 53 ALA B N 1
ATOM 5442 C CA . ALA E 2 54 ? 11.322 -23.241 2.563 1.00 35.01 53 ALA B CA 1
ATOM 5443 C C . ALA E 2 54 ? 11.564 -24.114 1.335 1.00 36.12 53 ALA B C 1
ATOM 5444 O O . ALA E 2 54 ? 12.400 -23.802 0.507 1.00 37.95 53 ALA B O 1
ATOM 5446 N N . THR E 2 55 ? 10.822 -25.205 1.222 1.00 36.00 54 THR B N 1
ATOM 5447 C CA . THR E 2 55 ? 11.043 -26.208 0.165 1.00 36.74 54 THR B CA 1
ATOM 5448 C C . THR E 2 55 ? 9.921 -26.251 -0.882 1.00 35.32 54 THR B C 1
ATOM 5449 O O . THR E 2 55 ? 10.132 -26.585 -2.031 1.00 35.63 54 THR B O 1
ATOM 5453 N N . GLY E 2 56 ? 8.725 -25.871 -0.477 1.00 33.63 55 GLY B N 1
ATOM 5454 C CA . GLY E 2 56 ? 7.554 -25.966 -1.339 1.00 32.60 55 GLY B CA 1
ATOM 5455 C C . GLY E 2 56 ? 6.798 -27.262 -1.147 1.00 31.73 55 GLY B C 1
ATOM 5456 O O . GLY E 2 56 ? 5.827 -27.502 -1.850 1.00 31.13 55 GLY B O 1
ATOM 5457 N N . ASN E 2 57 ? 7.232 -28.085 -0.185 1.00 31.67 56 ASN B N 1
ATOM 5458 C CA . ASN E 2 57 ? 6.596 -29.384 0.083 1.00 31.38 56 ASN B CA 1
ATOM 5459 C C . ASN E 2 57 ? 5.210 -29.191 0.666 1.00 28.86 56 ASN B C 1
ATOM 5460 O O . ASN E 2 57 ? 4.986 -28.270 1.439 1.00 28.13 56 ASN B O 1
ATOM 5465 N N . THR E 2 58 ? 4.265 -30.011 0.231 1.00 27.51 57 THR B N 1
ATOM 5466 C CA . THR E 2 58 ? 2.867 -29.812 0.579 1.00 25.44 57 THR B CA 1
ATOM 5467 C C . THR E 2 58 ? 2.276 -31.088 1.154 1.00 25.29 57 THR B C 1
ATOM 5468 O O . THR E 2 58 ? 2.757 -32.166 0.853 1.00 26.06 57 THR B O 1
ATOM 5472 N N . LYS E 2 59 ? 1.255 -30.932 2.001 1.00 24.08 58 LYS B N 1
ATOM 5473 C CA . LYS E 2 59 ? 0.413 -32.031 2.486 1.00 24.38 58 LYS B CA 1
ATOM 5474 C C . LYS E 2 59 ? -1.018 -31.567 2.273 1.00 23.07 58 LYS B C 1
ATOM 5475 O O . LYS E 2 59 ? -1.292 -30.402 2.468 1.00 22.56 58 LYS B O 1
ATOM 5481 N N . TYR E 2 60 ? -1.934 -32.448 1.894 1.00 23.47 59 TYR B N 1
ATOM 5482 C CA . TYR E 2 60 ? -3.307 -32.044 1.708 1.00 22.97 59 TYR B CA 1
ATOM 5483 C C . TYR E 2 60 ? -4.292 -32.930 2.449 1.00 23.92 59 TYR B C 1
ATOM 5484 O O . TYR E 2 60 ? -4.047 -34.113 2.630 1.00 25.37 59 TYR B O 1
ATOM 5493 N N . ALA E 2 61 ? -5.422 -32.355 2.867 1.00 24.05 60 ALA B N 1
ATOM 5494 C CA . ALA E 2 61 ? -6.508 -33.152 3.432 1.00 25.20 60 ALA B CA 1
ATOM 5495 C C . ALA E 2 61 ? -6.933 -34.114 2.334 1.00 26.78 60 ALA B C 1
ATOM 5496 O O . ALA E 2 61 ? -7.048 -33.722 1.173 1.00 25.86 60 ALA B O 1
ATOM 5498 N N . PRO E 2 62 ? -7.147 -35.375 2.697 1.00 29.06 61 PRO B N 1
ATOM 5499 C CA . PRO E 2 62 ? -7.359 -36.386 1.695 1.00 31.26 61 PRO B CA 1
ATOM 5500 C C . PRO E 2 62 ? -8.645 -36.174 0.894 1.00 32.64 61 PRO B C 1
ATOM 5501 O O . PRO E 2 62 ? -8.683 -36.514 -0.301 1.00 32.78 61 PRO B O 1
ATOM 5505 N N . ARG E 2 63 ? -9.673 -35.613 1.532 1.00 33.69 62 ARG B N 1
ATOM 5506 C CA . ARG E 2 63 ? -10.959 -35.383 0.871 1.00 35.74 62 ARG B CA 1
ATOM 5507 C C . ARG E 2 63 ? -10.836 -34.385 -0.279 1.00 35.11 62 ARG B C 1
ATOM 5508 O O . ARG E 2 63 ? -11.701 -34.309 -1.144 1.00 35.26 62 ARG B O 1
ATOM 5516 N N . LEU E 2 64 ? -9.755 -33.616 -0.278 1.00 34.71 63 LEU B N 1
ATOM 5517 C CA . LEU E 2 64 ? -9.550 -32.559 -1.259 1.00 34.41 63 LEU B CA 1
ATOM 5518 C C . LEU E 2 64 ? -8.307 -32.758 -2.163 1.00 35.52 63 LEU B C 1
ATOM 5519 O O . LEU E 2 64 ? -8.092 -31.968 -3.099 1.00 35.15 63 LEU B O 1
ATOM 5524 N N . GLN E 2 65 ? -7.499 -33.789 -1.893 1.00 36.88 64 GLN B N 1
ATOM 5525 C CA . GLN E 2 65 ? -6.188 -33.941 -2.539 1.00 37.91 64 GLN B CA 1
ATOM 5526 C C . GLN E 2 65 ? -6.287 -33.862 -4.069 1.00 38.24 64 GLN B C 1
ATOM 5527 O O . GLN E 2 65 ? -5.524 -33.168 -4.732 1.00 38.17 64 GLN B O 1
ATOM 5533 N N . ASP E 2 66 ? -7.247 -34.556 -4.629 1.00 38.54 65 ASP B N 1
ATOM 5534 C CA . ASP E 2 66 ? -7.410 -34.540 -6.060 1.00 39.41 65 ASP B CA 1
ATOM 5535 C C . ASP E 2 66 ? -7.665 -33.149 -6.650 1.00 37.40 65 ASP B C 1
ATOM 5536 O O . ASP E 2 66 ? -7.359 -32.938 -7.814 1.00 38.93 65 ASP B O 1
ATOM 5541 N N . ARG E 2 67 ? -8.208 -32.210 -5.867 1.00 34.20 66 ARG B N 1
ATOM 5542 C CA . ARG E 2 67 ? -8.733 -30.930 -6.387 1.00 32.11 66 ARG B CA 1
ATOM 5543 C C . ARG E 2 67 ? -7.956 -29.631 -6.018 1.00 29.77 66 ARG B C 1
ATOM 5544 O O . ARG E 2 67 ? -8.156 -28.595 -6.663 1.00 28.54 66 ARG B O 1
ATOM 5552 N N . VAL E 2 68 ? -7.110 -29.668 -4.984 1.00 27.65 67 VAL B N 1
ATOM 5553 C CA . VAL E 2 68 ? -6.421 -28.457 -4.542 1.00 26.18 67 VAL B CA 1
ATOM 5554 C C . VAL E 2 68 ? -4.914 -28.499 -4.713 1.00 25.24 67 VAL B C 1
ATOM 5555 O O . VAL E 2 68 ? -4.307 -29.507 -4.454 1.00 25.83 67 VAL B O 1
ATOM 5559 N N . THR E 2 69 ? -4.312 -27.383 -5.105 1.00 24.31 68 THR B N 1
ATOM 5560 C CA . THR E 2 69 ? -2.839 -27.272 -5.179 1.00 24.86 68 THR B CA 1
ATOM 5561 C C . THR E 2 69 ? -2.304 -26.121 -4.331 1.00 23.46 68 THR B C 1
ATOM 5562 O O . THR E 2 69 ? -2.892 -25.043 -4.314 1.00 22.90 68 THR B O 1
ATOM 5566 N N . MET E 2 70 ? -1.193 -26.342 -3.625 1.00 23.49 69 MET B N 1
ATOM 5567 C CA . MET E 2 70 ? -0.527 -25.254 -2.906 1.00 22.84 69 MET B CA 1
ATOM 5568 C C . MET E 2 70 ? 0.847 -25.006 -3.504 1.00 24.48 69 MET B C 1
ATOM 5569 O O . MET E 2 70 ? 1.611 -25.947 -3.738 1.00 25.33 69 MET B O 1
ATOM 5574 N N . THR E 2 71 ? 1.114 -23.733 -3.786 1.00 25.20 70 THR B N 1
ATOM 5575 C CA . THR E 2 71 ? 2.343 -23.278 -4.406 1.00 26.92 70 THR B CA 1
ATOM 5576 C C . THR E 2 71 ? 2.859 -22.030 -3.699 1.00 28.04 70 THR B C 1
ATOM 5577 O O . THR E 2 71 ? 2.141 -21.392 -2.903 1.00 27.62 70 THR B O 1
ATOM 5581 N N . ARG E 2 72 ? 4.106 -21.689 -4.005 1.00 30.12 71 ARG B N 1
ATOM 5582 C CA . ARG E 2 72 ? 4.864 -20.690 -3.277 1.00 30.96 71 ARG B CA 1
ATOM 5583 C C . ARG E 2 72 ? 5.528 -19.780 -4.308 1.00 33.01 71 ARG B C 1
ATOM 5584 O O . ARG E 2 72 ? 5.697 -20.175 -5.443 1.00 33.63 71 ARG B O 1
ATOM 5592 N N . ASP E 2 73 ? 5.868 -18.555 -3.920 1.00 34.27 72 ASP B N 1
ATOM 5593 C CA . ASP E 2 73 ? 6.775 -17.692 -4.701 1.00 36.57 72 ASP B CA 1
ATOM 5594 C C . ASP E 2 73 ? 7.751 -17.006 -3.753 1.00 36.72 72 ASP B C 1
ATOM 5595 O O . ASP E 2 73 ? 7.378 -16.013 -3.109 1.00 36.21 72 ASP B O 1
ATOM 5600 N N . THR E 2 74 ? 8.991 -17.505 -3.698 1.00 37.21 73 THR B N 1
ATOM 5601 C CA . THR E 2 74 ? 9.948 -17.064 -2.667 1.00 37.67 73 THR B CA 1
ATOM 5602 C C . THR E 2 74 ? 10.397 -15.610 -2.841 1.00 38.45 73 THR B C 1
ATOM 5603 O O . THR E 2 74 ? 10.596 -14.910 -1.852 1.00 38.69 73 THR B O 1
ATOM 5607 N N . SER E 2 75 ? 10.529 -15.147 -4.085 1.00 38.97 74 SER B N 1
ATOM 5608 C CA . SER E 2 75 ? 10.914 -13.758 -4.329 1.00 39.92 74 SER B CA 1
ATOM 5609 C C . SER E 2 75 ? 9.879 -12.789 -3.711 1.00 38.33 74 SER B C 1
ATOM 5610 O O . SER E 2 75 ? 10.260 -11.792 -3.122 1.00 38.68 74 SER B O 1
ATOM 5613 N N . THR E 2 76 ? 8.590 -13.118 -3.822 1.00 35.95 75 THR B N 1
ATOM 5614 C CA . THR E 2 76 ? 7.521 -12.295 -3.263 1.00 34.69 75 THR B CA 1
ATOM 5615 C C . THR E 2 76 ? 6.943 -12.769 -1.882 1.00 32.28 75 THR B C 1
ATOM 5616 O O . THR E 2 76 ? 5.945 -12.222 -1.403 1.00 30.74 75 THR B O 1
ATOM 5620 N N . SER E 2 77 ? 7.583 -13.757 -1.251 1.00 31.35 76 SER B N 1
ATOM 5621 C CA . SER E 2 77 ? 7.081 -14.399 -0.018 1.00 29.40 76 SER B CA 1
ATOM 5622 C C . SER E 2 77 ? 5.561 -14.567 -0.009 1.00 28.03 76 SER B C 1
ATOM 5623 O O . SER E 2 77 ? 4.888 -14.222 0.980 1.00 27.83 76 SER B O 1
ATOM 5626 N N . THR E 2 78 ? 5.027 -15.103 -1.099 1.00 27.18 77 THR B N 1
ATOM 5627 C CA . THR E 2 78 ? 3.610 -15.315 -1.227 1.00 25.97 77 THR B CA 1
ATOM 5628 C C . THR E 2 78 ? 3.380 -16.813 -1.336 1.00 24.45 77 THR B C 1
ATOM 5629 O O . THR E 2 78 ? 4.212 -17.492 -1.952 1.00 25.10 77 THR B O 1
ATOM 5633 N N . VAL E 2 79 ? 2.295 -17.329 -0.725 1.00 22.05 78 VAL B N 1
ATOM 5634 C CA . VAL E 2 79 ? 1.784 -18.684 -1.043 1.00 20.68 78 VAL B CA 1
ATOM 5635 C C . VAL E 2 79 ? 0.397 -18.629 -1.685 1.00 19.85 78 VAL B C 1
ATOM 5636 O O . VAL E 2 79 ? -0.392 -17.715 -1.458 1.00 18.52 78 VAL B O 1
ATOM 5640 N N . TYR E 2 80 ? 0.134 -19.592 -2.552 1.00 20.03 79 TYR B N 1
ATOM 5641 C CA . TYR E 2 80 ? -1.107 -19.590 -3.318 1.00 19.67 79 TYR B CA 1
ATOM 5642 C C . TYR E 2 80 ? -1.797 -20.895 -3.041 1.00 18.75 79 TYR B C 1
ATOM 5643 O O . TYR E 2 80 ? -1.121 -21.896 -2.868 1.00 17.46 79 TYR B O 1
ATOM 5652 N N . MET E 2 81 ? -3.128 -20.874 -3.037 1.00 18.68 80 MET B N 1
ATOM 5653 C CA . MET E 2 81 ? -3.931 -22.086 -2.985 1.00 19.15 80 MET B CA 1
ATOM 5654 C C . MET E 2 81 ? -4.933 -22.034 -4.142 1.00 19.58 80 MET B C 1
ATOM 5655 O O . MET E 2 81 ? -5.584 -21.033 -4.322 1.00 18.94 80 MET B O 1
ATOM 5660 N N . GLU E 2 82 ? -5.030 -23.110 -4.918 1.00 20.60 81 GLU B N 1
ATOM 5661 C CA . GLU E 2 82 ? -5.958 -23.197 -6.061 1.00 21.92 81 GLU B CA 1
ATOM 5662 C C . GLU E 2 82 ? -6.929 -24.335 -5.841 1.00 21.01 81 GLU B C 1
ATOM 5663 O O . GLU E 2 82 ? -6.483 -25.439 -5.628 1.00 21.36 81 GLU B O 1
ATOM 5669 N N . LEU E 2 83 ? -8.232 -24.082 -5.917 1.00 20.69 82 LEU B N 1
ATOM 5670 C CA . LEU E 2 83 ? -9.235 -25.139 -5.781 1.00 21.13 82 LEU B CA 1
ATOM 5671 C C . LEU E 2 83 ? -9.918 -25.272 -7.108 1.00 22.78 82 LEU B C 1
ATOM 5672 O O . LEU E 2 83 ? -10.481 -24.311 -7.613 1.00 23.30 82 LEU B O 1
ATOM 5677 N N . SER E 2 84 A -9.844 -26.460 -7.680 1.00 24.49 82 SER B N 1
ATOM 5678 C CA . SER E 2 84 A -10.415 -26.749 -8.990 1.00 26.62 82 SER B CA 1
ATOM 5679 C C . SER E 2 84 A -11.735 -27.441 -8.850 1.00 27.36 82 SER B C 1
ATOM 5680 O O . SER E 2 84 A -12.094 -27.884 -7.782 1.00 26.46 82 SER B O 1
ATOM 5683 N N . SER E 2 85 B -12.441 -27.535 -9.969 1.00 29.97 82 SER B N 1
ATOM 5684 C CA . SER E 2 85 B -13.697 -28.263 -10.066 1.00 31.59 82 SER B CA 1
ATOM 5685 C C . SER E 2 85 B -14.686 -27.821 -9.016 1.00 30.81 82 SER B C 1
ATOM 5686 O O . SER E 2 85 B -15.296 -28.652 -8.341 1.00 30.49 82 SER B O 1
ATOM 5689 N N . LEU E 2 86 C -14.859 -26.505 -8.920 1.00 30.76 82 LEU B N 1
ATOM 5690 C CA . LEU E 2 86 C -15.676 -25.902 -7.874 1.00 30.65 82 LEU B CA 1
ATOM 5691 C C . LEU E 2 86 C -17.156 -26.292 -7.969 1.00 32.93 82 LEU B C 1
ATOM 5692 O O . LEU E 2 86 C -17.771 -26.198 -9.043 1.00 33.34 82 LEU B O 1
ATOM 5697 N N . ARG E 2 87 ? -17.700 -26.742 -6.832 1.00 34.88 83 ARG B N 1
ATOM 5698 C CA . ARG E 2 87 ? -19.144 -26.889 -6.656 1.00 36.35 83 ARG B CA 1
ATOM 5699 C C . ARG E 2 87 ? -19.629 -25.926 -5.592 1.00 34.31 83 ARG B C 1
ATOM 5700 O O . ARG E 2 87 ? -18.845 -25.294 -4.906 1.00 33.17 83 ARG B O 1
ATOM 5708 N N . SER E 2 88 ? -20.944 -25.827 -5.457 1.00 33.76 84 SER B N 1
ATOM 5709 C CA . SER E 2 88 ? -21.536 -24.843 -4.572 1.00 32.75 84 SER B CA 1
ATOM 5710 C C . SER E 2 88 ? -21.141 -24.982 -3.088 1.00 31.20 84 SER B C 1
ATOM 5711 O O . SER E 2 88 ? -21.044 -23.964 -2.380 1.00 29.89 84 SER B O 1
ATOM 5714 N N . GLU E 2 89 ? -20.901 -26.214 -2.631 1.00 30.60 85 GLU B N 1
ATOM 5715 C CA . GLU E 2 89 ? -20.447 -26.454 -1.238 1.00 29.72 85 GLU B CA 1
ATOM 5716 C C . GLU E 2 89 ? -19.030 -25.901 -0.926 1.00 27.31 85 GLU B C 1
ATOM 5717 O O . GLU E 2 89 ? -18.643 -25.821 0.232 1.00 26.26 85 GLU B O 1
ATOM 5723 N N . ASP E 2 90 ? -18.300 -25.470 -1.963 1.00 25.55 86 ASP B N 1
ATOM 5724 C CA . ASP E 2 90 ? -17.009 -24.760 -1.813 1.00 23.40 86 ASP B CA 1
ATOM 5725 C C . ASP E 2 90 ? -17.173 -23.259 -1.503 1.00 21.43 86 ASP B C 1
ATOM 5726 O O . ASP E 2 90 ? -16.190 -22.571 -1.183 1.00 20.37 86 ASP B O 1
ATOM 5731 N N . THR E 2 91 ? -18.397 -22.750 -1.636 1.00 20.00 87 THR B N 1
ATOM 5732 C CA . THR E 2 91 ? -18.732 -21.408 -1.174 1.00 18.43 87 THR B CA 1
ATOM 5733 C C . THR E 2 91 ? -18.389 -21.351 0.305 1.00 17.31 87 THR B C 1
ATOM 5734 O O . THR E 2 91 ? -18.890 -22.158 1.083 1.00 17.07 87 THR B O 1
ATOM 5738 N N . ALA E 2 92 ? -17.499 -20.430 0.679 1.00 16.08 88 ALA B N 1
ATOM 5739 C CA . ALA E 2 92 ? -16.991 -20.385 2.049 1.00 14.81 88 ALA B CA 1
ATOM 5740 C C . ALA E 2 92 ? -16.050 -19.230 2.279 1.00 13.98 88 ALA B C 1
ATOM 5741 O O . ALA E 2 92 ? -15.713 -18.492 1.358 1.00 13.81 88 ALA B O 1
ATOM 5743 N N . VAL E 2 93 ? -15.646 -19.074 3.534 1.00 13.32 89 VAL B N 1
ATOM 5744 C CA . VAL E 2 93 ? -14.516 -18.184 3.894 1.00 12.66 89 VAL B CA 1
ATOM 5745 C C . VAL E 2 93 ? -13.230 -19.022 3.991 1.00 12.19 89 VAL B C 1
ATOM 5746 O O . VAL E 2 93 ? -13.207 -20.011 4.703 1.00 12.78 89 VAL B O 1
ATOM 5750 N N . TYR E 2 94 ? -12.179 -18.629 3.289 1.00 11.54 90 TYR B N 1
ATOM 5751 C CA . TYR E 2 94 ? -10.913 -19.347 3.323 1.00 11.25 90 TYR B CA 1
ATOM 5752 C C . TYR E 2 94 ? -9.896 -18.511 4.096 1.00 11.52 90 TYR B C 1
ATOM 5753 O O . TYR E 2 94 ? -9.745 -17.330 3.824 1.00 12.38 90 TYR B O 1
ATOM 5762 N N . TYR E 2 95 ? -9.193 -19.114 5.051 1.00 11.50 91 TYR B N 1
ATOM 5763 C CA . TYR E 2 95 ? -8.137 -18.436 5.780 1.00 11.83 91 TYR B CA 1
ATOM 5764 C C . TYR E 2 95 ? -6.744 -19.066 5.554 1.00 12.50 91 TYR B C 1
ATOM 5765 O O . TYR E 2 95 ? -6.629 -20.262 5.518 1.00 12.93 91 TYR B O 1
ATOM 5774 N N . CYS E 2 96 ? -5.686 -18.286 5.445 1.00 13.04 92 CYS B N 1
ATOM 5775 C CA . CYS E 2 96 ? -4.352 -18.850 5.652 1.00 14.78 92 CYS B CA 1
ATOM 5776 C C . CYS E 2 96 ? -3.901 -18.565 7.068 1.00 14.04 92 CYS B C 1
ATOM 5777 O O . CYS E 2 96 ? -4.315 -17.566 7.671 1.00 14.15 92 CYS B O 1
ATOM 5780 N N . ALA E 2 97 ? -3.079 -19.450 7.621 1.00 13.70 93 ALA B N 1
ATOM 5781 C CA . ALA E 2 97 ? -2.703 -19.356 9.043 1.00 13.16 93 ALA B CA 1
ATOM 5782 C C . ALA E 2 97 ? -1.466 -20.187 9.378 1.00 13.62 93 ALA B C 1
ATOM 5783 O O . ALA E 2 97 ? -1.374 -21.357 9.005 1.00 15.34 93 ALA B O 1
ATOM 5785 N N . SER E 2 98 ? -0.507 -19.606 10.085 1.00 13.12 94 SER B N 1
ATOM 5786 C CA . SER E 2 98 ? 0.615 -20.376 10.577 1.00 12.58 94 SER B CA 1
ATOM 5787 C C . SER E 2 98 ? 0.155 -21.124 11.828 1.00 12.38 94 SER B C 1
ATOM 5788 O O . SER E 2 98 ? 0.397 -20.702 12.960 1.00 11.81 94 SER B O 1
ATOM 5791 N N . LEU E 2 99 ? -0.499 -22.258 11.613 1.00 12.29 95 LEU B N 1
ATOM 5792 C CA . LEU E 2 99 ? -1.161 -22.988 12.688 1.00 12.44 95 LEU B CA 1
ATOM 5793 C C . LEU E 2 99 ? -0.216 -23.596 13.680 1.00 12.79 95 LEU B C 1
ATOM 5794 O O . LEU E 2 99 ? -0.633 -23.940 14.807 1.00 12.55 95 LEU B O 1
ATOM 5799 N N . TYR E 2 100 ? 1.044 -23.751 13.284 1.00 13.00 96 TYR B N 1
ATOM 5800 C CA . TYR E 2 100 ? 2.047 -24.333 14.200 1.00 13.44 96 TYR B CA 1
ATOM 5801 C C . TYR E 2 100 ? 2.764 -23.353 15.111 1.00 13.52 96 TYR B C 1
ATOM 5802 O O . TYR E 2 100 ? 3.443 -23.803 16.015 1.00 14.22 96 TYR B O 1
ATOM 5811 N N . SER E 2 101 ? 2.644 -22.039 14.889 1.00 13.54 97 SER B N 1
ATOM 5812 C CA . SER E 2 101 ? 3.466 -21.056 15.603 1.00 13.39 97 SER B CA 1
ATOM 5813 C C . SER E 2 101 ? 2.821 -20.542 16.886 1.00 14.44 97 SER B C 1
ATOM 5814 O O . SER E 2 101 ? 1.604 -20.713 17.092 1.00 14.19 97 SER B O 1
ATOM 5817 N N . LEU E 2 102 ? 3.625 -19.878 17.729 1.00 15.27 98 LEU B N 1
ATOM 5818 C CA . LEU E 2 102 ? 3.101 -19.166 18.915 1.00 16.38 98 LEU B CA 1
ATOM 5819 C C . LEU E 2 102 ? 3.322 -17.638 18.893 1.00 16.42 98 LEU B C 1
ATOM 5820 O O . LEU E 2 102 ? 4.444 -17.190 18.938 1.00 17.84 98 LEU B O 1
ATOM 5825 N N . PRO E 2 103 ? 2.253 -16.833 18.788 1.00 16.80 99 PRO B N 1
ATOM 5826 C CA . PRO E 2 103 ? 0.845 -17.213 18.509 1.00 15.82 99 PRO B CA 1
ATOM 5827 C C . PRO E 2 103 ? 0.679 -17.716 17.077 1.00 14.91 99 PRO B C 1
ATOM 5828 O O . PRO E 2 103 ? 1.667 -17.772 16.322 1.00 14.59 99 PRO B O 1
ATOM 5832 N N . VAL E 2 104 ? -0.547 -18.097 16.720 1.00 14.24 100 VAL B N 1
ATOM 5833 C CA . VAL E 2 104 ? -0.907 -18.349 15.332 1.00 13.47 100 VAL B CA 1
ATOM 5834 C C . VAL E 2 104 ? -1.154 -17.011 14.679 1.00 14.25 100 VAL B C 1
ATOM 5835 O O . VAL E 2 104 ? -1.839 -16.149 15.237 1.00 15.33 100 VAL B O 1
ATOM 5839 N N . TYR E 2 105 ? -0.581 -16.810 13.511 1.00 14.58 101 TYR B N 1
ATOM 5840 C CA . TYR E 2 105 ? -0.825 -15.603 12.757 1.00 14.44 101 TYR B CA 1
ATOM 5841 C C . TYR E 2 105 ? -1.806 -15.987 11.678 1.00 14.87 101 TYR B C 1
ATOM 5842 O O . TYR E 2 105 ? -1.631 -17.014 11.034 1.00 15.27 101 TYR B O 1
ATOM 5851 N N . TRP E 2 106 ? -2.830 -15.168 11.489 1.00 15.00 102 TRP B N 1
ATOM 5852 C CA . TRP E 2 106 ? -3.916 -15.435 10.567 1.00 14.45 102 TRP B CA 1
ATOM 5853 C C . TRP E 2 106 ? -3.965 -14.382 9.488 1.00 15.34 102 TRP B C 1
ATOM 5854 O O . TRP E 2 106 ? -3.696 -13.208 9.761 1.00 15.67 102 TRP B O 1
ATOM 5865 N N . GLY E 2 107 ? -4.363 -14.802 8.286 1.00 15.31 103 GLY B N 1
ATOM 5866 C CA . GLY E 2 107 ? -4.840 -13.888 7.277 1.00 15.75 103 GLY B CA 1
ATOM 5867 C C . GLY E 2 107 ? -6.205 -13.436 7.730 1.00 16.04 103 GLY B C 1
ATOM 5868 O O . GLY E 2 107 ? -6.736 -13.988 8.688 1.00 15.99 103 GLY B O 1
ATOM 5869 N N . GLN E 2 108 ? -6.772 -12.459 7.023 1.00 16.94 104 GLN B N 1
ATOM 5870 C CA . GLN E 2 108 ? -8.044 -11.847 7.366 1.00 17.45 104 GLN B CA 1
ATOM 5871 C C . GLN E 2 108 ? -9.255 -12.561 6.756 1.00 18.32 104 GLN B C 1
ATOM 5872 O O . GLN E 2 108 ? -10.379 -12.125 6.968 1.00 18.89 104 GLN B O 1
ATOM 5878 N N . GLY E 2 109 ? -9.033 -13.612 5.964 1.00 19.04 105 GLY B N 1
ATOM 5879 C CA . GLY E 2 109 ? -10.116 -14.321 5.299 1.00 18.85 105 GLY B CA 1
ATOM 5880 C C . GLY E 2 109 ? -10.461 -13.768 3.938 1.00 19.60 105 GLY B C 1
ATOM 5881 O O . GLY E 2 109 ? -10.528 -12.547 3.748 1.00 20.76 105 GLY B O 1
ATOM 5882 N N . THR E 2 110 ? -10.672 -14.680 2.992 1.00 19.57 106 THR B N 1
ATOM 5883 C CA . THR E 2 110 ? -11.140 -14.378 1.643 1.00 19.72 106 THR B CA 1
ATOM 5884 C C . THR E 2 110 ? -12.460 -15.116 1.498 1.00 19.52 106 THR B C 1
ATOM 5885 O O . THR E 2 110 ? -12.579 -16.244 1.921 1.00 19.77 106 THR B O 1
ATOM 5889 N N . THR E 2 111 ? -13.461 -14.479 0.918 1.00 19.80 107 THR B N 1
ATOM 5890 C CA . THR E 2 111 ? -14.725 -15.149 0.619 1.00 19.63 107 THR B CA 1
ATOM 5891 C C . THR E 2 111 ? -14.685 -15.646 -0.804 1.00 19.84 107 THR B C 1
ATOM 5892 O O . THR E 2 111 ? -14.273 -14.909 -1.689 1.00 19.43 107 THR B O 1
ATOM 5896 N N . VAL E 2 112 ? -15.107 -16.901 -1.001 1.00 19.77 108 VAL B N 1
ATOM 5897 C CA . VAL E 2 112 ? -15.327 -17.463 -2.322 1.00 20.02 108 VAL B CA 1
ATOM 5898 C C . VAL E 2 112 ? -16.776 -17.928 -2.476 1.00 20.08 108 VAL B C 1
ATOM 5899 O O . VAL E 2 112 ? -17.257 -18.701 -1.669 1.00 20.42 108 VAL B O 1
ATOM 5903 N N . THR E 2 113 ? -17.437 -17.459 -3.534 1.00 20.47 109 THR B N 1
ATOM 5904 C CA . THR E 2 113 ? -18.831 -17.795 -3.885 1.00 20.44 109 THR B CA 1
ATOM 5905 C C . THR E 2 113 ? -18.886 -18.573 -5.216 1.00 21.41 109 THR B C 1
ATOM 5906 O O . THR E 2 113 ? -18.390 -18.093 -6.237 1.00 21.85 109 THR B O 1
ATOM 5910 N N . VAL E 2 114 ? -19.457 -19.772 -5.198 1.00 21.70 110 VAL B N 1
ATOM 5911 C CA . VAL E 2 114 ? -19.558 -20.585 -6.402 1.00 22.95 110 VAL B CA 1
ATOM 5912 C C . VAL E 2 114 ? -21.007 -20.512 -6.882 1.00 23.82 110 VAL B C 1
ATOM 5913 O O . VAL E 2 114 ? -21.925 -20.911 -6.172 1.00 23.43 110 VAL B O 1
ATOM 5917 N N . SER E 2 115 ? -21.184 -19.984 -8.095 1.00 25.29 111 SER B N 1
ATOM 5918 C CA . SER E 2 115 ? -22.492 -19.634 -8.634 1.00 26.11 111 SER B CA 1
ATOM 5919 C C . SER E 2 115 ? -22.410 -19.139 -10.099 1.00 27.48 111 SER B C 1
ATOM 5920 O O . SER E 2 115 ? -21.390 -18.609 -10.557 1.00 27.45 111 SER B O 1
ATOM 5923 N N . SER E 2 116 ? -23.522 -19.315 -10.801 1.00 28.35 112 SER B N 1
ATOM 5924 C CA . SER E 2 116 ? -23.681 -18.866 -12.159 1.00 30.20 112 SER B CA 1
ATOM 5925 C C . SER E 2 116 ? -24.340 -17.511 -12.276 1.00 29.95 112 SER B C 1
ATOM 5926 O O . SER E 2 116 ? -24.298 -16.911 -13.341 1.00 31.07 112 SER B O 1
ATOM 5929 N N . ALA E 2 117 ? -24.911 -17.018 -11.183 1.00 29.24 113 ALA B N 1
ATOM 5930 C CA . ALA E 2 117 ? -25.480 -15.667 -11.132 1.00 29.24 113 ALA B CA 1
ATOM 5931 C C . ALA E 2 117 ? -24.503 -14.560 -11.557 1.00 29.83 113 ALA B C 1
ATOM 5932 O O . ALA E 2 117 ? -23.275 -14.657 -11.335 1.00 30.00 113 ALA B O 1
ATOM 5934 N N . SER E 2 118 ? -25.045 -13.499 -12.155 1.00 30.14 114 SER B N 1
ATOM 5935 C CA . SER E 2 118 ? -24.277 -12.270 -12.292 1.00 30.32 114 SER B CA 1
ATOM 5936 C C . SER E 2 118 ? -24.775 -11.238 -11.291 1.00 28.75 114 SER B C 1
ATOM 5937 O O . SER E 2 118 ? -25.898 -11.330 -10.740 1.00 28.58 114 SER B O 1
ATOM 5940 N N . THR E 2 119 ? -23.885 -10.283 -11.036 1.00 27.36 115 THR B N 1
ATOM 5941 C CA . THR E 2 119 ? -24.111 -9.193 -10.127 1.00 25.22 115 THR B CA 1
ATOM 5942 C C . THR E 2 119 ? -25.494 -8.554 -10.334 1.00 24.76 115 THR B C 1
ATOM 5943 O O . THR E 2 119 ? -25.945 -8.326 -11.456 1.00 25.00 115 THR B O 1
ATOM 5947 N N . LYS E 2 120 ? -26.181 -8.296 -9.224 1.00 23.19 116 LYS B N 1
ATOM 5948 C CA . LYS E 2 120 ? -27.439 -7.587 -9.255 1.00 22.33 116 LYS B CA 1
ATOM 5949 C C . LYS E 2 120 ? -27.689 -6.918 -7.936 1.00 20.59 116 LYS B C 1
ATOM 5950 O O . LYS E 2 120 ? -27.638 -7.580 -6.911 1.00 20.54 116 LYS B O 1
ATOM 5956 N N . GLY E 2 121 ? -27.959 -5.614 -7.942 1.00 19.62 117 GLY B N 1
ATOM 5957 C CA . GLY E 2 121 ? -28.314 -4.911 -6.717 1.00 17.99 117 GLY B CA 1
ATOM 5958 C C . GLY E 2 121 ? -29.706 -5.303 -6.301 1.00 17.03 117 GLY B C 1
ATOM 5959 O O . GLY E 2 121 ? -30.466 -5.801 -7.117 1.00 17.85 117 GLY B O 1
ATOM 5960 N N . PRO E 2 122 ? -30.059 -5.106 -5.027 1.00 15.77 118 PRO B N 1
ATOM 5961 C CA . PRO E 2 122 ? -31.367 -5.539 -4.522 1.00 15.48 118 PRO B CA 1
ATOM 5962 C C . PRO E 2 122 ? -32.556 -4.631 -4.824 1.00 16.43 118 PRO B C 1
ATOM 5963 O O . PRO E 2 122 ? -32.376 -3.397 -5.007 1.00 17.15 118 PRO B O 1
ATOM 5967 N N . SER E 2 123 ? -33.749 -5.231 -4.824 1.00 16.15 119 SER B N 1
ATOM 5968 C CA . SER E 2 123 ? -35.009 -4.490 -4.682 1.00 17.01 119 SER B CA 1
ATOM 5969 C C . SER E 2 123 ? -35.400 -4.508 -3.202 1.00 16.53 119 SER B C 1
ATOM 5970 O O . SER E 2 123 ? -35.346 -5.575 -2.584 1.00 16.92 119 SER B O 1
ATOM 5973 N N . VAL E 2 124 ? -35.848 -3.379 -2.656 1.00 15.86 120 VAL B N 1
ATOM 5974 C CA . VAL E 2 124 ? -36.273 -3.328 -1.264 1.00 15.56 120 VAL B CA 1
ATOM 5975 C C . VAL E 2 124 ? -37.786 -3.039 -1.081 1.00 15.76 120 VAL B C 1
ATOM 5976 O O . VAL E 2 124 ? -38.318 -2.030 -1.556 1.00 16.30 120 VAL B O 1
ATOM 5980 N N . PHE E 2 125 ? -38.466 -3.925 -0.363 1.00 15.45 121 PHE B N 1
ATOM 5981 C CA . PHE E 2 125 ? -39.924 -3.813 -0.193 1.00 15.75 121 PHE B CA 1
ATOM 5982 C C . PHE E 2 125 ? -40.222 -3.658 1.290 1.00 15.99 121 PHE B C 1
ATOM 5983 O O . PHE E 2 125 ? -39.406 -4.065 2.131 1.00 16.31 121 PHE B O 1
ATOM 5991 N N . PRO E 2 126 ? -41.349 -3.010 1.616 1.00 16.20 122 PRO B N 1
ATOM 5992 C CA . PRO E 2 126 ? -41.716 -2.787 3.002 1.00 16.72 122 PRO B CA 1
ATOM 5993 C C . PRO E 2 126 ? -42.378 -3.999 3.609 1.00 17.07 122 PRO B C 1
ATOM 5994 O O . PRO E 2 126 ? -43.138 -4.665 2.945 1.00 17.25 122 PRO B O 1
ATOM 5998 N N . LEU E 2 127 ? -42.133 -4.239 4.882 1.00 17.74 123 LEU B N 1
ATOM 5999 C CA . LEU E 2 127 ? -42.879 -5.232 5.613 1.00 18.69 123 LEU B CA 1
ATOM 6000 C C . LEU E 2 127 ? -43.806 -4.506 6.572 1.00 20.02 123 LEU B C 1
ATOM 6001 O O . LEU E 2 127 ? -43.365 -3.927 7.553 1.00 20.36 123 LEU B O 1
ATOM 6006 N N . ALA E 2 128 ? -45.094 -4.503 6.291 1.00 21.56 124 ALA B N 1
ATOM 6007 C CA . ALA E 2 128 ? -46.032 -3.805 7.188 1.00 24.12 124 ALA B CA 1
ATOM 6008 C C . ALA E 2 128 ? -47.231 -4.677 7.414 1.00 25.60 124 ALA B C 1
ATOM 6009 O O . ALA E 2 128 ? -47.666 -5.332 6.482 1.00 25.75 124 ALA B O 1
ATOM 6011 N N . PRO E 2 129 ? -47.790 -4.655 8.632 1.00 28.18 125 PRO B N 1
ATOM 6012 C CA . PRO E 2 129 ? -48.955 -5.465 8.942 1.00 30.17 125 PRO B CA 1
ATOM 6013 C C . PRO E 2 129 ? -50.189 -5.049 8.149 1.00 32.67 125 PRO B C 1
ATOM 6014 O O . PRO E 2 129 ? -50.296 -3.930 7.669 1.00 31.92 125 PRO B O 1
ATOM 6018 N N . CYS E 2 130 ? -51.108 -5.983 8.006 1.00 36.30 126 CYS B N 1
ATOM 6019 C CA . CYS E 2 130 ? -52.320 -5.741 7.268 1.00 39.77 126 CYS B CA 1
ATOM 6020 C C . CYS E 2 130 ? -53.150 -4.625 7.920 1.00 41.26 126 CYS B C 1
ATOM 6021 O O . CYS E 2 130 ? -53.652 -3.739 7.235 1.00 41.41 126 CYS B O 1
ATOM 6024 N N . SER E 2 131 ? -53.277 -4.676 9.245 1.00 43.28 127 SER B N 1
ATOM 6025 C CA . SER E 2 131 ? -54.087 -3.717 10.000 1.00 45.18 127 SER B CA 1
ATOM 6026 C C . SER E 2 131 ? -53.585 -3.602 11.433 1.00 46.10 127 SER B C 1
ATOM 6027 O O . SER E 2 131 ? -54.258 -4.041 12.366 1.00 47.17 127 SER B O 1
ATOM 6030 N N . SER E 2 135 ? -55.020 -1.961 21.455 1.00 67.80 131 SER B N 1
ATOM 6031 C CA . SER E 2 135 ? -55.133 -3.416 21.467 1.00 67.61 131 SER B CA 1
ATOM 6032 C C . SER E 2 135 ? -53.753 -4.063 21.343 1.00 66.50 131 SER B C 1
ATOM 6033 O O . SER E 2 135 ? -53.312 -4.809 22.237 1.00 67.31 131 SER B O 1
ATOM 6036 N N . GLU E 2 136 ? -53.072 -3.766 20.236 1.00 64.70 132 GLU B N 1
ATOM 6037 C CA . GLU E 2 136 ? -51.724 -4.297 19.975 1.00 63.17 132 GLU B CA 1
ATOM 6038 C C . GLU E 2 136 ? -50.716 -3.323 20.600 1.00 62.62 132 GLU B C 1
ATOM 6039 O O . GLU E 2 136 ? -50.670 -2.138 20.264 1.00 62.81 132 GLU B O 1
ATOM 6045 N N . SER E 2 137 ? -49.921 -3.822 21.529 1.00 61.69 133 SER B N 1
ATOM 6046 C CA . SER E 2 137 ? -49.043 -2.971 22.326 1.00 61.35 133 SER B CA 1
ATOM 6047 C C . SER E 2 137 ? -47.757 -2.723 21.554 1.00 58.66 133 SER B C 1
ATOM 6048 O O . SER E 2 137 ? -47.320 -1.580 21.373 1.00 58.62 133 SER B O 1
ATOM 6051 N N . THR E 2 138 ? -47.191 -3.827 21.075 1.00 55.67 134 THR B N 1
ATOM 6052 C CA . THR E 2 138 ? -45.909 -3.845 20.396 1.00 52.73 134 THR B CA 1
ATOM 6053 C C . THR E 2 138 ? -46.061 -4.225 18.917 1.00 48.95 134 THR B C 1
ATOM 6054 O O . THR E 2 138 ? -46.287 -5.395 18.599 1.00 48.69 134 THR B O 1
ATOM 6058 N N . ALA E 2 139 ? -45.918 -3.246 18.019 1.00 45.10 135 ALA B N 1
ATOM 6059 C CA . ALA E 2 139 ? -45.988 -3.508 16.584 1.00 41.29 135 ALA B CA 1
ATOM 6060 C C . ALA E 2 139 ? -44.614 -3.818 15.986 1.00 37.78 135 ALA B C 1
ATOM 6061 O O . ALA E 2 139 ? -43.581 -3.618 16.595 1.00 37.29 135 ALA B O 1
ATOM 6063 N N . ALA E 2 140 ? -44.622 -4.309 14.765 1.00 33.97 136 ALA B N 1
ATOM 6064 C CA . ALA E 2 140 ? -43.402 -4.646 14.073 1.00 30.69 136 ALA B CA 1
ATOM 6065 C C . ALA E 2 140 ? -43.559 -4.172 12.648 1.00 28.23 136 ALA B C 1
ATOM 6066 O O . ALA E 2 140 ? -44.669 -4.151 12.109 1.00 28.05 136 ALA B O 1
ATOM 6068 N N . LEU E 2 141 ? -42.458 -3.733 12.067 1.00 25.91 137 LEU B N 1
ATOM 6069 C CA . LEU E 2 141 ? -42.388 -3.469 10.647 1.00 24.22 137 LEU B CA 1
ATOM 6070 C C . LEU E 2 141 ? -40.986 -3.786 10.182 1.00 22.47 137 LEU B C 1
ATOM 6071 O O . LEU E 2 141 ? -40.122 -4.104 11.006 1.00 22.15 137 LEU B O 1
ATOM 6076 N N . GLY E 2 142 ? -40.760 -3.726 8.873 1.00 21.02 138 GLY B N 1
ATOM 6077 C CA . GLY E 2 142 ? -39.468 -4.090 8.351 1.00 20.02 138 GLY B CA 1
ATOM 6078 C C . GLY E 2 142 ? -39.269 -3.862 6.891 1.00 19.41 138 GLY B C 1
ATOM 6079 O O . GLY E 2 142 ? -40.070 -3.214 6.247 1.00 18.67 138 GLY B O 1
ATOM 6080 N N . CYS E 2 143 ? -38.175 -4.433 6.395 1.00 19.42 139 CYS B N 1
ATOM 6081 C CA . CYS E 2 143 ? -37.755 -4.354 4.992 1.00 19.58 139 CYS B CA 1
ATOM 6082 C C . CYS E 2 143 ? -37.443 -5.733 4.476 1.00 17.66 139 CYS B C 1
ATOM 6083 O O . CYS E 2 143 ? -36.883 -6.550 5.192 1.00 16.57 139 CYS B O 1
ATOM 6086 N N . LEU E 2 144 ? -37.839 -5.982 3.237 1.00 16.97 140 LEU B N 1
ATOM 6087 C CA . LEU E 2 144 ? -37.469 -7.196 2.528 1.00 15.70 140 LEU B CA 1
ATOM 6088 C C . LEU E 2 144 ? -36.475 -6.717 1.449 1.00 15.87 140 LEU B C 1
ATOM 6089 O O . LEU E 2 144 ? -36.813 -5.873 0.605 1.00 16.09 140 LEU B O 1
ATOM 6094 N N . VAL E 2 145 ? -35.240 -7.199 1.568 1.00 14.89 141 VAL B N 1
ATOM 6095 C CA . VAL E 2 145 ? -34.182 -6.874 0.671 1.00 14.83 141 VAL B CA 1
ATOM 6096 C C . VAL E 2 145 ? -33.999 -8.095 -0.193 1.00 16.17 141 VAL B C 1
ATOM 6097 O O . VAL E 2 145 ? -33.400 -9.115 0.231 1.00 15.28 141 VAL B O 1
ATOM 6101 N N . LYS E 2 146 ? -34.513 -7.992 -1.417 1.00 17.83 142 LYS B N 1
ATOM 6102 C CA . LYS E 2 146 ? -34.709 -9.168 -2.271 1.00 18.73 142 LYS B CA 1
ATOM 6103 C C . LYS E 2 146 ? -33.848 -9.215 -3.552 1.00 18.76 142 LYS B C 1
ATOM 6104 O O . LYS E 2 146 ? -33.591 -8.196 -4.162 1.00 19.31 142 LYS B O 1
ATOM 6110 N N . ASP E 2 147 ? -33.409 -10.417 -3.941 1.00 18.56 143 ASP B N 1
ATOM 6111 C CA . ASP E 2 147 ? -32.837 -10.666 -5.266 1.00 18.28 143 ASP B CA 1
ATOM 6112 C C . ASP E 2 147 ? -31.586 -9.889 -5.544 1.00 17.29 143 ASP B C 1
ATOM 6113 O O . ASP E 2 147 ? -31.553 -9.139 -6.517 1.00 17.72 143 ASP B O 1
ATOM 6118 N N . TYR E 2 148 ? -30.564 -10.078 -4.709 1.00 15.71 144 TYR B N 1
ATOM 6119 C CA . TYR E 2 148 ? -29.252 -9.462 -4.931 1.00 15.21 144 TYR B CA 1
ATOM 6120 C C . TYR E 2 148 ? -28.174 -10.531 -5.023 1.00 15.12 144 TYR B C 1
ATOM 6121 O O . TYR E 2 148 ? -28.368 -11.645 -4.550 1.00 15.69 144 TYR B O 1
ATOM 6130 N N . PHE E 2 149 ? -27.034 -10.187 -5.606 1.00 15.28 145 PHE B N 1
ATOM 6131 C CA . PHE E 2 149 ? -25.952 -11.122 -5.747 1.00 15.34 145 PHE B CA 1
ATOM 6132 C C . PHE E 2 149 ? -24.708 -10.400 -6.143 1.00 15.60 145 PHE B C 1
ATOM 6133 O O . PHE E 2 149 ? -24.779 -9.591 -7.064 1.00 16.68 145 PHE B O 1
ATOM 6141 N N . PRO E 2 150 ? -23.557 -10.701 -5.497 1.00 15.07 146 PRO B N 1
ATOM 6142 C CA . PRO E 2 150 ? -23.385 -11.618 -4.398 1.00 14.58 146 PRO B CA 1
ATOM 6143 C C . PRO E 2 150 ? -23.711 -10.936 -3.065 1.00 14.69 146 PRO B C 1
ATOM 6144 O O . PRO E 2 150 ? -24.083 -9.773 -3.054 1.00 14.02 146 PRO B O 1
ATOM 6148 N N . GLU E 2 151 ? -23.526 -11.668 -1.968 1.00 15.36 147 GLU B N 1
ATOM 6149 C CA . GLU E 2 151 ? -23.335 -11.093 -0.642 1.00 16.89 147 GLU B CA 1
ATOM 6150 C C . GLU E 2 151 ? -22.065 -10.207 -0.594 1.00 17.63 147 GLU B C 1
ATOM 6151 O O . GLU E 2 151 ? -21.192 -10.351 -1.461 1.00 18.67 147 GLU B O 1
ATOM 6157 N N . PRO E 2 152 ? -21.946 -9.302 0.417 1.00 18.11 148 PRO B N 1
ATOM 6158 C CA . PRO E 2 152 ? -22.936 -9.036 1.454 1.00 17.96 148 PRO B CA 1
ATOM 6159 C C . PRO E 2 152 ? -23.759 -7.816 1.099 1.00 18.79 148 PRO B C 1
ATOM 6160 O O . PRO E 2 152 ? -23.382 -7.040 0.180 1.00 18.89 148 PRO B O 1
ATOM 6164 N N . VAL E 2 153 ? -24.856 -7.669 1.850 1.00 19.08 149 VAL B N 1
ATOM 6165 C CA . VAL E 2 153 ? -25.595 -6.424 1.990 1.00 19.61 149 VAL B CA 1
ATOM 6166 C C . VAL E 2 153 ? -25.550 -6.013 3.465 1.00 20.01 149 VAL B C 1
ATOM 6167 O O . VAL E 2 153 ? -25.636 -6.883 4.358 1.00 19.98 149 VAL B O 1
ATOM 6171 N N . THR E 2 154 ? -25.416 -4.707 3.720 1.00 20.58 150 THR B N 1
ATOM 6172 C CA . THR E 2 154 ? -25.499 -4.143 5.069 1.00 20.78 150 THR B CA 1
ATOM 6173 C C . THR E 2 154 ? -26.811 -3.376 5.221 1.00 20.74 150 THR B C 1
ATOM 6174 O O . THR E 2 154 ? -27.223 -2.695 4.302 1.00 21.68 150 THR B O 1
ATOM 6178 N N . VAL E 2 155 ? -27.460 -3.478 6.378 1.00 20.12 151 VAL B N 1
ATOM 6179 C CA . VAL E 2 155 ? -28.706 -2.783 6.619 1.00 19.65 151 VAL B CA 1
ATOM 6180 C C . VAL E 2 155 ? -28.640 -2.026 7.912 1.00 20.06 151 VAL B C 1
ATOM 6181 O O . VAL E 2 155 ? -28.173 -2.554 8.897 1.00 21.14 151 VAL B O 1
ATOM 6185 N N . SER E 2 156 ? -29.079 -0.771 7.902 1.00 20.23 152 SER B N 1
ATOM 6186 C CA . SER E 2 156 ? -29.357 -0.043 9.145 1.00 19.87 152 SER B CA 1
ATOM 6187 C C . SER E 2 156 ? -30.721 0.701 9.084 1.00 19.50 152 SER B C 1
ATOM 6188 O O . SER E 2 156 ? -31.423 0.712 8.042 1.00 18.34 152 SER B O 1
ATOM 6191 N N . TRP E 2 157 ? -31.098 1.279 10.217 1.00 19.37 153 TRP B N 1
ATOM 6192 C CA . TRP E 2 157 ? -32.339 2.006 10.310 1.00 19.96 153 TRP B CA 1
ATOM 6193 C C . TRP E 2 157 ? -32.107 3.430 10.743 1.00 21.79 153 TRP B C 1
ATOM 6194 O O . TRP E 2 157 ? -31.291 3.705 11.613 1.00 22.15 153 TRP B O 1
ATOM 6205 N N . ASN E 2 158 ? -32.834 4.358 10.135 1.00 23.39 154 ASN B N 1
ATOM 6206 C CA . ASN E 2 158 ? -32.726 5.749 10.534 1.00 25.39 154 ASN B CA 1
ATOM 6207 C C . ASN E 2 158 ? -31.269 6.154 10.658 1.00 26.81 154 ASN B C 1
ATOM 6208 O O . ASN E 2 158 ? -30.854 6.701 11.660 1.00 28.95 154 ASN B O 1
ATOM 6213 N N . SER E 2 159 ? -30.482 5.810 9.653 1.00 27.44 155 SER B N 1
ATOM 6214 C CA . SER E 2 159 ? -29.075 6.182 9.575 1.00 28.59 155 SER B CA 1
ATOM 6215 C C . SER E 2 159 ? -28.242 5.832 10.798 1.00 28.96 155 SER B C 1
ATOM 6216 O O . SER E 2 159 ? -27.200 6.423 11.011 1.00 30.25 155 SER B O 1
ATOM 6219 N N . GLY E 2 160 ? -28.682 4.850 11.573 1.00 28.59 156 GLY B N 1
ATOM 6220 C CA . GLY E 2 160 ? -27.903 4.351 12.682 1.00 28.73 156 GLY B CA 1
ATOM 6221 C C . GLY E 2 160 ? -28.403 4.844 14.015 1.00 29.79 156 GLY B C 1
ATOM 6222 O O . GLY E 2 160 ? -27.897 4.430 15.040 1.00 30.12 156 GLY B O 1
ATOM 6223 N N . ALA E 2 161 ? -29.386 5.727 14.020 1.00 30.41 157 ALA B N 1
ATOM 6224 C CA . ALA E 2 161 ? -29.943 6.200 15.285 1.00 32.01 157 ALA B CA 1
ATOM 6225 C C . ALA E 2 161 ? -30.966 5.227 15.888 1.00 31.85 157 ALA B C 1
ATOM 6226 O O . ALA E 2 161 ? -31.405 5.401 17.017 1.00 32.02 157 ALA B O 1
ATOM 6228 N N . LEU E 2 162 ? -31.374 4.232 15.114 1.00 31.55 158 LEU B N 1
ATOM 6229 C CA . LEU E 2 162 ? -32.296 3.200 15.606 1.00 31.88 158 LEU B CA 1
ATOM 6230 C C . LEU E 2 162 ? -31.581 1.840 15.617 1.00 31.11 158 LEU B C 1
ATOM 6231 O O . LEU E 2 162 ? -31.197 1.329 14.558 1.00 30.19 158 LEU B O 1
ATOM 6236 N N . THR E 2 163 ? -31.400 1.294 16.821 1.00 31.35 159 THR B N 1
ATOM 6237 C CA . THR E 2 163 ? -30.698 0.045 17.052 1.00 30.68 159 THR B CA 1
ATOM 6238 C C . THR E 2 163 ? -31.477 -0.884 17.996 1.00 30.26 159 THR B C 1
ATOM 6239 O O . THR E 2 163 ? -31.414 -2.092 17.855 1.00 29.82 159 THR B O 1
ATOM 6243 N N . SER E 2 164 ? -32.218 -0.336 18.946 1.00 30.65 160 SER B N 1
ATOM 6244 C CA . SER E 2 164 ? -33.001 -1.166 19.862 1.00 30.94 160 SER B CA 1
ATOM 6245 C C . SER E 2 164 ? -34.154 -1.878 19.138 1.00 29.35 160 SER B C 1
ATOM 6246 O O . SER E 2 164 ? -34.959 -1.225 18.456 1.00 28.96 160 SER B O 1
ATOM 6249 N N . GLY E 2 165 ? -34.257 -3.193 19.345 1.00 27.57 161 GLY B N 1
ATOM 6250 C CA . GLY E 2 165 ? -35.307 -4.001 18.738 1.00 26.06 161 GLY B CA 1
ATOM 6251 C C . GLY E 2 165 ? -35.143 -4.221 17.231 1.00 24.15 161 GLY B C 1
ATOM 6252 O O . GLY E 2 165 ? -36.125 -4.446 16.545 1.00 24.01 161 GLY B O 1
ATOM 6253 N N . VAL E 2 166 ? -33.905 -4.177 16.731 1.00 22.01 162 VAL B N 1
ATOM 6254 C CA . VAL E 2 166 ? -33.618 -4.375 15.341 1.00 20.13 162 VAL B CA 1
ATOM 6255 C C . VAL E 2 166 ? -33.026 -5.737 15.157 1.00 19.78 162 VAL B C 1
ATOM 6256 O O . VAL E 2 166 ? -32.063 -6.079 15.826 1.00 20.46 162 VAL B O 1
ATOM 6260 N N . HIS E 2 167 ? -33.580 -6.512 14.232 1.00 19.05 163 HIS B N 1
ATOM 6261 C CA . HIS E 2 167 ? -33.029 -7.809 13.887 1.00 17.64 163 HIS B CA 1
ATOM 6262 C C . HIS E 2 167 ? -32.891 -7.837 12.379 1.00 16.70 163 HIS B C 1
ATOM 6263 O O . HIS E 2 167 ? -33.878 -7.613 11.625 1.00 16.00 163 HIS B O 1
ATOM 6270 N N . THR E 2 168 ? -31.660 -8.086 11.943 1.00 15.65 164 THR B N 1
ATOM 6271 C CA . THR E 2 168 ? -31.357 -8.286 10.540 1.00 14.90 164 THR B CA 1
ATOM 6272 C C . THR E 2 168 ? -30.934 -9.734 10.432 1.00 14.58 164 THR B C 1
ATOM 6273 O O . THR E 2 168 ? -30.088 -10.201 11.185 1.00 15.95 164 THR B O 1
ATOM 6277 N N . PHE E 2 169 ? -31.571 -10.446 9.525 1.00 13.93 165 PHE B N 1
ATOM 6278 C CA . PHE E 2 169 ? -31.436 -11.865 9.424 1.00 13.60 165 PHE B CA 1
ATOM 6279 C C . PHE E 2 169 ? -30.327 -12.254 8.432 1.00 13.71 165 PHE B C 1
ATOM 6280 O O . PHE E 2 169 ? -29.967 -11.467 7.566 1.00 13.73 165 PHE B O 1
ATOM 6288 N N . PRO E 2 170 ? -29.771 -13.469 8.586 1.00 13.72 166 PRO B N 1
ATOM 6289 C CA . PRO E 2 170 ? -28.898 -14.005 7.549 1.00 14.05 166 PRO B CA 1
ATOM 6290 C C . PRO E 2 170 ? -29.623 -14.197 6.213 1.00 14.79 166 PRO B C 1
ATOM 6291 O O . PRO E 2 170 ? -30.832 -14.485 6.189 1.00 14.83 166 PRO B O 1
ATOM 6295 N N . ALA E 2 171 ? -28.859 -14.054 5.128 1.00 15.19 167 ALA B N 1
ATOM 6296 C CA . ALA E 2 171 ? -29.379 -14.151 3.786 1.00 15.98 167 ALA B CA 1
ATOM 6297 C C . ALA E 2 171 ? -29.760 -15.580 3.528 1.00 16.72 167 ALA B C 1
ATOM 6298 O O . ALA E 2 171 ? -29.057 -16.473 3.967 1.00 17.69 167 ALA B O 1
ATOM 6300 N N . VAL E 2 172 ? -30.867 -15.813 2.820 1.00 17.13 168 VAL B N 1
ATOM 6301 C CA . VAL E 2 172 ? -31.101 -17.141 2.225 1.00 17.09 168 VAL B CA 1
ATOM 6302 C C . VAL E 2 172 ? -30.863 -17.107 0.735 1.00 16.78 168 VAL B C 1
ATOM 6303 O O . VAL E 2 172 ? -31.041 -16.095 0.132 1.00 16.95 168 VAL B O 1
ATOM 6307 N N . LEU E 2 173 ? -30.449 -18.231 0.177 1.00 17.49 169 LEU B N 1
ATOM 6308 C CA . LEU E 2 173 ? -30.072 -18.339 -1.200 1.00 18.86 169 LEU B CA 1
ATOM 6309 C C . LEU E 2 173 ? -31.229 -19.014 -1.902 1.00 20.44 169 LEU B C 1
ATOM 6310 O O . LEU E 2 173 ? -31.514 -20.191 -1.667 1.00 20.37 169 LEU B O 1
ATOM 6315 N N . GLN E 2 174 ? -31.904 -18.249 -2.761 1.00 21.61 170 GLN B N 1
ATOM 6316 C CA . GLN E 2 174 ? -33.101 -18.728 -3.439 1.00 23.01 170 GLN B CA 1
ATOM 6317 C C . GLN E 2 174 ? -32.762 -19.687 -4.570 1.00 24.66 170 GLN B C 1
ATOM 6318 O O . GLN E 2 174 ? -31.597 -19.909 -4.866 1.00 25.12 170 GLN B O 1
ATOM 6324 N N . SER E 2 175 ? -33.801 -20.259 -5.189 1.00 26.75 171 SER B N 1
ATOM 6325 C CA . SER E 2 175 ? -33.640 -21.168 -6.346 1.00 28.39 171 SER B CA 1
ATOM 6326 C C . SER E 2 175 ? -33.065 -20.466 -7.549 1.00 27.92 171 SER B C 1
ATOM 6327 O O . SER E 2 175 ? -32.429 -21.097 -8.380 1.00 29.68 171 SER B O 1
ATOM 6330 N N . SER E 2 176 ? -33.298 -19.166 -7.644 1.00 26.58 172 SER B N 1
ATOM 6331 C CA . SER E 2 176 ? -32.764 -18.363 -8.735 1.00 25.97 172 SER B CA 1
ATOM 6332 C C . SER E 2 176 ? -31.255 -18.132 -8.6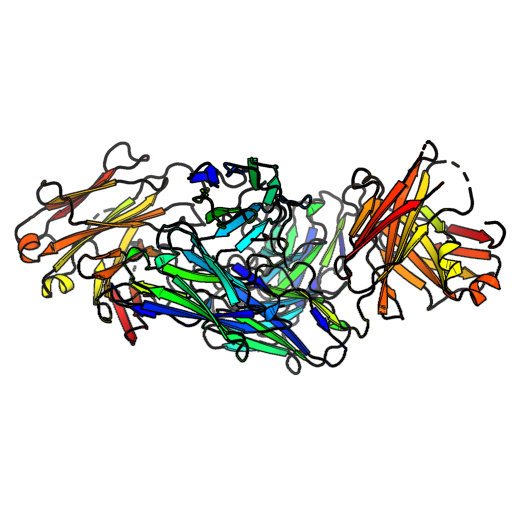31 1.00 24.79 172 SER B C 1
ATOM 6333 O O . SER E 2 176 ? -30.628 -17.751 -9.607 1.00 24.85 172 SER B O 1
ATOM 6336 N N . GLY E 2 177 ? -30.674 -18.392 -7.457 1.00 23.07 173 GLY B N 1
ATOM 6337 C CA . GLY E 2 177 ? -29.270 -18.169 -7.245 1.00 22.16 173 GLY B CA 1
ATOM 6338 C C . GLY E 2 177 ? -29.052 -16.828 -6.599 1.00 21.08 173 GLY B C 1
ATOM 6339 O O . GLY E 2 177 ? -27.920 -16.495 -6.267 1.00 21.11 173 GLY B O 1
ATOM 6340 N N . LEU E 2 178 ? -30.138 -16.079 -6.415 1.00 19.94 174 LEU B N 1
ATOM 6341 C CA . LEU E 2 178 ? -30.102 -14.756 -5.836 1.00 19.25 174 LEU B CA 1
ATOM 6342 C C . LEU E 2 178 ? -30.455 -14.822 -4.339 1.00 18.71 174 LEU B C 1
ATOM 6343 O O . LEU E 2 178 ? -31.257 -15.648 -3.899 1.00 19.47 174 LEU B O 1
ATOM 6348 N N . TYR E 2 179 ? -29.827 -13.974 -3.544 1.00 17.44 175 TYR B N 1
ATOM 6349 C CA . TYR E 2 179 ? -30.051 -14.007 -2.116 1.00 16.47 175 TYR B CA 1
ATOM 6350 C C . TYR E 2 179 ? -31.224 -13.143 -1.725 1.00 16.49 175 TYR B C 1
ATOM 6351 O O . TYR E 2 179 ? -31.649 -12.239 -2.460 1.00 16.77 175 TYR B O 1
ATOM 6360 N N . SER E 2 180 ? -31.710 -13.368 -0.516 1.00 16.30 176 SER B N 1
ATOM 6361 C CA . SER E 2 180 ? -32.697 -12.480 0.056 1.00 16.54 176 SER B CA 1
ATOM 6362 C C . SER E 2 180 ? -32.626 -12.466 1.562 1.00 16.03 176 SER B C 1
ATOM 6363 O O . SER E 2 180 ? -32.274 -13.472 2.169 1.00 16.61 176 SER B O 1
ATOM 6366 N N . LEU E 2 181 ? -32.914 -11.315 2.162 1.00 16.26 177 LEU B N 1
ATOM 6367 C CA . LEU E 2 181 ? -32.960 -11.207 3.617 1.00 16.08 177 LEU B CA 1
ATOM 6368 C C . LEU E 2 181 ? -33.956 -10.187 4.083 1.00 16.65 177 LEU B C 1
ATOM 6369 O O . LEU E 2 181 ? -34.395 -9.335 3.317 1.00 17.29 177 LEU B O 1
ATOM 6374 N N . SER E 2 182 ? -34.309 -10.271 5.356 1.00 17.04 178 SER B N 1
ATOM 6375 C CA . SER E 2 182 ? -35.224 -9.339 5.931 1.00 17.90 178 SER B CA 1
ATOM 6376 C C . SER E 2 182 ? -34.610 -8.681 7.144 1.00 18.08 178 SER B C 1
ATOM 6377 O O . SER E 2 182 ? -33.777 -9.253 7.810 1.00 17.80 178 SER B O 1
ATOM 6380 N N . SER E 2 183 ? -34.994 -7.434 7.380 1.00 18.74 179 SER B N 1
ATOM 6381 C CA . SER E 2 183 ? -34.608 -6.725 8.565 1.00 19.30 179 SER B CA 1
ATOM 6382 C C . SER E 2 183 ? -35.880 -6.156 9.142 1.00 21.17 179 SER B C 1
ATOM 6383 O O . SER E 2 183 ? -36.669 -5.543 8.421 1.00 21.15 179 SER B O 1
ATOM 6386 N N . VAL E 2 184 ? -36.055 -6.365 10.446 1.00 22.79 180 VAL B N 1
ATOM 6387 C CA . VAL E 2 184 ? -37.262 -5.999 11.148 1.00 24.28 180 VAL B CA 1
ATOM 6388 C C . VAL E 2 184 ? -36.940 -5.143 12.366 1.00 26.32 180 VAL B C 1
ATOM 6389 O O . VAL E 2 184 ? -35.843 -5.193 12.926 1.00 26.18 180 VAL B O 1
ATOM 6393 N N . VAL E 2 185 ? -37.899 -4.328 12.754 1.00 28.46 181 VAL B N 1
ATOM 6394 C CA . VAL E 2 185 ? -37.769 -3.607 13.978 1.00 30.77 181 VAL B CA 1
ATOM 6395 C C . VAL E 2 185 ? -39.092 -3.596 14.729 1.00 33.68 181 VAL B C 1
ATOM 6396 O O . VAL E 2 185 ? -40.157 -3.626 14.132 1.00 32.69 181 VAL B O 1
ATOM 6400 N N . THR E 2 186 ? -38.992 -3.651 16.050 1.00 37.74 182 THR B N 1
ATOM 6401 C CA . THR E 2 186 ? -40.134 -3.553 16.928 1.00 41.73 182 THR B CA 1
ATOM 6402 C C . THR E 2 186 ? -40.266 -2.132 17.443 1.00 45.42 182 THR B C 1
ATOM 6403 O O . THR E 2 186 ? -39.349 -1.577 18.059 1.00 45.98 182 THR B O 1
ATOM 6407 N N . VAL E 2 187 ? -41.434 -1.565 17.186 1.00 49.24 183 VAL B N 1
ATOM 6408 C CA . VAL E 2 187 ? -41.763 -0.223 17.603 1.00 53.08 183 VAL B CA 1
ATOM 6409 C C . VAL E 2 187 ? -43.036 -0.256 18.452 1.00 56.36 183 VAL B C 1
ATOM 6410 O O . VAL E 2 187 ? -43.788 -1.243 18.421 1.00 56.61 183 VAL B O 1
ATOM 6414 N N . PRO E 2 188 ? -43.267 0.805 19.236 1.00 59.95 184 PRO B N 1
ATOM 6415 C CA . PRO E 2 188 ? -44.570 1.034 19.835 1.00 62.13 184 PRO B CA 1
ATOM 6416 C C . PRO E 2 188 ? -45.568 1.687 18.861 1.00 62.20 184 PRO B C 1
ATOM 6417 O O . PRO E 2 188 ? -45.156 2.442 17.977 1.00 62.16 184 PRO B O 1
ATOM 6421 N N . SER E 2 189 ? -46.860 1.377 19.001 1.00 62.48 185 SER B N 1
ATOM 6422 C CA . SER E 2 189 ? -47.928 2.174 18.348 1.00 62.49 185 SER B CA 1
ATOM 6423 C C . SER E 2 189 ? -47.917 3.619 18.869 1.00 61.93 185 SER B C 1
ATOM 6424 O O . SER E 2 189 ? -48.134 4.561 18.108 1.00 62.12 185 SER B O 1
ATOM 6427 N N . SER E 2 190 ? -47.665 3.742 20.176 1.00 60.88 186 SER B N 1
ATOM 6428 C CA . SER E 2 190 ? -47.332 4.988 20.917 1.00 60.11 186 SER B CA 1
ATOM 6429 C C . SER E 2 190 ? -47.480 6.367 20.242 1.00 59.94 186 SER B C 1
ATOM 6430 O O . SER E 2 190 ? -47.826 6.504 19.069 1.00 58.12 186 SER B O 1
ATOM 6433 N N . GLN E 2 196 ? -43.463 6.906 14.557 1.00 42.88 192 GLN B N 1
ATOM 6434 C CA . GLN E 2 196 ? -43.609 7.980 13.564 1.00 42.60 192 GLN B CA 1
ATOM 6435 C C . GLN E 2 196 ? -43.051 7.554 12.178 1.00 40.79 192 GLN B C 1
ATOM 6436 O O . GLN E 2 196 ? -43.841 7.134 11.291 1.00 39.95 192 GLN B O 1
ATOM 6442 N N . THR E 2 197 ? -41.717 7.599 12.020 1.00 39.17 193 THR B N 1
ATOM 6443 C CA . THR E 2 197 ? -41.057 7.333 10.717 1.00 37.12 193 THR B CA 1
ATOM 6444 C C . THR E 2 197 ? -39.769 6.519 10.826 1.00 34.84 193 THR B C 1
ATOM 6445 O O . THR E 2 197 ? -38.898 6.795 11.658 1.00 34.52 193 THR B O 1
ATOM 6449 N N . TYR E 2 198 ? -39.699 5.518 9.951 1.00 32.28 194 TYR B N 1
ATOM 6450 C CA . TYR E 2 198 ? -38.687 4.490 9.968 1.00 30.47 194 TYR B CA 1
ATOM 6451 C C . TYR E 2 198 ? -38.202 4.300 8.563 1.00 28.83 194 TYR B C 1
ATOM 6452 O O . TYR E 2 198 ? -38.988 4.083 7.644 1.00 28.09 194 TYR B O 1
ATOM 6461 N N . THR E 2 199 ? -36.892 4.381 8.404 1.00 28.00 195 THR B N 1
ATOM 6462 C CA . THR E 2 199 ? -36.272 4.233 7.110 1.00 27.32 195 THR B CA 1
ATOM 6463 C C . THR E 2 199 ? -35.164 3.203 7.216 1.00 26.70 195 THR B C 1
ATOM 6464 O O . THR E 2 199 ? -34.271 3.348 8.064 1.00 27.27 195 THR B O 1
ATOM 6468 N N . CYS E 2 200 ? -35.217 2.157 6.388 1.00 25.66 196 CYS B N 1
ATOM 6469 C CA . CYS E 2 200 ? -34.149 1.178 6.394 1.00 25.52 196 CYS B CA 1
ATOM 6470 C C . CYS E 2 200 ? -33.188 1.533 5.266 1.00 24.24 196 CYS B C 1
ATOM 6471 O O . CYS E 2 200 ? -33.614 1.812 4.130 1.00 23.54 196 CYS B O 1
ATOM 6474 N N . ASN E 2 201 ? -31.901 1.561 5.609 1.00 23.40 197 ASN B N 1
ATOM 6475 C CA . ASN E 2 201 ? -30.845 1.970 4.681 1.00 22.86 197 ASN B CA 1
ATOM 6476 C C . ASN E 2 201 ? -30.088 0.747 4.287 1.00 21.86 197 ASN B C 1
ATOM 6477 O O . ASN E 2 201 ? -29.492 0.067 5.131 1.00 20.96 197 ASN B O 1
ATOM 6482 N N . VAL E 2 202 ? -30.122 0.469 2.994 1.00 21.99 198 VAL B N 1
ATOM 6483 C CA . VAL E 2 202 ? -29.563 -0.743 2.443 1.00 22.00 198 VAL B CA 1
ATOM 6484 C C . VAL E 2 202 ? -28.423 -0.353 1.504 1.00 23.13 198 VAL B C 1
ATOM 6485 O O . VAL E 2 202 ? -28.556 0.587 0.717 1.00 23.57 198 VAL B O 1
ATOM 6489 N N . ASP E 2 203 ? -27.305 -1.067 1.625 1.00 23.91 199 ASP B N 1
ATOM 6490 C CA . ASP E 2 203 ? -26.079 -0.768 0.863 1.00 25.69 199 ASP B CA 1
ATOM 6491 C C . ASP E 2 203 ? -25.539 -2.088 0.275 1.00 24.68 199 ASP B C 1
ATOM 6492 O O . ASP E 2 203 ? -25.482 -3.098 0.964 1.00 23.86 199 ASP B O 1
ATOM 6497 N N . HIS E 2 204 ? -25.215 -2.090 -1.017 1.00 24.55 200 HIS B N 1
ATOM 6498 C CA . HIS E 2 204 ? -24.770 -3.307 -1.682 1.00 23.77 200 HIS B CA 1
ATOM 6499 C C . HIS E 2 204 ? -23.596 -2.956 -2.570 1.00 24.96 200 HIS B C 1
ATOM 6500 O O . HIS E 2 204 ? -23.775 -2.679 -3.759 1.00 25.60 200 HIS B O 1
ATOM 6507 N N . LYS E 2 205 ? -22.400 -2.973 -1.979 1.00 25.44 201 LYS B N 1
ATOM 6508 C CA . LYS E 2 205 ? -21.210 -2.416 -2.611 1.00 27.26 201 LYS B CA 1
ATOM 6509 C C . LYS E 2 205 ? -20.852 -3.093 -3.931 1.00 27.25 201 LYS B C 1
ATOM 6510 O O . LYS E 2 205 ? -20.432 -2.422 -4.868 1.00 28.13 201 LYS B O 1
ATOM 6516 N N . PRO E 2 206 ? -21.094 -4.407 -4.042 1.00 26.79 202 PRO B N 1
ATOM 6517 C CA . PRO E 2 206 ? -20.700 -5.053 -5.291 1.00 27.36 202 PRO B CA 1
ATOM 6518 C C . PRO E 2 206 ? -21.411 -4.557 -6.543 1.00 28.18 202 PRO B C 1
ATOM 6519 O O . PRO E 2 206 ? -20.884 -4.730 -7.647 1.00 28.47 202 PRO B O 1
ATOM 6523 N N . SER E 2 207 ? -22.581 -3.954 -6.381 1.00 28.44 203 SER B N 1
ATOM 6524 C CA . SER E 2 207 ? -23.234 -3.267 -7.503 1.00 29.81 203 SER B CA 1
ATOM 6525 C C . SER E 2 207 ? -23.379 -1.757 -7.273 1.00 30.64 203 SER B C 1
ATOM 6526 O O . SER E 2 207 ? -24.158 -1.110 -7.947 1.00 30.61 203 SER B O 1
ATOM 6529 N N . ASN E 2 208 ? -22.636 -1.219 -6.304 1.00 31.35 204 ASN B N 1
ATOM 6530 C CA . ASN E 2 208 ? -22.677 0.206 -5.953 1.00 32.35 204 ASN B CA 1
ATOM 6531 C C . ASN E 2 208 ? -24.102 0.729 -5.816 1.00 32.03 204 ASN B C 1
ATOM 6532 O O . ASN E 2 208 ? -24.427 1.824 -6.271 1.00 32.97 204 ASN B O 1
ATOM 6537 N N . THR E 2 209 ? -24.944 -0.068 -5.172 1.00 31.06 205 THR B N 1
ATOM 6538 C CA . THR E 2 209 ? -26.351 0.258 -4.982 1.00 30.88 205 THR B CA 1
ATOM 6539 C C . THR E 2 209 ? -26.648 0.541 -3.526 1.00 29.66 205 THR B C 1
ATOM 6540 O O . THR E 2 209 ? -26.217 -0.202 -2.624 1.00 28.54 205 THR B O 1
ATOM 6544 N N . LYS E 2 210 ? -27.389 1.629 -3.331 1.00 29.47 206 LYS B N 1
ATOM 6545 C CA . LYS E 2 210 ? -27.869 2.071 -2.042 1.00 28.91 206 LYS B CA 1
ATOM 6546 C C . LYS E 2 210 ? -29.357 2.347 -2.173 1.00 27.52 206 LYS B C 1
ATOM 6547 O O . LYS E 2 210 ? -29.803 2.952 -3.145 1.00 27.94 206 LYS B O 1
ATOM 6553 N N . VAL E 2 211 ? -30.135 1.903 -1.202 1.00 25.73 207 VAL B N 1
ATOM 6554 C CA . VAL E 2 211 ? -31.552 2.259 -1.164 1.00 24.88 207 VAL B CA 1
ATOM 6555 C C . VAL E 2 211 ? -31.976 2.664 0.232 1.00 24.35 207 VAL B C 1
ATOM 6556 O O . VAL E 2 211 ? -31.622 2.002 1.181 1.00 23.86 207 VAL B O 1
ATOM 6560 N N . ASP E 2 212 ? -32.736 3.751 0.337 1.00 24.67 208 ASP B N 1
ATOM 6561 C CA . ASP E 2 212 ? -33.340 4.187 1.590 1.00 24.41 208 ASP B CA 1
ATOM 6562 C C . ASP E 2 212 ? -34.829 4.058 1.440 1.00 23.02 208 ASP B C 1
ATOM 6563 O O . ASP E 2 212 ? -35.438 4.755 0.659 1.00 22.33 208 ASP B O 1
ATOM 6568 N N . LYS E 2 213 ? -35.399 3.131 2.195 1.00 21.89 209 LYS B N 1
ATOM 6569 C CA . LYS E 2 213 ? -36.788 2.798 2.071 1.00 21.38 209 LYS B CA 1
ATOM 6570 C C . LYS E 2 213 ? -37.522 3.229 3.335 1.00 21.94 209 LYS B C 1
ATOM 6571 O O . LYS E 2 213 ? -37.182 2.810 4.447 1.00 20.76 209 LYS B O 1
ATOM 6577 N N . THR E 2 214 ? -38.509 4.106 3.159 1.00 23.24 210 THR B N 1
ATOM 6578 C CA . THR E 2 214 ? -39.384 4.485 4.264 1.00 24.63 210 THR B CA 1
ATOM 6579 C C . THR E 2 214 ? -40.574 3.535 4.302 1.00 24.54 210 THR B C 1
ATOM 6580 O O . THR E 2 214 ? -41.151 3.205 3.272 1.00 24.15 210 THR B O 1
ATOM 6584 N N . VAL E 2 215 ? -40.903 3.082 5.502 1.00 25.68 211 VAL B N 1
ATOM 6585 C CA . VAL E 2 215 ? -41.996 2.152 5.726 1.00 26.75 211 VAL B CA 1
ATOM 6586 C C . VAL E 2 215 ? -42.981 2.817 6.674 1.00 29.36 211 VAL B C 1
ATOM 6587 O O . VAL E 2 215 ? -42.583 3.497 7.611 1.00 29.80 211 VAL B O 1
ATOM 6591 N N . GLU E 2 216 ? -44.264 2.613 6.427 1.00 32.48 212 GLU B N 1
ATOM 6592 C CA . GLU E 2 216 ? -45.322 3.293 7.207 1.00 35.74 212 GLU B CA 1
ATOM 6593 C C . GLU E 2 216 ? -46.160 2.343 7.991 1.00 37.43 212 GLU B C 1
ATOM 6594 O O . GLU E 2 216 ? -46.108 1.131 7.788 1.00 37.70 212 GLU B O 1
ATOM 6600 N N . ARG E 2 217 ? -46.993 2.932 8.831 1.00 39.93 213 ARG B N 1
ATOM 6601 C CA . ARG E 2 217 ? -47.834 2.187 9.738 1.00 41.36 213 ARG B CA 1
ATOM 6602 C C . ARG E 2 217 ? -49.150 2.929 9.887 1.00 42.11 213 ARG B C 1
ATOM 6603 O O . ARG E 2 217 ? -49.681 3.411 8.886 1.00 42.33 213 ARG B O 1
ATOM 6611 N N . ALA F 3 1 ? 16.747 -18.043 15.801 1.00 50.15 30 ALA F N 1
ATOM 6612 C CA . ALA F 3 1 ? 16.056 -19.297 16.221 1.00 47.58 30 ALA F CA 1
ATOM 6613 C C . ALA F 3 1 ? 14.755 -18.933 16.925 1.00 44.51 30 ALA F C 1
ATOM 6614 O O . ALA F 3 1 ? 14.762 -18.555 18.105 1.00 43.74 30 ALA F O 1
ATOM 6616 N N . ILE F 3 2 ? 13.647 -19.086 16.192 1.00 42.80 31 ILE F N 1
ATOM 6617 C CA . ILE F 3 2 ? 12.341 -18.575 16.604 1.00 40.47 31 ILE F CA 1
ATOM 6618 C C . ILE F 3 2 ? 11.678 -19.425 17.704 1.00 38.14 31 ILE F C 1
ATOM 6619 O O . ILE F 3 2 ? 11.165 -20.528 17.445 1.00 37.50 31 ILE F O 1
ATOM 6624 N N . ILE F 3 3 ? 11.710 -18.913 18.928 1.00 37.31 32 ILE F N 1
ATOM 6625 C CA . ILE F 3 3 ? 10.975 -19.514 20.035 1.00 35.92 32 ILE F CA 1
ATOM 6626 C C . ILE F 3 3 ? 9.447 -19.591 19.709 1.00 33.65 32 ILE F C 1
ATOM 6627 O O . ILE F 3 3 ? 8.795 -18.568 19.452 1.00 32.88 32 ILE F O 1
ATOM 6632 N N . GLY F 3 4 ? 8.906 -20.814 19.699 1.00 32.09 33 GLY F N 1
ATOM 6633 C CA . GLY F 3 4 ? 7.476 -21.045 19.449 1.00 30.30 33 GLY F CA 1
ATOM 6634 C C . GLY F 3 4 ? 7.154 -21.219 17.974 1.00 29.47 33 GLY F C 1
ATOM 6635 O O . GLY F 3 4 ? 6.109 -20.795 17.503 1.00 30.37 33 GLY F O 1
ATOM 6636 N N . LEU F 3 5 ? 8.046 -21.859 17.242 1.00 29.14 34 LEU F N 1
ATOM 6637 C CA . LEU F 3 5 ? 7.845 -22.074 15.818 1.00 29.14 34 LEU F CA 1
ATOM 6638 C C . LEU F 3 5 ? 6.882 -23.240 15.560 1.00 27.33 34 LEU F C 1
ATOM 6639 O O . LEU F 3 5 ? 6.007 -23.128 14.680 1.00 25.97 34 LEU F O 1
ATOM 6644 N N . MET F 3 6 ? 7.023 -24.320 16.352 1.00 25.71 35 MET F N 1
ATOM 6645 C CA . MET F 3 6 ? 6.360 -25.618 16.060 1.00 25.40 35 MET F CA 1
ATOM 6646 C C . MET F 3 6 ? 5.572 -26.254 17.221 1.00 23.22 35 MET F C 1
ATOM 6647 O O . MET F 3 6 ? 5.348 -27.457 17.234 1.00 23.55 35 MET F O 1
ATOM 6652 N N . VAL F 3 7 ? 5.128 -25.450 18.164 1.00 21.38 36 VAL F N 1
ATOM 6653 C CA . VAL F 3 7 ? 4.331 -25.938 19.284 1.00 20.49 36 VAL F CA 1
ATOM 6654 C C . VAL F 3 7 ? 2.908 -26.495 18.952 1.00 19.70 36 VAL F C 1
ATOM 6655 O O . VAL F 3 7 ? 2.362 -27.209 19.787 1.00 19.16 36 VAL F O 1
ATOM 6659 N N . GLY F 3 8 ? 2.340 -26.177 17.776 1.00 18.54 37 GLY F N 1
ATOM 6660 C CA . GLY F 3 8 ? 0.961 -26.569 17.417 1.00 19.00 37 GLY F CA 1
ATOM 6661 C C . GLY F 3 8 ? 0.787 -27.877 16.635 1.00 20.07 37 GLY F C 1
ATOM 6662 O O . GLY F 3 8 ? -0.339 -28.308 16.332 1.00 19.13 37 GLY F O 1
ATOM 6663 N N . GLY F 3 9 ? 1.918 -28.510 16.307 1.00 21.39 38 GLY F N 1
ATOM 6664 C CA . GLY F 3 9 ? 1.934 -29.666 15.389 1.00 23.25 38 GLY F CA 1
ATOM 6665 C C . GLY F 3 9 ? 3.304 -29.947 14.740 1.00 24.83 38 GLY F C 1
ATOM 6666 O O . GLY F 3 9 ? 4.252 -29.167 14.890 1.00 25.63 38 GLY F O 1
ATOM 6667 N N . VAL F 3 10 ? 3.427 -31.074 14.042 1.00 26.03 39 VAL F N 1
ATOM 6668 C CA . VAL F 3 10 ? 4.683 -31.421 13.387 1.00 27.54 39 VAL F CA 1
ATOM 6669 C C . VAL F 3 10 ? 4.455 -32.107 12.045 1.00 30.36 39 VAL F C 1
ATOM 6670 O O . VAL F 3 10 ? 5.379 -32.633 11.452 1.00 32.16 39 VAL F O 1
ATOM 6674 N N . VAL F 3 11 ? 3.204 -32.134 11.593 1.00 31.00 40 VAL F N 1
ATOM 6675 C CA . VAL F 3 11 ? 2.861 -32.755 10.323 1.00 34.25 40 VAL F CA 1
ATOM 6676 C C . VAL F 3 11 ? 3.367 -31.870 9.173 1.00 36.91 40 VAL F C 1
ATOM 6677 O O . VAL F 3 11 ? 4.294 -32.236 8.412 1.00 40.37 40 VAL F O 1
#